Protein AF-A0AAV2YJF0-F1 (afdb_monomer)

Solvent-accessible surface area (backbone atoms only — not comparable to full-atom values): 57915 Å² total; per-residue (Å²): 136,81,87,78,82,76,84,84,72,92,73,75,94,58,68,74,36,47,61,69,58,49,36,50,55,39,50,70,72,32,57,56,41,68,73,41,84,38,50,34,92,73,35,68,75,28,15,25,70,50,60,43,58,25,76,55,30,31,48,80,43,42,20,26,68,42,46,25,32,35,25,41,31,90,65,49,56,47,78,28,40,54,78,46,76,35,47,67,92,45,78,65,90,61,69,32,48,87,72,33,25,26,39,31,28,49,66,10,58,60,36,55,68,36,44,19,40,46,44,46,90,46,44,47,81,37,55,38,94,90,42,83,84,44,68,55,28,35,30,36,73,56,62,57,54,71,51,35,49,47,42,49,62,22,69,80,35,40,61,62,36,75,76,42,58,50,44,37,67,29,46,76,66,51,46,50,51,32,58,75,46,69,43,63,61,43,48,23,18,40,72,51,35,36,29,36,33,30,41,42,74,42,54,43,60,66,88,55,90,65,57,92,87,40,44,58,43,59,55,49,64,50,50,53,50,60,39,50,76,68,74,39,48,72,40,86,65,53,73,41,53,72,39,71,66,64,41,51,56,52,52,54,58,45,57,77,74,26,46,32,40,39,35,31,23,36,37,72,91,54,101,62,34,52,52,56,67,49,42,58,73,66,33,49,63,78,43,51,22,34,52,37,31,56,34,36,38,30,28,40,32,42,31,72,54,95,89,42,81,27,43,36,40,36,26,32,60,40,45,36,12,30,54,50,40,39,62,64,42,52,44,28,26,54,40,21,22,27,33,39,48,76,77,77,24,52,66,58,72,48,70,28,23,26,74,50,66,45,78,36,42,75,86,36,33,30,58,42,42,15,35,65,47,79,37,83,88,77,73,43,35,38,28,39,71,47,66,70,77,56,40,69,42,49,71,23,57,60,79,38,43,26,34,34,54,38,60,58,44,66,66,48,53,54,68,42,73,34,52,25,35,46,72,48,72,63,63,59,55,45,73,72,39,69,77,90,65,79,73,76,77,83,74,78,86,82,77,86,78,90,82,84,88,85,85,92,80,87,83,90,76,83,77,68,46,30,29,26,41,37,34,37,30,56,48,44,53,70,69,76,42,82,79,60,37,54,64,41,54,51,53,59,51,69,68,41,87,91,48,57,54,45,82,70,45,77,50,67,35,43,58,40,47,68,60,51,38,51,53,53,47,50,35,31,74,70,65,64,27,46,31,39,44,34,30,21,33,24,49,82,53,99,53,31,37,43,38,64,30,50,61,76,63,44,79,41,78,36,63,67,60,36,50,43,25,46,56,57,39,45,77,77,33,78,70,46,79,56,54,47,60,46,30,27,32,29,90,58,13,40,38,40,46,32,49,58,46,44,69,52,32,55,57,37,48,60,58,45,53,88,52,45,63,61,51,61,53,47,44,68,52,53,61,68,55,57,58,52,62,58,44,60,53,54,50,50,55,52,50,49,52,50,54,53,48,47,54,54,43,66,68,43,47,30,91,50,58,20,19,34,26,37,34,42,24,44,86,48,59,52,69,62,55,56,49,51,52,52,53,50,47,59,56,44,69,71,46,84,49,67,68,59,25,53,39,34,47,51,21,50,51,51,44,52,58,57,54,67,75,48,92,59,51,43,86,26,6,40,40,39,40,20,22,49,29,62,44,98,86,71,46,84,40,82,46,78,47,73,51,66,51,98,57,70,39,86,60,71,43,80,48,69,30,40,43,53,76,52,66,75,60,51,58,75,64,59,72,83,56,28,30,36,37,40,26,39,36,81,56,27,43,31,35,32,38,38,40,53,78,44,77,45,79,77,49,72,51,77,47,91,61,80,84,72,84,73,94,76,91,74,60,68,67,59,53,51,50,54,36,51,53,52,49,52,53,48,48,47,53,48,29,56,49,47,50,69,73,43,44,52,95,96,36,66,73,41,64,30,30,34,39,21,17,66,57,66,65,44,56,54,41,73,75,32,90,71,35,55,64,78,58,58,78,32,53,73,48,79,41,83,22,97,44,50,50,70,67,17,44,53,50,35,52,63,75,40,39,82,81,46,71,84,34,53,39,55,55,50,51,52,53,51,50,54,53,51,44,36,61,74,68,67,64,43,28,58,41,53,30,71,66,54,35,50,56,37,39,78,71,51,35,33,46,36,40,41,35,32,79,80,54,74,37,31,37,33,37,28,34,34,83,87,78,68,50,77,46,80,46,80,35,44,74,71,52,70,71,41,72,70,78,42,37,40,91,89,75,68,43,68,38,46,79,77,46,80,42,51,39,67,59,51,45,75,75,47,39,70,82,47,70,34,45,78,43,80,42,57,65,80,47,75,66,32,35,44,42,41,72,71,39,69,22,32,29,27,37,33,75,53,69,66,66,71,67,66,56,58,54,72,68,60,75,80,66,87,75,81,90,79,81,94,127

Secondary structure (DSSP, 8-state):
------------SSPPBPHHHHHHHHHHH--PPPEEEEEGGG-TTPEESS-EE-SS-BSSS-EESSSEEEE-GGG-SEEEEEEEEE-TTPPP-SPPPTTEEEEE-TTPBPPTT--EEEEGGGEEEEE-SS-TT-EEEEEE-S---TTTTEEPTTSSB-TT-EEE-TT-B--HHHHHHHHHTT--EEEEEPPPEEEEEEE-TTEE-TTSPPPTT-EE--HHHHHHHHHHTTT-EEEEEEEE-S-HHHHHHHHHHHHHH-SEEEEESS-SSSTT--HHHHHHHHSEEEES-BSSBS-TT-EEEEEEETTEEEEEEEE-SSHHHHHHHIIIIIHHHHHHHTT--TTTTSPPEEEEEESS-EEPPSSS-EEEEEEEEEETTTTEEEEEE-S---TT-GGGGTT--EEEEE-SSSEE-TT-EEEEEES-THHHHTTS------PPPPPP--PPPP-----------PPEEEEEEEEE-HHHHTTSS--SSHHHHHHHHHT-TTSEEEEEEEEEE-S-HHHHHHHHHHHHHTT--SEEEEES--SSSTT--HHHHHHTT-SEE-HHHHHHHHHHHHHH-GGGGG----EEEETTEEEEEE-SSHHHHHHHHHHHTTTHHHHHHHHHHHHHHHHHHHHHHHHHHHHHHHHHHHHHHHH---SSS-EEEEEE-TT--HHHHHHHHHHHHHHHHT-S-HHHHHHHHHHHHHHHHHHTT-SS--TT-EEEEEEEEE-TTS-EEEEEEEE--SS-----EEEEESS---HHHHHHTS-S-EEEEEEEETTEEEEEEEETTEEEEEEEEE-----S--SSSS-HHHHHHHHHHHHHHHHHHHHHHHHHHHEETTEESSSEEEEEESSTHHHHHHT-TTS-HHHHTTEEEEEE-SS-HHHHHHHHHHHHTTT-TT-HHHHHHHHHHHHHHHHHTT-S-EEESHHHHHHHHHTT-EEEEEEETT---EEEEEEETTT--EEEEEE-TTGGG-GGGGB-TTT-PBEEEEEEEEHHHHHHHHGGGGTPEEEEE-TTSHHHHHHHHHSTTEEEEESS---HHHHHHTTSTTS--------

Sequence (1063 aa):
MGAGVSSTRRESTYGMTSMEKATEIVLQEAQPLAVADVPAHAALGLVLAAPVKSQDPLPPFRASIMDGYAVVASDGTGQFSVVERIAAGSVPTQSVTAGHVAYITTGSPVPEGADAVVKIEDTEGVFDAEDSKKETAVKILKAVTAGTNVRAIGSDIGAGEVLIDASEEVTAAEIGLLATSGIERVKAHRKPVVGVLSTGSELVDAFQPAAPGKIRDSNRPMLLALLSSEHVETLDLGICRDSQGALEDTVRNALERCDVLITSGGVSMGDHDFIKPLLERIGNVHFGRLFMKPGKPTTFATVDVGGVKKLVFALPGNPVSTFATFHLVAMPAIKRLRGLPVDKCRHTVVHAFLTHPVRLDPERPEFHRATIAWDSKQLKFLATSTGRQISSRLLSCRNANALLYLPTGTEIREGDGVKTFVLHSSFLNAAHGSPSVSAPLAAPPQSASMTEAKGHSQPSNLKSFRAGILTISDRVSAGQSQDLSGPAMRRVLEELEKVNMHVAAEAVVPDNIEDIQRVVKQWADDDIVDLVLTSGGTGFTPRDVTPEAVKAILDKEIPGFVIAMLENSLKITNKAMLARPVAGIRHRTLIVTLPGKPKAVVENFSAIADVLPHALHLTQHTQAAAMADQSGVDDQVELFKVKKLIKSLQAARGNGTSMISLIIPPKDQISRVSKMLADEMGTASNIKSRVNRLSVLGAITSAQQRLKLYNKCPPNGLIIYCGTIITDEGKEKRVNIDFEPFKPINTSLYMCDNKFHTEALGELLQDNDRFGFIVMDGNGALYGTVAGNTREILHRFSVDLPKKHGRGGQSALRFARLRMEKRHNYVRKVAETATQMFIASDRPSISGLVLAGSADFKNELNGSELFDKRLADIVVKVVDVSYGGENGFNQAIELAAETLANVKFVQEKKLICKYMEEIAQDTGKYCFGVSDTMKALELGAVETLILWEDLPHHRVTLRNETTGAEVHKILSPAEETVASNFVDSDTGAKLETMDRTPLVEWFANHYKDFGTSLEFVTAKSQEGSQFCKGFGGIGGILRWKLDFMEMDYEFDDDDDFDDELFM

Nearest PDB structures (foldseek):
  5erv-assembly1_A  TM=9.259E-01  e=1.186E-53  Rattus norvegicus
  5err-assembly1_A  TM=9.240E-01  e=1.004E-53  Rattus norvegicus
  5erq-assembly1_A  TM=9.281E-01  e=2.070E-53  Rattus norvegicus
  7o80-assembly1_By  TM=5.273E-01  e=1.073E-59  Oryctolagus cuniculus
  6ip8-assembly1_zw  TM=5.190E-01  e=1.373E-52  Homo sapiens

InterPro domains:
  IPR001453 MoaB/Mog domain [PF00994] (195-335)
  IPR001453 MoaB/Mog domain [PF00994] (468-614)
  IPR001453 MoaB/Mog domain [SM00852] (195-336)
  IPR001453 MoaB/Mog domain [SM00852] (468-615)
  IPR001453 MoaB/Mog domain [TIGR00177] (192-330)
  IPR001453 MoaB/Mog domain [TIGR00177] (466-609)
  IPR001453 MoaB/Mog domain [cd00886] (465-618)
  IPR004403 Peptide chain release factor eRF1/aRF1 [PTHR10113] (630-1054)
  IPR004403 Peptide chain release factor eRF1/aRF1 [TIGR03676] (639-1041)
  IPR005110 MoeA, N-terminal and linker domain [PF03453] (18-182)
  IPR005111 MoeA, C-terminal, domain IV [PF03454] (354-419)
  IPR005140 eRF1/Pelota-like, N-terminal domain [PF03463] (643-765)
  IPR005140 eRF1/Pelota-like, N-terminal domain [SM01194] (630-766)
  IPR005141 eRF1 domain 2 [PF03464] (771-901)
  IPR005142 eRF1 domain 3 [PF03465] (905-1042)
  IPR008284 Molybdenum cofactor biosynthesis, conserved site [PS01079] (268-301)
  IPR024049 eRF1, domain 1 [G3DSA:3.30.960.10] (621-761)
  IPR024049 eRF1, domain 1 [SSF55481] (634-767)
  IPR029064 Ribosomal protein eL30-like superfamily [G3DSA:3.30.1330.30] (903-1062)
  IPR029064 Ribosomal protein eL30-like superfamily [SSF55315] (902-1046)

Mean predicted aligned error: 21.68 Å

Structure (mmCIF, N/CA/C/O backbone):
data_AF-A0AAV2YJF0-F1
#
_entry.id   AF-A0AAV2YJF0-F1
#
loop_
_atom_site.group_PDB
_atom_site.id
_atom_site.type_symbol
_atom_site.label_atom_id
_atom_site.label_alt_id
_atom_site.label_comp_id
_atom_site.label_asym_id
_atom_site.label_entity_id
_atom_site.label_seq_id
_atom_site.pdbx_PDB_ins_code
_atom_site.Cartn_x
_atom_site.Cartn_y
_atom_site.Cartn_z
_atom_site.occupancy
_atom_site.B_iso_or_equiv
_atom_site.auth_seq_id
_atom_site.auth_comp_id
_atom_site.auth_asym_id
_atom_site.auth_atom_id
_atom_site.pdbx_PDB_model_num
ATOM 1 N N . MET A 1 1 ? -60.609 -16.004 42.916 1.00 35.56 1 MET A N 1
ATOM 2 C CA . MET A 1 1 ? -59.344 -16.766 42.885 1.00 35.56 1 MET A CA 1
ATOM 3 C C . MET A 1 1 ? -58.723 -16.621 41.503 1.00 35.56 1 MET A C 1
ATOM 5 O O . MET A 1 1 ? -59.402 -16.918 40.534 1.00 35.56 1 MET A O 1
ATOM 9 N N . GLY A 1 2 ? -57.486 -16.114 41.453 1.00 35.12 2 GLY A N 1
ATOM 10 C CA . GLY A 1 2 ? -56.458 -16.368 40.430 1.00 35.12 2 GLY A CA 1
ATOM 11 C C . GLY A 1 2 ? -56.760 -16.079 38.958 1.00 35.12 2 GLY A C 1
ATOM 12 O O . GLY A 1 2 ? -57.041 -17.004 38.207 1.00 35.12 2 GLY A O 1
ATOM 13 N N . ALA A 1 3 ? -56.571 -14.829 38.527 1.00 33.75 3 ALA A N 1
ATOM 14 C CA . ALA A 1 3 ? -56.331 -14.506 37.121 1.00 33.75 3 ALA A CA 1
ATOM 15 C C . ALA A 1 3 ? -54.992 -15.127 36.668 1.00 33.75 3 ALA A C 1
ATOM 17 O O . ALA A 1 3 ? -53.941 -14.809 37.225 1.00 33.75 3 ALA A O 1
ATOM 18 N N . GLY A 1 4 ? -55.039 -16.036 35.691 1.00 34.50 4 GLY A N 1
ATOM 19 C CA . GLY A 1 4 ? -53.861 -16.646 35.075 1.00 34.50 4 GLY A CA 1
ATOM 20 C C . GLY A 1 4 ? -53.227 -15.702 34.053 1.00 34.50 4 GLY A C 1
ATOM 21 O O . GLY A 1 4 ? -53.889 -15.231 33.134 1.00 34.50 4 GLY A O 1
ATOM 22 N N . VAL A 1 5 ? -51.946 -15.410 34.250 1.00 37.31 5 VAL A N 1
ATOM 23 C CA . VAL A 1 5 ? -51.118 -14.477 33.479 1.00 37.31 5 VAL A CA 1
ATOM 24 C C . VAL A 1 5 ? -51.069 -14.866 31.992 1.00 37.31 5 VAL A C 1
ATOM 26 O O . VAL A 1 5 ? -50.459 -15.862 31.618 1.00 37.31 5 VAL A O 1
ATOM 29 N N . SER A 1 6 ? -51.683 -14.044 31.139 1.00 39.62 6 SER A N 1
ATOM 30 C CA . SER A 1 6 ? -51.461 -14.022 29.688 1.00 39.62 6 SER A CA 1
ATOM 31 C C . SER A 1 6 ? -50.006 -13.629 29.414 1.00 39.62 6 SER A C 1
ATOM 33 O O . SER A 1 6 ? -49.611 -12.511 29.748 1.00 39.62 6 SER A O 1
ATOM 35 N N . SER A 1 7 ? -49.192 -14.501 28.812 1.00 42.22 7 SER A N 1
ATOM 36 C CA . SER A 1 7 ? -47.809 -14.153 28.467 1.00 42.22 7 SER A CA 1
ATOM 37 C C . SER A 1 7 ? -47.785 -13.110 27.343 1.00 42.22 7 SER A C 1
ATOM 39 O O . SER A 1 7 ? -47.956 -13.426 26.170 1.00 42.22 7 SER A O 1
ATOM 41 N N . THR A 1 8 ? -47.532 -11.854 27.695 1.00 45.62 8 THR A N 1
ATOM 42 C CA . THR A 1 8 ? -47.400 -10.682 26.808 1.00 45.62 8 THR A CA 1
ATOM 43 C C . THR A 1 8 ? -46.072 -10.638 26.029 1.00 45.62 8 THR A C 1
ATOM 45 O O . THR A 1 8 ? -45.636 -9.575 25.582 1.00 45.62 8 THR A O 1
ATOM 48 N N . ARG A 1 9 ? -45.375 -11.774 25.881 1.00 46.75 9 ARG A N 1
ATOM 49 C CA . ARG A 1 9 ? -44.012 -11.823 25.335 1.00 46.75 9 ARG A CA 1
ATOM 50 C C . ARG A 1 9 ? -44.046 -11.744 23.806 1.00 46.75 9 ARG A C 1
ATOM 52 O O . ARG A 1 9 ? -44.550 -12.639 23.140 1.00 46.75 9 ARG A O 1
ATOM 59 N N . ARG A 1 10 ? -43.503 -10.656 23.250 1.00 60.28 10 ARG A N 1
ATOM 60 C CA . ARG A 1 10 ? -43.368 -10.442 21.799 1.00 60.28 10 ARG A CA 1
ATOM 61 C C . ARG A 1 10 ? -42.210 -11.289 21.255 1.00 60.28 10 ARG A C 1
ATOM 63 O O . ARG A 1 10 ? -41.065 -10.839 21.246 1.00 60.28 10 ARG A O 1
ATOM 70 N N . GLU A 1 11 ? -42.490 -12.523 20.844 1.00 62.59 11 GLU A N 1
ATOM 71 C CA . GLU A 1 11 ? -41.510 -13.429 20.225 1.00 62.59 11 GLU A CA 1
ATOM 72 C C . GLU A 1 11 ? -41.681 -13.479 18.697 1.00 62.59 11 GLU A C 1
ATOM 74 O O . GLU A 1 11 ? -42.781 -13.343 18.171 1.00 62.59 11 GLU A O 1
ATOM 79 N N . SER A 1 12 ? -40.572 -13.619 17.964 1.00 68.19 12 SER A N 1
ATOM 80 C CA . SER A 1 12 ? -40.608 -13.744 16.500 1.00 68.19 12 SER A CA 1
ATOM 81 C C . SER A 1 12 ? -40.913 -15.182 16.106 1.00 68.19 12 SER A C 1
ATOM 83 O O . SER A 1 12 ? -40.305 -16.096 16.657 1.00 68.19 12 SER A O 1
ATOM 85 N N . THR A 1 13 ? -41.771 -15.370 15.106 1.00 72.31 13 THR A N 1
ATOM 86 C CA . THR A 1 13 ? -42.139 -16.678 14.537 1.00 72.31 13 THR A CA 1
ATOM 87 C C . THR A 1 13 ? -40.990 -17.377 13.798 1.00 72.31 13 THR A C 1
ATOM 89 O O . THR A 1 13 ? -41.071 -18.572 13.532 1.00 72.31 13 THR A O 1
ATOM 92 N N . TYR A 1 14 ? -39.898 -16.664 13.501 1.00 78.06 14 TYR A N 1
ATOM 93 C CA . TYR A 1 14 ? -38.731 -17.200 12.799 1.00 78.06 14 TYR A CA 1
ATOM 94 C C . TYR A 1 14 ? -37.637 -17.700 13.754 1.00 78.06 14 TYR A C 1
ATOM 96 O O . TYR A 1 14 ? -37.190 -16.978 14.659 1.00 78.06 14 TYR A O 1
ATOM 104 N N . GLY A 1 15 ? -37.130 -18.907 13.481 1.00 85.06 15 GLY A N 1
ATOM 105 C CA . GLY A 1 15 ? -35.898 -19.434 14.075 1.00 85.06 15 GLY A CA 1
ATOM 106 C C . GLY A 1 15 ? -34.653 -18.652 13.635 1.00 85.06 15 GLY A C 1
ATOM 107 O O . GLY A 1 15 ? -34.670 -17.940 12.630 1.00 85.06 15 GLY A O 1
ATOM 108 N N . MET A 1 16 ? -33.562 -18.752 14.400 1.00 90.62 16 MET A N 1
ATOM 109 C CA . MET A 1 16 ? -32.282 -18.133 14.035 1.00 90.62 16 MET A CA 1
ATOM 110 C C . MET A 1 16 ? -31.478 -19.060 13.119 1.00 90.62 16 MET A C 1
ATOM 112 O O . MET A 1 16 ? -31.164 -20.182 13.502 1.00 90.62 16 MET A O 1
ATOM 116 N N . THR A 1 17 ? -31.111 -18.572 11.934 1.00 94.81 17 THR A N 1
ATOM 117 C CA . THR A 1 17 ? -30.280 -19.308 10.965 1.00 94.81 17 THR A CA 1
ATOM 118 C C . THR A 1 17 ? -28.822 -18.859 11.081 1.00 94.81 17 THR A C 1
ATOM 120 O O . THR A 1 17 ? -28.568 -17.659 11.186 1.00 94.81 17 THR A O 1
ATOM 123 N N . SER A 1 18 ? -27.850 -19.778 11.079 1.00 95.00 18 SER A N 1
ATOM 124 C CA . SER A 1 18 ? -26.426 -19.397 11.060 1.00 95.00 18 SER A CA 1
ATOM 125 C C . SER A 1 18 ? -26.053 -18.694 9.752 1.00 95.00 18 SER A C 1
ATOM 127 O O . SER A 1 18 ? -26.714 -18.878 8.728 1.00 95.00 18 SER A O 1
ATOM 129 N N . MET A 1 19 ? -24.988 -17.889 9.771 1.00 93.81 19 MET A N 1
ATOM 130 C CA . MET A 1 19 ? -24.542 -17.163 8.577 1.00 93.81 19 MET A CA 1
ATOM 131 C C . MET A 1 19 ? -24.146 -18.138 7.459 1.00 93.81 19 MET A C 1
ATOM 133 O O . MET A 1 19 ? -24.620 -18.001 6.335 1.00 93.81 19 MET A O 1
ATOM 137 N N . GLU A 1 20 ? -23.386 -19.188 7.777 1.00 92.12 20 GLU A N 1
ATOM 138 C CA . GLU A 1 20 ? -22.976 -20.211 6.813 1.00 92.12 20 GLU A CA 1
ATOM 139 C C . GLU A 1 20 ? -24.179 -20.881 6.146 1.00 92.12 20 GLU A C 1
ATOM 141 O O . GLU A 1 20 ? -24.197 -21.034 4.921 1.00 92.12 20 GLU A O 1
ATOM 146 N N . LYS A 1 21 ? -25.202 -21.233 6.939 1.00 95.31 21 LYS A N 1
ATOM 147 C CA . LYS A 1 21 ? -26.403 -21.884 6.418 1.00 95.31 21 LYS A CA 1
ATOM 148 C C . LYS A 1 21 ? -27.230 -20.937 5.553 1.00 95.31 21 LYS A C 1
ATOM 150 O O . LYS A 1 21 ? -27.757 -21.352 4.525 1.00 95.31 21 LYS A O 1
ATOM 155 N N . ALA A 1 22 ? -27.314 -19.667 5.940 1.00 95.81 22 ALA A N 1
ATOM 156 C CA . ALA A 1 22 ? -27.978 -18.643 5.146 1.00 95.81 22 ALA A CA 1
ATOM 157 C C . ALA A 1 22 ? -27.298 -18.452 3.782 1.00 95.81 22 ALA A C 1
ATOM 159 O O . ALA A 1 22 ? -27.984 -18.448 2.761 1.00 95.81 22 ALA A O 1
ATOM 160 N N . THR A 1 23 ? -25.963 -18.369 3.738 1.00 94.44 23 THR A N 1
ATOM 161 C CA . THR A 1 23 ? -25.212 -18.270 2.477 1.00 94.44 23 THR A CA 1
ATOM 162 C C . THR A 1 23 ? -25.400 -19.511 1.599 1.00 94.44 23 THR A C 1
ATOM 164 O O . THR A 1 23 ? -25.533 -19.375 0.387 1.00 94.44 23 THR A O 1
ATOM 167 N N . GLU A 1 24 ? -25.451 -20.719 2.175 1.00 95.31 24 GLU A N 1
ATOM 168 C CA . GLU A 1 24 ? -25.764 -21.945 1.421 1.00 95.31 24 GLU A CA 1
ATOM 169 C C . GLU A 1 24 ? -27.141 -21.892 0.762 1.00 95.31 24 GLU A C 1
ATOM 171 O O . GLU A 1 24 ? -27.244 -22.152 -0.433 1.00 95.31 24 GLU A O 1
ATOM 176 N N . ILE A 1 25 ? -28.179 -21.535 1.524 1.00 96.56 25 ILE A N 1
ATOM 177 C CA . ILE A 1 25 ? -29.551 -21.432 1.011 1.00 96.56 25 ILE A CA 1
ATOM 178 C C . ILE A 1 25 ? -29.610 -20.417 -0.136 1.00 96.56 25 ILE A C 1
ATOM 180 O O . ILE A 1 25 ? -30.165 -20.693 -1.196 1.00 96.56 25 ILE A O 1
ATOM 184 N N . VAL A 1 26 ? -28.971 -19.260 0.038 1.00 97.06 26 VAL A N 1
ATOM 185 C CA . VAL A 1 26 ? -28.918 -18.222 -0.996 1.00 97.06 26 VAL A CA 1
ATOM 186 C C . VAL A 1 26 ? -28.227 -18.713 -2.270 1.00 97.06 26 VAL A C 1
ATOM 188 O O . VAL A 1 26 ? -28.729 -18.471 -3.366 1.00 97.06 26 VAL A O 1
ATOM 191 N N . LEU A 1 27 ? -27.101 -19.419 -2.150 1.00 96.25 27 LEU A N 1
ATOM 192 C CA . LEU A 1 27 ? -26.371 -19.961 -3.301 1.00 96.25 27 LEU A CA 1
ATOM 193 C C . LEU A 1 27 ? -27.111 -21.116 -3.993 1.00 96.25 27 LEU A C 1
ATOM 195 O O . LEU A 1 27 ? -26.899 -21.332 -5.183 1.00 96.25 27 LEU A O 1
ATOM 199 N N . GLN A 1 28 ? -27.966 -21.848 -3.274 1.00 95.50 28 GLN A N 1
ATOM 200 C CA . GLN A 1 28 ? -28.841 -22.874 -3.853 1.00 95.50 28 GLN A CA 1
ATOM 201 C C . GLN A 1 28 ? -29.972 -22.250 -4.679 1.00 95.50 28 GLN A C 1
ATOM 203 O O . GLN A 1 28 ? -30.285 -22.729 -5.771 1.00 95.50 28 GLN A O 1
ATOM 208 N N . GLU A 1 29 ? -30.558 -21.159 -4.185 1.00 96.19 29 GLU A N 1
ATOM 209 C CA . GLU A 1 29 ? -31.647 -20.454 -4.867 1.00 96.19 29 GLU A CA 1
ATOM 210 C C . GLU A 1 29 ? -31.165 -19.571 -6.028 1.00 96.19 29 GLU A C 1
ATOM 212 O O . GLU A 1 29 ? -31.897 -19.381 -7.002 1.00 96.19 29 GLU A O 1
ATOM 217 N N . ALA A 1 30 ? -29.935 -19.055 -5.962 1.00 95.69 30 ALA A N 1
ATOM 218 C CA . ALA A 1 30 ? -29.322 -18.282 -7.036 1.00 95.69 30 ALA A CA 1
ATOM 219 C C . ALA A 1 30 ? -28.800 -19.197 -8.158 1.00 95.69 30 ALA A C 1
ATOM 221 O O . ALA A 1 30 ? -27.866 -19.978 -7.968 1.00 95.69 30 ALA A O 1
ATOM 222 N N . GLN A 1 31 ? -29.365 -19.067 -9.359 1.00 92.19 31 GLN A N 1
ATOM 223 C CA . GLN A 1 31 ? -28.924 -19.795 -10.554 1.00 92.19 31 GLN A CA 1
ATOM 224 C C . GLN A 1 31 ? -28.373 -18.831 -11.614 1.00 92.19 31 GLN A C 1
ATOM 226 O O . GLN A 1 31 ? -28.931 -17.745 -11.767 1.00 92.19 31 GLN A O 1
ATOM 231 N N . PRO A 1 32 ? -27.307 -19.195 -12.355 1.00 94.75 32 PRO A N 1
ATOM 232 C CA . PRO A 1 32 ? -26.765 -18.357 -13.419 1.00 94.75 32 PRO A CA 1
ATOM 233 C C . PRO A 1 32 ? -27.852 -17.896 -14.382 1.00 94.75 32 PRO A C 1
ATOM 235 O O . PRO A 1 32 ? -28.696 -18.686 -14.812 1.00 94.75 32 PRO A O 1
ATOM 238 N N . LEU A 1 33 ? -27.827 -16.612 -14.725 1.00 94.56 33 LEU A N 1
ATOM 239 C CA . LEU A 1 33 ? -28.787 -16.045 -15.660 1.00 94.56 33 LEU A CA 1
ATOM 240 C C . LEU A 1 33 ? -28.554 -16.561 -17.082 1.00 94.56 33 LEU A C 1
ATOM 242 O O . LEU A 1 33 ? -27.526 -17.164 -17.397 1.00 94.56 33 LEU A O 1
ATOM 246 N N . ALA A 1 34 ? -29.531 -16.311 -17.952 1.00 93.50 34 ALA A N 1
ATOM 247 C CA . ALA A 1 34 ? -29.478 -16.736 -19.343 1.00 93.50 34 ALA A CA 1
ATOM 248 C C . ALA A 1 34 ? -28.188 -16.272 -20.044 1.00 93.50 34 ALA A C 1
ATOM 250 O O . ALA A 1 34 ? -27.702 -15.154 -19.841 1.00 93.50 34 ALA A O 1
ATOM 251 N N . VAL A 1 35 ? -27.654 -17.156 -20.885 1.00 96.50 35 VAL A N 1
ATOM 252 C CA . VAL A 1 35 ? -26.472 -16.896 -21.708 1.00 96.50 35 VAL A CA 1
ATOM 253 C C . VAL A 1 35 ? -26.876 -16.051 -22.909 1.00 96.50 35 VAL A C 1
ATOM 255 O O . VAL A 1 35 ? -27.869 -16.347 -23.575 1.00 96.50 35 VAL A O 1
ATOM 258 N N . ALA A 1 36 ? -26.086 -15.025 -23.199 1.00 94.06 36 ALA A N 1
ATOM 259 C CA . ALA A 1 36 ? -26.208 -14.194 -24.382 1.00 94.06 36 ALA A CA 1
ATOM 260 C C . ALA A 1 36 ? -24.936 -14.292 -25.230 1.00 94.06 36 ALA A C 1
ATOM 262 O O . ALA A 1 36 ? -23.830 -14.479 -24.720 1.00 94.06 36 ALA A O 1
ATOM 263 N N . ASP A 1 37 ? -25.111 -14.160 -26.540 1.00 95.94 37 ASP A N 1
ATOM 264 C CA . ASP A 1 37 ? -24.011 -13.979 -27.476 1.00 95.94 37 ASP A CA 1
ATOM 265 C C . ASP A 1 37 ? -23.695 -12.479 -27.557 1.00 95.94 37 ASP A C 1
ATOM 267 O O . ASP A 1 37 ? -24.520 -11.688 -28.027 1.00 95.94 37 ASP A O 1
ATOM 271 N N . VAL A 1 38 ? -22.521 -12.078 -27.074 1.00 95.75 38 VAL A N 1
ATOM 272 C CA . VAL A 1 38 ? -22.122 -10.674 -26.923 1.00 95.75 38 VAL A CA 1
ATOM 273 C C . VAL A 1 38 ? -20.879 -10.356 -27.759 1.00 95.75 38 VAL A C 1
ATOM 275 O O . VAL A 1 38 ? -19.996 -11.205 -27.894 1.00 95.75 38 VAL A O 1
ATOM 278 N N . PRO A 1 39 ? -20.761 -9.133 -28.311 1.00 96.94 39 PRO A N 1
ATOM 279 C CA . PRO A 1 39 ? -19.512 -8.681 -28.915 1.00 96.94 39 PRO A CA 1
ATOM 280 C C . PRO A 1 39 ? -18.362 -8.731 -27.900 1.00 96.94 39 PRO A C 1
ATOM 282 O O . PRO A 1 39 ? -18.525 -8.268 -26.771 1.00 96.94 39 PRO A O 1
ATOM 285 N N . ALA A 1 40 ? -17.195 -9.232 -28.306 1.00 94.56 40 ALA A N 1
ATOM 286 C CA . ALA A 1 40 ? -16.045 -9.432 -27.424 1.00 94.56 40 ALA A CA 1
ATOM 287 C C . ALA A 1 40 ? -15.611 -8.136 -26.718 1.00 94.56 40 ALA A C 1
ATOM 289 O O . ALA A 1 40 ? -15.394 -8.138 -25.513 1.00 94.56 40 ALA A O 1
ATOM 290 N N . HIS A 1 41 ? -15.600 -6.998 -27.420 1.00 93.12 41 HIS A N 1
ATOM 291 C CA . HIS A 1 41 ? -15.255 -5.693 -26.833 1.00 93.12 41 HIS A CA 1
ATOM 292 C C . HIS A 1 41 ? -16.230 -5.215 -25.738 1.00 93.12 41 HIS A C 1
ATOM 294 O O . HIS A 1 41 ? -15.874 -4.366 -24.926 1.00 93.12 41 HIS A O 1
ATOM 300 N N . ALA A 1 42 ? -17.460 -5.738 -25.716 1.00 93.94 42 ALA A N 1
ATOM 301 C CA . ALA A 1 42 ? -18.481 -5.426 -24.718 1.00 93.94 42 ALA A CA 1
ATOM 302 C C . ALA A 1 42 ? -18.555 -6.486 -23.603 1.00 93.94 42 ALA A C 1
ATOM 304 O O . ALA A 1 42 ? -19.419 -6.399 -22.730 1.00 93.94 42 ALA A O 1
ATOM 305 N N . ALA A 1 43 ? -17.666 -7.486 -23.623 1.00 94.00 43 ALA A N 1
ATOM 306 C CA . ALA A 1 43 ? -17.690 -8.598 -22.684 1.00 94.00 43 ALA A CA 1
ATOM 307 C C . ALA A 1 43 ? -17.040 -8.289 -21.324 1.00 94.00 43 ALA A C 1
ATOM 309 O O . ALA A 1 43 ? -17.127 -9.116 -20.423 1.00 94.00 43 ALA A O 1
ATOM 310 N N . LEU A 1 44 ? -16.425 -7.112 -21.144 1.00 92.81 44 LEU A N 1
ATOM 311 C CA . LEU A 1 44 ? -15.732 -6.733 -19.908 1.00 92.81 44 LEU A CA 1
ATOM 312 C C . LEU A 1 44 ? -16.636 -6.874 -18.663 1.00 92.81 44 LEU A C 1
ATOM 314 O O . LEU A 1 44 ? -17.720 -6.282 -18.569 1.00 92.81 44 LEU A O 1
ATOM 318 N N . GLY A 1 45 ? -16.168 -7.656 -17.689 1.00 90.19 45 GLY A N 1
ATOM 319 C CA . GLY A 1 45 ? -16.877 -7.966 -16.446 1.00 90.19 45 GLY A CA 1
ATOM 320 C C . GLY A 1 45 ? -18.037 -8.963 -16.596 1.00 90.19 45 GLY A C 1
ATOM 321 O O . GLY A 1 45 ? -18.809 -9.152 -15.649 1.00 90.19 45 GLY A O 1
ATOM 322 N N . LEU A 1 46 ? -18.217 -9.578 -17.770 1.00 94.19 46 LEU A N 1
ATOM 323 C CA . LEU A 1 46 ? -19.112 -10.725 -17.953 1.00 94.19 46 LEU A CA 1
ATOM 324 C C . LEU A 1 46 ? -18.370 -12.031 -17.684 1.00 94.19 46 LEU A C 1
ATOM 326 O O . LEU A 1 46 ? -17.156 -12.110 -17.839 1.00 94.19 46 LEU A O 1
ATOM 330 N N . VAL A 1 47 ? -19.123 -13.064 -17.312 1.00 95.00 47 VAL A N 1
ATOM 331 C CA . VAL A 1 47 ? -18.583 -14.406 -17.084 1.00 95.00 47 VAL A CA 1
ATOM 332 C C . VAL A 1 47 ? -18.906 -15.291 -18.279 1.00 95.00 47 VAL A C 1
ATOM 334 O O . VAL A 1 47 ? -20.069 -15.385 -18.687 1.00 95.00 47 VAL A O 1
ATOM 337 N N . LEU A 1 48 ? -17.892 -15.946 -18.840 1.00 96.44 48 LEU A N 1
ATOM 338 C CA . LEU A 1 48 ? -18.054 -16.828 -19.991 1.00 96.44 48 LEU A CA 1
ATOM 339 C C . LEU A 1 48 ? -18.880 -18.066 -19.635 1.00 96.44 48 LEU A C 1
ATOM 341 O O . LEU A 1 48 ? -18.704 -18.684 -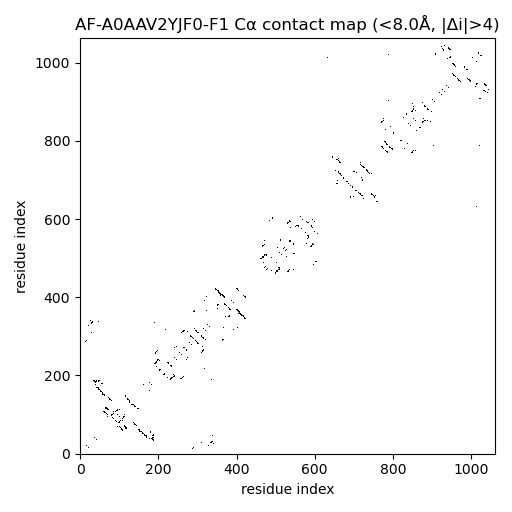18.590 1.00 96.44 48 LEU A O 1
ATOM 345 N N . ALA A 1 49 ? -19.775 -18.458 -20.535 1.00 96.00 49 ALA A N 1
ATOM 346 C CA . ALA A 1 49 ? -20.595 -19.659 -20.386 1.00 96.00 49 ALA A CA 1
ATOM 347 C C . ALA A 1 49 ? -19.946 -20.907 -21.011 1.00 96.00 49 ALA A C 1
ATOM 349 O O . ALA A 1 49 ? -20.378 -22.029 -20.758 1.00 96.00 49 ALA A O 1
ATOM 350 N N . ALA A 1 50 ? -18.935 -20.714 -21.859 1.00 93.94 50 ALA A N 1
ATOM 351 C CA . ALA A 1 50 ? -18.202 -21.760 -22.561 1.00 93.94 50 ALA A CA 1
ATOM 352 C C . ALA A 1 50 ? -16.740 -21.318 -22.749 1.00 93.94 50 ALA A C 1
ATOM 354 O O . ALA A 1 50 ? -16.506 -20.110 -22.843 1.00 93.94 50 ALA A O 1
ATOM 355 N N . PRO A 1 51 ? -15.778 -22.256 -22.829 1.00 95.06 51 PRO A N 1
ATOM 356 C CA . PRO A 1 51 ? -14.383 -21.897 -23.038 1.00 95.06 51 PRO A CA 1
ATOM 357 C C . PRO A 1 51 ? -14.188 -21.307 -24.438 1.00 95.06 51 PRO A C 1
ATOM 359 O O . PRO A 1 51 ? -14.840 -21.734 -25.399 1.00 95.06 51 PRO A O 1
ATOM 362 N N . VAL A 1 52 ? -13.267 -20.355 -24.562 1.00 95.56 52 VAL A N 1
ATOM 363 C CA . VAL A 1 52 ? -12.876 -19.758 -25.844 1.00 95.56 52 VAL A CA 1
ATOM 364 C C . VAL A 1 52 ? -11.526 -20.325 -26.254 1.00 95.56 52 VAL A C 1
ATOM 366 O O . VAL A 1 52 ? -10.602 -20.379 -25.449 1.00 95.56 52 VAL A O 1
ATOM 369 N N . LYS A 1 53 ? -11.417 -20.763 -27.507 1.00 94.50 53 LYS A N 1
ATOM 370 C CA . LYS A 1 53 ? -10.197 -21.356 -28.062 1.00 94.50 53 LYS A CA 1
ATOM 371 C C . LYS A 1 53 ? -9.617 -20.478 -29.159 1.00 94.50 53 LYS A C 1
ATOM 373 O O . LYS A 1 53 ? -10.385 -19.841 -29.883 1.00 94.50 53 LYS A O 1
ATOM 378 N N . SER A 1 54 ? -8.297 -20.495 -29.309 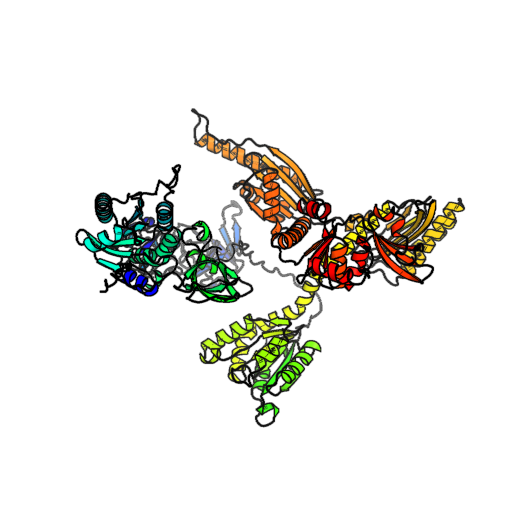1.00 93.31 54 SER A N 1
ATOM 379 C CA . SER A 1 54 ? -7.638 -19.835 -30.431 1.00 93.31 54 SER A CA 1
ATOM 380 C C . SER A 1 54 ? -7.954 -20.551 -31.739 1.00 93.31 54 SER A C 1
ATOM 382 O O . SER A 1 54 ? -7.914 -21.783 -31.800 1.00 93.31 54 SER A O 1
ATOM 384 N N . GLN A 1 55 ? -8.262 -19.786 -32.785 1.00 87.88 55 GLN A N 1
ATOM 385 C CA . GLN A 1 55 ? -8.441 -20.331 -34.134 1.00 87.88 55 GLN A CA 1
ATOM 386 C C . GLN A 1 55 ? -7.094 -20.484 -34.844 1.00 87.88 55 GLN A C 1
ATOM 388 O O . GLN A 1 55 ? -6.839 -21.520 -35.453 1.00 87.88 55 GLN A O 1
ATOM 393 N N . ASP A 1 56 ? -6.214 -19.499 -34.669 1.00 88.12 56 ASP A N 1
ATOM 394 C CA . ASP A 1 56 ? -4.909 -19.420 -35.315 1.00 88.12 56 ASP A CA 1
ATOM 395 C C . ASP A 1 56 ? -3.772 -19.449 -34.276 1.00 88.12 56 ASP A C 1
ATOM 397 O O . ASP A 1 56 ? -3.960 -19.024 -33.131 1.00 88.12 56 ASP A O 1
ATOM 401 N N . PRO A 1 57 ? -2.578 -19.952 -34.629 1.00 93.25 57 PRO A N 1
ATOM 402 C CA . PRO A 1 57 ? -1.416 -19.866 -33.755 1.00 93.25 57 PRO A CA 1
ATOM 403 C C . PRO A 1 57 ? -0.858 -18.433 -33.690 1.00 93.25 57 PRO A C 1
ATOM 405 O O . PRO A 1 57 ? -0.906 -17.691 -34.672 1.00 93.25 57 PRO A O 1
ATOM 408 N N . LEU A 1 58 ? -0.241 -18.068 -32.563 1.00 92.75 58 LEU A N 1
ATOM 409 C CA . LEU A 1 58 ? 0.478 -16.806 -32.379 1.00 92.75 58 LEU A CA 1
ATOM 410 C C . LEU A 1 58 ? 1.948 -17.056 -31.976 1.00 92.75 58 LEU A C 1
ATOM 412 O O . LEU A 1 58 ? 2.189 -17.750 -30.989 1.00 92.75 58 LEU A O 1
ATOM 416 N N . PRO A 1 59 ? 2.939 -16.488 -32.688 1.00 92.62 59 PRO A N 1
ATOM 417 C CA . PRO A 1 59 ? 2.789 -15.836 -33.987 1.00 92.62 59 PRO A CA 1
ATOM 418 C C . PRO A 1 59 ? 2.374 -16.859 -35.071 1.00 92.62 59 PRO A C 1
ATOM 420 O O . PRO A 1 59 ? 2.711 -18.040 -34.954 1.00 92.62 59 PRO A O 1
ATOM 423 N N . PRO A 1 60 ? 1.672 -16.435 -36.141 1.00 91.62 60 PRO A N 1
ATOM 424 C CA . PRO A 1 60 ? 1.207 -17.339 -37.202 1.00 91.62 60 PRO A CA 1
ATOM 425 C C . PRO A 1 60 ? 2.322 -17.778 -38.166 1.00 91.62 60 PRO A C 1
ATOM 427 O O . PRO A 1 60 ? 2.128 -18.645 -39.013 1.00 91.62 60 PRO A O 1
ATOM 430 N N . PHE A 1 61 ? 3.505 -17.185 -38.038 1.00 92.62 61 PHE A N 1
ATOM 431 C CA . PHE A 1 61 ? 4.712 -17.469 -38.807 1.00 92.62 61 PHE A CA 1
ATOM 432 C C . PHE A 1 61 ? 5.927 -17.412 -37.874 1.00 92.62 61 PHE A C 1
ATOM 434 O O . PHE A 1 61 ? 5.841 -16.887 -36.763 1.00 92.62 61 PHE A O 1
ATOM 441 N N . ARG A 1 62 ? 7.079 -17.923 -38.323 1.00 94.81 62 ARG A N 1
ATOM 442 C CA . ARG A 1 62 ? 8.343 -17.756 -37.589 1.00 94.81 62 ARG A CA 1
ATOM 443 C C . ARG A 1 62 ? 8.674 -16.269 -37.524 1.00 94.81 62 ARG A C 1
ATOM 445 O O . ARG A 1 62 ? 8.869 -15.672 -38.575 1.00 94.81 62 ARG A O 1
ATOM 452 N N . ALA A 1 63 ? 8.712 -15.672 -36.339 1.00 94.88 63 ALA A N 1
ATOM 453 C CA . ALA A 1 63 ? 8.857 -14.224 -36.188 1.00 94.88 63 ALA A CA 1
ATOM 454 C C . ALA A 1 63 ? 10.209 -13.855 -35.571 1.00 94.88 63 ALA A C 1
ATOM 456 O O . ALA A 1 63 ? 10.692 -14.548 -34.675 1.00 94.88 63 ALA A O 1
ATOM 457 N N . SER A 1 64 ? 10.807 -12.750 -36.013 1.00 95.44 64 SER A N 1
ATOM 458 C CA . SER A 1 64 ? 12.019 -12.235 -35.372 1.00 95.44 64 SER A CA 1
ATOM 459 C C . SER A 1 64 ? 11.728 -11.701 -33.964 1.00 95.44 64 SER A C 1
ATOM 461 O O . SER A 1 64 ? 10.732 -11.004 -33.758 1.00 95.44 64 SER A O 1
ATOM 463 N N . ILE A 1 65 ? 12.604 -11.993 -33.001 1.00 95.44 65 ILE A N 1
ATOM 464 C CA . ILE A 1 65 ? 12.566 -11.428 -31.638 1.00 95.44 65 ILE A CA 1
ATOM 465 C C . ILE A 1 65 ? 13.285 -10.071 -31.575 1.00 95.44 65 ILE A C 1
ATOM 467 O O . ILE A 1 65 ? 12.999 -9.278 -30.685 1.00 95.44 65 ILE A O 1
ATOM 471 N N . MET A 1 66 ? 14.197 -9.806 -32.513 1.00 94.19 66 MET A N 1
ATOM 472 C CA . MET A 1 66 ? 15.081 -8.637 -32.501 1.00 94.19 66 MET A CA 1
ATOM 473 C C . MET A 1 66 ? 15.098 -7.934 -33.862 1.00 94.19 66 MET A C 1
ATOM 475 O O . MET A 1 66 ? 14.813 -8.544 -34.896 1.00 94.19 66 MET A O 1
ATOM 479 N N . ASP A 1 67 ? 15.504 -6.668 -33.875 1.00 94.94 67 ASP A N 1
ATOM 480 C CA . ASP A 1 67 ? 15.921 -5.997 -35.103 1.00 94.94 67 ASP A CA 1
ATOM 481 C C . ASP A 1 67 ? 17.332 -6.465 -35.470 1.00 94.94 67 ASP A C 1
ATOM 483 O O . ASP A 1 67 ? 18.203 -6.555 -34.604 1.00 94.94 67 ASP A O 1
ATOM 487 N N . GLY A 1 68 ? 17.576 -6.776 -36.742 1.00 95.00 68 GLY A N 1
ATOM 488 C CA . GLY A 1 68 ? 18.872 -7.273 -37.185 1.00 95.00 68 GLY A CA 1
ATOM 489 C C . GLY A 1 68 ? 18.818 -7.977 -38.532 1.00 95.00 68 GLY A C 1
ATOM 490 O O . GLY A 1 68 ? 18.210 -7.471 -39.472 1.00 95.00 68 GLY A O 1
ATOM 491 N N . TYR A 1 69 ? 19.480 -9.130 -38.636 1.00 95.75 69 TYR A N 1
ATOM 492 C CA . TYR A 1 69 ? 19.621 -9.867 -39.891 1.00 95.75 69 TYR A CA 1
ATOM 493 C C . TYR A 1 69 ? 19.258 -11.338 -39.708 1.00 95.75 69 TYR A C 1
ATOM 495 O O . TYR A 1 69 ? 19.800 -12.021 -38.839 1.00 95.75 69 TYR A O 1
ATOM 503 N N . ALA A 1 70 ? 18.339 -11.823 -40.539 1.00 96.50 70 ALA A N 1
ATOM 504 C CA . ALA A 1 70 ? 18.029 -13.235 -40.683 1.00 96.50 70 ALA A CA 1
ATOM 505 C C . ALA A 1 70 ? 19.164 -13.917 -41.455 1.00 96.50 70 ALA A C 1
ATOM 507 O O . ALA A 1 70 ? 19.521 -13.483 -42.555 1.00 96.50 70 ALA A O 1
ATOM 508 N N . VAL A 1 71 ? 19.730 -14.966 -40.861 1.00 96.12 71 VAL A N 1
ATOM 509 C CA . VAL A 1 71 ? 20.939 -15.646 -41.340 1.00 96.12 71 VAL A CA 1
ATOM 510 C C . VAL A 1 71 ? 20.736 -17.158 -41.411 1.00 96.12 71 VAL A C 1
ATOM 512 O O . VAL A 1 71 ? 19.828 -17.709 -40.780 1.00 96.12 71 VAL A O 1
ATOM 515 N N . VAL A 1 72 ? 21.627 -17.829 -42.140 1.00 97.00 72 VAL A N 1
ATOM 516 C CA . VAL A 1 72 ? 21.882 -19.263 -41.975 1.00 97.00 72 VAL A CA 1
ATOM 517 C C . VAL A 1 72 ? 22.974 -19.415 -40.915 1.00 97.00 72 VAL A C 1
ATOM 519 O O . VAL A 1 72 ? 24.121 -19.034 -41.135 1.00 97.00 72 VAL A O 1
ATOM 522 N N . ALA A 1 73 ? 22.638 -19.946 -39.742 1.00 94.31 73 ALA A N 1
ATOM 523 C CA . ALA A 1 73 ? 23.517 -19.995 -38.573 1.00 94.31 73 ALA A CA 1
ATOM 524 C C . ALA A 1 73 ? 24.865 -20.687 -38.847 1.00 94.31 73 ALA A C 1
ATOM 526 O O . ALA A 1 73 ? 25.883 -20.313 -38.264 1.00 94.31 73 ALA A O 1
ATOM 527 N N . SER A 1 74 ? 24.894 -21.668 -39.758 1.00 94.94 74 SER A N 1
ATOM 528 C CA . SER A 1 74 ? 26.119 -22.381 -40.140 1.00 94.94 74 SER A CA 1
ATOM 529 C C . SER A 1 74 ? 27.155 -21.525 -40.875 1.00 94.94 74 SER A C 1
ATOM 531 O O . SER A 1 74 ? 28.312 -21.933 -40.933 1.00 94.94 74 SER A O 1
ATOM 533 N N . ASP A 1 75 ? 26.774 -20.365 -41.420 1.00 93.38 75 ASP A N 1
ATOM 534 C CA . ASP A 1 75 ? 27.698 -19.471 -42.132 1.00 93.38 75 ASP A CA 1
ATOM 535 C C . ASP A 1 75 ? 28.677 -18.755 -41.183 1.00 93.38 75 ASP A C 1
ATOM 537 O O . ASP A 1 75 ? 29.767 -18.357 -41.594 1.00 93.38 75 ASP A O 1
ATOM 541 N N . GLY A 1 76 ? 28.327 -18.625 -39.899 1.00 91.31 76 GLY A N 1
ATOM 542 C CA . GLY A 1 76 ? 29.190 -18.027 -38.881 1.00 91.31 76 GLY A CA 1
ATOM 543 C C . GLY A 1 76 ? 29.368 -16.510 -39.024 1.00 91.31 76 GLY A C 1
ATOM 544 O O . GLY A 1 76 ? 28.434 -15.780 -39.349 1.00 91.31 76 GLY A O 1
ATOM 545 N N . THR A 1 77 ? 30.562 -16.010 -38.696 1.00 94.81 77 THR A N 1
ATOM 546 C CA . THR A 1 77 ? 30.909 -14.583 -38.805 1.00 94.81 77 THR A CA 1
ATOM 547 C C . THR A 1 77 ? 31.533 -14.274 -40.162 1.00 94.81 77 THR A C 1
ATOM 549 O O . THR A 1 77 ? 32.250 -15.093 -40.734 1.00 94.81 77 THR A O 1
ATOM 552 N N . GLY A 1 78 ? 31.299 -13.072 -40.686 1.00 92.25 78 GLY A N 1
ATOM 553 C CA . GLY A 1 78 ? 31.774 -12.705 -42.020 1.00 92.25 78 GLY A CA 1
ATOM 554 C C . GLY A 1 78 ? 30.987 -11.560 -42.639 1.00 92.25 78 GLY A C 1
ATOM 555 O O . GLY A 1 78 ? 30.066 -11.031 -42.025 1.00 92.25 78 GLY A O 1
ATOM 556 N N . GLN A 1 79 ? 31.372 -11.161 -43.850 1.00 94.56 79 GLN A N 1
ATOM 557 C CA . GLN A 1 79 ? 30.637 -10.180 -44.646 1.00 94.56 79 GLN A CA 1
ATOM 558 C C . GLN A 1 79 ? 29.712 -10.908 -45.623 1.00 94.56 79 GLN A C 1
ATOM 560 O O . GLN A 1 79 ? 30.174 -11.732 -46.410 1.00 94.56 79 GLN A O 1
ATOM 565 N N . PHE A 1 80 ? 28.428 -10.569 -45.594 1.00 94.25 80 PHE A N 1
ATOM 566 C CA . PHE A 1 80 ? 27.380 -11.209 -46.383 1.00 94.25 80 PHE A CA 1
ATOM 567 C C . PHE A 1 80 ? 26.559 -10.168 -47.139 1.00 94.25 80 PHE A C 1
ATOM 569 O O . PHE A 1 80 ? 26.368 -9.046 -46.668 1.00 94.25 80 PHE A O 1
ATOM 576 N N . SER A 1 81 ? 26.061 -10.538 -48.318 1.00 92.19 81 SER A N 1
ATOM 577 C CA . SER A 1 81 ? 25.225 -9.640 -49.124 1.00 92.19 81 SER A CA 1
ATOM 578 C C . SER A 1 81 ? 23.802 -9.599 -48.571 1.00 92.19 81 SER A C 1
ATOM 580 O O . SER A 1 81 ? 23.227 -10.647 -48.262 1.00 92.19 81 SER A O 1
ATOM 582 N N . VAL A 1 82 ? 23.227 -8.398 -48.466 1.00 91.88 82 VAL A N 1
ATOM 583 C CA . VAL A 1 82 ? 21.848 -8.218 -47.991 1.00 91.88 82 VAL A CA 1
ATOM 584 C C . VAL A 1 82 ? 20.890 -8.411 -49.170 1.00 91.88 82 VAL A C 1
ATOM 586 O O . VAL A 1 82 ? 20.856 -7.579 -50.074 1.00 91.88 82 VAL A O 1
ATOM 589 N N . VAL A 1 83 ? 20.128 -9.508 -49.179 1.00 91.56 83 VAL A N 1
ATOM 590 C CA . VAL A 1 83 ? 19.236 -9.870 -50.303 1.00 91.56 83 VAL A CA 1
ATOM 591 C C . VAL A 1 83 ? 17.896 -9.145 -50.257 1.00 91.56 83 VAL A C 1
ATOM 593 O O . VAL A 1 83 ? 17.348 -8.762 -51.287 1.00 91.56 83 VAL A O 1
ATOM 596 N N . GLU A 1 84 ? 17.386 -8.899 -49.053 1.00 89.75 84 GLU A N 1
ATOM 597 C CA . GLU A 1 84 ? 16.090 -8.267 -48.839 1.00 89.75 84 GLU A CA 1
ATOM 598 C C . GLU A 1 84 ? 16.082 -7.477 -47.523 1.00 89.75 84 GLU A C 1
ATOM 600 O O . GLU A 1 84 ? 16.844 -7.767 -46.596 1.00 89.75 84 GLU A O 1
ATOM 605 N N . ARG A 1 85 ? 15.210 -6.465 -47.439 1.00 90.19 85 ARG A N 1
ATOM 606 C CA . ARG A 1 85 ? 14.904 -5.740 -46.201 1.00 90.19 85 ARG A CA 1
ATOM 607 C C . ARG A 1 85 ? 13.431 -5.931 -45.850 1.00 90.19 85 ARG A C 1
ATOM 609 O O . ARG A 1 85 ? 12.558 -5.421 -46.545 1.00 90.19 85 ARG A O 1
ATOM 616 N N . ILE A 1 86 ? 13.170 -6.639 -44.759 1.00 89.06 86 ILE A N 1
ATOM 617 C CA . ILE A 1 86 ? 11.847 -7.101 -44.341 1.00 89.06 86 ILE A CA 1
ATOM 618 C C . ILE A 1 86 ? 11.390 -6.271 -43.138 1.00 89.06 86 ILE A C 1
ATOM 620 O O . ILE A 1 86 ? 11.704 -6.563 -41.979 1.00 89.06 86 ILE A O 1
ATOM 624 N N . ALA A 1 87 ? 10.637 -5.212 -43.424 1.00 83.81 87 ALA A N 1
ATOM 625 C CA . ALA A 1 87 ? 9.995 -4.396 -42.400 1.00 83.81 87 ALA A CA 1
ATOM 626 C C . ALA A 1 87 ? 8.718 -5.065 -41.865 1.00 83.81 87 ALA A C 1
ATOM 628 O O . ALA A 1 87 ? 8.069 -5.848 -42.566 1.00 83.81 87 ALA A O 1
ATOM 629 N N . ALA A 1 88 ? 8.328 -4.712 -40.638 1.00 75.75 88 ALA A N 1
ATOM 630 C CA . ALA A 1 88 ? 7.092 -5.186 -40.025 1.00 75.75 88 ALA A CA 1
ATOM 631 C C . ALA A 1 88 ? 5.881 -4.951 -40.950 1.00 75.75 88 ALA A C 1
ATOM 633 O O . ALA A 1 88 ? 5.707 -3.870 -41.514 1.00 75.75 88 ALA A O 1
ATOM 634 N N . GLY A 1 89 ? 5.053 -5.986 -41.120 1.00 76.50 89 GLY A N 1
ATOM 635 C CA . GLY A 1 89 ? 3.898 -5.975 -42.026 1.00 76.50 89 GLY A CA 1
ATOM 636 C C . GLY A 1 89 ? 4.200 -6.341 -43.486 1.00 76.50 89 GLY A C 1
ATOM 637 O O . GLY A 1 89 ? 3.264 -6.445 -44.275 1.00 76.50 89 GLY A O 1
ATOM 638 N N . SER A 1 90 ? 5.466 -6.570 -43.852 1.00 84.25 90 SER A N 1
ATOM 639 C CA . SER A 1 90 ? 5.856 -7.061 -45.182 1.00 84.25 90 SER A CA 1
ATOM 640 C C . SER A 1 90 ? 6.073 -8.575 -45.169 1.00 84.25 90 SER A C 1
ATOM 642 O O . SER A 1 90 ? 6.571 -9.131 -44.190 1.00 84.25 90 SER A O 1
ATOM 644 N N . VAL A 1 91 ? 5.711 -9.243 -46.264 1.00 87.50 91 VAL A N 1
ATOM 645 C CA . VAL A 1 91 ? 6.001 -10.668 -46.470 1.00 87.50 91 VAL A CA 1
ATOM 646 C C . VAL A 1 91 ? 7.333 -10.779 -47.213 1.00 87.50 91 VAL A C 1
ATOM 648 O O . VAL A 1 91 ? 7.485 -10.089 -48.223 1.00 87.50 91 VAL A O 1
ATOM 651 N N . PRO A 1 92 ? 8.280 -11.615 -46.753 1.00 89.75 92 PRO A N 1
ATOM 652 C CA . PRO A 1 92 ? 9.525 -11.835 -47.476 1.00 89.75 92 PRO A CA 1
ATOM 653 C C . PRO A 1 92 ? 9.258 -12.368 -48.886 1.00 89.75 92 PRO A C 1
ATOM 655 O O . PRO A 1 92 ? 8.451 -13.281 -49.069 1.00 89.75 92 PRO A O 1
ATOM 658 N N . THR A 1 93 ? 9.933 -11.801 -49.879 1.00 90.12 93 THR A N 1
ATOM 659 C CA . THR A 1 93 ? 9.827 -12.199 -51.289 1.00 90.12 93 THR A CA 1
ATOM 660 C C . THR A 1 93 ? 11.017 -13.029 -51.757 1.00 90.12 93 THR A C 1
ATOM 662 O O . THR A 1 93 ? 10.928 -13.680 -52.799 1.00 90.12 93 THR A O 1
ATOM 665 N N . GLN A 1 94 ? 12.113 -13.033 -50.994 1.00 89.12 94 GLN A N 1
ATOM 666 C CA . GLN A 1 94 ? 13.323 -13.787 -51.294 1.00 89.12 94 GLN A CA 1
ATOM 667 C C . GLN A 1 94 ? 13.657 -14.781 -50.177 1.00 89.12 94 GLN A C 1
ATOM 669 O O . GLN A 1 94 ? 13.475 -14.512 -48.989 1.00 89.12 94 GLN A O 1
ATOM 674 N N . SER A 1 95 ? 14.177 -15.943 -50.568 1.00 91.56 95 SER A N 1
ATOM 675 C CA . SER A 1 95 ? 14.736 -16.921 -49.633 1.00 91.56 95 SER A CA 1
ATOM 676 C C . SER A 1 95 ? 16.189 -16.567 -49.310 1.00 91.56 95 SER A C 1
ATOM 678 O O . SER A 1 95 ? 16.949 -16.139 -50.180 1.00 91.56 95 SER A O 1
ATOM 680 N N . VAL A 1 96 ? 16.597 -16.790 -48.065 1.00 93.88 96 VAL A N 1
ATOM 681 C CA . VAL A 1 96 ? 17.976 -16.603 -47.609 1.00 93.88 96 VAL A CA 1
ATOM 682 C C . VAL A 1 96 ? 18.749 -17.903 -47.816 1.00 93.88 96 VAL A C 1
ATOM 684 O O . VAL A 1 96 ? 18.440 -18.929 -47.217 1.00 93.88 96 VAL A O 1
ATOM 687 N N . THR A 1 97 ? 19.761 -17.866 -48.679 1.00 93.50 97 THR A N 1
ATOM 688 C 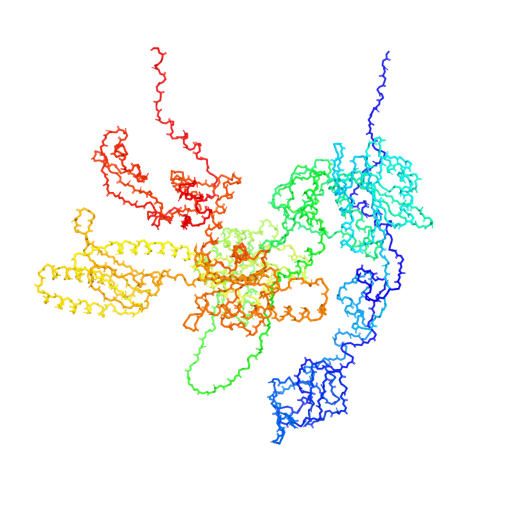CA . THR A 1 97 ? 20.686 -18.984 -48.923 1.00 93.50 97 THR A CA 1
ATOM 689 C C . THR A 1 97 ? 22.022 -18.758 -48.221 1.00 93.50 97 THR A C 1
ATOM 691 O O . THR A 1 97 ? 22.350 -17.621 -47.896 1.00 93.50 97 THR A O 1
ATOM 694 N N . ALA A 1 98 ? 22.837 -19.807 -48.072 1.00 90.56 98 ALA A N 1
ATOM 695 C CA . ALA A 1 98 ? 24.191 -19.683 -47.526 1.00 90.56 98 ALA A CA 1
ATOM 696 C C . ALA A 1 98 ? 24.995 -18.558 -48.219 1.00 90.56 98 ALA A C 1
ATOM 698 O O . ALA A 1 98 ? 24.942 -18.391 -49.445 1.00 90.56 98 ALA A O 1
ATOM 699 N N . GLY A 1 99 ? 25.711 -17.757 -47.433 1.00 89.12 99 GLY A N 1
ATOM 700 C CA . GLY A 1 99 ? 26.462 -16.583 -47.884 1.00 89.12 99 GLY A CA 1
ATOM 701 C C . GLY A 1 99 ? 25.629 -15.302 -48.065 1.00 89.12 99 GLY A C 1
ATOM 702 O O . GLY A 1 99 ? 26.177 -14.270 -48.462 1.00 89.12 99 GLY A O 1
ATOM 703 N N . HIS A 1 100 ? 24.327 -15.347 -47.783 1.00 93.69 100 HIS A N 1
ATOM 704 C CA . HIS A 1 100 ? 23.400 -14.224 -47.922 1.00 93.69 100 HIS A CA 1
ATOM 705 C C . HIS A 1 100 ? 22.602 -14.018 -46.635 1.00 93.69 100 HIS A C 1
ATOM 707 O O . HIS A 1 100 ? 22.421 -14.945 -45.849 1.00 93.69 100 HIS A O 1
ATOM 713 N N . VAL A 1 101 ? 22.109 -12.798 -46.423 1.00 95.19 101 VAL A N 1
ATOM 714 C CA . VAL A 1 101 ? 21.314 -12.441 -45.239 1.00 95.19 101 VAL A CA 1
ATOM 715 C C . VAL A 1 101 ? 20.193 -11.476 -45.608 1.00 95.19 101 VAL A C 1
ATOM 717 O O . VAL A 1 101 ? 20.288 -10.760 -46.602 1.00 95.19 101 VAL A O 1
ATOM 720 N N . ALA A 1 102 ? 19.136 -11.413 -44.804 1.00 94.56 102 ALA A N 1
ATOM 721 C CA . ALA A 1 102 ? 18.062 -10.436 -44.984 1.00 94.56 102 ALA A CA 1
ATOM 722 C C . ALA A 1 102 ? 17.951 -9.541 -43.752 1.00 94.56 102 ALA A C 1
ATOM 724 O O . ALA A 1 102 ? 17.896 -10.044 -42.633 1.00 94.56 102 ALA A O 1
ATOM 725 N N . TYR A 1 103 ? 17.889 -8.224 -43.944 1.00 93.94 103 TYR A N 1
ATOM 726 C CA . TYR A 1 103 ? 17.568 -7.316 -42.845 1.00 93.94 103 TYR A CA 1
ATOM 727 C C . TYR A 1 103 ? 16.131 -7.580 -42.397 1.00 93.94 103 TYR A C 1
ATOM 729 O O . TYR A 1 103 ? 15.230 -7.669 -43.230 1.00 93.94 103 TYR A O 1
ATOM 737 N N . ILE A 1 104 ? 15.910 -7.692 -41.095 1.00 94.56 104 ILE A N 1
ATOM 738 C CA . ILE A 1 104 ? 14.619 -8.038 -40.516 1.00 94.56 104 ILE A CA 1
ATOM 739 C C . ILE A 1 104 ? 14.382 -7.222 -39.248 1.00 94.56 104 ILE A C 1
ATOM 741 O O . ILE A 1 104 ? 15.281 -7.045 -38.429 1.00 94.56 104 ILE A O 1
ATOM 745 N N . THR A 1 105 ? 13.163 -6.719 -39.085 1.00 94.81 105 THR A N 1
ATOM 746 C CA . THR A 1 105 ? 12.737 -6.050 -37.849 1.00 94.81 105 THR A CA 1
ATOM 747 C C . THR A 1 105 ? 11.995 -7.006 -36.917 1.00 94.81 105 THR A C 1
ATOM 749 O O . THR A 1 105 ? 11.465 -8.037 -37.335 1.00 94.81 105 THR A O 1
ATOM 752 N N . THR A 1 106 ? 11.908 -6.643 -35.645 1.00 93.19 106 THR A N 1
ATOM 753 C CA . THR A 1 106 ? 11.181 -7.361 -34.601 1.00 93.19 106 THR A CA 1
ATOM 754 C C . THR A 1 106 ? 9.730 -7.601 -35.019 1.00 93.19 106 THR A C 1
ATOM 756 O O . THR A 1 106 ? 9.039 -6.697 -35.489 1.00 93.19 106 THR A O 1
ATOM 759 N N . GLY A 1 107 ? 9.259 -8.839 -34.866 1.00 91.81 107 GLY A N 1
ATOM 760 C CA . GLY A 1 107 ? 7.912 -9.261 -35.249 1.00 91.81 107 GLY A CA 1
ATOM 761 C C . GLY A 1 107 ? 7.715 -9.561 -36.740 1.00 91.81 107 GLY A C 1
ATOM 762 O O . GLY A 1 107 ? 6.662 -10.088 -37.096 1.00 91.81 107 GLY A O 1
ATOM 763 N N . SER A 1 108 ? 8.694 -9.289 -37.610 1.00 94.38 108 SER A N 1
ATOM 764 C CA . SER A 1 108 ? 8.609 -9.635 -39.035 1.00 94.38 108 SER A CA 1
ATOM 765 C C . SER A 1 108 ? 8.751 -11.146 -39.278 1.00 94.38 108 SER A C 1
ATOM 767 O O . SER A 1 108 ? 9.438 -11.822 -38.501 1.00 94.38 108 SER A O 1
ATOM 769 N N . PRO A 1 109 ? 8.160 -11.687 -40.362 1.00 95.25 109 PRO A N 1
ATOM 770 C CA . PRO A 1 109 ? 8.344 -13.083 -40.745 1.00 95.25 109 PRO A CA 1
ATOM 771 C C . PRO A 1 109 ? 9.795 -13.377 -41.129 1.00 95.25 109 PRO A C 1
ATOM 773 O O . PRO A 1 109 ? 10.377 -12.687 -41.965 1.00 95.25 109 PRO A O 1
ATOM 776 N N . VAL A 1 110 ? 10.369 -14.423 -40.539 1.00 94.94 110 VAL A N 1
ATOM 777 C CA . VAL A 1 110 ? 11.694 -14.934 -40.892 1.00 94.94 110 VAL A CA 1
ATOM 778 C C . VAL A 1 110 ? 11.607 -15.582 -42.281 1.00 94.94 110 VAL A C 1
ATOM 780 O O . VAL A 1 110 ? 10.804 -16.506 -42.451 1.00 94.94 110 VAL A O 1
ATOM 783 N N . PRO A 1 111 ? 12.398 -15.120 -43.268 1.00 94.81 111 PRO A N 1
ATOM 784 C CA . PRO A 1 111 ? 12.370 -15.646 -44.629 1.00 94.81 111 PRO A CA 1
ATOM 785 C C . PRO A 1 111 ? 12.745 -17.127 -44.692 1.00 94.81 111 PRO A C 1
ATOM 787 O O . PRO A 1 111 ? 13.467 -17.659 -43.843 1.00 94.81 111 PRO A O 1
ATOM 790 N N . GLU A 1 112 ? 12.265 -17.797 -45.736 1.00 93.31 112 GLU A N 1
ATOM 791 C CA . GLU A 1 112 ? 12.612 -19.188 -46.009 1.00 93.31 112 GLU A CA 1
ATOM 792 C C . GLU A 1 112 ? 14.131 -19.343 -46.185 1.00 93.31 112 GLU A C 1
ATOM 794 O O . GLU A 1 112 ? 14.783 -18.488 -46.779 1.00 93.31 112 GLU A O 1
ATOM 799 N N . GLY A 1 113 ? 14.704 -20.419 -45.644 1.00 92.94 113 GLY A N 1
ATOM 800 C CA . GLY A 1 113 ? 16.147 -20.682 -45.666 1.00 92.94 113 GLY A CA 1
ATOM 801 C C . GLY A 1 113 ? 16.935 -20.095 -44.487 1.00 92.94 113 GLY A C 1
ATOM 802 O O . GLY A 1 113 ? 17.915 -20.709 -44.073 1.00 92.94 113 GLY A O 1
ATOM 803 N N . ALA A 1 114 ? 16.473 -19.008 -43.854 1.00 95.69 114 ALA A N 1
ATOM 804 C CA . ALA A 1 114 ? 17.076 -18.507 -42.614 1.00 95.69 114 ALA A CA 1
ATOM 805 C C . ALA A 1 114 ? 16.618 -19.322 -41.391 1.00 95.69 114 ALA A C 1
ATOM 807 O O . ALA A 1 114 ? 15.423 -19.594 -41.209 1.00 95.69 114 ALA A O 1
ATOM 808 N N . ASP A 1 115 ? 17.544 -19.674 -40.500 1.00 95.88 115 ASP A N 1
ATOM 809 C CA . ASP A 1 115 ? 17.279 -20.465 -39.290 1.00 95.88 115 ASP A CA 1
ATOM 810 C C . ASP A 1 115 ? 17.523 -19.695 -37.978 1.00 95.88 115 ASP A C 1
ATOM 812 O O . ASP A 1 115 ? 17.037 -20.133 -36.934 1.00 95.88 115 ASP A O 1
ATOM 816 N N . ALA A 1 116 ? 18.165 -18.524 -38.022 1.00 96.62 116 ALA A N 1
ATOM 817 C CA . ALA A 1 116 ? 18.433 -17.670 -36.866 1.00 96.62 116 ALA A CA 1
ATOM 818 C C . ALA A 1 116 ? 18.396 -16.173 -37.224 1.00 96.62 116 ALA A C 1
ATOM 820 O O . ALA A 1 116 ? 18.428 -15.798 -38.397 1.00 96.62 116 ALA A O 1
ATOM 821 N N . VAL A 1 117 ? 18.355 -15.311 -36.204 1.00 97.38 117 VAL A N 1
ATOM 822 C CA . VAL A 1 117 ? 18.498 -13.855 -36.356 1.00 97.38 117 VAL A CA 1
ATOM 823 C C . VAL A 1 117 ? 19.658 -13.346 -35.500 1.00 97.38 117 VAL A C 1
ATOM 825 O O . VAL A 1 117 ? 19.712 -13.576 -34.288 1.00 97.38 117 VAL A O 1
ATOM 828 N N . VAL A 1 118 ? 20.580 -12.614 -36.120 1.00 96.88 118 VAL A N 1
ATOM 829 C CA . VAL A 1 118 ? 21.627 -11.854 -35.427 1.00 96.88 118 VAL A CA 1
ATOM 830 C C . VAL A 1 118 ? 21.089 -10.454 -35.162 1.00 96.88 118 VAL A C 1
ATOM 832 O O . VAL A 1 118 ? 20.632 -9.796 -36.093 1.00 96.88 118 VAL A O 1
ATOM 835 N N . LYS A 1 119 ? 21.124 -10.002 -33.906 1.00 96.50 119 LYS A N 1
ATOM 836 C CA . LYS A 1 119 ? 20.674 -8.656 -33.528 1.00 96.50 119 LYS A CA 1
ATOM 837 C C . LYS A 1 119 ? 21.562 -7.579 -34.161 1.00 96.50 119 LYS A C 1
ATOM 839 O O . LYS A 1 119 ? 22.757 -7.802 -34.353 1.00 96.50 119 LYS A O 1
ATOM 844 N N . ILE A 1 120 ? 20.994 -6.419 -34.469 1.00 94.50 120 ILE A N 1
ATOM 845 C CA . ILE A 1 120 ? 21.668 -5.347 -35.212 1.00 94.50 120 ILE A CA 1
ATOM 846 C C . ILE A 1 120 ? 22.955 -4.863 -34.529 1.00 94.50 120 ILE A C 1
ATOM 848 O O . ILE A 1 120 ? 23.922 -4.536 -35.210 1.00 94.50 120 ILE A O 1
ATOM 852 N N . GLU A 1 121 ? 23.013 -4.890 -33.195 1.00 95.25 121 GLU A N 1
ATOM 853 C CA . GLU A 1 121 ? 24.185 -4.484 -32.410 1.00 95.25 121 GLU A CA 1
ATOM 854 C C . GLU A 1 121 ? 25.391 -5.412 -32.601 1.00 95.25 121 GLU A C 1
ATOM 856 O O . GLU A 1 121 ? 26.521 -5.007 -32.341 1.00 95.25 121 GLU A O 1
ATOM 861 N N . ASP A 1 122 ? 25.163 -6.643 -33.066 1.00 95.94 122 ASP A N 1
ATOM 862 C CA . ASP A 1 122 ? 26.210 -7.620 -33.375 1.00 95.94 122 ASP A CA 1
ATOM 863 C C . ASP A 1 122 ? 26.569 -7.607 -34.880 1.00 95.94 122 ASP A C 1
ATOM 865 O O . ASP A 1 122 ? 27.115 -8.583 -35.411 1.00 95.94 122 ASP A O 1
ATOM 869 N N . THR A 1 123 ? 26.265 -6.509 -35.585 1.00 93.62 123 THR A N 1
ATOM 870 C CA . THR A 1 123 ? 26.512 -6.340 -37.024 1.00 93.62 123 THR A CA 1
ATOM 871 C C . THR A 1 123 ? 27.114 -4.975 -37.370 1.00 93.62 123 THR A C 1
ATOM 873 O O . THR A 1 123 ? 26.959 -4.005 -36.634 1.00 93.62 123 THR A O 1
ATOM 876 N N . GLU A 1 124 ? 27.810 -4.893 -38.503 1.00 93.12 124 GLU A N 1
ATOM 877 C CA . GLU A 1 124 ? 28.395 -3.661 -39.041 1.00 93.12 124 GLU A CA 1
ATOM 878 C C . GLU A 1 124 ? 28.003 -3.513 -40.520 1.00 93.12 124 GLU A C 1
ATOM 880 O O . GLU A 1 124 ? 28.324 -4.371 -41.345 1.00 93.12 124 GLU A O 1
ATOM 885 N N . GLY A 1 125 ? 27.278 -2.446 -40.860 1.00 88.62 125 GLY A N 1
ATOM 886 C CA . GLY A 1 125 ? 26.799 -2.213 -42.224 1.00 88.62 125 GLY A CA 1
ATOM 887 C C . GLY A 1 125 ? 27.920 -1.813 -43.187 1.00 88.62 125 GLY A C 1
ATOM 888 O O . GLY A 1 125 ? 28.789 -1.008 -42.851 1.00 88.62 125 GLY A O 1
ATOM 889 N N . VAL A 1 126 ? 27.881 -2.344 -44.409 1.00 84.50 126 VAL A N 1
ATOM 890 C CA . VAL A 1 126 ? 28.781 -1.984 -45.514 1.00 84.50 126 VAL A CA 1
ATOM 891 C C . VAL A 1 126 ? 27.978 -1.212 -46.556 1.00 84.50 126 VAL A C 1
ATOM 893 O O . VAL A 1 126 ? 27.094 -1.756 -47.222 1.00 84.50 126 VAL A O 1
ATOM 896 N N . PHE A 1 127 ? 28.284 0.075 -46.690 1.00 81.19 127 PHE A N 1
ATOM 897 C CA . PHE A 1 127 ? 27.548 1.004 -47.547 1.00 81.19 127 PHE A CA 1
ATOM 898 C C . PHE A 1 127 ? 28.239 1.205 -48.895 1.00 81.19 127 PHE A C 1
ATOM 900 O O . PHE A 1 127 ? 29.460 1.084 -49.006 1.00 81.19 127 PHE A O 1
ATOM 907 N N . ASP A 1 128 ? 27.443 1.500 -49.919 1.00 75.56 128 ASP A N 1
ATOM 908 C CA . ASP A 1 128 ? 27.939 1.884 -51.238 1.00 75.56 128 ASP A CA 1
ATOM 909 C C . ASP A 1 128 ? 28.795 3.165 -51.143 1.00 75.56 128 ASP A C 1
ATOM 911 O O . ASP A 1 128 ? 28.471 4.096 -50.401 1.00 75.56 128 ASP A O 1
ATOM 915 N N . ALA A 1 129 ? 29.899 3.214 -51.892 1.00 69.69 129 ALA A N 1
ATOM 916 C CA . ALA A 1 129 ? 30.806 4.360 -51.909 1.00 69.69 129 ALA A CA 1
ATOM 917 C C . ALA A 1 129 ? 30.185 5.602 -52.578 1.00 69.69 129 ALA A C 1
ATOM 919 O O . ALA A 1 129 ? 30.602 6.722 -52.276 1.00 69.69 129 ALA A O 1
ATOM 920 N N . GLU A 1 130 ? 29.198 5.420 -53.463 1.00 70.81 130 GLU A N 1
ATOM 921 C CA . GLU A 1 130 ? 28.502 6.510 -54.160 1.00 70.81 130 GLU A CA 1
ATOM 922 C C . GLU A 1 130 ? 27.195 6.933 -53.463 1.00 70.81 130 GLU A C 1
ATOM 924 O O . GLU A 1 130 ? 26.771 8.082 -53.606 1.00 70.81 130 GLU A O 1
ATOM 929 N N . ASP A 1 131 ? 26.582 6.051 -52.662 1.00 70.31 131 ASP A N 1
ATOM 930 C CA . ASP A 1 131 ? 25.366 6.330 -51.886 1.00 70.31 131 ASP A CA 1
ATOM 931 C C . ASP A 1 131 ? 25.471 5.769 -50.460 1.00 70.31 131 ASP A C 1
ATOM 933 O O . ASP A 1 131 ? 25.148 4.613 -50.177 1.00 70.31 131 ASP A O 1
ATOM 937 N N . SER A 1 132 ? 25.855 6.640 -49.527 1.00 63.53 132 SER A N 1
ATOM 938 C CA . SER A 1 132 ? 26.026 6.324 -48.104 1.00 63.53 132 SER A CA 1
ATOM 939 C C . SER A 1 132 ? 24.735 5.925 -47.375 1.00 63.53 132 SER A C 1
ATOM 941 O O . SER A 1 132 ? 24.786 5.588 -46.193 1.00 63.53 132 SER A O 1
ATOM 943 N N . LYS A 1 133 ? 23.575 5.930 -48.047 1.00 61.88 133 LYS A N 1
ATOM 944 C CA . LYS A 1 133 ? 22.311 5.396 -47.514 1.00 61.88 133 LYS A CA 1
ATOM 945 C C . LYS A 1 133 ? 21.997 3.980 -47.994 1.00 61.88 133 LYS A C 1
ATOM 947 O O . LYS A 1 133 ? 21.065 3.368 -47.469 1.00 61.88 133 LYS A O 1
ATOM 952 N N . LYS A 1 134 ? 22.741 3.451 -48.967 1.00 70.19 134 LYS A N 1
ATOM 953 C CA . LYS A 1 134 ? 22.510 2.125 -49.540 1.00 70.19 134 LYS A CA 1
ATOM 954 C C . LYS A 1 134 ? 23.482 1.114 -48.945 1.00 70.19 134 LYS A C 1
ATOM 956 O O . LYS A 1 134 ? 24.630 0.999 -49.360 1.00 70.19 134 LYS A O 1
ATOM 961 N N . GLU A 1 135 ? 23.000 0.365 -47.964 1.00 76.88 135 GLU A N 1
ATOM 962 C CA . GLU A 1 135 ? 23.717 -0.788 -47.423 1.00 76.88 135 GLU A CA 1
ATOM 963 C C . GLU A 1 135 ? 23.724 -1.922 -48.463 1.00 76.88 135 GLU A C 1
ATOM 965 O O . GLU A 1 135 ? 22.665 -2.385 -48.890 1.00 76.88 135 GLU A O 1
ATOM 970 N N . THR A 1 136 ? 24.910 -2.330 -48.911 1.00 76.56 136 THR A N 1
ATOM 971 C CA . THR A 1 136 ? 25.104 -3.352 -49.958 1.00 76.56 136 THR A CA 1
ATOM 972 C C . THR A 1 136 ? 25.465 -4.716 -49.376 1.00 76.56 136 THR A C 1
ATOM 974 O O . THR A 1 136 ? 25.108 -5.752 -49.935 1.00 76.56 136 THR A O 1
ATOM 977 N N . ALA A 1 137 ? 26.131 -4.724 -48.227 1.00 88.12 137 ALA A N 1
ATOM 978 C CA . ALA A 1 137 ? 26.473 -5.916 -47.472 1.00 88.12 137 ALA A CA 1
ATOM 979 C C . ALA A 1 137 ? 26.444 -5.592 -45.977 1.00 88.12 137 ALA A C 1
ATOM 981 O O . ALA A 1 137 ? 26.436 -4.430 -45.578 1.00 88.12 137 ALA A O 1
ATOM 982 N N . VAL A 1 138 ? 26.459 -6.620 -45.145 1.00 93.25 138 VAL A N 1
ATOM 983 C CA . VAL A 1 138 ? 26.589 -6.482 -43.698 1.00 93.25 138 VAL A CA 1
ATOM 984 C C . VAL A 1 138 ? 27.646 -7.449 -43.207 1.00 93.25 138 VAL A C 1
ATOM 986 O O . VAL A 1 138 ? 27.773 -8.574 -43.696 1.00 93.25 138 VAL A O 1
ATOM 989 N N . LYS A 1 139 ? 28.425 -7.011 -42.230 1.00 94.94 139 LYS A N 1
ATOM 990 C CA . LYS A 1 139 ? 29.387 -7.844 -41.535 1.00 94.94 139 LYS A CA 1
ATOM 991 C C . LYS A 1 139 ? 28.790 -8.330 -40.220 1.00 94.94 139 LYS A C 1
ATOM 993 O O . LYS A 1 139 ? 28.495 -7.538 -39.333 1.00 94.94 139 LYS A O 1
ATOM 998 N N . ILE A 1 140 ? 28.636 -9.640 -40.090 1.00 96.12 140 ILE A N 1
ATOM 999 C CA . ILE A 1 140 ? 28.200 -10.312 -38.867 1.00 96.12 140 ILE A CA 1
ATOM 1000 C C . ILE A 1 140 ? 29.408 -10.473 -37.943 1.00 96.12 140 ILE A C 1
ATOM 1002 O O . ILE A 1 140 ? 30.385 -11.141 -38.295 1.00 96.12 140 ILE A O 1
ATOM 1006 N N . LEU A 1 141 ? 29.343 -9.856 -36.762 1.00 94.69 141 LEU A N 1
ATOM 1007 C CA . LEU A 1 141 ? 30.445 -9.812 -35.795 1.00 94.69 141 LEU A CA 1
ATOM 1008 C C . LEU A 1 141 ? 30.422 -11.004 -34.833 1.00 94.69 141 LEU A C 1
ATOM 1010 O O . LEU A 1 141 ? 31.469 -11.403 -34.321 1.00 94.69 141 LEU A O 1
ATOM 1014 N N . LYS A 1 142 ? 29.241 -11.588 -34.602 1.00 93.88 142 LYS A N 1
ATOM 1015 C CA . LYS A 1 142 ? 29.033 -12.698 -33.669 1.00 93.88 142 LYS A CA 1
ATOM 1016 C C . LYS A 1 142 ? 28.185 -13.801 -34.298 1.00 93.88 142 LYS A C 1
ATOM 1018 O O . LYS A 1 142 ? 27.077 -13.550 -34.760 1.00 93.88 142 LYS A O 1
ATOM 1023 N N . ALA A 1 143 ? 28.705 -15.027 -34.286 1.00 91.44 143 ALA A N 1
ATOM 1024 C CA . ALA A 1 143 ? 27.966 -16.198 -34.744 1.00 91.44 143 ALA A CA 1
ATOM 1025 C C . ALA A 1 143 ? 26.833 -16.551 -33.764 1.00 91.44 143 ALA A C 1
ATOM 1027 O O . ALA A 1 143 ? 26.963 -16.372 -32.549 1.00 91.44 143 ALA A O 1
ATOM 1028 N N . VAL A 1 144 ? 25.742 -17.091 -34.300 1.00 94.88 144 VAL A N 1
ATOM 1029 C CA . VAL A 1 144 ? 24.568 -17.559 -33.551 1.00 94.88 144 VAL A CA 1
ATOM 1030 C C . VAL A 1 144 ? 24.267 -19.011 -33.910 1.00 94.88 144 VAL A C 1
ATOM 1032 O O . VAL A 1 144 ? 24.727 -19.505 -34.934 1.00 94.88 144 VAL A O 1
ATOM 1035 N N . THR A 1 145 ? 23.500 -19.708 -33.073 1.00 95.62 145 THR A N 1
ATOM 1036 C CA . THR A 1 145 ? 23.017 -21.067 -33.366 1.00 95.62 145 THR A CA 1
ATOM 1037 C C . THR A 1 145 ? 21.620 -21.033 -33.980 1.00 95.62 145 THR A C 1
ATOM 1039 O O . THR A 1 145 ? 20.865 -20.085 -33.746 1.00 95.62 145 THR A O 1
ATOM 1042 N N . ALA A 1 146 ? 21.240 -22.083 -34.709 1.00 95.38 146 ALA A N 1
ATOM 1043 C CA . ALA A 1 146 ? 19.892 -22.223 -35.260 1.00 95.38 146 ALA A CA 1
ATOM 1044 C C . ALA A 1 146 ? 18.814 -22.035 -34.171 1.00 95.38 146 ALA A C 1
ATOM 1046 O O . ALA A 1 146 ? 18.965 -22.505 -33.042 1.00 95.38 146 ALA A O 1
ATOM 1047 N N . GLY A 1 147 ? 17.745 -21.309 -34.499 1.00 93.12 147 GLY A N 1
ATOM 1048 C CA . GLY A 1 147 ? 16.651 -20.949 -33.592 1.00 93.12 147 GLY A CA 1
ATOM 1049 C C . GLY A 1 147 ? 16.895 -19.703 -32.732 1.00 93.12 147 GLY A C 1
ATOM 1050 O O . GLY A 1 147 ? 15.957 -19.205 -32.111 1.00 93.12 147 GLY A O 1
ATOM 1051 N N . THR A 1 148 ? 18.115 -19.156 -32.701 1.00 96.44 148 THR A N 1
ATOM 1052 C CA . THR A 1 148 ? 18.419 -17.952 -31.909 1.00 96.44 148 THR A CA 1
ATOM 1053 C C . THR A 1 148 ? 17.609 -16.756 -32.403 1.00 96.44 148 THR A C 1
ATOM 1055 O O . THR A 1 148 ? 17.595 -16.467 -33.599 1.00 96.44 148 THR A O 1
ATOM 1058 N N . ASN A 1 149 ? 16.975 -16.038 -31.471 1.00 96.50 149 ASN A N 1
ATOM 1059 C CA . ASN A 1 149 ? 16.160 -14.845 -31.727 1.00 96.50 149 ASN A CA 1
ATOM 1060 C C . ASN A 1 149 ? 14.985 -15.063 -32.703 1.00 96.50 149 ASN A C 1
ATOM 1062 O O . ASN A 1 149 ? 14.525 -14.111 -33.333 1.00 96.50 149 ASN A O 1
ATOM 1066 N N . VAL A 1 150 ? 14.470 -16.293 -32.812 1.00 95.94 150 VAL A N 1
ATOM 1067 C CA . VAL A 1 150 ? 13.298 -16.624 -33.635 1.00 95.94 150 VAL A CA 1
ATOM 1068 C C . VAL A 1 150 ? 12.194 -17.209 -32.757 1.00 95.94 150 VAL A C 1
ATOM 1070 O O . VAL A 1 150 ? 12.387 -18.231 -32.103 1.00 95.94 150 VAL A O 1
ATOM 1073 N N . ARG A 1 151 ? 11.008 -16.596 -32.775 1.00 95.62 151 ARG A N 1
ATOM 1074 C CA . ARG A 1 151 ? 9.782 -17.185 -32.219 1.00 95.62 151 ARG A CA 1
ATOM 1075 C C . ARG A 1 151 ? 9.238 -18.227 -33.186 1.00 95.62 151 ARG A C 1
ATOM 1077 O O . ARG A 1 151 ? 9.049 -17.941 -34.370 1.00 95.62 151 ARG A O 1
ATOM 1084 N N . ALA A 1 152 ? 9.010 -19.438 -32.684 1.00 94.19 152 ALA A N 1
ATOM 1085 C CA . ALA A 1 152 ? 8.372 -20.505 -33.446 1.00 94.19 152 ALA A CA 1
ATOM 1086 C C . ALA A 1 152 ? 6.887 -20.192 -33.691 1.00 94.19 152 ALA A C 1
ATOM 1088 O O . ALA A 1 152 ? 6.283 -19.397 -32.976 1.00 94.19 152 ALA A O 1
ATOM 1089 N N . ILE A 1 153 ? 6.292 -20.837 -34.697 1.00 94.81 153 ILE A N 1
ATOM 1090 C CA . ILE A 1 153 ? 4.852 -20.715 -34.956 1.00 94.81 153 ILE A CA 1
ATOM 1091 C C . ILE A 1 153 ? 4.093 -21.226 -33.732 1.00 94.81 153 ILE A C 1
ATOM 1093 O O . ILE A 1 153 ? 4.340 -22.344 -33.280 1.00 94.81 153 ILE A O 1
ATOM 1097 N N . GLY A 1 154 ? 3.176 -20.412 -33.215 1.00 93.31 154 GLY A N 1
ATOM 1098 C CA . GLY A 1 154 ? 2.365 -20.767 -32.053 1.00 93.31 154 GLY A CA 1
ATOM 1099 C C . GLY A 1 154 ? 3.130 -20.848 -30.732 1.00 93.31 154 GLY A C 1
ATOM 1100 O O . GLY A 1 154 ? 2.655 -21.506 -29.814 1.00 93.31 154 GLY A O 1
ATOM 1101 N N . SER A 1 155 ? 4.313 -20.227 -30.625 1.00 92.94 155 SER A N 1
ATOM 1102 C CA . SER A 1 155 ? 5.086 -20.209 -29.373 1.00 92.94 155 SER A CA 1
ATOM 1103 C C . SER A 1 155 ? 4.388 -19.478 -28.229 1.00 92.94 155 SER A C 1
ATOM 1105 O O . SER A 1 155 ? 4.677 -19.766 -27.072 1.00 92.94 155 SER A O 1
ATOM 1107 N N . ASP A 1 156 ? 3.524 -18.515 -28.553 1.00 90.31 156 ASP A N 1
ATOM 1108 C CA . ASP A 1 156 ? 2.786 -17.729 -27.567 1.00 90.31 156 ASP A CA 1
ATOM 1109 C C . ASP A 1 156 ? 1.389 -18.310 -27.343 1.00 90.31 156 ASP A C 1
ATOM 1111 O O . ASP A 1 156 ? 0.922 -18.359 -26.211 1.00 90.31 156 ASP A O 1
ATOM 1115 N N . ILE A 1 157 ? 0.722 -18.718 -28.429 1.00 94.06 157 ILE A N 1
ATOM 1116 C CA . ILE A 1 157 ? -0.604 -19.340 -28.415 1.00 94.06 157 ILE A CA 1
ATOM 1117 C C . ILE A 1 157 ? -0.631 -20.430 -29.486 1.00 94.06 157 ILE A C 1
ATOM 1119 O O . ILE A 1 157 ? -0.434 -20.153 -30.672 1.00 94.06 157 ILE A O 1
ATOM 1123 N N . GLY A 1 158 ? -0.915 -21.665 -29.094 1.00 92.44 158 GLY A N 1
ATOM 1124 C CA . GLY A 1 158 ? -1.114 -22.781 -30.006 1.00 92.44 158 GLY A CA 1
ATOM 1125 C C . GLY A 1 158 ? -2.465 -22.726 -30.726 1.00 92.44 158 GLY A C 1
ATOM 1126 O O . GLY A 1 158 ? -3.476 -22.264 -30.196 1.00 92.44 158 GLY A O 1
ATOM 1127 N N . ALA A 1 159 ? -2.518 -23.268 -31.944 1.00 89.62 159 ALA A N 1
ATOM 1128 C CA . ALA A 1 159 ? -3.787 -23.448 -32.647 1.00 89.62 159 ALA A CA 1
ATOM 1129 C C . ALA A 1 159 ? -4.714 -24.388 -31.849 1.00 89.62 159 ALA A C 1
ATOM 1131 O O . ALA A 1 159 ? -4.327 -25.503 -31.494 1.00 89.62 159 ALA A O 1
ATOM 1132 N N . GLY A 1 160 ? -5.945 -23.951 -31.570 1.00 90.25 160 GLY A N 1
ATOM 1133 C CA . GLY A 1 160 ? -6.920 -24.707 -30.779 1.00 90.25 160 GLY A CA 1
ATOM 1134 C C . GLY A 1 160 ? -6.702 -24.685 -29.261 1.00 90.25 160 GLY A C 1
ATOM 1135 O O . GLY A 1 160 ? -7.477 -25.327 -28.543 1.00 90.25 160 GLY A O 1
ATOM 1136 N N . GLU A 1 161 ? -5.693 -23.963 -28.765 1.00 93.56 161 GLU A N 1
ATOM 1137 C CA . GLU A 1 161 ? -5.442 -23.777 -27.333 1.00 93.56 161 GLU A CA 1
ATOM 1138 C C . GLU A 1 161 ? -6.597 -23.020 -26.662 1.00 93.56 161 GLU A C 1
ATOM 1140 O O . GLU A 1 161 ? -7.227 -22.157 -27.275 1.00 93.56 161 GLU A O 1
ATOM 1145 N N . VAL A 1 162 ? -6.915 -23.367 -25.412 1.00 95.25 162 VAL A N 1
ATOM 1146 C CA . VAL A 1 162 ? -7.935 -22.658 -24.628 1.00 95.25 162 VAL A CA 1
ATOM 1147 C C . VAL A 1 162 ? -7.342 -21.336 -24.149 1.00 95.25 162 VAL A C 1
ATOM 1149 O O . VAL A 1 162 ? -6.371 -21.332 -23.407 1.00 95.25 162 VAL A O 1
ATOM 1152 N N . LEU A 1 163 ? -7.940 -20.225 -24.578 1.00 93.62 163 LEU A N 1
ATOM 1153 C CA . LEU A 1 163 ? -7.529 -18.872 -24.201 1.00 93.62 163 LEU A CA 1
ATOM 1154 C C . LEU A 1 163 ? -8.118 -18.453 -22.858 1.00 93.62 163 LEU A C 1
ATOM 1156 O O . LEU A 1 163 ? -7.470 -17.762 -22.083 1.00 93.62 163 LEU A O 1
ATOM 1160 N N . ILE A 1 164 ? -9.387 -18.806 -22.642 1.00 95.25 164 ILE A N 1
ATOM 1161 C CA . ILE A 1 164 ? -10.160 -18.444 -21.454 1.00 95.25 164 ILE A CA 1
ATOM 1162 C C . ILE A 1 164 ? -11.106 -19.601 -21.151 1.00 95.25 164 ILE A C 1
ATOM 1164 O O . ILE A 1 164 ? -11.809 -20.082 -22.053 1.00 95.25 164 ILE A O 1
ATOM 1168 N N . ASP A 1 165 ? -11.142 -20.038 -19.897 1.00 94.38 165 ASP A N 1
ATOM 1169 C CA . ASP A 1 165 ? -12.000 -21.134 -19.467 1.00 94.38 165 ASP A CA 1
ATOM 1170 C C . ASP A 1 165 ? -13.474 -20.712 -19.335 1.00 94.38 165 ASP A C 1
ATOM 1172 O O . ASP A 1 165 ? -13.841 -19.536 -19.241 1.00 94.38 165 ASP A O 1
ATOM 1176 N N . ALA A 1 166 ? -14.368 -21.705 -19.325 1.00 93.25 166 ALA A N 1
ATOM 1177 C CA . ALA A 1 166 ? -15.756 -21.458 -18.950 1.00 93.25 166 ALA A CA 1
ATOM 1178 C C . ALA A 1 166 ? -15.851 -21.020 -17.482 1.00 93.25 166 ALA A C 1
ATOM 1180 O O . ALA A 1 166 ? -15.095 -21.473 -16.627 1.00 93.25 166 ALA A O 1
ATOM 1181 N N . SER A 1 167 ? -16.854 -20.198 -17.178 1.00 92.31 167 SER A N 1
ATOM 1182 C CA . SER A 1 167 ? -17.110 -19.655 -15.840 1.00 92.31 167 SER A CA 1
ATOM 1183 C C . SER A 1 167 ? -16.020 -18.709 -15.314 1.00 92.31 167 SER A C 1
ATOM 1185 O O . SER A 1 167 ? -15.972 -18.430 -14.113 1.00 92.31 167 SER A O 1
ATOM 1187 N N . GLU A 1 168 ? -15.192 -18.165 -16.208 1.00 91.62 168 GLU A N 1
ATOM 1188 C CA . GLU A 1 168 ? -14.236 -17.101 -15.903 1.00 91.62 168 GLU A CA 1
ATOM 1189 C C . GLU A 1 168 ? -14.760 -15.720 -16.289 1.00 91.62 168 GLU A C 1
ATOM 1191 O O . GLU A 1 168 ? -15.511 -15.559 -17.254 1.00 91.62 168 GLU A O 1
ATOM 1196 N N . GLU A 1 169 ? -14.389 -14.724 -15.487 1.00 91.81 169 GLU A N 1
ATOM 1197 C CA . GLU A 1 169 ? -14.729 -13.327 -15.729 1.00 91.81 169 GLU A CA 1
ATOM 1198 C C . GLU A 1 169 ? -13.754 -12.715 -16.734 1.00 91.81 169 GLU A C 1
ATOM 1200 O O . GLU A 1 169 ? -12.542 -12.822 -16.582 1.00 91.81 169 GLU A O 1
ATOM 1205 N N . VAL A 1 170 ? -14.290 -12.038 -17.745 1.00 93.12 170 VAL A N 1
ATOM 1206 C CA . VAL A 1 170 ? -13.498 -11.352 -18.766 1.00 93.12 170 VAL A CA 1
ATOM 1207 C C . VAL A 1 170 ? -12.945 -10.046 -18.188 1.00 93.12 170 VAL A C 1
ATOM 1209 O O . VAL A 1 170 ? -13.704 -9.098 -17.957 1.00 93.12 170 VAL A O 1
ATOM 1212 N N . THR A 1 171 ? -11.628 -9.972 -17.988 1.00 93.19 171 THR A N 1
ATOM 1213 C CA . THR A 1 171 ? -10.901 -8.757 -17.591 1.00 93.19 171 THR A CA 1
ATOM 1214 C C . THR A 1 171 ? -10.187 -8.124 -18.794 1.00 93.19 171 THR A C 1
ATOM 1216 O O . THR A 1 171 ? -10.394 -8.512 -19.944 1.00 93.19 171 THR A O 1
ATOM 1219 N N . ALA A 1 172 ? -9.362 -7.099 -18.563 1.00 93.12 172 ALA A N 1
ATOM 1220 C CA . ALA A 1 172 ? -8.639 -6.415 -19.634 1.00 93.12 172 ALA A CA 1
ATOM 1221 C C . ALA A 1 172 ? -7.685 -7.346 -20.409 1.00 93.12 172 ALA A C 1
ATOM 1223 O O . ALA A 1 172 ? -7.561 -7.204 -21.626 1.00 93.12 172 ALA A O 1
ATOM 1224 N N . ALA A 1 173 ? -7.042 -8.300 -19.726 1.00 93.88 173 ALA A N 1
ATOM 1225 C CA . ALA A 1 173 ? -6.141 -9.260 -20.363 1.00 93.88 173 ALA A CA 1
ATOM 1226 C C . ALA A 1 173 ? -6.909 -10.212 -21.289 1.00 93.88 173 ALA A C 1
ATOM 1228 O O . ALA A 1 173 ? -6.522 -10.397 -22.442 1.00 93.88 173 ALA A O 1
ATOM 1229 N N . GLU A 1 174 ? -8.053 -10.727 -20.834 1.00 95.25 174 GLU A N 1
ATOM 1230 C CA . GLU A 1 174 ? -8.929 -11.587 -21.626 1.00 95.25 174 GLU A CA 1
ATOM 1231 C C . GLU A 1 174 ? -9.472 -10.857 -22.858 1.00 95.25 174 GLU A C 1
ATOM 1233 O O . GLU A 1 174 ? -9.492 -11.429 -23.943 1.00 95.25 174 GLU A O 1
ATOM 1238 N N . ILE A 1 175 ? -9.837 -9.573 -22.743 1.00 96.25 175 ILE A N 1
ATOM 1239 C CA . ILE A 1 175 ? -10.191 -8.751 -23.915 1.00 96.25 175 ILE A CA 1
ATOM 1240 C C . ILE A 1 175 ? -9.027 -8.695 -24.917 1.00 96.25 175 ILE A C 1
ATOM 1242 O O . ILE A 1 175 ? -9.250 -8.825 -26.122 1.00 96.25 175 ILE A O 1
ATOM 1246 N N . GLY A 1 176 ? -7.791 -8.537 -24.433 1.00 95.00 176 GLY A N 1
ATOM 1247 C CA . GLY A 1 176 ? -6.583 -8.569 -25.258 1.00 95.00 176 GLY A CA 1
ATOM 1248 C C . GLY A 1 176 ? -6.370 -9.914 -25.957 1.00 95.00 176 GLY A C 1
ATOM 1249 O O . GLY A 1 176 ? -6.079 -9.932 -27.152 1.00 95.00 176 GLY A O 1
ATOM 1250 N N . LEU A 1 177 ? -6.573 -11.034 -25.258 1.00 94.62 177 LEU A N 1
ATOM 1251 C CA . LEU A 1 177 ? -6.477 -12.385 -25.826 1.00 94.62 177 LEU A CA 1
ATOM 1252 C C . LEU A 1 177 ? -7.542 -12.637 -26.899 1.00 94.62 177 LEU A C 1
ATOM 1254 O O . LEU A 1 177 ? -7.222 -13.146 -27.976 1.00 94.62 177 LEU A O 1
ATOM 1258 N N . LEU A 1 178 ? -8.789 -12.231 -26.634 1.00 94.56 178 LEU A N 1
ATOM 1259 C CA . LEU A 1 178 ? -9.887 -12.305 -27.599 1.00 94.56 178 LEU A CA 1
ATOM 1260 C C . LEU A 1 178 ? -9.557 -11.505 -28.864 1.00 94.56 178 LEU A C 1
ATOM 1262 O O . LEU A 1 178 ? -9.694 -12.029 -29.966 1.00 94.56 178 LEU A O 1
ATOM 1266 N N . ALA A 1 179 ? -9.068 -10.270 -28.711 1.00 93.94 179 ALA A N 1
ATOM 1267 C CA . ALA A 1 179 ? -8.680 -9.422 -29.836 1.00 93.94 179 ALA A CA 1
ATOM 1268 C C . ALA A 1 179 ? -7.494 -10.001 -30.624 1.00 93.94 179 ALA A C 1
ATOM 1270 O O . ALA A 1 179 ? -7.529 -10.035 -31.852 1.00 93.94 179 ALA A O 1
ATOM 1271 N N . THR A 1 180 ? -6.472 -10.494 -29.920 1.00 91.00 180 THR A N 1
ATOM 1272 C CA . THR A 1 180 ? -5.266 -11.089 -30.519 1.00 91.00 180 THR A CA 1
ATOM 1273 C C . THR A 1 180 ? -5.597 -12.327 -31.348 1.00 91.00 180 THR A C 1
ATOM 1275 O O . THR A 1 180 ? -4.994 -12.548 -32.393 1.00 91.00 180 THR A O 1
ATOM 1278 N N . SER A 1 181 ? -6.595 -13.096 -30.915 1.00 90.81 181 SER A N 1
ATOM 1279 C CA . SER A 1 181 ? -7.025 -14.334 -31.573 1.00 90.81 181 SER A CA 1
ATOM 1280 C C . SER A 1 181 ? -8.200 -14.133 -32.538 1.00 90.81 181 SER A C 1
ATOM 1282 O O . SER A 1 181 ? -8.832 -15.106 -32.945 1.00 90.81 181 SER A O 1
ATOM 1284 N N . GLY A 1 182 ? -8.547 -12.881 -32.865 1.00 91.31 182 GLY A N 1
ATOM 1285 C CA . GLY A 1 182 ? -9.616 -12.557 -33.816 1.00 91.31 182 GLY A CA 1
ATOM 1286 C C . GLY A 1 182 ? -11.027 -12.953 -33.362 1.00 91.31 182 GLY A C 1
ATOM 1287 O O . GLY A 1 182 ? -11.930 -13.087 -34.187 1.00 91.31 182 GLY A O 1
ATOM 1288 N N . ILE A 1 183 ? -11.251 -13.159 -32.062 1.00 94.56 183 ILE A N 1
ATOM 1289 C CA . ILE A 1 183 ? -12.559 -13.546 -31.531 1.00 94.56 183 ILE A CA 1
ATOM 1290 C C . ILE A 1 183 ? -13.454 -12.311 -31.422 1.00 94.56 183 ILE A C 1
ATOM 1292 O O . ILE A 1 183 ? -13.305 -11.479 -30.529 1.00 94.56 183 ILE A O 1
ATOM 1296 N N . GLU A 1 184 ? -14.434 -12.208 -32.316 1.00 95.06 184 GLU A N 1
ATOM 1297 C CA . GLU A 1 184 ? -15.354 -11.064 -32.358 1.00 95.06 184 GLU A CA 1
ATOM 1298 C C . GLU A 1 184 ? -16.499 -11.156 -31.345 1.00 95.06 184 GLU A C 1
ATOM 1300 O O . GLU A 1 184 ? -17.083 -10.136 -30.963 1.00 95.06 184 GLU A O 1
ATOM 1305 N N . ARG A 1 185 ? -16.864 -12.377 -30.939 1.00 96.12 185 ARG A N 1
ATOM 1306 C CA . ARG A 1 185 ? -18.055 -12.655 -30.131 1.00 96.12 185 ARG A CA 1
ATOM 1307 C C . ARG A 1 185 ? -17.824 -13.792 -29.149 1.00 96.12 185 ARG A C 1
ATOM 1309 O O . ARG A 1 185 ? -17.143 -14.763 -29.468 1.00 96.12 185 ARG A O 1
ATOM 1316 N N . VAL A 1 186 ? -18.434 -13.688 -27.973 1.00 96.56 186 VAL A N 1
ATOM 1317 C CA . VAL A 1 186 ? -18.336 -14.694 -26.911 1.00 96.56 186 VAL A CA 1
ATOM 1318 C C . VAL A 1 186 ? -19.705 -14.993 -26.311 1.00 96.56 186 VAL A C 1
ATOM 1320 O O . VAL A 1 186 ? -20.593 -14.141 -26.271 1.00 96.56 186 VAL A O 1
ATOM 1323 N N . LYS A 1 187 ? -19.881 -16.221 -25.821 1.00 97.12 187 LYS A N 1
ATOM 1324 C CA . LYS A 1 187 ? -21.075 -16.618 -25.068 1.00 97.12 187 LYS A CA 1
ATOM 1325 C C . LYS A 1 187 ? -20.840 -16.348 -23.591 1.00 97.12 187 LYS A C 1
ATOM 1327 O O . LYS A 1 187 ? -19.995 -17.002 -22.983 1.00 97.12 187 LYS A O 1
ATOM 1332 N N . ALA A 1 188 ? -21.598 -15.426 -23.015 1.00 96.44 188 ALA A N 1
ATOM 1333 C CA . ALA A 1 188 ? -21.443 -15.021 -21.624 1.00 96.44 188 ALA A CA 1
ATOM 1334 C C . ALA A 1 188 ? -22.796 -14.900 -20.917 1.00 96.44 188 ALA A C 1
ATOM 1336 O O . ALA A 1 188 ? -23.828 -14.647 -21.542 1.00 96.44 188 ALA A O 1
ATOM 1337 N N . HIS A 1 189 ? -22.806 -15.089 -19.603 1.00 95.44 189 HIS A N 1
ATOM 1338 C CA . HIS A 1 189 ? -23.996 -14.866 -18.788 1.00 95.44 189 HIS A CA 1
ATOM 1339 C C . HIS A 1 189 ? -24.314 -13.369 -18.719 1.00 95.44 189 HIS A C 1
ATOM 1341 O O . HIS A 1 189 ? -23.423 -12.544 -18.502 1.00 95.44 189 HIS A O 1
ATOM 1347 N N . ARG A 1 190 ? -25.592 -13.002 -18.891 1.00 92.50 190 ARG A N 1
ATOM 1348 C CA . ARG A 1 190 ? -26.005 -11.602 -18.721 1.00 92.50 190 ARG A CA 1
ATOM 1349 C C . ARG A 1 190 ? -25.853 -11.156 -17.264 1.00 92.50 190 ARG A C 1
ATOM 1351 O O . ARG A 1 190 ? -25.990 -11.954 -16.337 1.00 92.50 190 ARG A O 1
ATOM 1358 N N . LYS A 1 191 ? -25.646 -9.856 -17.058 1.00 91.69 191 LYS A N 1
ATOM 1359 C CA . LYS A 1 191 ? -25.621 -9.255 -15.718 1.00 91.69 191 LYS A CA 1
ATOM 1360 C C . LYS A 1 191 ? -27.026 -9.275 -15.090 1.00 91.69 191 LYS A C 1
ATOM 1362 O O . LYS A 1 191 ? -28.012 -9.116 -15.819 1.00 91.69 191 LYS A O 1
ATOM 1367 N N . PRO A 1 192 ? -27.136 -9.474 -13.764 1.00 94.38 192 PRO A N 1
ATOM 1368 C CA . PRO A 1 192 ? -28.397 -9.285 -13.062 1.00 94.38 192 PRO A CA 1
ATOM 1369 C C . PRO A 1 192 ? -28.753 -7.800 -13.002 1.00 94.38 192 PRO A C 1
ATOM 1371 O O . PRO A 1 192 ? -27.871 -6.959 -12.827 1.00 94.38 192 PRO A O 1
ATOM 1374 N N . VAL A 1 193 ? -30.046 -7.495 -13.082 1.00 96.56 193 VAL A N 1
ATOM 1375 C CA . VAL A 1 193 ? -30.574 -6.167 -12.746 1.00 96.56 193 VAL A CA 1
ATOM 1376 C C . VAL A 1 193 ? -30.977 -6.169 -11.274 1.00 96.56 193 VAL A C 1
ATOM 1378 O O . VAL A 1 193 ? -31.804 -6.987 -10.860 1.00 96.56 193 VAL A O 1
ATOM 1381 N N . VAL A 1 194 ? -30.404 -5.270 -10.474 1.00 98.31 194 VAL A N 1
ATOM 1382 C CA . VAL A 1 194 ? -30.631 -5.203 -9.022 1.00 98.31 194 VAL A CA 1
ATOM 1383 C C . VAL A 1 194 ? -31.381 -3.927 -8.647 1.00 98.31 194 VAL A C 1
ATOM 1385 O O . VAL A 1 194 ? -30.849 -2.825 -8.751 1.00 98.31 194 VAL A O 1
ATOM 1388 N N . GLY A 1 195 ? -32.621 -4.075 -8.184 1.00 98.06 195 GLY A N 1
ATOM 1389 C CA . GLY A 1 195 ? -33.428 -2.982 -7.646 1.00 98.06 195 GLY A CA 1
ATOM 1390 C C . GLY A 1 195 ? -33.094 -2.701 -6.184 1.00 98.06 195 GLY A C 1
ATOM 1391 O O . GLY A 1 195 ? -33.016 -3.640 -5.393 1.00 98.06 195 GLY A O 1
ATOM 1392 N N . VAL A 1 196 ? -32.925 -1.432 -5.807 1.00 98.31 196 VAL A N 1
ATOM 1393 C CA . VAL A 1 196 ? -32.638 -1.017 -4.423 1.00 98.31 196 VAL A CA 1
ATOM 1394 C C . VAL A 1 196 ? -33.714 -0.061 -3.919 1.00 98.31 196 VAL A C 1
ATOM 1396 O O . VAL A 1 196 ? -33.938 0.990 -4.516 1.00 98.31 196 VAL A O 1
ATOM 1399 N N . LEU A 1 197 ? -34.348 -0.416 -2.799 1.00 96.81 197 LEU A N 1
ATOM 1400 C CA . LEU A 1 197 ? -35.424 0.344 -2.161 1.00 96.81 197 LEU A CA 1
ATOM 1401 C C . LEU A 1 197 ? -35.117 0.587 -0.675 1.00 96.81 197 LEU A C 1
ATOM 1403 O O . LEU A 1 197 ? -34.866 -0.355 0.076 1.00 96.81 197 LEU A O 1
ATOM 1407 N N . SER A 1 198 ? -35.205 1.831 -0.212 1.00 96.25 198 SER A N 1
ATOM 1408 C CA . SER A 1 198 ? -35.207 2.127 1.229 1.00 96.25 198 SER A CA 1
ATOM 1409 C C . SER A 1 198 ? -36.638 2.257 1.743 1.00 96.25 198 SER A C 1
ATOM 1411 O O . SER A 1 198 ? -37.495 2.828 1.071 1.00 96.25 198 SER A O 1
ATOM 1413 N N . THR A 1 199 ? -36.907 1.748 2.943 1.00 92.44 199 THR A N 1
ATOM 1414 C CA . THR A 1 199 ? -38.208 1.879 3.610 1.00 92.44 199 THR A CA 1
ATOM 1415 C C . THR A 1 199 ? -38.040 2.578 4.947 1.00 92.44 199 THR A C 1
ATOM 1417 O O . THR A 1 199 ? -37.172 2.186 5.730 1.00 92.44 199 THR A O 1
ATOM 1420 N N . GLY A 1 200 ? -38.877 3.573 5.209 1.00 90.25 200 GLY A N 1
ATOM 1421 C CA . GLY A 1 200 ? -38.906 4.246 6.500 1.00 90.25 200 GLY A CA 1
ATOM 1422 C C . GLY A 1 200 ? -39.564 5.611 6.411 1.00 90.25 200 GLY A C 1
ATOM 1423 O O . GLY A 1 200 ? -39.199 6.466 5.597 1.00 90.25 200 GLY A O 1
ATOM 1424 N N . SER A 1 201 ? -40.560 5.834 7.259 1.00 89.38 201 SER A N 1
ATOM 1425 C CA . SER A 1 201 ? -41.271 7.107 7.337 1.00 89.38 201 SER A CA 1
ATOM 1426 C C . SER A 1 201 ? -40.398 8.234 7.885 1.00 89.38 201 SER A C 1
ATOM 1428 O O . SER A 1 201 ? -40.724 9.399 7.677 1.00 89.38 201 SER A O 1
ATOM 1430 N N . GLU A 1 202 ? -39.292 7.935 8.559 1.00 89.69 202 GLU A N 1
ATOM 1431 C CA . GLU A 1 202 ? -38.282 8.878 9.041 1.00 89.69 202 GLU A CA 1
ATOM 1432 C C . GLU A 1 202 ? -37.320 9.361 7.943 1.00 89.69 202 GLU A C 1
ATOM 1434 O O . GLU A 1 202 ? -36.616 10.351 8.142 1.00 89.69 202 GLU A O 1
ATOM 1439 N N . LEU A 1 203 ? -37.280 8.693 6.788 1.00 93.44 203 LEU A N 1
ATOM 1440 C CA . LEU A 1 203 ? -36.271 8.948 5.765 1.00 93.44 203 LEU A CA 1
ATOM 1441 C C . LEU A 1 203 ? -36.586 10.185 4.908 1.00 93.44 203 LEU A C 1
ATOM 1443 O O . LEU A 1 203 ? -37.735 10.475 4.559 1.00 93.44 203 LEU A O 1
ATOM 1447 N N . VAL A 1 204 ? -35.525 10.896 4.532 1.00 94.25 204 VAL A N 1
ATOM 1448 C CA . VAL A 1 204 ? -35.471 11.875 3.435 1.00 94.25 204 VAL A CA 1
ATOM 1449 C C . VAL A 1 204 ? -34.317 11.520 2.500 1.00 94.25 204 VAL A C 1
ATOM 1451 O O . VAL A 1 204 ? -33.450 10.726 2.860 1.00 94.25 204 VAL A O 1
ATOM 1454 N N . ASP A 1 205 ? -34.277 12.103 1.306 1.00 93.81 205 ASP A N 1
ATOM 1455 C CA . ASP A 1 205 ? -33.220 11.797 0.340 1.00 93.81 205 ASP A CA 1
ATOM 1456 C C . ASP A 1 205 ? -31.803 12.166 0.848 1.00 93.81 205 ASP A C 1
ATOM 1458 O O . ASP A 1 205 ? -31.619 13.105 1.632 1.00 93.81 205 ASP A O 1
ATOM 1462 N N . ALA A 1 206 ? -30.802 11.399 0.399 1.00 87.94 206 ALA A N 1
ATOM 1463 C CA . ALA A 1 206 ? -29.428 11.343 0.907 1.00 87.94 206 ALA A CA 1
ATOM 1464 C C . ALA A 1 206 ? -28.685 12.688 0.931 1.00 87.94 206 ALA A C 1
ATOM 1466 O O . ALA A 1 206 ? -27.776 12.881 1.742 1.00 87.94 206 ALA A O 1
ATOM 1467 N N . PHE A 1 207 ? -29.078 13.628 0.070 1.00 90.56 207 PHE A N 1
ATOM 1468 C CA . PHE A 1 207 ? -28.389 14.910 -0.113 1.00 90.56 207 PHE A CA 1
ATOM 1469 C C . PHE A 1 207 ? -29.298 16.124 0.095 1.00 90.56 207 PHE A C 1
ATOM 1471 O O . PHE A 1 207 ? -28.948 17.241 -0.285 1.00 90.56 207 PHE A O 1
ATOM 1478 N N . GLN A 1 208 ? -30.454 15.929 0.733 1.00 86.75 208 GLN A N 1
ATOM 1479 C CA . GLN A 1 208 ? -31.379 17.011 1.061 1.00 86.75 208 GLN A CA 1
ATOM 1480 C C . GLN A 1 208 ? -31.289 17.434 2.536 1.00 86.75 208 GLN A C 1
ATOM 1482 O O . GLN A 1 208 ? -30.809 16.674 3.383 1.00 86.75 208 GLN A O 1
ATOM 1487 N N . PRO A 1 209 ? -31.716 18.658 2.897 1.00 86.62 209 PRO A N 1
ATOM 1488 C CA . PRO A 1 209 ? -31.871 19.052 4.295 1.00 86.62 209 PRO A CA 1
ATOM 1489 C C . PRO A 1 209 ? -32.834 18.113 5.038 1.00 86.62 209 PRO A C 1
ATOM 1491 O O . PRO A 1 209 ? -33.905 17.787 4.532 1.00 86.62 209 PRO A O 1
ATOM 1494 N N . ALA A 1 210 ? -32.464 17.694 6.250 1.00 90.25 210 ALA A N 1
ATOM 1495 C CA . ALA A 1 210 ? -33.326 16.876 7.099 1.00 90.25 210 ALA A CA 1
ATOM 1496 C C . ALA A 1 210 ? -34.107 17.769 8.071 1.00 90.25 210 ALA A C 1
ATOM 1498 O O . ALA A 1 210 ? -33.516 18.579 8.785 1.00 90.25 210 ALA A O 1
ATOM 1499 N N . ALA A 1 211 ? -35.432 17.619 8.092 1.00 88.69 211 ALA A N 1
ATOM 1500 C CA . ALA A 1 211 ? -36.289 18.246 9.094 1.00 88.69 211 ALA A CA 1
ATOM 1501 C C . ALA A 1 211 ? -36.154 17.535 10.460 1.00 88.69 211 ALA A C 1
ATOM 1503 O O . ALA A 1 211 ? -35.711 16.385 10.508 1.00 88.69 211 ALA A O 1
ATOM 1504 N N . PRO A 1 212 ? -36.559 18.167 11.578 1.00 91.56 212 PRO A N 1
ATOM 1505 C CA . PRO A 1 212 ? -36.608 17.501 12.880 1.00 91.56 212 PRO A CA 1
ATOM 1506 C C . PRO A 1 212 ? -37.383 16.174 12.829 1.00 91.56 212 PRO A C 1
ATOM 1508 O O . PRO A 1 212 ? -38.454 16.096 12.229 1.00 91.56 212 PRO A O 1
ATOM 1511 N N . GLY A 1 213 ? -36.826 15.121 13.437 1.00 89.50 213 GLY A N 1
ATOM 1512 C CA . GLY A 1 213 ? -37.401 13.768 13.405 1.00 89.50 213 GLY A CA 1
ATOM 1513 C C . GLY A 1 213 ? -37.200 13.010 12.086 1.00 89.50 213 GLY A C 1
ATOM 1514 O O . GLY A 1 213 ? -37.711 11.901 11.948 1.00 89.50 213 GLY A O 1
ATOM 1515 N N . LYS A 1 214 ? -36.460 13.582 11.124 1.00 93.62 214 LYS A N 1
ATOM 1516 C CA . LYS A 1 214 ? -36.055 12.916 9.883 1.00 93.62 214 LYS A CA 1
ATOM 1517 C C . LYS A 1 214 ? -34.557 12.650 9.853 1.00 93.62 214 LYS A C 1
ATOM 1519 O O . LYS A 1 214 ? -33.762 13.431 10.375 1.00 93.62 214 LYS A O 1
ATOM 1524 N N . ILE A 1 215 ? -34.170 11.580 9.172 1.00 94.19 215 ILE A N 1
ATOM 1525 C CA . ILE A 1 215 ? -32.774 11.251 8.872 1.00 94.19 215 ILE A CA 1
ATOM 1526 C C . ILE A 1 215 ? -32.605 11.025 7.370 1.00 94.19 215 ILE A C 1
ATOM 1528 O O . ILE A 1 215 ? -33.555 10.698 6.663 1.00 94.19 215 ILE A O 1
ATOM 1532 N N . ARG A 1 216 ? -31.389 11.231 6.866 1.00 96.25 216 ARG A N 1
ATOM 1533 C CA . ARG A 1 216 ? -31.082 11.026 5.447 1.00 96.25 216 ARG A CA 1
ATOM 1534 C C . ARG A 1 216 ? -30.923 9.541 5.146 1.00 96.25 216 ARG A C 1
ATOM 1536 O O . ARG A 1 216 ? -30.262 8.825 5.899 1.00 96.25 216 ARG A O 1
ATOM 1543 N N . ASP A 1 217 ? -31.478 9.111 4.023 1.00 96.19 217 ASP A N 1
ATOM 1544 C CA . ASP A 1 217 ? -31.293 7.773 3.481 1.00 96.19 217 ASP A CA 1
ATOM 1545 C C . ASP A 1 217 ? -29.833 7.577 3.068 1.00 96.19 217 ASP A C 1
ATOM 1547 O O . ASP A 1 217 ? -29.358 8.138 2.085 1.00 96.19 217 ASP A O 1
ATOM 1551 N N . SER A 1 218 ? -29.107 6.794 3.859 1.00 96.50 218 SER A N 1
ATOM 1552 C CA . SER A 1 218 ? -27.707 6.454 3.597 1.00 96.50 218 SER A CA 1
ATOM 1553 C C . SER A 1 218 ? -27.537 5.044 3.036 1.00 96.50 218 SER A C 1
ATOM 1555 O O . SER A 1 218 ? -26.524 4.765 2.396 1.00 96.50 218 SER A O 1
ATOM 1557 N N . ASN A 1 219 ? -28.522 4.162 3.223 1.00 97.56 219 ASN A N 1
ATOM 1558 C CA . ASN A 1 219 ? -28.412 2.760 2.832 1.00 97.56 219 ASN A CA 1
ATOM 1559 C C . ASN A 1 219 ? -28.527 2.586 1.324 1.00 97.56 219 ASN A C 1
ATOM 1561 O O . ASN A 1 219 ? -27.695 1.908 0.729 1.00 97.56 219 ASN A O 1
ATOM 1565 N N . ARG A 1 220 ? -29.526 3.210 0.695 1.00 97.06 220 ARG A N 1
ATOM 1566 C CA . ARG A 1 220 ? -29.738 3.115 -0.753 1.00 97.06 220 ARG A CA 1
ATOM 1567 C C . ARG A 1 220 ? -28.541 3.611 -1.566 1.00 97.06 220 ARG A C 1
ATOM 1569 O O . ARG A 1 220 ? -28.039 2.816 -2.358 1.00 97.06 220 ARG A O 1
ATOM 1576 N N . PRO A 1 221 ? -28.007 4.835 -1.368 1.00 96.88 221 PRO A N 1
ATOM 1577 C CA . PRO A 1 221 ? -26.820 5.267 -2.107 1.00 96.88 221 PRO A CA 1
ATOM 1578 C C . PRO A 1 221 ? -25.590 4.396 -1.811 1.00 96.88 221 PRO A C 1
ATOM 1580 O O . PRO A 1 221 ? -24.800 4.141 -2.716 1.00 96.88 221 PRO A O 1
ATOM 1583 N N . MET A 1 222 ? -25.438 3.885 -0.581 1.00 96.88 222 MET A N 1
ATOM 1584 C CA . MET A 1 222 ? -24.358 2.952 -0.237 1.00 96.88 222 MET A CA 1
ATOM 1585 C C . MET A 1 222 ? -24.479 1.626 -1.003 1.00 96.88 222 MET A C 1
ATOM 1587 O O . MET A 1 222 ? -23.499 1.162 -1.576 1.00 96.88 222 MET A O 1
ATOM 1591 N N . LEU A 1 223 ? -25.669 1.021 -1.040 1.00 97.31 223 LEU A N 1
ATOM 1592 C CA . LEU A 1 223 ? -25.927 -0.230 -1.759 1.00 97.31 223 LEU A CA 1
ATOM 1593 C C . LEU A 1 223 ? -25.752 -0.061 -3.272 1.00 97.31 223 LEU A C 1
ATOM 1595 O O . LEU A 1 223 ? -25.117 -0.902 -3.903 1.00 97.31 223 LEU A O 1
ATOM 1599 N N . LEU A 1 224 ? -26.257 1.036 -3.845 1.00 96.75 224 LEU A N 1
ATOM 1600 C CA . LEU A 1 224 ? -26.063 1.361 -5.261 1.00 96.75 224 LEU A CA 1
ATOM 1601 C C . LEU A 1 224 ? -24.572 1.505 -5.603 1.00 96.75 224 LEU A C 1
ATOM 1603 O O . LEU A 1 224 ? -24.123 0.962 -6.610 1.00 96.75 224 LEU A O 1
ATOM 1607 N N . ALA A 1 225 ? -23.786 2.163 -4.743 1.00 94.69 225 ALA A N 1
ATOM 1608 C CA . ALA A 1 225 ? -22.341 2.288 -4.930 1.00 94.69 225 ALA A CA 1
ATOM 1609 C C . ALA A 1 225 ? -21.621 0.927 -4.868 1.00 94.69 225 ALA A C 1
ATOM 1611 O O . ALA A 1 225 ? -20.796 0.639 -5.733 1.00 94.69 225 ALA A O 1
ATOM 1612 N N . LEU A 1 226 ? -21.970 0.073 -3.898 1.00 93.56 226 LEU A N 1
ATOM 1613 C CA . LEU A 1 226 ? -21.398 -1.274 -3.753 1.00 93.56 226 LEU A CA 1
ATOM 1614 C C . LEU A 1 226 ? -21.747 -2.206 -4.925 1.00 93.56 226 LEU A C 1
ATOM 1616 O O . LEU A 1 226 ? -20.946 -3.049 -5.318 1.00 93.56 226 LEU A O 1
ATOM 1620 N N . LEU A 1 227 ? -22.945 -2.075 -5.492 1.00 93.81 227 LEU A N 1
ATOM 1621 C CA . LEU A 1 227 ? -23.350 -2.823 -6.683 1.00 93.81 227 LEU A CA 1
ATOM 1622 C C . LEU A 1 227 ? -22.638 -2.309 -7.940 1.00 93.81 227 LEU A C 1
ATOM 1624 O O . LEU A 1 227 ? -22.198 -3.100 -8.776 1.00 93.81 227 LEU A O 1
ATOM 1628 N N . SER A 1 228 ? -22.477 -0.988 -8.057 1.00 89.44 228 SER A N 1
ATOM 1629 C CA . SER A 1 228 ? -21.772 -0.372 -9.180 1.00 89.44 228 SER A CA 1
ATOM 1630 C C . SER A 1 228 ? -20.298 -0.781 -9.234 1.00 89.44 228 SER A C 1
ATOM 1632 O O . SER A 1 228 ? -19.771 -0.941 -10.336 1.00 89.44 228 SER A O 1
ATOM 1634 N N . SER A 1 229 ? -19.632 -0.975 -8.087 1.00 84.88 229 SER A N 1
ATOM 1635 C CA . SER A 1 229 ? -18.243 -1.463 -8.048 1.00 84.88 229 SER A CA 1
ATOM 1636 C C . SER A 1 229 ? -18.082 -2.903 -8.543 1.00 84.88 229 SER A C 1
ATOM 1638 O O . SER A 1 229 ? -16.984 -3.290 -8.914 1.00 84.88 229 SER A O 1
ATOM 1640 N N . GLU A 1 230 ? -19.167 -3.677 -8.600 1.00 83.38 230 GLU A N 1
ATOM 1641 C CA . GLU A 1 230 ? -19.192 -5.048 -9.137 1.00 83.38 230 GLU A CA 1
ATOM 1642 C C . GLU A 1 230 ? -19.668 -5.096 -10.599 1.00 83.38 230 GLU A C 1
ATOM 1644 O O . GLU A 1 230 ? -19.988 -6.162 -11.129 1.00 83.38 230 GLU A O 1
ATOM 1649 N N . HIS A 1 231 ? -19.763 -3.933 -11.255 1.00 82.00 231 HIS A N 1
ATOM 1650 C CA . HIS A 1 231 ? -20.235 -3.778 -12.631 1.00 82.00 231 HIS A CA 1
ATOM 1651 C C . HIS A 1 231 ? -21.643 -4.338 -12.881 1.00 82.00 231 HIS A C 1
ATOM 1653 O O . HIS A 1 231 ? -21.938 -4.764 -14.002 1.00 82.00 231 HIS A O 1
ATOM 1659 N N . VAL A 1 232 ? -22.498 -4.340 -11.856 1.00 88.81 232 VAL A N 1
ATOM 1660 C CA . VAL A 1 232 ? -23.882 -4.828 -11.905 1.00 88.81 232 VAL A CA 1
ATOM 1661 C C . VAL A 1 232 ? -24.828 -3.702 -12.319 1.00 88.81 232 VAL A C 1
ATOM 1663 O O . VAL A 1 232 ? -24.649 -2.550 -11.924 1.00 88.81 232 VAL A O 1
ATOM 1666 N N . GLU A 1 233 ? -25.847 -4.029 -13.112 1.00 92.56 233 GLU A N 1
ATOM 1667 C CA . GLU A 1 233 ? -26.882 -3.066 -13.486 1.00 92.56 233 GLU A CA 1
ATOM 1668 C C . GLU A 1 233 ? -27.811 -2.816 -12.295 1.00 92.56 233 GLU A C 1
ATOM 1670 O O . GLU A 1 233 ? -28.300 -3.756 -11.665 1.00 92.56 233 GLU A O 1
ATOM 1675 N N . THR A 1 234 ? -28.050 -1.547 -11.965 1.00 96.25 234 THR A N 1
ATOM 1676 C CA . THR A 1 234 ? -28.836 -1.170 -10.787 1.00 96.25 234 THR A CA 1
ATOM 1677 C C . THR A 1 234 ? -30.050 -0.332 -11.153 1.00 96.25 234 THR A C 1
ATOM 1679 O O . THR A 1 234 ? -30.015 0.484 -12.072 1.00 96.25 234 THR A O 1
ATOM 1682 N N . LEU A 1 235 ? -31.130 -0.529 -10.400 1.00 96.94 235 LEU A N 1
ATOM 1683 C CA . LEU A 1 235 ? -32.353 0.252 -10.489 1.00 96.94 235 LEU A CA 1
ATOM 1684 C C . LEU A 1 235 ? -32.618 0.929 -9.141 1.00 96.94 235 LEU A C 1
ATOM 1686 O O . LEU A 1 235 ? -32.897 0.267 -8.142 1.00 96.94 235 LEU A O 1
ATOM 1690 N N . ASP A 1 236 ? -32.545 2.257 -9.118 1.00 96.56 236 ASP A N 1
ATOM 1691 C CA . ASP A 1 236 ? -32.901 3.056 -7.946 1.00 96.56 236 ASP A CA 1
ATOM 1692 C C . ASP A 1 236 ? -34.431 3.169 -7.838 1.00 96.56 236 ASP A C 1
ATOM 1694 O O . ASP A 1 236 ? -35.084 3.780 -8.687 1.00 96.56 236 ASP A O 1
ATOM 1698 N N . LEU A 1 237 ? -35.007 2.544 -6.808 1.00 96.25 237 LEU A N 1
ATOM 1699 C CA . LEU A 1 237 ? -36.451 2.539 -6.544 1.00 96.25 237 LEU A CA 1
ATOM 1700 C C . LEU A 1 237 ? -36.863 3.612 -5.520 1.00 96.25 237 LEU A C 1
ATOM 1702 O O . LEU A 1 237 ? -38.042 3.724 -5.186 1.00 96.25 237 LEU A O 1
ATOM 1706 N N . GLY A 1 238 ? -35.912 4.409 -5.027 1.00 95.00 238 GLY A N 1
ATOM 1707 C CA . GLY A 1 238 ? -36.156 5.502 -4.094 1.00 95.00 238 GLY A CA 1
ATOM 1708 C C . GLY A 1 238 ? -36.525 5.056 -2.676 1.00 95.00 238 GLY A C 1
ATOM 1709 O O . GLY A 1 238 ? -36.036 4.051 -2.153 1.00 95.00 238 GLY A O 1
ATOM 1710 N N . ILE A 1 239 ? -37.367 5.866 -2.030 1.00 94.56 239 ILE A N 1
ATOM 1711 C CA . ILE A 1 239 ? -37.822 5.673 -0.649 1.00 94.56 239 ILE A CA 1
ATOM 1712 C C . ILE A 1 239 ? -39.317 5.351 -0.662 1.00 94.56 239 ILE A C 1
ATOM 1714 O O . ILE A 1 239 ? -40.123 6.168 -1.113 1.00 94.56 239 ILE A O 1
ATOM 1718 N N . CYS A 1 240 ? -39.699 4.203 -0.105 1.00 91.88 240 CYS A N 1
ATOM 1719 C CA . CYS A 1 240 ? -41.094 3.878 0.177 1.00 91.88 240 CYS A CA 1
ATOM 1720 C C . CYS A 1 240 ? -41.434 4.218 1.634 1.00 91.88 240 CYS A C 1
ATOM 1722 O O . CYS A 1 240 ? -40.703 3.875 2.562 1.00 91.88 240 CYS A O 1
ATOM 1724 N N . ARG A 1 241 ? -42.569 4.890 1.846 1.00 84.44 241 ARG A N 1
ATOM 1725 C CA . ARG A 1 241 ? -43.103 5.149 3.194 1.00 84.44 241 ARG A CA 1
ATOM 1726 C C . ARG A 1 241 ? -43.745 3.883 3.765 1.00 84.44 241 ARG A C 1
ATOM 1728 O O . ARG A 1 241 ? -44.155 3.014 2.996 1.00 84.44 241 ARG A O 1
ATOM 1735 N N . ASP A 1 242 ? -43.905 3.823 5.087 1.00 76.38 242 ASP A N 1
ATOM 1736 C CA . ASP A 1 242 ? -44.468 2.659 5.791 1.00 76.38 242 ASP A CA 1
ATOM 1737 C C . ASP A 1 242 ? -46.000 2.597 5.655 1.00 76.38 242 ASP A C 1
ATOM 1739 O O . ASP A 1 242 ? -46.758 2.742 6.612 1.00 76.38 242 ASP A O 1
ATOM 1743 N N . SER A 1 243 ? -46.473 2.419 4.423 1.00 81.56 243 SER A N 1
ATOM 1744 C CA . SER A 1 243 ? -47.867 2.150 4.083 1.00 81.56 243 SER A CA 1
ATOM 1745 C C . SER A 1 243 ? -47.939 0.792 3.407 1.00 81.56 243 SER A C 1
ATOM 1747 O O . SER A 1 243 ? -47.284 0.572 2.388 1.00 81.56 243 SER A O 1
ATOM 1749 N N . GLN A 1 244 ? -48.750 -0.112 3.958 1.00 79.44 244 GLN A N 1
ATOM 1750 C CA . GLN A 1 244 ? -48.852 -1.489 3.478 1.00 79.44 244 GLN A CA 1
ATOM 1751 C C . GLN A 1 244 ? -49.202 -1.574 1.981 1.00 79.44 244 GLN A C 1
ATOM 1753 O O . GLN A 1 244 ? -48.571 -2.340 1.259 1.00 79.44 244 GLN A O 1
ATOM 1758 N N . GLY A 1 245 ? -50.162 -0.768 1.509 1.00 83.50 245 GLY A N 1
ATOM 1759 C CA . GLY A 1 245 ? -50.568 -0.759 0.097 1.00 83.50 245 GLY A CA 1
ATOM 1760 C C . GLY A 1 245 ? -49.484 -0.199 -0.826 1.00 83.50 245 GLY A C 1
ATOM 1761 O O . GLY A 1 245 ? -49.107 -0.843 -1.798 1.00 83.50 245 GLY A O 1
ATOM 1762 N N . ALA A 1 246 ? -48.907 0.955 -0.470 1.00 85.88 246 ALA A N 1
ATOM 1763 C CA . ALA A 1 246 ? -47.860 1.582 -1.279 1.00 85.88 246 ALA A CA 1
ATOM 1764 C C . ALA A 1 246 ? -46.603 0.701 -1.388 1.00 85.88 246 ALA A C 1
ATOM 1766 O O . ALA A 1 246 ? -45.969 0.647 -2.443 1.00 85.88 246 ALA A O 1
ATOM 1767 N N . LEU A 1 247 ? -46.257 -0.004 -0.307 1.00 89.81 247 LEU A N 1
ATOM 1768 C CA . LEU A 1 247 ? -45.126 -0.922 -0.282 1.00 89.81 247 LEU A CA 1
ATOM 1769 C C . LEU A 1 247 ? -45.363 -2.146 -1.168 1.00 89.81 247 LEU A C 1
ATOM 1771 O O . LEU A 1 247 ? -44.468 -2.527 -1.917 1.00 89.81 247 LEU A O 1
ATOM 1775 N N . GLU A 1 248 ? -46.558 -2.740 -1.112 1.00 91.62 248 GLU A N 1
ATOM 1776 C CA . GLU A 1 248 ? -46.917 -3.869 -1.973 1.00 91.62 248 GLU A CA 1
ATOM 1777 C C . GLU A 1 248 ? -46.843 -3.497 -3.457 1.00 91.62 248 GLU A C 1
ATOM 1779 O O . GLU A 1 248 ? -46.179 -4.202 -4.220 1.00 91.62 248 GLU A O 1
ATOM 1784 N N . ASP A 1 249 ? -47.448 -2.375 -3.852 1.00 91.19 249 ASP A N 1
ATOM 1785 C CA . ASP A 1 249 ? -47.438 -1.910 -5.242 1.00 91.19 249 ASP A CA 1
ATOM 1786 C C . ASP A 1 249 ? -46.007 -1.639 -5.734 1.00 91.19 249 ASP A C 1
ATOM 1788 O O . ASP A 1 249 ? -45.621 -2.064 -6.826 1.00 91.19 249 ASP A O 1
ATOM 1792 N N . THR A 1 250 ? -45.187 -0.991 -4.897 1.00 93.62 250 THR A N 1
ATOM 1793 C CA . THR A 1 250 ? -43.784 -0.682 -5.216 1.00 93.62 250 THR A CA 1
ATOM 1794 C C . THR A 1 250 ? -42.952 -1.954 -5.379 1.00 93.62 250 THR A C 1
ATOM 1796 O O . THR A 1 250 ? -42.195 -2.073 -6.342 1.00 93.62 250 THR A O 1
ATOM 1799 N N . VAL A 1 251 ? -43.099 -2.926 -4.472 1.00 94.06 251 VAL A N 1
ATOM 1800 C CA . VAL A 1 251 ? -42.371 -4.203 -4.527 1.00 94.06 251 VAL A CA 1
ATOM 1801 C C . VAL A 1 251 ? -42.786 -5.016 -5.753 1.00 94.06 251 VAL A C 1
ATOM 1803 O O . VAL A 1 251 ? -41.917 -5.531 -6.451 1.00 94.06 251 VAL A O 1
ATOM 1806 N N . ARG A 1 252 ? -44.084 -5.106 -6.065 1.00 93.94 252 ARG A N 1
ATOM 1807 C CA . ARG A 1 252 ? -44.563 -5.832 -7.253 1.00 93.94 252 ARG A CA 1
ATOM 1808 C C . ARG A 1 252 ? -44.038 -5.212 -8.546 1.00 93.94 252 ARG A C 1
ATOM 1810 O O . ARG A 1 252 ? -43.470 -5.934 -9.359 1.00 93.94 252 ARG A O 1
ATOM 1817 N N . ASN A 1 253 ? -44.135 -3.888 -8.691 1.00 93.94 253 ASN A N 1
ATOM 1818 C CA . ASN A 1 253 ? -43.593 -3.175 -9.852 1.00 93.94 253 ASN A CA 1
ATOM 1819 C C . ASN A 1 253 ? -42.072 -3.365 -9.984 1.00 93.94 253 ASN A C 1
ATOM 1821 O O . ASN A 1 253 ? -41.553 -3.567 -11.081 1.00 93.94 253 ASN A O 1
ATOM 1825 N N . ALA A 1 254 ? -41.347 -3.340 -8.862 1.00 95.38 254 ALA A N 1
ATOM 1826 C CA . ALA A 1 254 ? -39.909 -3.567 -8.859 1.00 95.38 254 ALA A CA 1
ATOM 1827 C C . ALA A 1 254 ? -39.543 -4.972 -9.361 1.00 95.38 254 ALA A C 1
ATOM 1829 O O . ALA A 1 254 ? -38.661 -5.099 -10.208 1.00 95.38 254 ALA A O 1
ATOM 1830 N N . LEU A 1 255 ? -40.239 -6.014 -8.893 1.00 96.12 255 LEU A N 1
ATOM 1831 C CA . LEU A 1 255 ? -39.958 -7.409 -9.258 1.00 96.12 255 LEU A CA 1
ATOM 1832 C C . LEU A 1 255 ? -40.228 -7.732 -10.736 1.00 96.12 255 LEU A C 1
ATOM 1834 O O . LEU A 1 255 ? -39.636 -8.669 -11.273 1.00 96.12 255 LEU A O 1
ATOM 1838 N N . GLU A 1 256 ? -41.068 -6.949 -11.415 1.00 95.06 256 GLU A N 1
ATOM 1839 C CA . GLU A 1 256 ? -41.240 -7.033 -12.873 1.00 95.06 256 GLU A CA 1
ATOM 1840 C C . GLU A 1 256 ? -40.007 -6.523 -13.638 1.00 95.06 256 GLU A C 1
ATOM 1842 O O . GLU A 1 256 ? -39.758 -6.941 -14.768 1.00 95.06 256 GLU A O 1
ATOM 1847 N N . ARG A 1 257 ? -39.216 -5.635 -13.023 1.00 95.44 257 ARG A N 1
ATOM 1848 C CA . ARG A 1 257 ? -38.130 -4.885 -13.672 1.00 95.44 257 ARG A CA 1
ATOM 1849 C C . ARG A 1 257 ? -36.728 -5.313 -13.243 1.00 95.44 257 ARG A C 1
ATOM 1851 O O . ARG A 1 257 ? -35.769 -4.946 -13.915 1.00 95.44 257 ARG A O 1
ATOM 1858 N N . CYS A 1 258 ? -36.589 -6.053 -12.145 1.00 96.88 258 CYS A N 1
ATOM 1859 C CA . CYS A 1 258 ? -35.302 -6.535 -11.648 1.00 96.88 258 CYS A CA 1
ATOM 1860 C C . CYS A 1 258 ? -35.255 -8.067 -11.521 1.00 96.88 258 CYS A C 1
ATOM 1862 O O . CYS A 1 258 ? -36.276 -8.753 -11.536 1.00 96.88 258 CYS A O 1
ATOM 1864 N N . ASP A 1 259 ? -34.047 -8.623 -11.429 1.00 96.94 259 ASP A N 1
ATOM 1865 C CA . ASP A 1 259 ? -33.807 -10.033 -11.086 1.00 96.94 259 ASP A CA 1
ATOM 1866 C C . ASP A 1 259 ? -33.645 -10.213 -9.570 1.00 96.94 259 ASP A C 1
ATOM 1868 O O . ASP A 1 259 ? -34.041 -11.234 -9.001 1.00 96.94 259 ASP A O 1
ATOM 1872 N N . VAL A 1 260 ? -33.077 -9.193 -8.922 1.00 98.19 260 VAL A N 1
ATOM 1873 C CA . VAL A 1 260 ? -32.872 -9.124 -7.476 1.00 98.19 260 VAL A CA 1
ATOM 1874 C C . VAL A 1 260 ? -33.464 -7.826 -6.946 1.00 98.19 260 VAL A C 1
ATOM 1876 O O . VAL A 1 260 ? -33.189 -6.752 -7.479 1.00 98.19 260 VAL A O 1
ATOM 1879 N N . LEU A 1 261 ? -34.242 -7.906 -5.874 1.00 98.31 261 LEU A N 1
ATOM 1880 C CA . LEU A 1 261 ? -34.713 -6.756 -5.114 1.00 98.31 261 LEU A CA 1
ATOM 1881 C C . LEU A 1 261 ? -34.009 -6.725 -3.755 1.00 98.31 261 LEU A C 1
ATOM 1883 O O . LEU A 1 261 ? -34.073 -7.690 -2.996 1.00 98.31 261 LEU A O 1
ATOM 1887 N N . ILE A 1 262 ? -33.357 -5.613 -3.435 1.00 98.38 262 ILE A N 1
ATOM 1888 C CA . ILE A 1 262 ? -32.762 -5.358 -2.125 1.00 98.38 262 ILE A CA 1
ATOM 1889 C C . ILE A 1 262 ? -33.547 -4.235 -1.457 1.00 98.38 262 ILE A C 1
ATOM 1891 O O . ILE A 1 262 ? -33.583 -3.111 -1.957 1.00 98.38 262 ILE A O 1
ATOM 1895 N N . THR A 1 263 ? -34.156 -4.528 -0.312 1.00 97.00 263 THR A N 1
ATOM 1896 C CA . THR A 1 263 ? -34.803 -3.517 0.528 1.00 97.00 263 THR A CA 1
ATOM 1897 C C . THR A 1 263 ? -33.978 -3.263 1.788 1.00 97.00 263 THR A C 1
ATOM 1899 O O . THR A 1 263 ? -33.290 -4.165 2.266 1.00 97.00 263 THR A O 1
ATOM 1902 N N . SER A 1 264 ? -34.031 -2.053 2.350 1.00 95.06 264 SER A N 1
ATOM 1903 C CA . SER A 1 264 ? -33.431 -1.762 3.660 1.00 95.06 264 SER A CA 1
ATOM 1904 C C . SER A 1 264 ? -34.414 -1.047 4.589 1.00 95.06 264 SER A C 1
ATOM 1906 O O . SER A 1 264 ? -35.044 -0.072 4.183 1.00 95.06 264 SER A O 1
ATOM 1908 N N . GLY A 1 265 ? -34.536 -1.535 5.828 1.00 86.75 265 GLY A N 1
ATOM 1909 C CA . GLY A 1 265 ? -35.572 -1.094 6.776 1.00 86.75 265 GLY A CA 1
ATOM 1910 C C . GLY A 1 265 ? -36.812 -1.998 6.752 1.00 86.75 265 GLY A C 1
ATOM 1911 O O . GLY A 1 265 ? -36.853 -2.969 6.001 1.00 86.75 265 GLY A O 1
ATOM 1912 N N . GLY A 1 266 ? -37.793 -1.740 7.622 1.00 81.00 266 GLY A N 1
ATOM 1913 C CA . GLY A 1 266 ? -39.097 -2.424 7.565 1.00 81.00 266 GLY A CA 1
ATOM 1914 C C . GLY A 1 266 ? -39.101 -3.925 7.911 1.00 81.00 266 GLY A C 1
ATOM 1915 O O . GLY A 1 266 ? -40.041 -4.630 7.543 1.00 81.00 266 GLY A O 1
ATOM 1916 N N . VAL A 1 267 ? -38.039 -4.446 8.548 1.00 79.31 267 VAL A N 1
ATOM 1917 C CA . VAL A 1 267 ? -37.799 -5.895 8.769 1.00 79.31 267 VAL A CA 1
ATOM 1918 C C . VAL A 1 267 ? -37.616 -6.298 10.237 1.00 79.31 267 VAL A C 1
ATOM 1920 O O . VAL A 1 267 ? -37.232 -7.434 10.523 1.00 79.31 267 VAL A O 1
ATOM 1923 N N . SER A 1 268 ? -37.820 -5.391 11.189 1.00 79.75 268 SER A N 1
ATOM 1924 C CA . SER A 1 268 ? -37.620 -5.666 12.616 1.00 79.75 268 SER A CA 1
ATOM 1925 C C . SER A 1 268 ? -38.862 -6.331 13.244 1.00 79.75 268 SER A C 1
ATOM 1927 O O . SER A 1 268 ? -39.360 -7.327 12.719 1.00 79.75 268 SER A O 1
ATOM 1929 N N . MET A 1 269 ? -39.285 -5.861 14.420 1.00 74.38 269 MET A N 1
ATOM 1930 C CA . MET A 1 269 ? -40.452 -6.323 15.184 1.00 74.38 269 MET A CA 1
ATOM 1931 C C . MET A 1 269 ? -41.417 -5.159 15.489 1.00 74.38 269 MET A C 1
ATOM 1933 O O . MET A 1 269 ? -42.149 -5.214 16.476 1.00 74.38 269 MET A O 1
ATOM 1937 N N . GLY A 1 270 ? -41.335 -4.061 14.734 1.00 72.50 270 GLY A N 1
ATOM 1938 C CA . GLY A 1 270 ? -42.194 -2.892 14.893 1.00 72.50 270 GLY A CA 1
ATOM 1939 C C . GLY A 1 270 ? -43.557 -3.090 14.234 1.00 72.50 270 GLY A C 1
ATOM 1940 O O . GLY A 1 270 ? -43.682 -3.812 13.249 1.00 72.50 270 GLY A O 1
ATOM 1941 N N . ASP A 1 271 ? -44.571 -2.387 14.738 1.00 67.56 271 ASP A N 1
ATOM 1942 C CA . ASP A 1 271 ? -45.957 -2.485 14.248 1.00 67.56 271 ASP A CA 1
ATOM 1943 C C . ASP A 1 271 ? -46.129 -1.981 12.793 1.00 67.56 271 ASP A C 1
ATOM 1945 O O . ASP A 1 271 ? -47.165 -2.203 12.169 1.00 67.56 271 ASP A O 1
ATOM 1949 N N . HIS A 1 272 ? -45.096 -1.332 12.243 1.00 70.56 272 HIS A N 1
ATOM 1950 C CA . HIS A 1 272 ? -45.033 -0.800 10.878 1.00 70.56 272 HIS A CA 1
ATOM 1951 C C . HIS A 1 272 ? -44.023 -1.537 9.967 1.00 70.56 272 HIS A C 1
ATOM 1953 O O . HIS A 1 272 ? -43.751 -1.087 8.855 1.00 70.56 272 HIS A O 1
ATOM 1959 N N . ASP A 1 273 ? -43.466 -2.675 10.403 1.00 80.75 273 ASP A N 1
ATOM 1960 C CA . ASP A 1 273 ? -42.536 -3.491 9.607 1.00 80.75 273 ASP A CA 1
ATOM 1961 C C . ASP A 1 273 ? -43.293 -4.413 8.627 1.00 80.75 273 ASP A C 1
ATOM 1963 O O . ASP A 1 273 ? -43.499 -5.604 8.870 1.00 80.75 273 ASP A O 1
ATOM 1967 N N . PHE A 1 274 ? -43.732 -3.859 7.494 1.00 85.56 274 PHE A N 1
ATOM 1968 C CA . PHE A 1 274 ? -44.610 -4.559 6.544 1.00 85.56 274 PHE A CA 1
ATOM 1969 C C . PHE A 1 274 ? -43.895 -5.466 5.526 1.00 85.56 274 PHE A C 1
ATOM 1971 O O . PHE A 1 274 ? -44.569 -6.235 4.837 1.00 85.56 274 PHE A O 1
ATOM 1978 N N . ILE A 1 275 ? -42.559 -5.426 5.415 1.00 89.62 275 ILE A N 1
ATOM 1979 C CA . ILE A 1 275 ? -41.830 -6.202 4.393 1.00 89.62 275 ILE A CA 1
ATOM 1980 C C . ILE A 1 275 ? -41.982 -7.710 4.617 1.00 89.62 275 ILE A C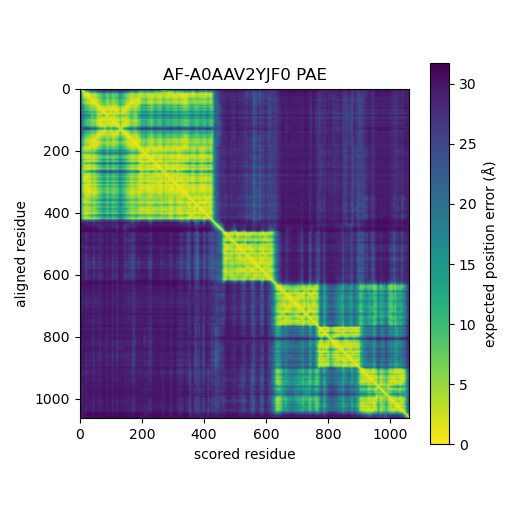 1
ATOM 1982 O O . ILE A 1 275 ? -42.297 -8.439 3.681 1.00 89.62 275 ILE A O 1
ATOM 1986 N N . LYS A 1 276 ? -41.770 -8.199 5.845 1.00 88.12 276 LYS A N 1
ATOM 1987 C CA . LYS A 1 276 ? -41.815 -9.643 6.138 1.00 88.12 276 LYS A CA 1
ATOM 1988 C C . LYS A 1 276 ? -43.192 -10.262 5.848 1.00 88.12 276 LYS A C 1
ATOM 1990 O O . LYS A 1 276 ? -43.232 -11.190 5.040 1.00 88.12 276 LYS A O 1
ATOM 1995 N N . PRO A 1 277 ? -44.310 -9.723 6.383 1.00 88.94 277 PRO A N 1
ATOM 1996 C CA . PRO A 1 277 ? -45.646 -10.227 6.053 1.00 88.94 277 PRO A CA 1
ATOM 1997 C C . PRO A 1 277 ? -45.972 -10.148 4.557 1.00 88.94 277 PRO A C 1
ATOM 1999 O O . PRO A 1 277 ? -46.665 -11.008 4.016 1.00 88.94 277 PRO A O 1
ATOM 2002 N N . LEU A 1 278 ? -45.472 -9.117 3.865 1.00 91.31 278 LEU A N 1
ATOM 2003 C CA . LEU A 1 278 ? -45.640 -9.001 2.421 1.00 91.31 278 LEU A CA 1
ATOM 2004 C C . LEU A 1 278 ? -44.939 -10.154 1.690 1.00 91.31 278 LEU A C 1
ATOM 2006 O O . LEU A 1 278 ? -45.574 -10.801 0.860 1.00 91.31 278 LEU A O 1
ATOM 2010 N N . LEU A 1 279 ? -43.671 -10.433 2.013 1.00 92.69 279 LEU A N 1
ATOM 2011 C CA . LEU A 1 279 ? -42.888 -11.498 1.377 1.00 92.69 279 LEU A CA 1
ATOM 2012 C C . LEU A 1 279 ? -43.454 -12.896 1.646 1.00 92.69 279 LEU A C 1
ATOM 2014 O O . LEU A 1 279 ? -43.459 -13.712 0.730 1.00 92.69 279 LEU A O 1
ATOM 2018 N N . GLU A 1 280 ? -43.983 -13.153 2.844 1.00 91.31 280 GLU A N 1
ATOM 2019 C CA . GLU A 1 280 ? -44.684 -14.406 3.182 1.00 91.31 280 GLU A CA 1
ATOM 2020 C C . GLU A 1 280 ? -45.915 -14.650 2.304 1.00 91.31 280 GLU A C 1
ATOM 2022 O O . GLU A 1 280 ? -46.236 -15.786 1.969 1.00 91.31 280 GLU A O 1
ATOM 2027 N N . ARG A 1 281 ? -46.622 -13.578 1.935 1.00 92.62 281 ARG A N 1
ATOM 2028 C CA . ARG A 1 281 ? -47.847 -13.664 1.137 1.00 92.62 281 ARG A CA 1
ATOM 2029 C C . ARG A 1 281 ? -47.570 -13.798 -0.357 1.00 92.62 281 ARG A C 1
ATOM 2031 O O . ARG A 1 281 ? -48.353 -14.434 -1.056 1.00 92.62 281 ARG A O 1
ATOM 2038 N N . ILE A 1 282 ? -46.523 -13.142 -0.862 1.00 93.56 282 ILE A N 1
ATOM 2039 C CA . ILE A 1 282 ? -46.248 -13.080 -2.308 1.00 93.56 282 ILE A CA 1
ATOM 2040 C C . ILE A 1 282 ? -45.184 -14.077 -2.770 1.00 93.56 282 ILE A C 1
ATOM 2042 O O . ILE A 1 282 ? -45.036 -14.269 -3.972 1.00 93.56 282 ILE A O 1
ATOM 2046 N N . GLY A 1 283 ? -44.442 -14.702 -1.856 1.00 94.25 283 GLY A N 1
ATOM 2047 C CA . GLY A 1 283 ? -43.369 -15.629 -2.194 1.00 94.25 283 GLY A CA 1
ATOM 2048 C C . GLY A 1 283 ? -43.043 -16.607 -1.073 1.00 94.25 283 GLY A C 1
ATOM 2049 O O . GLY A 1 283 ? -43.831 -16.835 -0.161 1.00 94.25 283 GLY A O 1
ATOM 2050 N N . ASN A 1 284 ? -41.860 -17.206 -1.165 1.00 95.69 284 ASN A N 1
ATOM 2051 C CA . ASN A 1 284 ? -41.345 -18.152 -0.185 1.00 95.69 284 ASN A CA 1
ATOM 2052 C C . ASN A 1 284 ? -40.217 -17.505 0.624 1.00 95.69 284 ASN A C 1
ATOM 2054 O O . ASN A 1 284 ? -39.170 -17.175 0.063 1.00 95.69 284 ASN A O 1
ATOM 2058 N N . VAL A 1 285 ? -40.424 -17.334 1.930 1.00 95.81 285 VAL A N 1
ATOM 2059 C CA . VAL A 1 285 ? -39.402 -16.825 2.853 1.00 95.81 285 VAL A CA 1
ATOM 2060 C C . VAL A 1 285 ? -38.548 -17.987 3.343 1.00 95.81 285 VAL A C 1
ATOM 2062 O O . VAL A 1 285 ? -39.023 -18.872 4.048 1.00 95.81 285 VAL A O 1
ATOM 2065 N N . HIS A 1 286 ? -37.263 -17.959 3.006 1.00 96.12 286 HIS A N 1
ATOM 2066 C CA . HIS A 1 286 ? -36.318 -19.017 3.361 1.00 96.12 286 HIS A CA 1
ATOM 2067 C C . HIS A 1 286 ? -35.778 -18.864 4.784 1.00 96.12 286 HIS A C 1
ATOM 2069 O O . HIS A 1 286 ? -35.610 -19.840 5.509 1.00 96.12 286 HIS A O 1
ATOM 2075 N N . PHE A 1 287 ? -35.515 -17.624 5.199 1.00 95.75 287 PHE A N 1
ATOM 2076 C CA . PHE A 1 287 ? -35.210 -17.272 6.583 1.00 95.75 287 PHE A CA 1
ATOM 2077 C C . PHE A 1 287 ? -35.569 -15.809 6.849 1.00 95.75 287 PHE A C 1
ATOM 2079 O O . PHE A 1 287 ? -35.437 -14.965 5.965 1.00 95.75 287 PHE A O 1
ATOM 2086 N N . GLY A 1 288 ? -35.976 -15.502 8.085 1.00 91.81 288 GLY A N 1
ATOM 2087 C CA . GLY A 1 288 ? -36.303 -14.138 8.533 1.00 91.81 288 GLY A CA 1
ATOM 2088 C C . GLY A 1 288 ? -35.397 -13.586 9.637 1.00 91.81 288 GLY A C 1
ATOM 2089 O O . GLY A 1 288 ? -35.601 -12.454 10.101 1.00 91.81 288 GLY A O 1
ATOM 2090 N N . ARG A 1 289 ? -34.443 -14.399 10.125 1.00 93.06 289 ARG A N 1
ATOM 2091 C CA . ARG A 1 289 ? -33.489 -14.029 11.180 1.00 93.06 289 ARG A CA 1
ATOM 2092 C C . ARG A 1 289 ? -32.154 -14.754 11.041 1.00 93.06 289 ARG A C 1
ATOM 2094 O O . ARG A 1 289 ? -32.116 -15.969 10.847 1.00 93.06 289 ARG A O 1
ATOM 2101 N N . LEU A 1 290 ? -31.073 -14.015 11.281 1.00 95.19 290 LEU A N 1
ATOM 2102 C CA . LEU A 1 290 ? -29.704 -14.524 11.298 1.00 95.19 290 LEU A CA 1
ATOM 2103 C C . LEU A 1 290 ? -29.104 -14.532 12.709 1.00 95.19 290 LEU A C 1
ATOM 2105 O O . LEU A 1 290 ? -29.277 -13.590 13.492 1.00 95.19 290 LEU A O 1
ATOM 2109 N N . PHE A 1 291 ? -28.351 -15.585 13.017 1.00 95.25 291 PHE A N 1
ATOM 2110 C CA . PHE A 1 291 ? -27.551 -15.728 14.229 1.00 95.25 291 PHE A CA 1
ATOM 2111 C C . PHE A 1 291 ? -26.214 -14.992 14.073 1.00 95.25 291 PHE A C 1
ATOM 2113 O O . PHE A 1 291 ? -25.156 -15.596 13.930 1.00 95.25 291 PHE A O 1
ATOM 2120 N N . MET A 1 292 ? -26.286 -13.660 14.025 1.00 94.88 292 MET A N 1
ATOM 2121 C CA . MET A 1 292 ? -25.119 -12.798 13.842 1.00 94.88 292 MET A CA 1
ATOM 2122 C C . MET A 1 292 ? -25.313 -11.406 14.456 1.00 94.88 292 MET A C 1
ATOM 2124 O O . MET A 1 292 ? -26.441 -10.948 14.712 1.00 94.88 292 MET A O 1
ATOM 2128 N N . LYS A 1 293 ? -24.198 -10.698 14.625 1.00 94.88 293 LYS A N 1
ATOM 2129 C CA . LYS A 1 293 ? -24.120 -9.274 14.945 1.00 94.88 293 LYS A CA 1
ATOM 2130 C C . LYS A 1 293 ? -23.114 -8.582 14.013 1.00 94.88 293 LYS A C 1
ATOM 2132 O O . LYS A 1 293 ? -22.015 -9.088 13.858 1.00 94.88 293 LYS A O 1
ATOM 2137 N N . PRO A 1 294 ? -23.427 -7.410 13.445 1.00 94.81 294 PRO A N 1
ATOM 2138 C CA . PRO A 1 294 ? -24.771 -6.875 13.221 1.00 94.81 294 PRO A CA 1
ATOM 2139 C C . PRO A 1 294 ? -25.511 -7.695 12.141 1.00 94.81 294 PRO A C 1
ATOM 2141 O O . PRO A 1 294 ? -24.870 -8.411 11.388 1.00 94.81 294 PRO A O 1
ATOM 2144 N N . GLY A 1 295 ? -26.848 -7.608 12.042 1.00 93.88 295 GLY A N 1
ATOM 2145 C CA . GLY A 1 295 ? -27.580 -8.270 10.938 1.00 93.88 295 GLY A CA 1
ATOM 2146 C C . GLY A 1 295 ? -28.769 -9.169 11.298 1.00 93.88 295 GLY A C 1
ATOM 2147 O O . GLY A 1 295 ? -29.398 -9.730 10.406 1.00 93.88 295 GLY A O 1
ATOM 2148 N N . LYS A 1 296 ? -29.119 -9.304 12.582 1.00 93.50 296 LYS A N 1
ATOM 2149 C CA . LYS A 1 296 ? -30.156 -10.241 13.064 1.00 93.50 296 LYS A CA 1
ATOM 2150 C C . LYS A 1 296 ? -31.478 -10.278 12.276 1.00 93.50 296 LYS A C 1
ATOM 2152 O O . LYS A 1 296 ? -31.942 -11.388 12.053 1.00 93.50 296 LYS A O 1
ATOM 2157 N N . PRO A 1 297 ? -32.126 -9.163 11.885 1.00 93.81 297 PRO A N 1
ATOM 2158 C CA . PRO A 1 297 ? -33.451 -9.227 11.257 1.00 93.81 297 PRO A CA 1
ATOM 2159 C C . PRO A 1 297 ? -33.430 -9.450 9.732 1.00 93.81 297 PRO A C 1
ATOM 2161 O O . PRO A 1 297 ? -34.478 -9.339 9.099 1.00 93.81 297 PRO A O 1
ATOM 2164 N N . THR A 1 298 ? -32.267 -9.751 9.145 1.00 95.81 298 THR A N 1
ATOM 2165 C CA . THR A 1 298 ? -32.131 -9.996 7.700 1.00 95.81 298 THR A CA 1
ATOM 2166 C C . THR A 1 298 ? -33.051 -11.118 7.242 1.00 95.81 298 THR A C 1
ATOM 2168 O O . THR A 1 298 ? -33.095 -12.183 7.861 1.00 95.81 298 THR A O 1
ATOM 2171 N N . THR A 1 299 ? -33.760 -10.871 6.145 1.00 95.94 299 THR A N 1
ATOM 2172 C CA . THR A 1 299 ? -34.707 -11.812 5.544 1.00 95.94 299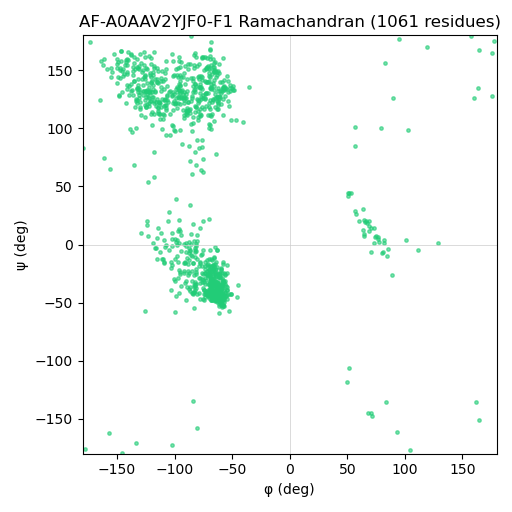 THR A CA 1
ATOM 2173 C C . THR A 1 299 ? -34.336 -12.074 4.094 1.00 95.94 299 THR A C 1
ATOM 2175 O O . THR A 1 299 ? -33.977 -11.147 3.368 1.00 95.94 299 THR A O 1
ATOM 2178 N N . PHE A 1 300 ? -34.446 -13.328 3.673 1.00 97.88 300 PHE A N 1
ATOM 2179 C CA . PHE A 1 300 ? -34.277 -13.737 2.284 1.00 97.88 300 PHE A CA 1
ATOM 2180 C C . PHE A 1 300 ? -35.511 -14.500 1.817 1.00 97.88 300 PHE A C 1
ATOM 2182 O O . PHE A 1 300 ? -35.987 -15.411 2.501 1.00 97.88 300 PHE A O 1
ATOM 2189 N N . ALA A 1 301 ? -36.014 -14.127 0.646 1.00 97.56 301 ALA A N 1
ATOM 2190 C CA . ALA A 1 301 ? -37.170 -14.745 0.027 1.00 97.56 301 ALA A CA 1
ATOM 2191 C C . ALA A 1 301 ? -36.980 -14.895 -1.484 1.00 97.56 301 ALA A C 1
ATOM 2193 O O . ALA A 1 301 ? -36.195 -14.184 -2.112 1.00 97.56 301 ALA A O 1
ATOM 2194 N N . THR A 1 302 ? -37.748 -15.804 -2.069 1.00 97.81 302 THR A N 1
ATOM 2195 C CA . THR A 1 302 ? -37.876 -15.958 -3.520 1.00 97.81 302 THR A CA 1
ATOM 2196 C C . THR A 1 302 ? -39.318 -15.716 -3.931 1.00 97.81 302 THR A C 1
ATOM 2198 O O . THR A 1 302 ? -40.227 -16.267 -3.311 1.00 97.81 302 THR A O 1
ATOM 2201 N N . VAL A 1 303 ? -39.529 -14.931 -4.983 1.00 97.25 303 VAL A N 1
ATOM 2202 C CA . VAL A 1 303 ? -40.858 -14.610 -5.522 1.00 97.25 303 VAL A CA 1
ATOM 2203 C C . VAL A 1 303 ? -40.911 -15.047 -6.979 1.00 97.25 303 VAL A C 1
ATOM 2205 O O . VAL A 1 303 ? -39.988 -14.756 -7.732 1.00 97.25 303 VAL A O 1
ATOM 2208 N N . ASP A 1 304 ? -41.965 -15.750 -7.383 1.00 94.75 304 ASP A N 1
ATOM 2209 C CA . ASP A 1 304 ? -42.185 -16.085 -8.792 1.00 94.75 304 ASP A CA 1
ATOM 2210 C C . ASP A 1 304 ? -42.969 -14.955 -9.471 1.00 94.75 304 ASP A C 1
ATOM 2212 O O . ASP A 1 304 ? -44.055 -14.586 -9.019 1.00 94.75 304 ASP A O 1
ATOM 2216 N N . VAL A 1 305 ? -42.404 -14.384 -10.536 1.00 94.25 305 VAL A N 1
ATOM 2217 C CA . VAL A 1 305 ? -43.069 -13.381 -11.372 1.00 94.25 305 VAL A CA 1
ATOM 2218 C C . VAL A 1 305 ? -43.032 -13.853 -12.818 1.00 94.25 305 VAL A C 1
ATOM 2220 O O . VAL A 1 305 ? -41.974 -13.883 -13.447 1.00 94.25 305 VAL A O 1
ATOM 2223 N N . GLY A 1 306 ? -44.196 -14.232 -13.350 1.00 88.44 306 GLY A N 1
ATOM 2224 C CA . GLY A 1 306 ? -44.328 -14.681 -14.738 1.00 88.44 306 GLY A CA 1
ATOM 2225 C C . GLY A 1 306 ? -43.556 -15.967 -15.058 1.00 88.44 306 GLY A C 1
ATOM 2226 O O . GLY A 1 306 ? -43.079 -16.114 -16.180 1.00 88.44 306 GLY A O 1
ATOM 2227 N N . GLY A 1 307 ? -43.388 -16.875 -14.088 1.00 88.44 307 GLY A N 1
ATOM 2228 C CA . GLY A 1 307 ? -42.601 -18.105 -14.227 1.00 88.44 307 GLY A CA 1
ATOM 2229 C C . GLY A 1 307 ? -41.095 -17.901 -14.039 1.00 88.44 307 GLY A C 1
ATOM 2230 O O . GLY A 1 307 ? -40.318 -18.838 -14.227 1.00 88.44 307 GLY A O 1
ATOM 2231 N N . VAL A 1 308 ? -40.659 -16.683 -13.696 1.00 90.88 308 VAL A N 1
ATOM 2232 C CA . VAL A 1 308 ? -39.257 -16.353 -13.428 1.00 90.88 308 VAL A CA 1
ATOM 2233 C C . VAL A 1 308 ? -39.079 -16.112 -11.936 1.00 90.88 308 VAL A C 1
ATOM 2235 O O . VAL A 1 308 ? -39.655 -15.189 -11.361 1.00 90.88 308 VAL A O 1
ATOM 2238 N N . LYS A 1 309 ? -38.222 -16.921 -11.312 1.00 94.62 309 LYS A N 1
ATOM 2239 C CA . LYS A 1 309 ? -37.848 -16.764 -9.905 1.00 94.62 309 LYS A CA 1
ATOM 2240 C C . LYS A 1 309 ? -37.005 -15.498 -9.712 1.00 94.62 309 LYS A C 1
ATOM 2242 O O . LYS A 1 309 ? -35.954 -15.346 -10.331 1.00 94.62 309 LYS A O 1
ATOM 2247 N N . LYS A 1 310 ? -37.454 -14.618 -8.820 1.00 96.88 310 LYS A N 1
ATOM 2248 C CA . LYS A 1 310 ? -36.795 -13.379 -8.392 1.00 96.88 310 LYS A CA 1
ATOM 2249 C C . LYS A 1 310 ? -36.273 -13.527 -6.969 1.00 96.88 310 LYS A C 1
ATOM 2251 O O . LYS A 1 310 ? -36.930 -14.149 -6.131 1.00 96.88 310 LYS A O 1
ATOM 2256 N N . LEU A 1 311 ? -35.106 -12.952 -6.686 1.00 98.38 311 LEU A N 1
ATOM 2257 C CA . LEU A 1 311 ? -34.507 -12.984 -5.349 1.00 98.38 311 LEU A CA 1
ATOM 2258 C C . LEU A 1 311 ? -34.833 -11.697 -4.593 1.00 98.38 311 LEU A C 1
ATOM 2260 O O . LEU A 1 311 ? -34.674 -10.609 -5.141 1.00 98.38 311 LEU A O 1
ATOM 2264 N N . VAL A 1 312 ? -35.240 -11.804 -3.329 1.00 98.25 312 VAL A N 1
ATOM 2265 C CA . VAL A 1 312 ? -35.529 -10.640 -2.485 1.00 98.25 312 VAL A CA 1
ATOM 2266 C C . VAL A 1 312 ? -34.728 -10.701 -1.193 1.00 98.25 312 VAL A C 1
ATOM 2268 O O . VAL A 1 312 ? -34.879 -11.628 -0.397 1.00 98.25 312 VAL A O 1
ATOM 2271 N N . PHE A 1 313 ? -33.893 -9.688 -0.974 1.00 98.25 313 PHE A N 1
ATOM 2272 C CA . PHE A 1 313 ? -33.117 -9.500 0.246 1.00 98.25 313 PHE A CA 1
ATOM 2273 C C . PHE A 1 313 ? -33.666 -8.307 1.012 1.00 98.25 313 PHE A C 1
ATOM 2275 O O . PHE A 1 313 ? -33.517 -7.167 0.580 1.00 98.25 313 PHE A O 1
ATOM 2282 N N . ALA A 1 314 ? -34.262 -8.560 2.171 1.00 96.69 314 ALA A N 1
ATOM 2283 C CA . ALA A 1 314 ? -34.720 -7.500 3.048 1.00 96.69 314 ALA A CA 1
ATOM 2284 C C . ALA A 1 314 ? -33.717 -7.306 4.191 1.00 96.69 314 ALA A C 1
ATOM 2286 O O . ALA A 1 314 ? -33.636 -8.101 5.137 1.00 96.69 314 ALA A O 1
ATOM 2287 N N . LEU A 1 315 ? -32.900 -6.265 4.049 1.00 97.25 315 LEU A N 1
ATOM 2288 C CA . LEU A 1 315 ? -31.767 -5.961 4.909 1.00 97.25 315 LEU A CA 1
ATOM 2289 C C . LEU A 1 315 ? -32.174 -5.042 6.078 1.00 97.25 315 LEU A C 1
ATOM 2291 O O . LEU A 1 315 ? -33.130 -4.266 5.982 1.00 97.25 315 LEU A O 1
ATOM 2295 N N . PRO A 1 316 ? -31.457 -5.085 7.214 1.00 95.19 316 PRO A N 1
ATOM 2296 C CA . PRO A 1 316 ? -31.814 -4.284 8.384 1.00 95.19 316 PRO A CA 1
ATOM 2297 C C . PRO A 1 316 ? -31.571 -2.785 8.172 1.00 95.19 316 PRO A C 1
ATOM 2299 O O . PRO A 1 316 ? -30.514 -2.408 7.682 1.00 95.19 316 PRO A O 1
ATOM 2302 N N . GLY A 1 317 ? -32.465 -1.920 8.666 1.00 93.44 317 GLY A N 1
ATOM 2303 C CA . GLY A 1 317 ? -32.365 -0.461 8.464 1.00 93.44 317 GLY A CA 1
ATOM 2304 C C . GLY A 1 317 ? -31.101 0.206 9.029 1.00 93.44 317 GLY A C 1
ATOM 2305 O O . GLY A 1 317 ? -30.662 1.231 8.517 1.00 93.44 317 GLY A O 1
ATOM 2306 N N . ASN A 1 318 ? -30.457 -0.388 10.038 1.00 96.00 318 ASN A N 1
ATOM 2307 C CA . ASN A 1 318 ? -29.197 0.128 10.576 1.00 96.00 318 ASN A CA 1
ATOM 2308 C C . ASN A 1 318 ? -28.054 0.003 9.540 1.00 96.00 318 ASN A C 1
ATOM 2310 O O . ASN A 1 318 ? -27.758 -1.127 9.133 1.00 96.00 318 ASN A O 1
ATOM 2314 N N . PRO A 1 319 ? -27.343 1.094 9.180 1.00 96.25 319 PRO A N 1
ATOM 2315 C CA . PRO A 1 319 ? -26.438 1.100 8.025 1.00 96.25 319 PRO A CA 1
ATOM 2316 C C . PRO A 1 319 ? -25.339 0.042 8.035 1.00 96.25 319 PRO A C 1
ATOM 2318 O O . PRO A 1 319 ? -25.105 -0.631 7.036 1.00 96.25 319 PRO A O 1
ATOM 2321 N N . VAL A 1 320 ? -24.703 -0.191 9.184 1.00 97.50 320 VAL A N 1
ATOM 2322 C CA . VAL A 1 320 ? -23.654 -1.215 9.298 1.00 97.50 320 VAL A CA 1
ATOM 2323 C C . VAL A 1 320 ? -24.232 -2.619 9.116 1.00 97.50 320 VAL A C 1
ATOM 2325 O O . VAL A 1 320 ? -23.589 -3.495 8.546 1.00 97.50 320 VAL A O 1
ATOM 2328 N N . SER A 1 321 ? -25.456 -2.844 9.601 1.00 96.81 321 SER A N 1
ATOM 2329 C CA . SER A 1 321 ? -26.132 -4.131 9.428 1.00 96.81 321 SER A CA 1
ATOM 2330 C C . SER A 1 321 ? -26.432 -4.380 7.954 1.00 96.81 321 SER A C 1
ATOM 2332 O O . SER A 1 321 ? -26.162 -5.477 7.475 1.00 96.81 321 SER A O 1
ATOM 2334 N N . THR A 1 322 ? -26.937 -3.368 7.237 1.00 97.38 322 THR A N 1
ATOM 2335 C CA . THR A 1 322 ? -27.120 -3.420 5.777 1.00 97.38 322 THR A CA 1
ATOM 2336 C C . THR A 1 322 ? -25.794 -3.717 5.077 1.00 97.38 322 THR A C 1
ATOM 2338 O O . THR A 1 322 ? -25.729 -4.661 4.300 1.00 97.38 322 THR A O 1
ATOM 2341 N N . PHE A 1 323 ? -24.719 -2.995 5.406 1.00 97.19 323 PHE A N 1
ATOM 2342 C CA . PHE A 1 323 ? -23.391 -3.206 4.821 1.00 97.19 323 PHE A CA 1
ATOM 2343 C C . PHE A 1 323 ? -22.878 -4.644 5.015 1.00 97.19 323 PHE A C 1
ATOM 2345 O O . PHE A 1 323 ? -22.525 -5.323 4.051 1.00 97.19 323 PHE A O 1
ATOM 2352 N N . ALA A 1 324 ? -22.879 -5.144 6.254 1.00 96.69 324 ALA A N 1
ATOM 2353 C CA . ALA A 1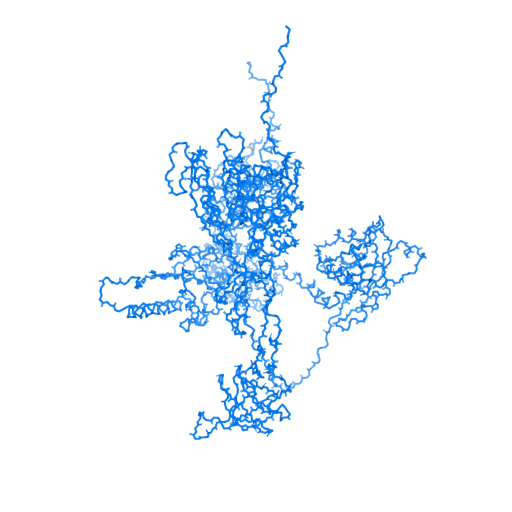 324 ? -22.373 -6.482 6.562 1.00 96.69 324 ALA A CA 1
ATOM 2354 C C . ALA A 1 324 ? -23.213 -7.585 5.896 1.00 96.69 324 ALA A C 1
ATOM 2356 O O . ALA A 1 324 ? -22.670 -8.531 5.330 1.00 96.69 324 ALA A O 1
ATOM 2357 N N . THR A 1 325 ? -24.542 -7.461 5.931 1.00 96.62 325 THR A N 1
ATOM 2358 C CA . THR A 1 325 ? -25.458 -8.477 5.381 1.00 96.62 325 THR A CA 1
ATOM 2359 C C . THR A 1 325 ? -25.509 -8.448 3.857 1.00 96.62 325 THR A C 1
ATOM 2361 O O . THR A 1 325 ? -25.621 -9.504 3.238 1.00 96.62 325 THR A O 1
ATOM 2364 N N . PHE A 1 326 ? -25.312 -7.283 3.236 1.00 96.81 326 PHE A N 1
ATOM 2365 C CA . PHE A 1 326 ? -25.082 -7.186 1.800 1.00 96.81 326 PHE A CA 1
ATOM 2366 C C . PHE A 1 326 ? -23.862 -8.016 1.388 1.00 96.81 326 PHE A C 1
ATOM 2368 O O . PHE A 1 326 ? -23.984 -8.889 0.532 1.00 96.81 326 PHE A O 1
ATOM 2375 N N . HIS A 1 327 ? -22.712 -7.820 2.042 1.00 95.62 327 HIS A N 1
ATOM 2376 C CA . HIS A 1 327 ? -21.503 -8.575 1.717 1.00 95.62 327 HIS A CA 1
ATOM 2377 C C . HIS A 1 327 ? -21.637 -10.074 2.010 1.00 95.62 327 HIS A C 1
ATOM 2379 O O . HIS A 1 327 ? -21.200 -10.879 1.195 1.00 95.62 327 HIS A O 1
ATOM 2385 N N . LEU A 1 328 ? -22.218 -10.467 3.143 1.00 95.00 328 LEU A N 1
ATOM 2386 C CA . LEU A 1 328 ? -22.246 -11.874 3.570 1.00 95.00 328 LEU A CA 1
ATOM 2387 C C . LEU A 1 328 ? -23.352 -12.705 2.900 1.00 95.00 328 LEU A C 1
ATOM 2389 O O . LEU A 1 328 ? -23.231 -13.928 2.821 1.00 95.00 328 LEU A O 1
ATOM 2393 N N . VAL A 1 329 ? -24.425 -12.061 2.429 1.00 94.88 329 VAL A N 1
ATOM 2394 C CA . VAL A 1 329 ? -25.646 -12.749 1.977 1.00 94.88 329 VAL A CA 1
ATOM 2395 C C . VAL A 1 329 ? -26.034 -12.350 0.553 1.00 94.88 329 VAL A C 1
ATOM 2397 O O . VAL A 1 329 ? -26.106 -13.218 -0.311 1.00 94.88 329 VAL A O 1
ATOM 2400 N N . ALA A 1 330 ? -26.239 -11.060 0.268 1.00 96.31 330 ALA A N 1
ATOM 2401 C CA . ALA A 1 330 ? -26.706 -10.626 -1.055 1.00 96.31 330 ALA A CA 1
ATOM 2402 C C . ALA A 1 330 ? -25.623 -10.764 -2.144 1.00 96.31 330 ALA A C 1
ATOM 2404 O O . ALA A 1 330 ? -25.895 -11.255 -3.240 1.00 96.31 330 ALA A O 1
ATOM 2405 N N . MET A 1 331 ? -24.382 -10.376 -1.837 1.00 95.25 331 MET A N 1
ATOM 2406 C CA . MET A 1 331 ? -23.261 -10.396 -2.779 1.00 95.25 331 MET A CA 1
ATOM 2407 C C . MET A 1 331 ? -22.947 -11.802 -3.327 1.00 95.25 331 MET A C 1
ATOM 2409 O O . MET A 1 331 ? -22.816 -11.931 -4.546 1.00 95.25 331 MET A O 1
ATOM 2413 N N . PRO A 1 332 ? -22.889 -12.875 -2.507 1.00 95.38 332 PRO A N 1
ATOM 2414 C CA . PRO A 1 332 ? -22.737 -14.236 -3.023 1.00 95.38 332 PRO A CA 1
ATOM 2415 C C . PRO A 1 332 ? -23.802 -14.626 -4.055 1.00 95.38 332 PRO A C 1
ATOM 2417 O O . PRO A 1 332 ? -23.478 -15.256 -5.061 1.00 95.38 332 PRO A O 1
ATOM 2420 N N . ALA A 1 333 ? -25.056 -14.211 -3.851 1.00 96.38 333 ALA A N 1
ATOM 2421 C CA . ALA A 1 333 ? -26.145 -14.464 -4.794 1.00 96.38 333 ALA A CA 1
ATOM 2422 C C . ALA A 1 333 ? -25.916 -13.745 -6.126 1.00 96.38 333 ALA A C 1
ATOM 2424 O O . ALA A 1 333 ? -26.062 -14.337 -7.191 1.00 96.38 333 ALA A O 1
ATOM 2425 N N . ILE A 1 334 ? -25.527 -12.470 -6.062 1.00 95.56 334 ILE A N 1
ATOM 2426 C CA . ILE A 1 334 ? -25.266 -11.633 -7.237 1.00 95.56 334 ILE A CA 1
ATOM 2427 C C . ILE A 1 334 ? -24.111 -12.215 -8.059 1.00 95.56 334 ILE A C 1
ATOM 2429 O O . ILE A 1 334 ? -24.241 -12.366 -9.273 1.00 95.56 334 ILE A O 1
ATOM 2433 N N . LYS A 1 335 ? -23.017 -12.622 -7.402 1.00 93.94 335 LYS A N 1
ATOM 2434 C CA . LYS A 1 335 ? -21.894 -13.326 -8.041 1.00 93.94 335 LYS A CA 1
ATOM 2435 C C . LYS A 1 335 ? -22.350 -14.613 -8.728 1.00 93.94 335 LYS A C 1
ATOM 2437 O O . LYS A 1 335 ? -21.986 -14.864 -9.875 1.00 93.94 335 LYS A O 1
ATOM 2442 N N . ARG A 1 336 ? -23.211 -15.390 -8.067 1.00 95.12 336 ARG A N 1
ATOM 2443 C CA . ARG A 1 336 ? -23.746 -16.637 -8.620 1.00 95.12 336 ARG A CA 1
ATOM 2444 C C . ARG A 1 336 ? -24.650 -16.408 -9.835 1.00 95.12 336 ARG A C 1
ATOM 2446 O O . ARG A 1 336 ? -24.504 -17.108 -10.834 1.00 95.12 336 ARG A O 1
ATOM 2453 N N . LEU A 1 337 ? -25.534 -15.410 -9.781 1.00 95.25 337 LEU A N 1
ATOM 2454 C CA . LEU A 1 337 ? -26.398 -15.006 -10.899 1.00 95.25 337 LEU A CA 1
ATOM 2455 C C . LEU A 1 337 ? -25.587 -14.540 -12.119 1.00 95.25 337 LEU A C 1
ATOM 2457 O O . LEU A 1 337 ? -25.984 -14.820 -13.249 1.00 95.25 337 LEU A O 1
ATOM 2461 N N . ARG A 1 338 ? -24.437 -13.882 -11.900 1.00 93.19 338 ARG A N 1
ATOM 2462 C CA . ARG A 1 338 ? -23.487 -13.489 -12.959 1.00 93.19 338 ARG A CA 1
ATOM 2463 C C . ARG A 1 338 ? -22.819 -14.678 -13.657 1.00 93.19 338 ARG A C 1
ATOM 2465 O O . ARG A 1 338 ? -22.187 -14.459 -14.678 1.00 93.19 338 ARG A O 1
ATOM 2472 N N . GLY A 1 339 ? -22.943 -15.900 -13.136 1.00 93.81 339 GLY A N 1
ATOM 2473 C CA . GLY A 1 339 ? -22.357 -17.108 -13.724 1.00 93.81 339 GLY A CA 1
ATOM 2474 C C . GLY A 1 339 ? -21.069 -17.592 -13.060 1.00 93.81 339 GLY A C 1
ATOM 2475 O O . GLY A 1 339 ? -20.503 -18.580 -13.521 1.00 93.81 339 GLY A O 1
ATOM 2476 N N . LEU A 1 340 ? -20.617 -16.957 -11.970 1.00 92.88 340 LEU A N 1
ATOM 2477 C CA . LEU A 1 340 ? -19.447 -17.439 -11.233 1.00 92.88 340 LEU A CA 1
ATOM 2478 C C . LEU A 1 340 ? -19.723 -18.810 -10.584 1.00 92.88 340 LEU A C 1
ATOM 2480 O O . LEU A 1 340 ? -20.863 -19.111 -10.184 1.00 92.88 340 LEU A O 1
ATOM 2484 N N . PRO A 1 341 ? -18.686 -19.654 -10.453 1.00 91.88 341 PRO A N 1
ATOM 2485 C CA . PRO A 1 341 ? -18.806 -20.922 -9.757 1.00 91.88 341 PRO A CA 1
ATOM 2486 C C . PRO A 1 341 ? -18.957 -20.687 -8.243 1.00 91.88 341 PRO A C 1
ATOM 2488 O O . PRO A 1 341 ? -18.588 -19.641 -7.702 1.00 91.88 341 PRO A O 1
ATOM 2491 N N . VAL A 1 342 ? -19.593 -21.640 -7.557 1.00 91.56 342 VAL A N 1
ATOM 2492 C CA . VAL A 1 342 ? -20.069 -21.485 -6.166 1.00 91.56 342 VAL A CA 1
ATOM 2493 C C . VAL A 1 342 ? -18.932 -21.176 -5.183 1.00 91.56 342 VAL A C 1
ATOM 2495 O O . VAL A 1 342 ? -19.119 -20.407 -4.240 1.00 91.56 342 VAL A O 1
ATOM 2498 N N . ASP A 1 343 ? -17.754 -21.745 -5.412 1.00 88.62 343 ASP A N 1
ATOM 2499 C CA . ASP A 1 343 ? -16.519 -21.510 -4.663 1.00 88.62 343 ASP A CA 1
ATOM 2500 C C . ASP A 1 343 ? -16.029 -20.058 -4.787 1.00 88.62 343 ASP A C 1
ATOM 2502 O O . ASP A 1 343 ? -15.705 -19.442 -3.772 1.00 88.62 343 ASP A O 1
ATOM 2506 N N . LYS A 1 344 ? -16.093 -19.465 -5.988 1.00 89.62 344 LYS A N 1
ATOM 2507 C CA . LYS A 1 344 ? -15.738 -18.053 -6.240 1.00 89.62 344 LYS A CA 1
ATOM 2508 C C . LYS A 1 344 ? -16.817 -17.053 -5.785 1.00 89.62 344 LYS A C 1
ATOM 2510 O O . LYS A 1 344 ? -16.581 -15.845 -5.773 1.00 89.62 344 LYS A O 1
ATOM 2515 N N . CYS A 1 345 ? -18.006 -17.522 -5.397 1.00 91.88 345 CYS A N 1
ATOM 2516 C CA . CYS A 1 345 ? -19.087 -16.655 -4.908 1.00 91.88 345 CYS A CA 1
ATOM 2517 C C . CYS A 1 345 ? -18.936 -16.269 -3.429 1.00 91.88 345 CYS A C 1
ATOM 2519 O O . CYS A 1 345 ? -19.522 -15.279 -2.986 1.00 91.88 345 CYS A O 1
ATOM 2521 N N . ARG A 1 346 ? -18.172 -17.040 -2.648 1.00 90.50 346 ARG A N 1
ATOM 2522 C CA . ARG A 1 346 ? -17.911 -16.747 -1.232 1.00 90.50 346 ARG A CA 1
ATOM 2523 C C . ARG A 1 346 ? -16.766 -15.740 -1.102 1.00 90.50 346 ARG A C 1
ATOM 2525 O O . ARG A 1 346 ? -15.912 -15.639 -1.975 1.00 90.50 346 ARG A O 1
ATOM 2532 N N . HIS A 1 347 ? -16.748 -14.984 -0.004 1.00 89.25 347 HIS A N 1
ATOM 2533 C CA . HIS A 1 347 ? -15.595 -14.135 0.311 1.00 89.25 347 HIS A CA 1
ATOM 2534 C C . HIS A 1 347 ? -14.375 -14.989 0.612 1.00 89.25 347 HIS A C 1
ATOM 2536 O O . HIS A 1 347 ? -14.486 -16.007 1.301 1.00 89.25 347 HIS A O 1
ATOM 2542 N N . THR A 1 348 ? -13.212 -14.535 0.154 1.00 90.31 348 THR A N 1
ATOM 2543 C CA . THR A 1 348 ? -11.940 -15.133 0.546 1.00 90.31 348 THR A CA 1
ATOM 2544 C C . THR A 1 348 ? -11.772 -15.012 2.051 1.00 90.31 348 THR A C 1
ATOM 2546 O O . THR A 1 348 ? -11.982 -13.945 2.636 1.00 90.31 348 THR A O 1
ATOM 2549 N N . VAL A 1 349 ? -11.394 -16.122 2.675 1.00 91.81 349 VAL A N 1
ATOM 2550 C CA . VAL A 1 349 ? -11.170 -16.199 4.112 1.00 91.81 349 VAL A CA 1
ATOM 2551 C C . VAL A 1 349 ? -9.678 -16.315 4.372 1.00 91.81 349 VAL A C 1
ATOM 2553 O O . VAL A 1 349 ? -9.033 -17.233 3.874 1.00 91.81 349 VAL A O 1
ATOM 2556 N N . VAL A 1 350 ? -9.149 -15.408 5.185 1.00 93.75 350 VAL A N 1
ATOM 2557 C CA . VAL A 1 350 ? -7.770 -15.441 5.679 1.00 93.75 350 VAL A CA 1
ATOM 2558 C C . VAL A 1 350 ? -7.759 -15.569 7.198 1.00 93.75 350 VAL A C 1
ATOM 2560 O O . VAL A 1 350 ? -8.779 -15.376 7.866 1.00 93.75 350 VAL A O 1
ATOM 2563 N N . HIS A 1 351 ? -6.598 -15.902 7.750 1.00 94.19 351 HIS A N 1
ATOM 2564 C CA . HIS A 1 351 ? -6.355 -15.833 9.184 1.00 94.19 351 HIS A CA 1
ATOM 2565 C C . HIS A 1 351 ? -5.584 -14.545 9.480 1.00 94.19 351 HIS A C 1
ATOM 2567 O O . HIS A 1 351 ? -4.515 -14.334 8.906 1.00 94.19 351 HIS A O 1
ATOM 2573 N N . ALA A 1 352 ? -6.141 -13.672 10.320 1.00 95.44 352 ALA A N 1
ATOM 2574 C CA . ALA A 1 352 ? -5.533 -12.389 10.664 1.00 95.44 352 ALA A CA 1
ATOM 2575 C C . ALA A 1 352 ? -5.411 -12.244 12.181 1.00 95.44 352 ALA A C 1
ATOM 2577 O O . ALA A 1 352 ? -6.283 -12.690 12.920 1.00 95.44 352 ALA A O 1
ATOM 2578 N N . PHE A 1 353 ? -4.321 -11.637 12.631 1.00 96.44 353 PHE A N 1
ATOM 2579 C CA . PHE A 1 353 ? -3.931 -11.544 14.029 1.00 96.44 353 PHE A CA 1
ATOM 2580 C C . PHE A 1 353 ? -4.250 -10.158 14.569 1.00 96.44 353 PHE A C 1
ATOM 2582 O O . PHE A 1 353 ? -3.876 -9.155 13.961 1.00 96.44 353 PHE A O 1
ATOM 2589 N N . LEU A 1 354 ? -4.955 -10.095 15.694 1.00 95.94 354 LEU A N 1
ATOM 2590 C CA . LEU A 1 354 ? -5.387 -8.827 16.271 1.00 95.94 354 LEU A CA 1
ATOM 2591 C C . LEU A 1 354 ? -4.195 -7.987 16.745 1.00 95.94 354 LEU A C 1
ATOM 2593 O O . LEU A 1 354 ? -3.295 -8.499 17.403 1.00 95.94 354 LEU A O 1
ATOM 2597 N N . THR A 1 355 ? -4.223 -6.687 16.454 1.00 95.38 355 THR A N 1
ATOM 2598 C CA . THR A 1 355 ? -3.231 -5.706 16.939 1.00 95.38 355 THR A CA 1
ATOM 2599 C C . THR A 1 355 ? -3.578 -5.111 18.302 1.00 95.38 355 THR A C 1
ATOM 2601 O O . THR A 1 355 ? -2.840 -4.283 18.814 1.00 95.38 355 THR A O 1
ATOM 2604 N N . HIS A 1 356 ? -4.730 -5.476 18.860 1.00 93.94 356 HIS A N 1
ATOM 2605 C CA . HIS A 1 356 ? -5.216 -5.044 20.168 1.00 93.94 356 HIS A CA 1
ATOM 2606 C C . HIS A 1 356 ? -6.352 -5.972 20.620 1.00 93.94 356 HIS A C 1
ATOM 2608 O O . HIS A 1 356 ? -6.995 -6.601 19.771 1.00 93.94 356 HIS A O 1
ATOM 2614 N N . PRO A 1 357 ? -6.645 -6.058 21.928 1.00 94.12 357 PRO A N 1
ATOM 2615 C CA . PRO A 1 357 ? -7.739 -6.884 22.423 1.00 94.12 357 PRO A CA 1
ATOM 2616 C C . PRO A 1 357 ? -9.105 -6.405 21.913 1.00 94.12 357 PRO A C 1
ATOM 2618 O O . PRO A 1 357 ? -9.362 -5.205 21.768 1.00 94.12 357 PRO A O 1
ATOM 2621 N N . VAL A 1 358 ? -10.011 -7.355 21.674 1.00 94.12 358 VAL A N 1
ATOM 2622 C CA . VAL A 1 358 ? -11.382 -7.085 21.225 1.00 94.12 358 VAL A CA 1
ATOM 2623 C C . VAL A 1 358 ? -12.382 -7.830 22.101 1.00 94.12 358 VAL A C 1
ATOM 2625 O O . VAL A 1 358 ? -12.369 -9.058 22.198 1.00 94.12 358 VAL A O 1
ATOM 2628 N N . ARG A 1 359 ? -13.306 -7.075 22.704 1.00 92.06 359 ARG A N 1
ATOM 2629 C CA . ARG A 1 359 ? -14.408 -7.635 23.495 1.00 92.06 359 ARG A CA 1
ATOM 2630 C C . ARG A 1 359 ? -15.394 -8.381 22.606 1.00 92.06 359 ARG A C 1
ATOM 2632 O O . ARG A 1 359 ? -15.835 -7.857 21.583 1.00 92.06 359 ARG A O 1
ATOM 2639 N N . LEU A 1 360 ? -15.774 -9.570 23.048 1.00 92.50 360 LEU A N 1
ATOM 2640 C CA . LEU A 1 360 ? -16.732 -10.424 22.367 1.00 92.50 360 LEU A CA 1
ATOM 2641 C C . LEU A 1 360 ? -18.166 -10.086 22.781 1.00 92.50 360 LEU A C 1
ATOM 2643 O O . LEU A 1 360 ? -18.432 -9.546 23.856 1.00 92.50 360 LEU A O 1
ATOM 2647 N N . ASP A 1 361 ? -19.109 -10.408 21.902 1.00 91.00 361 ASP A N 1
ATOM 2648 C CA . ASP A 1 361 ? -20.528 -10.347 22.230 1.00 91.00 361 ASP A CA 1
ATOM 2649 C C . ASP A 1 361 ? -20.946 -11.643 22.950 1.00 91.00 361 ASP A C 1
ATOM 2651 O O . ASP A 1 361 ? -20.608 -12.734 22.484 1.00 91.00 361 ASP A O 1
ATOM 2655 N N . PRO A 1 362 ? -21.678 -11.567 24.072 1.00 89.50 362 PRO A N 1
ATOM 2656 C CA . PRO A 1 362 ? -22.035 -12.757 24.841 1.00 89.50 362 PRO A CA 1
ATOM 2657 C C . PRO A 1 362 ? -23.171 -13.570 24.203 1.00 89.50 362 PRO A C 1
ATOM 2659 O O . PRO A 1 362 ? -23.353 -14.733 24.554 1.00 89.50 362 PRO A O 1
ATOM 2662 N N . GLU A 1 363 ? -23.954 -12.987 23.290 1.00 89.75 363 GLU A N 1
ATOM 2663 C CA . GLU A 1 363 ? -25.165 -13.621 22.761 1.00 89.75 363 GLU A CA 1
ATOM 2664 C C . GLU A 1 363 ? -24.978 -14.203 21.359 1.00 89.75 363 GLU A C 1
ATOM 2666 O O . GLU A 1 363 ? -25.579 -15.230 21.036 1.00 89.75 363 GLU A O 1
ATOM 2671 N N . ARG A 1 364 ? -24.235 -13.516 20.481 1.00 91.94 364 ARG A N 1
ATOM 2672 C CA . ARG A 1 364 ? -24.145 -13.859 19.052 1.00 91.94 364 ARG A CA 1
ATOM 2673 C C . ARG A 1 364 ? -22.750 -13.613 18.473 1.00 91.94 364 ARG A C 1
ATOM 2675 O O . ARG A 1 364 ? -22.143 -12.605 18.814 1.00 91.94 364 ARG A O 1
ATOM 2682 N N . PRO A 1 365 ? -22.297 -14.432 17.507 1.00 94.94 365 PRO A N 1
ATOM 2683 C CA . PRO A 1 365 ? -21.067 -14.163 16.772 1.00 94.94 365 PRO A CA 1
ATOM 2684 C C . PRO A 1 365 ? -21.087 -12.779 16.113 1.00 94.94 365 PRO A C 1
ATOM 2686 O O . PRO A 1 365 ? -22.089 -12.386 15.496 1.00 94.94 365 PRO A O 1
ATOM 2689 N N . GLU A 1 366 ? -19.985 -12.044 16.235 1.00 96.31 366 GLU A N 1
ATOM 2690 C CA . GLU A 1 366 ? -19.823 -10.709 15.669 1.00 96.31 366 GLU A CA 1
ATOM 2691 C C . GLU A 1 366 ? -18.992 -10.744 14.381 1.00 96.31 366 GLU A C 1
ATOM 2693 O O . GLU A 1 366 ? -17.905 -11.307 14.329 1.00 96.31 366 GLU A O 1
ATOM 2698 N N . PHE A 1 367 ? -19.505 -10.094 13.339 1.00 96.81 367 PHE A N 1
ATOM 2699 C CA . PHE A 1 367 ? -18.797 -9.759 12.111 1.00 96.81 367 PHE A CA 1
ATOM 2700 C C . PHE A 1 367 ? -18.235 -8.345 12.270 1.00 96.81 367 PHE A C 1
ATOM 2702 O O . PHE A 1 367 ? -18.877 -7.328 11.965 1.00 96.81 367 PHE A O 1
ATOM 2709 N N . HIS A 1 368 ? -17.049 -8.301 12.862 1.00 97.06 368 HIS A N 1
ATOM 2710 C CA . HIS A 1 368 ? -16.402 -7.094 13.348 1.00 97.06 368 HIS A CA 1
ATOM 2711 C C . HIS A 1 368 ? -15.647 -6.411 12.209 1.00 97.06 368 HIS A C 1
ATOM 2713 O O . HIS A 1 368 ? -14.838 -7.040 11.532 1.00 97.06 368 HIS A O 1
ATOM 2719 N N . ARG A 1 369 ? -15.907 -5.124 11.967 1.00 97.12 369 ARG A N 1
ATOM 2720 C CA . ARG A 1 369 ? -15.239 -4.396 10.883 1.00 97.12 369 ARG A CA 1
ATOM 2721 C C . ARG A 1 369 ? -13.810 -4.082 11.292 1.00 97.12 369 ARG A C 1
ATOM 2723 O O . ARG A 1 369 ? -13.578 -3.517 12.365 1.00 97.12 369 ARG A O 1
ATOM 2730 N N . ALA A 1 370 ? -12.881 -4.430 10.415 1.00 96.25 370 ALA A N 1
ATOM 2731 C CA . ALA A 1 370 ? -11.463 -4.216 10.621 1.00 96.25 370 ALA A CA 1
ATOM 2732 C C . ALA A 1 370 ? -10.772 -3.802 9.324 1.00 96.25 370 ALA A C 1
ATOM 2734 O O . ALA A 1 370 ? -11.252 -4.053 8.213 1.00 96.25 370 ALA A O 1
ATOM 2735 N N . THR A 1 371 ? -9.616 -3.184 9.503 1.00 94.94 371 THR A N 1
ATOM 2736 C CA . THR A 1 371 ? -8.613 -3.033 8.464 1.00 94.94 371 THR A CA 1
ATOM 2737 C C . THR A 1 371 ? -7.563 -4.112 8.686 1.00 94.94 371 THR A C 1
ATOM 2739 O O . THR A 1 371 ? -6.963 -4.182 9.758 1.00 94.94 371 THR A O 1
ATOM 2742 N N . ILE A 1 372 ? -7.358 -4.960 7.686 1.00 94.50 372 ILE A N 1
ATOM 2743 C CA . ILE A 1 372 ? -6.251 -5.907 7.643 1.00 94.50 372 ILE A CA 1
ATOM 2744 C C . ILE A 1 372 ? -5.127 -5.387 6.753 1.00 94.50 372 ILE A C 1
ATOM 2746 O O . ILE A 1 372 ? -5.383 -4.728 5.744 1.00 94.50 372 ILE A O 1
ATOM 2750 N N . ALA A 1 373 ? -3.889 -5.698 7.120 1.00 91.94 373 ALA A N 1
ATOM 2751 C CA . ALA A 1 373 ? -2.688 -5.408 6.345 1.00 91.94 373 ALA A CA 1
ATOM 2752 C C . ALA A 1 373 ? -1.706 -6.581 6.450 1.00 91.94 373 ALA A C 1
ATOM 2754 O O . ALA A 1 373 ? -1.676 -7.276 7.465 1.00 91.94 373 ALA A O 1
ATOM 2755 N N . TRP A 1 374 ? -0.924 -6.818 5.399 1.00 90.06 374 TRP A N 1
ATOM 2756 C CA . TRP A 1 374 ? 0.162 -7.794 5.446 1.00 90.06 374 TRP A CA 1
ATOM 2757 C C . TRP A 1 374 ? 1.380 -7.179 6.140 1.00 90.06 374 TRP A C 1
ATOM 2759 O O . TRP A 1 374 ? 1.888 -6.153 5.690 1.00 90.06 374 TRP A O 1
ATOM 2769 N N . ASP A 1 375 ? 1.851 -7.801 7.220 1.00 86.56 375 ASP A N 1
ATOM 2770 C CA . ASP A 1 375 ? 3.121 -7.445 7.851 1.00 86.56 375 ASP A CA 1
ATOM 2771 C C . ASP A 1 375 ? 4.236 -8.309 7.254 1.00 86.56 375 ASP A C 1
ATOM 2773 O O . ASP A 1 375 ? 4.315 -9.511 7.513 1.00 86.56 375 ASP A O 1
ATOM 2777 N N . SER A 1 376 ? 5.113 -7.694 6.457 1.00 78.56 376 SER A N 1
ATOM 2778 C CA . SER A 1 376 ? 6.243 -8.378 5.819 1.00 78.56 376 SER A CA 1
ATOM 2779 C C . SER A 1 376 ? 7.335 -8.806 6.800 1.00 78.56 376 SER A C 1
ATOM 2781 O O . SER A 1 376 ? 8.088 -9.726 6.488 1.00 78.56 376 SER A O 1
ATOM 2783 N N . LYS A 1 377 ? 7.422 -8.189 7.986 1.00 76.75 377 LYS A N 1
ATOM 2784 C CA . LYS A 1 377 ? 8.379 -8.576 9.033 1.00 76.75 377 LYS A CA 1
ATOM 2785 C C . LYS A 1 377 ? 7.889 -9.805 9.791 1.00 76.75 377 LYS A C 1
ATOM 2787 O O . LYS A 1 377 ? 8.685 -10.688 10.091 1.00 76.75 377 LYS A O 1
ATOM 2792 N N . GLN A 1 378 ? 6.591 -9.856 10.095 1.00 80.81 378 GLN A N 1
ATOM 2793 C CA . GLN A 1 378 ? 5.979 -10.954 10.858 1.00 80.81 378 GLN A CA 1
ATOM 2794 C C . GLN A 1 378 ? 5.362 -12.054 9.979 1.00 80.81 378 GLN A C 1
ATOM 2796 O O . GLN A 1 378 ? 4.916 -13.066 10.514 1.00 80.81 378 GLN A O 1
ATOM 2801 N N . LEU A 1 379 ? 5.332 -11.864 8.654 1.00 86.75 379 LEU A N 1
ATOM 2802 C CA . LEU A 1 379 ? 4.763 -12.782 7.657 1.00 86.75 379 LEU A CA 1
ATOM 2803 C C . LEU A 1 379 ? 3.329 -13.225 7.985 1.00 86.75 379 LEU A C 1
ATOM 2805 O O . LEU A 1 379 ? 2.969 -14.395 7.848 1.00 86.75 379 LEU A O 1
ATOM 2809 N N . LYS A 1 380 ? 2.500 -12.285 8.446 1.00 89.81 380 LYS A N 1
ATOM 2810 C CA . LYS A 1 380 ? 1.105 -12.549 8.811 1.00 89.81 380 LYS A CA 1
ATOM 2811 C C . LYS A 1 380 ? 0.215 -11.348 8.520 1.00 89.81 380 LYS A C 1
ATOM 2813 O O . LYS A 1 380 ? 0.680 -10.211 8.463 1.00 89.81 380 LYS A O 1
ATOM 2818 N N . PHE A 1 381 ? -1.086 -11.592 8.378 1.00 94.12 381 PHE A N 1
ATOM 2819 C CA . PHE A 1 381 ? -2.061 -10.506 8.336 1.00 94.12 381 PHE A CA 1
ATOM 2820 C C . PHE A 1 381 ? -2.274 -9.952 9.740 1.00 94.12 381 PHE A C 1
ATOM 2822 O O . PHE A 1 381 ? -2.617 -10.703 10.650 1.00 94.12 381 PHE A O 1
ATOM 2829 N N . LEU A 1 382 ? -2.106 -8.647 9.909 1.00 95.44 382 LEU A N 1
ATOM 2830 C CA . LEU A 1 382 ? -2.485 -7.924 11.116 1.00 95.44 382 LEU A CA 1
ATOM 2831 C C . LEU A 1 382 ? -3.875 -7.329 10.929 1.00 95.44 382 LEU A C 1
ATOM 2833 O O . LEU A 1 382 ? -4.168 -6.780 9.870 1.00 95.44 382 LEU A O 1
ATOM 2837 N N . ALA A 1 383 ? -4.722 -7.442 11.946 1.00 95.81 383 ALA A N 1
ATOM 2838 C CA . ALA A 1 383 ? -6.090 -6.952 11.964 1.00 95.81 383 ALA A CA 1
ATOM 2839 C C . ALA A 1 383 ? -6.262 -5.862 13.022 1.00 95.81 383 ALA A C 1
ATOM 2841 O O . ALA A 1 383 ? -6.062 -6.097 14.212 1.00 95.81 383 ALA A O 1
ATOM 2842 N N . THR A 1 384 ? -6.713 -4.690 12.584 1.00 95.94 384 THR A N 1
ATOM 2843 C CA . THR A 1 384 ? -6.994 -3.541 13.446 1.00 95.94 384 THR A CA 1
ATOM 2844 C C . THR A 1 384 ? -8.481 -3.201 13.358 1.00 95.94 384 THR A C 1
ATOM 2846 O O . THR A 1 384 ? -8.994 -2.918 12.274 1.00 95.94 384 THR A O 1
ATOM 2849 N N . SER A 1 385 ? -9.195 -3.222 14.488 1.00 95.50 385 SER A N 1
ATOM 2850 C CA . SER A 1 385 ? -10.584 -2.759 14.574 1.00 95.50 385 SER A CA 1
ATOM 2851 C C . SER A 1 385 ? -10.749 -1.332 14.053 1.00 95.50 385 SER A C 1
ATOM 2853 O O . SER A 1 385 ? -9.936 -0.448 14.312 1.00 95.50 385 SER A O 1
ATOM 2855 N N . THR A 1 386 ? -11.889 -1.057 13.423 1.00 95.31 386 THR A N 1
ATOM 2856 C CA . THR A 1 386 ? -12.323 0.310 13.087 1.00 95.31 386 THR A CA 1
ATOM 2857 C C . THR A 1 386 ? -12.912 1.079 14.290 1.00 95.31 386 THR A C 1
ATOM 2859 O O . THR A 1 386 ? -13.638 2.069 14.124 1.00 95.31 386 THR A O 1
ATOM 2862 N N . GLY A 1 387 ? -12.704 0.588 15.515 1.00 93.50 387 GLY A N 1
ATOM 2863 C CA . GLY A 1 387 ? -13.199 1.172 16.760 1.00 93.50 387 GLY A CA 1
ATOM 2864 C C . GLY A 1 387 ? -14.639 0.765 17.088 1.00 93.50 387 GLY A C 1
ATOM 2865 O O . GLY A 1 387 ? -15.016 -0.398 16.979 1.00 93.50 387 GLY A O 1
ATOM 2866 N N . ARG A 1 388 ? -15.479 1.723 17.514 1.00 93.06 388 ARG A N 1
ATOM 2867 C CA . ARG A 1 388 ? -16.846 1.446 18.012 1.00 93.06 388 ARG A CA 1
ATOM 2868 C C . ARG A 1 388 ? -17.729 0.753 16.963 1.00 93.06 388 ARG A C 1
ATOM 2870 O O . ARG A 1 388 ? -18.033 1.348 15.926 1.00 93.06 388 ARG A O 1
ATOM 2877 N N . GLN A 1 389 ? -18.229 -0.440 17.300 1.00 94.38 389 GLN A N 1
ATOM 2878 C CA . GLN A 1 389 ? -18.938 -1.342 16.379 1.00 94.38 389 GLN A CA 1
ATOM 2879 C C . GLN A 1 389 ? -20.476 -1.256 16.399 1.00 94.38 389 GLN A C 1
ATOM 2881 O O . GLN A 1 389 ? -21.152 -2.126 15.843 1.00 94.38 389 GLN A O 1
ATOM 2886 N N . ILE A 1 390 ? -21.059 -0.222 17.008 1.00 93.81 390 ILE A N 1
ATOM 2887 C CA . ILE A 1 390 ? -22.521 -0.061 17.084 1.00 93.81 390 ILE A CA 1
ATOM 2888 C C . ILE A 1 390 ? -23.135 -0.083 15.674 1.00 93.81 390 ILE A C 1
ATOM 2890 O O . ILE A 1 390 ? -22.655 0.592 14.767 1.00 93.81 390 ILE A O 1
ATOM 2894 N N . SER A 1 391 ? -24.222 -0.842 15.496 1.00 93.44 391 SER A N 1
ATOM 2895 C CA . SER A 1 391 ? -24.802 -1.117 14.170 1.00 93.44 391 SER A CA 1
ATOM 2896 C C . SER A 1 391 ? -25.342 0.109 13.411 1.00 93.44 391 SER A C 1
ATOM 2898 O O . SER A 1 391 ? -25.480 0.063 12.191 1.00 93.44 391 SER A O 1
ATOM 2900 N N . SER A 1 392 ? -25.626 1.215 14.099 1.00 94.50 392 SER A N 1
ATOM 2901 C CA . SER A 1 392 ? -26.029 2.486 13.482 1.00 94.50 392 SER A CA 1
ATOM 2902 C C . SER A 1 392 ? -24.843 3.344 13.019 1.00 94.50 392 SER A C 1
ATOM 2904 O O . SER A 1 392 ? -25.015 4.272 12.232 1.00 94.50 392 SER A O 1
ATOM 2906 N N . ARG A 1 393 ? -23.619 3.053 13.484 1.00 96.06 393 ARG A N 1
ATOM 2907 C CA . ARG A 1 393 ? -22.428 3.878 13.243 1.00 96.06 393 ARG A CA 1
ATOM 2908 C C . ARG A 1 393 ? -21.743 3.488 11.934 1.00 96.06 393 ARG A C 1
ATOM 2910 O O . ARG A 1 393 ? -20.756 2.747 11.938 1.00 96.06 393 ARG A O 1
ATOM 2917 N N . LEU A 1 394 ? -22.212 4.056 10.823 1.00 95.12 394 LEU A N 1
ATOM 2918 C CA . LEU A 1 394 ? -21.636 3.828 9.489 1.00 95.12 394 LEU A CA 1
ATOM 2919 C C . LEU A 1 394 ? -20.131 4.153 9.405 1.00 95.12 394 LEU A C 1
ATOM 2921 O O . LEU A 1 394 ? -19.412 3.524 8.640 1.00 95.12 394 LEU A O 1
ATOM 2925 N N . LEU A 1 395 ? -19.615 5.050 10.258 1.00 94.06 395 LEU A N 1
ATOM 2926 C CA . LEU A 1 395 ? -18.172 5.314 10.380 1.00 94.06 395 LEU A CA 1
ATOM 2927 C C . LEU A 1 395 ? -17.330 4.059 10.667 1.00 94.06 395 LEU A C 1
ATOM 2929 O O . LEU A 1 395 ? -16.152 4.056 10.341 1.00 94.06 395 LEU A O 1
ATOM 2933 N N . SER A 1 396 ? -17.904 3.004 11.255 1.00 93.75 396 SER A N 1
ATOM 2934 C CA . SER A 1 396 ? -17.200 1.723 11.443 1.00 93.75 396 SER A CA 1
ATOM 2935 C C . SER A 1 396 ? -16.988 0.936 10.145 1.00 93.75 396 SER A C 1
ATOM 2937 O O . SER A 1 396 ? -16.224 -0.013 10.131 1.00 93.75 396 SER A O 1
ATOM 2939 N N . CYS A 1 397 ? -17.648 1.302 9.048 1.00 93.62 397 CYS A N 1
ATOM 2940 C CA . CYS A 1 397 ? -17.408 0.707 7.733 1.00 93.62 397 CYS A CA 1
ATOM 2941 C C . CYS A 1 397 ? -16.339 1.477 6.941 1.00 93.62 397 CYS A C 1
ATOM 2943 O O . CYS A 1 397 ? -15.817 0.966 5.954 1.00 93.62 397 CYS A O 1
ATOM 2945 N N . ARG A 1 398 ? -15.990 2.704 7.357 1.00 90.62 398 ARG A N 1
ATOM 2946 C CA . ARG A 1 398 ? -14.963 3.508 6.686 1.00 90.62 398 ARG A CA 1
ATOM 2947 C C . ARG A 1 398 ? -13.603 2.829 6.858 1.00 90.62 398 ARG A C 1
ATOM 2949 O O . ARG A 1 398 ? -13.191 2.579 7.985 1.00 90.62 398 ARG A O 1
ATOM 2956 N N . ASN A 1 399 ? -12.918 2.575 5.744 1.00 87.25 399 ASN A N 1
ATOM 2957 C CA . ASN A 1 399 ? -11.631 1.868 5.664 1.00 87.25 399 ASN A CA 1
ATOM 2958 C C . ASN A 1 399 ? -11.671 0.389 6.099 1.00 87.25 399 ASN A C 1
ATOM 2960 O O . ASN A 1 399 ? -10.622 -0.253 6.166 1.00 87.25 399 ASN A O 1
ATOM 2964 N N . ALA A 1 400 ? -12.855 -0.169 6.369 1.00 93.62 400 ALA A N 1
ATOM 2965 C CA . ALA A 1 400 ? -12.988 -1.595 6.621 1.00 93.62 400 ALA A CA 1
ATOM 2966 C C . ALA A 1 400 ? -12.775 -2.352 5.303 1.00 93.62 400 ALA A C 1
ATOM 2968 O O . ALA A 1 400 ? -13.596 -2.262 4.392 1.00 93.62 400 ALA A O 1
ATOM 2969 N N . ASN A 1 401 ? -11.676 -3.095 5.201 1.00 93.94 401 ASN A N 1
ATOM 2970 C CA . ASN A 1 401 ? -11.403 -3.989 4.073 1.00 93.94 401 ASN A CA 1
ATOM 2971 C C . ASN A 1 401 ? -11.683 -5.460 4.431 1.00 93.94 401 ASN A C 1
ATOM 2973 O O . ASN A 1 401 ? -11.562 -6.332 3.569 1.00 93.94 401 ASN A O 1
ATOM 2977 N N . ALA A 1 402 ? -12.090 -5.735 5.676 1.00 95.75 402 ALA A N 1
ATOM 2978 C CA . ALA A 1 402 ? -12.424 -7.066 6.148 1.00 95.75 402 ALA A CA 1
ATOM 2979 C C . ALA A 1 402 ? -13.500 -7.084 7.251 1.00 95.75 402 ALA A C 1
ATOM 2981 O O . ALA A 1 402 ? -13.731 -6.100 7.962 1.00 95.75 402 ALA A O 1
ATOM 2982 N N . LEU A 1 403 ? -14.136 -8.249 7.404 1.00 97.06 403 LEU A N 1
ATOM 2983 C CA . LEU A 1 403 ? -14.990 -8.610 8.536 1.00 97.06 403 LEU A CA 1
ATOM 2984 C C . LEU A 1 403 ? -14.336 -9.757 9.314 1.00 97.06 403 LEU A C 1
ATOM 2986 O O . LEU A 1 403 ? -14.217 -10.868 8.797 1.00 97.06 403 LEU A O 1
ATOM 2990 N N . LEU A 1 404 ? -13.933 -9.507 10.556 1.00 97.00 404 LEU A N 1
ATOM 2991 C CA . LEU A 1 404 ? -13.439 -10.542 11.463 1.00 97.00 404 LEU A CA 1
ATOM 2992 C C . LEU A 1 404 ? -14.627 -11.345 11.994 1.00 97.00 404 LEU A C 1
ATOM 2994 O O . LEU A 1 404 ? -15.623 -10.761 12.420 1.00 97.00 404 LEU A O 1
ATOM 2998 N N . TYR A 1 405 ? -14.521 -12.668 11.984 1.00 96.56 405 TYR A N 1
ATOM 2999 C CA . TYR A 1 405 ? -15.464 -13.559 12.646 1.00 96.56 405 TYR A CA 1
ATOM 3000 C C . TYR A 1 405 ? -15.054 -13.731 14.102 1.00 96.56 405 TYR A C 1
ATOM 3002 O O . TYR A 1 405 ? -14.115 -14.468 14.414 1.00 96.56 405 TYR A O 1
ATOM 3010 N N . LEU A 1 406 ? -15.770 -13.053 14.989 1.00 95.81 406 LEU A N 1
ATOM 3011 C CA . LEU A 1 406 ? -15.566 -13.141 16.422 1.00 95.81 406 LEU A CA 1
ATOM 3012 C C . LEU A 1 406 ? -16.643 -14.059 17.028 1.00 95.81 406 LEU A C 1
ATOM 3014 O O . LEU A 1 406 ? -17.836 -13.796 16.847 1.00 95.81 406 LEU A O 1
ATOM 3018 N N . PRO A 1 407 ? -16.265 -15.149 17.717 1.00 93.75 407 PRO A N 1
ATOM 3019 C CA . PRO A 1 407 ? -17.213 -16.040 18.378 1.00 93.75 407 PRO A CA 1
ATOM 3020 C C . PRO A 1 407 ? -17.893 -15.355 19.573 1.00 93.75 407 PRO A C 1
ATOM 3022 O O . PRO A 1 407 ? -17.549 -14.242 19.962 1.00 93.75 407 PRO A O 1
ATOM 3025 N N . THR A 1 408 ? -18.861 -16.034 20.187 1.00 91.56 408 THR A N 1
ATOM 3026 C CA . THR A 1 408 ? -19.433 -15.585 21.462 1.00 91.56 408 THR A CA 1
ATOM 3027 C C . THR A 1 408 ? -18.463 -15.826 22.611 1.00 91.56 408 THR A C 1
ATOM 3029 O O . THR A 1 408 ? -17.841 -16.887 22.671 1.00 91.56 408 THR A O 1
ATOM 3032 N N . GLY A 1 409 ? -18.371 -14.893 23.553 1.00 88.50 409 GLY A N 1
ATOM 3033 C CA . GLY A 1 409 ? -17.498 -15.038 24.717 1.00 88.50 409 GLY A CA 1
ATOM 3034 C C . GLY A 1 409 ? -17.281 -13.718 25.444 1.00 88.50 409 GLY A C 1
ATOM 3035 O O . GLY A 1 409 ? -18.140 -12.840 25.407 1.00 88.50 409 GLY A O 1
ATOM 3036 N N . THR A 1 410 ? -16.124 -13.579 26.090 1.00 85.56 410 THR A N 1
ATOM 3037 C CA . THR A 1 410 ? -15.735 -12.365 26.823 1.00 85.56 410 THR A CA 1
ATOM 3038 C C . THR A 1 410 ? -14.795 -11.470 26.016 1.00 85.56 410 THR A C 1
ATOM 3040 O O . THR A 1 410 ? -15.125 -10.315 25.753 1.00 85.56 410 THR A O 1
ATOM 3043 N N . GLU A 1 411 ? -13.642 -11.981 25.588 1.00 90.62 411 GLU A N 1
ATOM 3044 C CA . GLU A 1 411 ? -12.603 -11.204 24.901 1.00 90.62 411 GLU A CA 1
ATOM 3045 C C . GLU A 1 411 ? -11.670 -12.117 24.091 1.00 90.62 411 GLU A C 1
ATOM 3047 O O . GLU A 1 411 ? -11.462 -13.273 24.461 1.00 90.62 411 GLU A O 1
ATOM 3052 N N . ILE A 1 412 ? -11.109 -11.586 23.002 1.00 89.88 412 ILE A N 1
ATOM 3053 C CA . ILE A 1 412 ? -9.949 -12.147 22.296 1.00 89.88 412 ILE A CA 1
ATOM 3054 C C . ILE A 1 412 ? -8.773 -11.194 22.495 1.00 89.88 412 ILE A C 1
ATOM 3056 O O . ILE A 1 412 ? -8.942 -9.974 22.396 1.00 89.88 412 ILE A O 1
ATOM 3060 N N . ARG A 1 413 ? -7.597 -11.745 22.803 1.00 92.06 413 ARG A N 1
ATOM 3061 C CA . ARG A 1 413 ? -6.415 -10.965 23.167 1.00 92.06 413 ARG A CA 1
ATOM 3062 C C . ARG A 1 413 ? -5.682 -10.466 21.926 1.00 92.06 413 ARG A C 1
ATOM 3064 O O . ARG A 1 413 ? -5.872 -10.949 20.811 1.00 92.06 413 ARG A O 1
ATOM 3071 N N . GLU A 1 414 ? -4.825 -9.478 22.137 1.00 92.12 414 GLU A N 1
ATOM 3072 C CA . GLU A 1 414 ? -3.847 -9.082 21.128 1.00 92.12 414 GLU A CA 1
ATOM 3073 C C . GLU A 1 414 ? -2.958 -10.271 20.740 1.00 92.12 414 GLU A C 1
ATOM 3075 O O . GLU A 1 414 ? -2.581 -11.085 21.583 1.00 92.12 414 GLU A O 1
ATOM 3080 N N . GLY A 1 415 ? -2.634 -10.374 19.452 1.00 89.81 415 GLY A N 1
ATOM 3081 C CA . GLY A 1 415 ? -1.815 -11.452 18.911 1.00 89.81 415 GLY A CA 1
ATOM 3082 C C . GLY A 1 415 ? -2.568 -12.756 18.652 1.00 89.81 415 GLY A C 1
ATOM 3083 O O . GLY A 1 415 ? -1.986 -13.642 18.030 1.00 89.81 415 GLY A O 1
ATOM 3084 N N . ASP A 1 416 ? -3.840 -12.876 19.042 1.00 91.56 416 ASP A N 1
ATOM 3085 C CA . ASP A 1 416 ? -4.673 -14.028 18.694 1.00 91.56 416 ASP A CA 1
ATOM 3086 C C . ASP A 1 416 ? -5.132 -13.949 17.231 1.00 91.56 416 ASP A C 1
ATOM 3088 O O . ASP A 1 416 ? -5.472 -12.884 16.702 1.00 91.56 416 ASP A O 1
ATOM 3092 N N . GLY A 1 417 ? -5.153 -15.105 16.570 1.00 93.00 417 GLY A N 1
ATOM 3093 C CA . GLY A 1 417 ? -5.577 -15.240 15.183 1.00 93.00 417 GLY A CA 1
ATOM 3094 C C . GLY A 1 417 ? -7.080 -15.496 15.047 1.00 93.00 417 GLY A C 1
ATOM 3095 O O . GLY A 1 417 ? -7.651 -16.364 15.710 1.00 93.00 417 GLY A O 1
ATOM 3096 N N . VAL A 1 418 ? -7.735 -14.754 14.154 1.00 95.44 418 VAL A N 1
ATOM 3097 C CA . VAL A 1 418 ? -9.175 -14.848 13.894 1.00 95.44 418 VAL A CA 1
ATOM 3098 C C . VAL A 1 418 ? -9.477 -15.073 12.415 1.00 95.44 418 VAL A C 1
ATOM 3100 O O . VAL A 1 418 ? -8.818 -14.550 11.507 1.00 95.44 418 VAL A O 1
ATOM 3103 N N . LYS A 1 419 ? -10.523 -15.866 12.160 1.00 96.06 419 LYS A N 1
ATOM 3104 C CA . LYS A 1 419 ? -11.056 -16.092 10.812 1.00 96.06 419 LYS A CA 1
ATOM 3105 C C . LYS A 1 419 ? -11.581 -14.767 10.261 1.00 96.06 419 LYS A C 1
ATOM 3107 O O . LYS A 1 419 ? -12.402 -14.119 10.900 1.00 96.06 419 LYS A O 1
ATOM 3112 N N . THR A 1 420 ? -11.134 -14.381 9.074 1.00 95.88 420 THR A N 1
ATOM 3113 C CA . THR A 1 420 ? -11.367 -13.040 8.534 1.00 95.88 420 THR A CA 1
ATOM 3114 C C . THR A 1 420 ? -11.855 -13.100 7.094 1.00 95.88 420 THR A C 1
ATOM 3116 O O . THR A 1 420 ? -11.191 -13.678 6.239 1.00 95.88 420 THR A O 1
ATOM 3119 N N . PHE A 1 421 ? -13.009 -12.494 6.819 1.00 95.00 421 PHE A N 1
ATOM 3120 C CA . PHE A 1 421 ? -13.586 -12.381 5.481 1.00 95.00 421 PHE A CA 1
ATOM 3121 C C . PHE A 1 421 ? -13.083 -11.104 4.805 1.00 95.00 421 PHE A C 1
ATOM 3123 O O . PHE A 1 421 ? -13.361 -10.003 5.281 1.00 95.00 421 PHE A O 1
ATOM 3130 N N . VAL A 1 422 ? -12.359 -11.243 3.698 1.00 93.94 422 VAL A N 1
ATOM 3131 C CA . VAL A 1 422 ? -11.817 -10.114 2.928 1.00 93.94 422 VAL A CA 1
ATOM 3132 C C . VAL A 1 422 ? -12.916 -9.529 2.042 1.00 93.94 422 VAL A C 1
ATOM 3134 O O . VAL A 1 422 ? -13.527 -10.258 1.267 1.00 93.94 422 VAL A O 1
ATOM 3137 N N . LEU A 1 423 ? -13.170 -8.222 2.148 1.00 89.44 423 LEU A N 1
ATOM 3138 C CA . LEU A 1 423 ? -14.264 -7.550 1.435 1.00 89.44 423 LEU A CA 1
ATOM 3139 C C . LEU A 1 423 ? -13.884 -7.058 0.036 1.00 89.44 423 LEU A C 1
ATOM 3141 O O . LEU A 1 423 ? -14.768 -6.887 -0.798 1.00 89.44 423 LEU A O 1
ATOM 3145 N N . HIS A 1 424 ? -12.595 -6.817 -0.218 1.00 70.06 424 HIS A N 1
ATOM 3146 C CA . HIS A 1 424 ? -12.113 -6.260 -1.481 1.00 70.06 424 HIS A CA 1
ATOM 3147 C C . HIS A 1 424 ? -11.097 -7.204 -2.133 1.00 70.06 424 HIS A C 1
ATOM 3149 O O . HIS A 1 424 ? -10.044 -7.482 -1.560 1.00 70.06 424 HIS A O 1
ATOM 3155 N N . SER A 1 425 ? -11.387 -7.690 -3.342 1.00 51.81 425 SER A N 1
ATOM 3156 C CA . SER A 1 425 ? -10.521 -8.628 -4.079 1.00 51.81 425 SER A CA 1
ATOM 3157 C C . SER A 1 425 ? -9.161 -8.026 -4.443 1.00 51.81 425 SER A C 1
ATOM 3159 O O . SER A 1 425 ? -8.168 -8.751 -4.496 1.00 51.81 425 SER A O 1
ATOM 3161 N N . SER A 1 426 ? -9.064 -6.697 -4.592 1.00 50.84 426 SER A N 1
ATOM 3162 C CA . SER A 1 426 ? -7.774 -6.036 -4.839 1.00 50.84 426 SER A CA 1
ATOM 3163 C C . SER A 1 426 ? -6.797 -6.165 -3.667 1.00 50.84 426 SER A C 1
ATOM 3165 O O . SER A 1 426 ? -5.611 -5.948 -3.864 1.00 50.84 426 SER A O 1
ATOM 3167 N N . PHE A 1 427 ? -7.261 -6.529 -2.466 1.00 49.19 427 PHE A N 1
ATOM 3168 C CA . PHE A 1 427 ? -6.385 -6.824 -1.332 1.00 49.19 427 PHE A CA 1
ATOM 3169 C C . PHE A 1 427 ? -5.568 -8.110 -1.560 1.00 49.19 427 PHE A C 1
ATOM 3171 O O . PHE A 1 427 ? -4.436 -8.208 -1.102 1.00 49.19 427 PHE A O 1
ATOM 3178 N N . LEU A 1 428 ? -6.107 -9.069 -2.322 1.00 43.81 428 LEU A N 1
ATOM 3179 C CA . LEU A 1 428 ? -5.411 -10.306 -2.700 1.00 43.81 428 LEU A CA 1
ATOM 3180 C C . LEU A 1 428 ? -4.509 -10.088 -3.919 1.00 43.81 428 LEU A C 1
ATOM 3182 O O . LEU A 1 428 ? -3.386 -10.580 -3.941 1.00 43.81 428 LEU A O 1
ATOM 3186 N N . ASN A 1 429 ? -4.940 -9.264 -4.879 1.00 34.16 429 ASN A N 1
ATOM 3187 C CA . ASN A 1 429 ? -4.069 -8.852 -5.986 1.00 34.16 429 ASN A CA 1
ATOM 3188 C C . ASN A 1 429 ? -2.954 -7.898 -5.531 1.00 34.16 429 ASN A C 1
ATOM 3190 O O . ASN A 1 429 ? -1.918 -7.845 -6.176 1.00 34.16 429 ASN A O 1
ATOM 3194 N N . ALA A 1 430 ? -3.123 -7.199 -4.405 1.00 31.80 430 ALA A N 1
ATOM 3195 C CA . ALA A 1 430 ? -2.061 -6.443 -3.742 1.00 31.80 430 ALA A CA 1
ATOM 3196 C C . ALA A 1 430 ? -1.107 -7.336 -2.928 1.00 31.80 430 ALA A C 1
ATOM 3198 O O . ALA A 1 430 ? -0.002 -6.905 -2.633 1.00 31.80 430 ALA A O 1
ATOM 3199 N N . ALA A 1 431 ? -1.475 -8.587 -2.620 1.00 30.38 431 ALA A N 1
ATOM 3200 C CA . ALA A 1 431 ? -0.546 -9.567 -2.045 1.00 30.38 431 ALA A CA 1
ATOM 3201 C C . ALA A 1 431 ? 0.385 -10.193 -3.108 1.00 30.38 431 ALA A C 1
ATOM 3203 O O . ALA A 1 431 ? 1.457 -10.683 -2.766 1.00 30.38 431 ALA A O 1
ATOM 3204 N N . HIS A 1 432 ? 0.017 -10.100 -4.394 1.00 30.44 432 HIS A N 1
ATOM 3205 C CA . HIS A 1 432 ? 0.924 -10.253 -5.546 1.00 30.44 432 HIS A CA 1
ATOM 3206 C C . HIS A 1 432 ? 1.320 -8.913 -6.186 1.00 30.44 432 HIS A C 1
ATOM 3208 O O . HIS A 1 432 ? 2.035 -8.874 -7.186 1.00 30.44 432 HIS A O 1
ATOM 3214 N N . GLY A 1 433 ? 0.889 -7.810 -5.581 1.00 23.81 433 GLY A N 1
ATOM 3215 C CA . GLY A 1 433 ? 1.341 -6.477 -5.901 1.00 23.81 433 GLY A CA 1
ATOM 3216 C C . GLY A 1 433 ? 2.612 -6.228 -5.122 1.00 23.81 433 GLY A C 1
ATOM 3217 O O . GLY A 1 433 ? 2.577 -5.833 -3.958 1.00 23.81 433 GLY A O 1
ATOM 3218 N N . SER A 1 434 ? 3.744 -6.411 -5.788 1.00 24.50 434 SER A N 1
ATOM 3219 C CA . SER A 1 434 ? 4.913 -5.584 -5.523 1.00 24.50 434 SER A CA 1
ATOM 3220 C C . SER A 1 434 ? 4.427 -4.159 -5.205 1.00 24.50 434 SER A C 1
ATOM 3222 O O . SER A 1 434 ? 3.568 -3.651 -5.942 1.00 24.50 434 SER A O 1
ATOM 3224 N N . PRO A 1 435 ? 4.948 -3.463 -4.176 1.00 26.55 435 PRO A N 1
ATOM 3225 C CA . PRO A 1 435 ? 4.892 -2.009 -4.224 1.00 26.55 435 PRO A CA 1
ATOM 3226 C C . PRO A 1 435 ? 5.422 -1.626 -5.605 1.00 26.55 435 PRO A C 1
ATOM 3228 O O . PRO A 1 435 ? 6.408 -2.214 -6.056 1.00 26.55 435 PRO A O 1
ATOM 3231 N N . SER A 1 436 ? 4.727 -0.740 -6.316 1.00 25.97 436 SER A N 1
ATOM 3232 C CA . SER A 1 436 ? 5.166 -0.232 -7.612 1.00 25.97 436 SER A CA 1
ATOM 3233 C C . SER A 1 436 ? 6.465 0.552 -7.422 1.00 25.97 436 SER A C 1
ATOM 3235 O O . SER A 1 436 ? 6.482 1.778 -7.365 1.00 25.97 436 SER A O 1
ATOM 3237 N N . VAL A 1 437 ? 7.552 -0.192 -7.275 1.00 26.77 437 VAL A N 1
ATOM 3238 C CA . VAL A 1 437 ? 8.905 0.178 -7.612 1.00 26.77 437 VAL A CA 1
ATOM 3239 C C . VAL A 1 437 ? 8.945 -0.035 -9.112 1.00 26.77 437 VAL A C 1
ATOM 3241 O O . VAL A 1 437 ? 8.842 -1.160 -9.600 1.00 26.77 437 VAL A O 1
ATOM 3244 N N . SER A 1 438 ? 9.017 1.064 -9.850 1.00 24.56 438 SER A N 1
ATOM 3245 C CA . SER A 1 438 ? 9.518 1.054 -11.214 1.00 24.56 438 SER A CA 1
ATOM 3246 C C . SER A 1 438 ? 10.811 0.242 -11.228 1.00 24.56 438 SER A C 1
ATOM 3248 O O . SER A 1 438 ? 11.827 0.687 -10.692 1.00 24.56 438 SER A O 1
ATOM 3250 N N . ALA A 1 439 ? 10.760 -0.966 -11.787 1.00 23.97 439 ALA A N 1
ATOM 3251 C CA . ALA A 1 439 ? 11.966 -1.699 -12.112 1.00 23.97 439 ALA A CA 1
ATOM 3252 C C . ALA A 1 439 ? 12.813 -0.795 -13.027 1.00 23.97 439 ALA A C 1
ATOM 3254 O O . ALA A 1 439 ? 12.281 -0.285 -14.020 1.00 23.97 439 ALA A O 1
ATOM 3255 N N . PRO A 1 440 ? 14.096 -0.555 -12.715 1.00 26.61 440 PRO A N 1
ATOM 3256 C CA . PRO A 1 440 ? 15.007 0.010 -13.691 1.00 26.61 440 PRO A CA 1
ATOM 3257 C C . PRO A 1 440 ? 15.021 -0.921 -14.902 1.00 26.61 440 PRO A C 1
ATOM 3259 O O . PRO A 1 440 ? 15.074 -2.145 -14.749 1.00 26.61 440 PRO A O 1
ATOM 3262 N N . LEU A 1 441 ? 14.966 -0.340 -16.101 1.00 26.88 441 LEU A N 1
ATOM 3263 C CA . LEU A 1 441 ? 15.256 -1.066 -17.328 1.00 26.88 441 LEU A CA 1
ATOM 3264 C C . LEU A 1 441 ? 16.571 -1.836 -17.160 1.00 26.88 441 LEU A C 1
ATOM 3266 O O . LEU A 1 441 ? 17.573 -1.286 -16.700 1.00 26.88 441 LEU A O 1
ATOM 3270 N N . ALA A 1 442 ? 16.555 -3.106 -17.558 1.00 25.53 442 ALA A N 1
ATOM 3271 C CA . ALA A 1 442 ? 17.757 -3.899 -17.725 1.00 25.53 442 ALA A CA 1
ATOM 3272 C C . ALA A 1 442 ? 18.739 -3.141 -18.633 1.00 25.53 442 ALA A C 1
ATOM 3274 O O . ALA A 1 442 ? 18.424 -2.822 -19.781 1.00 25.53 442 ALA A O 1
ATOM 3275 N N . ALA A 1 443 ? 19.920 -2.832 -18.100 1.00 27.62 443 ALA A N 1
ATOM 3276 C CA . ALA A 1 443 ? 21.025 -2.305 -18.884 1.00 27.62 443 ALA A CA 1
ATOM 3277 C C . ALA A 1 443 ? 21.520 -3.374 -19.886 1.00 27.62 443 ALA A C 1
ATOM 3279 O O . ALA A 1 443 ? 21.439 -4.571 -19.590 1.00 27.62 443 ALA A O 1
ATOM 3280 N N . PRO A 1 444 ? 22.048 -2.977 -21.059 1.00 25.56 444 PRO A N 1
ATOM 3281 C CA . PRO A 1 444 ? 22.546 -3.915 -22.062 1.00 25.56 444 PRO A CA 1
ATOM 3282 C C . PRO A 1 444 ? 23.771 -4.689 -21.545 1.00 25.56 444 PRO A C 1
ATOM 3284 O O . PRO A 1 444 ? 24.502 -4.183 -20.688 1.00 25.56 444 PRO A O 1
ATOM 3287 N N . PRO A 1 445 ? 24.068 -5.881 -22.094 1.00 24.22 445 PRO A N 1
ATOM 3288 C CA . PRO A 1 445 ? 25.278 -6.611 -21.748 1.00 24.22 445 PRO A CA 1
ATOM 3289 C C . PRO A 1 445 ? 26.496 -5.842 -22.272 1.00 24.22 445 PRO A C 1
ATOM 3291 O O . PRO A 1 445 ? 26.698 -5.737 -23.482 1.00 24.22 445 PRO A O 1
ATOM 3294 N N . GLN A 1 446 ? 27.319 -5.303 -21.370 1.00 25.55 446 GLN A N 1
ATOM 3295 C CA . GLN A 1 446 ? 28.628 -4.770 -21.734 1.00 25.55 446 GLN A CA 1
ATOM 3296 C C . GLN A 1 446 ? 29.537 -5.928 -22.158 1.00 25.55 446 GLN A C 1
ATOM 3298 O O . GLN A 1 446 ? 29.929 -6.779 -21.360 1.00 25.55 446 GLN A O 1
ATOM 3303 N N . SER A 1 447 ? 29.845 -5.957 -23.451 1.00 25.00 447 SER A N 1
ATOM 3304 C CA . SER A 1 447 ? 30.873 -6.786 -24.061 1.00 25.00 447 SER A CA 1
ATOM 3305 C C . SER A 1 447 ? 32.249 -6.414 -23.511 1.00 25.00 447 SER A C 1
ATOM 3307 O O . SER A 1 447 ? 32.688 -5.270 -23.629 1.00 25.00 447 SER A O 1
ATOM 3309 N N . ALA A 1 448 ? 32.947 -7.400 -22.956 1.00 22.73 448 ALA A N 1
ATOM 3310 C CA . ALA A 1 448 ? 34.366 -7.320 -22.660 1.00 22.73 448 ALA A CA 1
ATOM 3311 C C . ALA A 1 448 ? 35.171 -7.123 -23.960 1.00 22.73 448 ALA A C 1
ATOM 3313 O O . ALA A 1 448 ? 35.115 -7.964 -24.857 1.00 22.73 448 ALA A O 1
ATOM 3314 N N . SER A 1 449 ? 35.941 -6.035 -24.051 1.00 23.25 449 SER A N 1
ATOM 3315 C CA . SER A 1 449 ? 37.015 -5.883 -25.036 1.00 23.25 449 SER A CA 1
ATOM 3316 C C . SER A 1 449 ? 38.355 -6.237 -24.396 1.00 23.25 449 SER A C 1
ATOM 3318 O O . SER A 1 449 ? 38.719 -5.689 -23.355 1.00 23.25 449 SER A O 1
ATOM 3320 N N . MET A 1 450 ? 39.081 -7.143 -25.045 1.00 25.00 450 MET A N 1
ATOM 3321 C CA . MET A 1 450 ? 40.424 -7.587 -24.691 1.00 25.00 450 MET A CA 1
ATOM 3322 C C . MET A 1 450 ? 41.459 -6.455 -24.756 1.00 25.00 450 MET A C 1
ATOM 3324 O O . MET A 1 450 ? 41.573 -5.768 -25.769 1.00 25.00 450 MET A O 1
ATOM 3328 N N . THR A 1 451 ? 42.309 -6.373 -23.735 1.00 23.30 451 THR A N 1
ATOM 3329 C CA . THR A 1 451 ? 43.709 -5.955 -23.879 1.00 23.30 451 THR A CA 1
ATOM 3330 C C . THR A 1 451 ? 44.592 -6.989 -23.187 1.00 23.30 451 THR A C 1
ATOM 3332 O O . THR A 1 451 ? 44.555 -7.167 -21.972 1.00 23.30 451 THR A O 1
ATOM 3335 N N . GLU A 1 452 ? 45.359 -7.723 -23.993 1.00 23.73 452 GLU A N 1
ATOM 3336 C CA . GLU A 1 452 ? 46.379 -8.658 -23.530 1.00 23.73 452 GLU A CA 1
ATOM 3337 C C . GLU A 1 452 ? 47.707 -7.958 -23.203 1.00 23.73 452 GLU A C 1
ATOM 3339 O O . GLU A 1 452 ? 48.115 -6.991 -23.845 1.00 23.73 452 GLU A O 1
ATOM 3344 N N . ALA A 1 453 ? 48.403 -8.607 -22.264 1.00 24.38 453 ALA A N 1
ATOM 3345 C CA . ALA A 1 453 ? 49.841 -8.624 -22.000 1.00 24.38 453 ALA A CA 1
ATOM 3346 C C . ALA A 1 453 ? 50.477 -7.441 -21.234 1.00 24.38 453 ALA A C 1
ATOM 3348 O O . ALA A 1 453 ? 50.968 -6.479 -21.821 1.00 24.38 453 ALA A O 1
ATOM 3349 N N . LYS A 1 454 ? 50.716 -7.645 -19.923 1.00 24.97 454 LYS A N 1
ATOM 3350 C CA . LYS A 1 454 ? 52.010 -8.161 -19.400 1.00 24.97 454 LYS A CA 1
ATOM 3351 C C . LYS A 1 454 ? 52.062 -8.214 -17.856 1.00 24.97 454 LYS A C 1
ATOM 3353 O O . LYS A 1 454 ? 51.949 -7.188 -17.204 1.00 24.97 454 LYS A O 1
ATOM 3358 N N . GLY A 1 455 ? 52.417 -9.387 -17.312 1.00 23.98 455 GLY A N 1
ATOM 3359 C CA . GLY A 1 455 ? 53.354 -9.501 -16.179 1.00 23.98 455 GLY A CA 1
ATOM 3360 C C . GLY A 1 455 ? 52.815 -9.772 -14.761 1.00 23.98 455 GLY A C 1
ATOM 3361 O O . GLY A 1 455 ? 52.535 -8.842 -14.026 1.00 23.98 455 GLY A O 1
ATOM 3362 N N . HIS A 1 456 ? 52.861 -11.051 -14.355 1.00 30.12 456 HIS A N 1
ATOM 3363 C CA . HIS A 1 456 ? 53.143 -11.573 -12.998 1.00 30.12 456 HIS A CA 1
ATOM 3364 C C . HIS A 1 456 ? 52.286 -11.123 -11.791 1.00 30.12 456 HIS A C 1
ATOM 3366 O O . HIS A 1 456 ? 52.588 -10.138 -11.128 1.00 30.12 456 HIS A O 1
ATOM 3372 N N . SER A 1 457 ? 51.338 -11.975 -11.376 1.00 25.67 457 SER A N 1
ATOM 3373 C CA . SER A 1 457 ? 51.351 -12.753 -10.108 1.00 25.67 457 SER A CA 1
ATOM 3374 C C . SER A 1 457 ? 49.941 -13.288 -9.798 1.00 25.67 457 SER A C 1
ATOM 3376 O O . SER A 1 457 ? 48.949 -12.588 -9.970 1.00 25.67 457 SER A O 1
ATOM 3378 N N . GLN A 1 458 ? 49.832 -14.561 -9.403 1.00 36.19 458 GLN A N 1
ATOM 3379 C CA . GLN A 1 458 ? 48.566 -15.163 -8.959 1.00 36.19 458 GLN A CA 1
ATOM 3380 C C . GLN A 1 458 ? 48.010 -14.442 -7.716 1.00 36.19 458 GLN A C 1
ATOM 3382 O O . GLN A 1 458 ? 48.801 -14.119 -6.829 1.00 36.19 458 GLN A O 1
ATOM 3387 N N . PRO A 1 459 ? 46.678 -14.353 -7.545 1.00 32.47 459 PRO A N 1
ATOM 3388 C CA . PRO A 1 459 ? 46.079 -14.306 -6.224 1.00 32.47 459 PRO A CA 1
ATOM 3389 C C . PRO A 1 459 ? 45.313 -15.607 -5.959 1.00 32.47 459 PRO A C 1
ATOM 3391 O O . PRO A 1 459 ? 44.178 -15.804 -6.386 1.00 32.47 459 PRO A O 1
ATOM 3394 N N . SER A 1 460 ? 45.948 -16.506 -5.217 1.00 38.22 460 SER A N 1
ATOM 3395 C CA . SER A 1 460 ? 45.262 -17.481 -4.376 1.00 38.22 460 SER A CA 1
ATOM 3396 C C . SER A 1 460 ? 44.563 -16.746 -3.225 1.00 38.22 460 SER A C 1
ATOM 3398 O O . SER A 1 460 ? 45.251 -16.053 -2.478 1.00 38.22 460 SER A O 1
ATOM 3400 N N . ASN A 1 461 ? 43.240 -16.888 -3.075 1.00 36.22 461 ASN A N 1
ATOM 3401 C CA . ASN A 1 461 ? 42.547 -16.944 -1.773 1.00 36.22 461 ASN A CA 1
ATOM 3402 C C . ASN A 1 461 ? 41.026 -17.116 -1.955 1.00 36.22 461 ASN A C 1
ATOM 3404 O O . ASN A 1 461 ? 40.255 -16.162 -1.867 1.00 36.22 461 ASN A O 1
ATOM 3408 N N . LEU A 1 462 ? 40.574 -18.357 -2.156 1.00 46.38 462 LEU A N 1
ATOM 3409 C CA . LEU A 1 462 ? 39.223 -18.750 -1.744 1.00 46.38 462 LEU A CA 1
ATOM 3410 C C . LEU A 1 462 ? 39.209 -18.757 -0.205 1.00 46.38 462 LEU A C 1
ATOM 3412 O O . LEU A 1 462 ? 39.963 -19.519 0.402 1.00 46.38 462 LEU A O 1
ATOM 3416 N N . LYS A 1 463 ? 38.406 -17.893 0.435 1.00 59.28 463 LYS A N 1
ATOM 3417 C CA . LYS A 1 463 ? 38.229 -17.907 1.900 1.00 59.28 463 LYS A CA 1
ATOM 3418 C C . LYS A 1 463 ? 37.669 -19.270 2.335 1.00 59.28 463 LYS A C 1
ATOM 3420 O O . LYS A 1 463 ? 36.699 -19.744 1.750 1.00 59.28 463 LYS A O 1
ATOM 3425 N N . SER A 1 464 ? 38.290 -19.889 3.340 1.00 75.19 464 SER A N 1
ATOM 3426 C CA . SER A 1 464 ? 37.824 -21.143 3.947 1.00 75.19 464 SER A CA 1
ATOM 3427 C C . SER A 1 464 ? 36.956 -20.864 5.178 1.00 75.19 464 SER A C 1
ATOM 3429 O O . SER A 1 464 ? 37.240 -19.916 5.908 1.00 75.19 464 SER A O 1
ATOM 3431 N N . PHE A 1 465 ? 35.918 -21.677 5.401 1.00 85.75 465 PHE A N 1
ATOM 3432 C CA . PHE A 1 465 ? 34.993 -21.583 6.541 1.00 85.75 465 PHE A CA 1
ATOM 3433 C C . PHE A 1 465 ? 35.093 -22.821 7.446 1.00 85.75 465 PHE A C 1
ATOM 3435 O O . PHE A 1 465 ? 35.409 -23.918 6.981 1.00 85.75 465 PHE A O 1
ATOM 3442 N N . ARG A 1 466 ? 34.796 -22.650 8.737 1.00 90.38 466 ARG A N 1
ATOM 3443 C CA . ARG A 1 466 ? 34.878 -23.677 9.786 1.00 90.38 466 ARG A CA 1
ATOM 3444 C C . ARG A 1 466 ? 33.485 -24.145 10.196 1.00 90.38 466 ARG A C 1
ATOM 3446 O O . ARG A 1 466 ? 32.644 -23.324 10.551 1.00 90.38 466 ARG A O 1
ATOM 3453 N N . ALA A 1 467 ? 33.247 -25.452 10.207 1.00 90.19 467 ALA A N 1
ATOM 3454 C CA . ALA A 1 467 ? 31.990 -26.041 10.666 1.00 90.19 467 ALA A CA 1
ATOM 3455 C C . ALA A 1 467 ? 32.164 -26.835 11.971 1.00 90.19 467 ALA A C 1
ATOM 3457 O O . ALA A 1 467 ? 33.145 -27.559 12.139 1.00 90.19 467 ALA A O 1
ATOM 3458 N N . GLY A 1 468 ? 31.192 -26.725 12.873 1.00 92.00 468 GLY A N 1
ATOM 3459 C CA . GLY A 1 468 ? 31.038 -27.538 14.075 1.00 92.00 468 GLY A CA 1
ATOM 3460 C C . GLY A 1 468 ? 29.848 -28.484 13.940 1.00 92.00 468 GLY A C 1
ATOM 3461 O O . GLY A 1 468 ? 28.769 -28.059 13.524 1.00 92.00 468 GLY A O 1
ATOM 3462 N N . ILE A 1 469 ? 30.030 -29.757 14.293 1.00 92.88 469 ILE A N 1
ATOM 3463 C CA . ILE A 1 469 ? 28.983 -30.786 14.222 1.00 92.88 469 ILE A CA 1
ATOM 3464 C C . ILE A 1 469 ? 28.627 -31.257 15.634 1.00 92.88 469 ILE A C 1
ATOM 3466 O O . ILE A 1 469 ? 29.458 -31.833 16.333 1.00 92.88 469 ILE A O 1
ATOM 3470 N N . LEU A 1 470 ? 27.379 -31.040 16.046 1.00 93.38 470 LEU A N 1
ATOM 3471 C CA . LEU A 1 470 ? 26.869 -31.428 17.360 1.00 93.38 470 LEU A CA 1
ATOM 3472 C C . LEU A 1 470 ? 25.785 -32.504 17.234 1.00 93.38 470 LEU A C 1
ATOM 3474 O O . LEU A 1 470 ? 24.676 -32.238 16.764 1.00 93.38 470 LEU A O 1
ATOM 3478 N N . THR A 1 471 ? 26.068 -33.710 17.713 1.00 91.69 471 THR A N 1
ATOM 3479 C CA . THR A 1 471 ? 25.062 -34.774 17.808 1.00 91.69 471 THR A CA 1
ATOM 3480 C C . THR A 1 471 ? 24.397 -34.742 19.181 1.00 91.69 471 THR A C 1
ATOM 3482 O O . THR A 1 471 ? 25.063 -34.834 20.210 1.00 91.69 471 THR A O 1
ATOM 3485 N N . ILE A 1 472 ? 23.070 -34.643 19.200 1.00 92.44 472 ILE A N 1
ATOM 3486 C CA . ILE A 1 472 ? 22.255 -34.558 20.414 1.00 92.44 472 ILE A CA 1
ATOM 3487 C C . ILE A 1 472 ? 21.484 -35.871 20.551 1.00 92.44 472 ILE A C 1
ATOM 3489 O O . ILE A 1 472 ? 20.600 -36.176 19.745 1.00 92.44 472 ILE A O 1
ATOM 3493 N N . SER A 1 473 ? 21.882 -36.701 21.517 1.00 88.56 473 SER A N 1
ATOM 3494 C CA . SER A 1 473 ? 21.191 -37.954 21.819 1.00 88.56 473 SER A CA 1
ATOM 3495 C C . SER A 1 473 ? 21.597 -38.539 23.171 1.00 88.56 473 SER A C 1
ATOM 3497 O O . SER A 1 473 ? 22.754 -38.917 23.369 1.00 88.56 473 SER A O 1
ATOM 3499 N N . ASP A 1 474 ? 20.610 -38.784 24.035 1.00 85.88 474 ASP A N 1
ATOM 3500 C CA . ASP A 1 474 ? 20.771 -39.529 25.295 1.00 85.88 474 ASP A CA 1
ATOM 3501 C C . ASP A 1 474 ? 21.485 -40.884 25.099 1.00 85.88 474 ASP A C 1
ATOM 3503 O O . ASP A 1 474 ? 22.370 -41.256 25.870 1.00 85.88 474 ASP A O 1
ATOM 3507 N N . ARG A 1 475 ? 21.129 -41.639 24.048 1.00 84.88 475 ARG A N 1
ATOM 3508 C CA . ARG A 1 475 ? 21.677 -42.990 23.806 1.00 84.88 475 ARG A CA 1
ATOM 3509 C C . ARG A 1 475 ? 23.111 -42.960 23.294 1.00 84.88 475 ARG A C 1
ATOM 3511 O O . ARG A 1 475 ? 23.903 -43.817 23.676 1.00 84.88 475 ARG A O 1
ATOM 3518 N N . VAL A 1 476 ? 23.432 -42.011 22.416 1.00 86.06 476 VAL A N 1
ATOM 3519 C CA . VAL A 1 476 ? 24.786 -41.882 21.856 1.00 86.06 476 VAL A CA 1
ATOM 3520 C C . VAL A 1 476 ? 25.727 -41.316 22.916 1.00 86.06 476 VAL A C 1
ATOM 3522 O O . VAL A 1 476 ? 26.806 -41.866 23.122 1.00 86.06 476 VAL A O 1
ATOM 3525 N N . SER A 1 477 ? 25.284 -40.306 23.673 1.00 85.88 477 SER A N 1
ATOM 3526 C CA . SER A 1 477 ? 26.061 -39.737 24.778 1.00 85.88 477 SER A CA 1
ATOM 3527 C C . SER A 1 477 ? 26.341 -40.752 25.891 1.00 85.88 477 SER A C 1
ATOM 3529 O O . SER A 1 477 ? 27.398 -40.689 26.512 1.00 85.88 477 SER A O 1
ATOM 3531 N N . ALA A 1 478 ? 25.430 -41.700 26.141 1.00 80.81 478 ALA A N 1
ATOM 3532 C CA . ALA A 1 478 ? 25.619 -42.775 27.117 1.00 80.81 478 ALA A CA 1
ATOM 3533 C C . ALA A 1 478 ? 26.412 -43.987 26.576 1.00 80.81 478 ALA A C 1
ATOM 3535 O O . ALA A 1 478 ? 26.539 -44.992 27.275 1.00 80.81 478 ALA A O 1
ATOM 3536 N N . GLY A 1 479 ? 26.897 -43.943 25.327 1.00 81.19 479 GLY A N 1
ATOM 3537 C CA . GLY A 1 479 ? 27.620 -45.050 24.686 1.00 81.19 479 GLY A CA 1
ATOM 3538 C C . GLY A 1 479 ? 26.753 -46.270 24.340 1.00 81.19 479 GLY A C 1
ATOM 3539 O O . GLY A 1 479 ? 27.281 -47.341 24.053 1.00 81.19 479 GLY A O 1
ATOM 3540 N N . GLN A 1 480 ? 25.424 -46.133 24.365 1.00 74.94 480 GLN A N 1
ATOM 3541 C CA . GLN A 1 480 ? 24.461 -47.213 24.106 1.00 74.94 480 GLN A CA 1
ATOM 3542 C C . GLN A 1 480 ? 24.121 -47.378 22.616 1.00 74.94 480 GLN A C 1
ATOM 3544 O O . GLN A 1 480 ? 23.491 -48.361 22.229 1.00 74.94 480 GLN A O 1
ATOM 3549 N N . SER A 1 481 ? 24.492 -46.410 21.776 1.00 80.50 481 SER A N 1
ATOM 3550 C CA . SER A 1 481 ? 24.275 -46.423 20.327 1.00 80.50 481 SER A CA 1
ATOM 3551 C C . SER A 1 481 ? 25.412 -45.695 19.618 1.00 80.50 481 SER A C 1
ATOM 3553 O O . SER A 1 481 ? 25.975 -44.748 20.158 1.00 80.50 481 SER A O 1
ATOM 3555 N N . GLN A 1 482 ? 25.722 -46.107 18.390 1.00 82.38 482 GLN A N 1
ATOM 3556 C CA . GLN A 1 482 ? 26.698 -45.418 17.548 1.00 82.38 482 GLN A CA 1
ATOM 3557 C C . GLN A 1 482 ? 26.079 -44.167 16.907 1.00 82.38 482 GLN A C 1
ATOM 3559 O O . GLN A 1 482 ? 24.910 -44.194 16.510 1.00 82.38 482 GLN A O 1
ATOM 3564 N N . ASP A 1 483 ? 26.861 -43.090 16.790 1.00 83.81 483 ASP A N 1
ATOM 3565 C CA . ASP A 1 483 ? 26.469 -41.902 16.030 1.00 83.81 483 ASP A CA 1
ATOM 3566 C C . ASP A 1 483 ? 26.513 -42.191 14.525 1.00 83.81 483 ASP A C 1
ATOM 3568 O O . ASP A 1 483 ? 27.558 -42.525 13.967 1.00 83.81 483 ASP A O 1
ATOM 3572 N N . LEU A 1 484 ? 25.364 -42.062 13.867 1.00 82.62 484 LEU A N 1
ATOM 3573 C CA . LEU A 1 484 ? 25.229 -42.203 12.417 1.00 82.62 484 LEU A CA 1
ATOM 3574 C C . LEU A 1 484 ? 24.947 -40.865 11.723 1.00 82.62 484 LEU A C 1
ATOM 3576 O O . LEU A 1 484 ? 25.071 -40.779 10.501 1.00 82.62 484 LEU A O 1
ATOM 3580 N N . SER A 1 485 ? 24.554 -39.836 12.476 1.00 80.31 485 SER A N 1
ATOM 3581 C CA . SER A 1 485 ? 24.112 -38.548 11.937 1.00 80.31 485 SER A CA 1
ATOM 3582 C C . SER A 1 485 ? 25.257 -37.540 11.877 1.00 80.31 485 SER A C 1
ATOM 3584 O O . SER A 1 485 ? 25.354 -36.817 10.888 1.00 80.31 485 SER A O 1
ATOM 3586 N N . GLY A 1 486 ? 26.180 -37.566 12.846 1.00 82.25 486 GLY A N 1
ATOM 3587 C CA . GLY A 1 486 ? 27.454 -36.837 12.798 1.00 82.25 486 GLY A CA 1
ATOM 3588 C C . GLY A 1 486 ? 28.253 -37.125 11.519 1.00 82.25 486 GLY A C 1
ATOM 3589 O O . GLY A 1 486 ? 28.486 -36.212 10.722 1.00 82.25 486 GLY A O 1
ATOM 3590 N N . PRO A 1 487 ? 28.575 -38.404 11.228 1.00 83.38 487 PRO A N 1
ATOM 3591 C CA . PRO A 1 487 ? 29.272 -38.783 9.997 1.00 83.38 487 PRO A CA 1
ATOM 3592 C C . PRO A 1 487 ? 28.516 -38.426 8.709 1.00 83.38 487 PRO A C 1
ATOM 3594 O O . PRO A 1 487 ? 29.144 -38.190 7.678 1.00 83.38 487 PRO A O 1
ATOM 3597 N N . ALA A 1 488 ? 27.179 -38.387 8.742 1.00 81.81 488 ALA A N 1
ATOM 3598 C CA . ALA A 1 488 ? 26.374 -37.974 7.594 1.00 81.81 488 ALA A CA 1
ATOM 3599 C C . ALA A 1 488 ? 26.492 -36.464 7.331 1.00 81.81 488 ALA A C 1
ATOM 3601 O O . ALA A 1 488 ? 26.706 -36.078 6.187 1.00 81.81 488 ALA A O 1
ATOM 3602 N N . MET A 1 489 ? 26.433 -35.621 8.371 1.00 82.69 489 MET A N 1
ATOM 3603 C CA . MET A 1 489 ? 26.655 -34.171 8.240 1.00 82.69 489 MET A CA 1
ATOM 3604 C C . MET A 1 489 ? 28.050 -33.856 7.695 1.00 82.69 489 MET A C 1
ATOM 3606 O O . MET A 1 489 ? 28.184 -33.007 6.819 1.00 82.69 489 MET A O 1
ATOM 3610 N N . ARG A 1 490 ? 29.077 -34.581 8.157 1.00 84.06 490 ARG A N 1
ATOM 3611 C CA . ARG A 1 490 ? 30.453 -34.432 7.666 1.00 84.06 490 ARG A CA 1
ATOM 3612 C C . ARG A 1 490 ? 30.564 -34.701 6.164 1.00 84.06 490 ARG A C 1
ATOM 3614 O O . ARG A 1 490 ? 31.109 -33.869 5.451 1.00 84.06 490 ARG A O 1
ATOM 3621 N N . ARG A 1 491 ? 30.005 -35.815 5.675 1.00 81.81 491 ARG A N 1
ATOM 3622 C CA . ARG A 1 491 ? 30.037 -36.152 4.237 1.00 81.81 491 ARG A CA 1
ATOM 3623 C C . ARG A 1 491 ? 29.375 -35.081 3.377 1.00 81.81 491 ARG A C 1
ATOM 3625 O O . ARG A 1 491 ? 29.926 -34.690 2.361 1.00 81.81 491 ARG A O 1
ATOM 3632 N N . VAL A 1 492 ? 28.223 -34.573 3.813 1.00 79.56 492 VAL A N 1
ATOM 3633 C CA . VAL A 1 492 ? 27.489 -33.549 3.057 1.00 79.56 492 VAL A CA 1
ATOM 3634 C C . VAL A 1 492 ? 28.239 -32.211 3.040 1.00 79.56 492 VAL A C 1
ATOM 3636 O O . VAL A 1 492 ? 28.198 -31.502 2.040 1.00 79.56 492 VAL A O 1
ATOM 3639 N N . LEU A 1 493 ? 28.961 -31.871 4.114 1.00 78.00 493 LEU A N 1
ATOM 3640 C CA . LEU A 1 493 ? 29.842 -30.699 4.138 1.00 78.00 493 LEU A CA 1
ATOM 3641 C C . LEU A 1 493 ? 31.060 -30.862 3.213 1.00 78.00 493 LEU A C 1
ATOM 3643 O O . LEU A 1 493 ? 31.470 -29.888 2.590 1.00 78.00 493 LEU A O 1
ATOM 3647 N N . GLU A 1 494 ? 31.614 -32.072 3.104 1.00 75.81 494 GLU A N 1
ATOM 3648 C CA . GLU A 1 494 ? 32.749 -32.390 2.222 1.00 75.81 494 GLU A CA 1
ATOM 3649 C C . GLU A 1 494 ? 32.361 -32.407 0.725 1.00 75.81 494 GLU A C 1
ATOM 3651 O O . GLU A 1 494 ? 33.207 -32.146 -0.126 1.00 75.81 494 GLU A O 1
ATOM 3656 N N . GLU A 1 495 ? 31.090 -32.657 0.392 1.00 70.94 495 GLU A N 1
ATOM 3657 C CA . GLU A 1 495 ? 30.562 -32.680 -0.986 1.00 70.94 495 GLU A CA 1
ATOM 3658 C C . GLU A 1 495 ? 30.222 -31.280 -1.559 1.00 70.94 495 GLU A C 1
ATOM 3660 O O . GLU A 1 495 ? 29.912 -31.147 -2.745 1.00 70.94 495 GLU A O 1
ATOM 3665 N N . LEU A 1 496 ? 30.296 -30.208 -0.758 1.00 68.81 496 LEU A N 1
ATOM 3666 C CA . LEU A 1 496 ? 30.027 -28.832 -1.201 1.00 68.81 496 LEU A CA 1
ATOM 3667 C C . LEU A 1 496 ? 31.217 -28.218 -1.967 1.00 68.81 496 LEU A C 1
ATOM 3669 O O . LEU A 1 496 ? 31.972 -27.413 -1.428 1.00 68.81 496 LEU A O 1
ATOM 3673 N N . GLU A 1 497 ? 31.342 -28.495 -3.268 1.00 58.03 497 GLU A N 1
ATOM 3674 C CA . GLU A 1 497 ? 32.431 -27.953 -4.114 1.00 58.03 497 GLU A CA 1
ATOM 3675 C C . GLU A 1 497 ? 32.478 -26.408 -4.190 1.00 58.03 497 GLU A C 1
ATOM 3677 O O . GLU A 1 497 ? 33.517 -25.824 -4.503 1.00 58.03 497 GLU A O 1
ATOM 3682 N N . LYS A 1 498 ? 31.362 -25.720 -3.897 1.00 58.28 498 LYS A N 1
ATOM 3683 C CA . LYS A 1 498 ? 31.237 -24.252 -4.005 1.00 58.28 498 LYS A CA 1
ATOM 3684 C C . LYS A 1 498 ? 31.832 -23.478 -2.814 1.00 58.28 498 LYS A C 1
ATOM 3686 O O . LYS A 1 498 ? 31.977 -22.260 -2.921 1.00 58.28 498 LYS A O 1
ATOM 3691 N N . VAL A 1 499 ? 32.167 -24.131 -1.693 1.00 60.34 499 VAL A N 1
ATOM 3692 C CA . VAL A 1 499 ? 32.701 -23.477 -0.479 1.00 60.34 499 VAL A CA 1
ATOM 3693 C C . VAL A 1 499 ? 33.812 -24.321 0.129 1.00 60.34 499 VAL A C 1
ATOM 3695 O O . VAL A 1 499 ? 33.614 -25.491 0.422 1.00 60.34 499 VAL A O 1
ATOM 3698 N N . ASN A 1 500 ? 34.971 -23.717 0.394 1.00 69.06 500 ASN A N 1
ATOM 3699 C CA . ASN A 1 500 ? 36.083 -24.400 1.056 1.00 69.06 500 ASN A CA 1
ATOM 3700 C C . ASN A 1 500 ? 35.802 -24.567 2.570 1.00 69.06 500 ASN A C 1
ATOM 3702 O O . ASN A 1 500 ? 36.334 -23.814 3.389 1.00 69.06 500 ASN A O 1
ATOM 3706 N N . MET A 1 501 ? 34.907 -25.486 2.948 1.00 78.94 501 MET A N 1
ATOM 3707 C CA . MET A 1 501 ? 34.506 -25.746 4.338 1.00 78.94 501 MET A CA 1
ATOM 3708 C C . MET A 1 501 ? 35.305 -26.894 4.962 1.00 78.94 501 MET A C 1
ATOM 3710 O O . MET A 1 501 ? 35.476 -27.938 4.342 1.00 78.94 501 MET A O 1
ATOM 3714 N N . HIS A 1 502 ? 35.742 -26.738 6.214 1.00 83.12 502 HIS A N 1
ATOM 3715 C CA . HIS A 1 502 ? 36.355 -27.822 6.986 1.00 83.12 502 HIS A CA 1
ATOM 3716 C C . HIS A 1 502 ? 35.689 -27.988 8.355 1.00 83.12 502 HIS A C 1
ATOM 3718 O O . HIS A 1 502 ? 35.305 -27.013 9.001 1.00 83.12 502 HIS A O 1
ATOM 3724 N N . VAL A 1 503 ? 35.551 -29.236 8.806 1.00 86.06 503 VAL A N 1
ATOM 3725 C CA . VAL A 1 503 ? 34.991 -29.547 10.128 1.00 86.06 503 VAL A CA 1
ATOM 3726 C C . VAL A 1 503 ? 36.060 -29.294 11.192 1.00 86.06 503 VAL A C 1
ATOM 3728 O O . VAL A 1 503 ? 37.056 -30.013 11.256 1.00 86.06 503 VAL A O 1
ATOM 3731 N N . ALA A 1 504 ? 35.860 -28.258 12.004 1.00 85.56 504 ALA A N 1
ATOM 3732 C CA . ALA A 1 504 ? 36.804 -27.804 13.023 1.00 85.56 504 ALA A CA 1
ATOM 3733 C C . ALA A 1 504 ? 36.509 -28.382 14.418 1.00 85.56 504 ALA A C 1
ATOM 3735 O O . ALA A 1 504 ? 37.424 -28.505 15.230 1.00 85.56 504 ALA A O 1
ATOM 3736 N N . ALA A 1 505 ? 35.257 -28.756 14.700 1.00 86.56 505 ALA A N 1
ATOM 3737 C CA . ALA A 1 505 ? 34.858 -29.314 15.990 1.00 86.56 505 ALA A CA 1
ATOM 3738 C C . ALA A 1 505 ? 33.726 -30.341 15.845 1.00 86.56 505 ALA A C 1
ATOM 3740 O O . ALA A 1 505 ? 32.813 -30.163 15.039 1.00 86.56 505 ALA A O 1
ATOM 3741 N N . GLU A 1 506 ? 33.768 -31.396 16.659 1.00 90.94 506 GLU A N 1
ATOM 3742 C CA . GLU A 1 506 ? 32.679 -32.364 16.798 1.00 90.94 506 GLU A CA 1
ATOM 3743 C C . GLU A 1 506 ? 32.436 -32.672 18.274 1.00 90.94 506 GLU A C 1
ATOM 3745 O O . GLU A 1 506 ? 33.385 -32.795 19.053 1.00 90.94 506 GLU A O 1
ATOM 3750 N N . ALA A 1 507 ? 31.172 -32.810 18.663 1.00 90.62 507 ALA A N 1
ATOM 3751 C CA . ALA A 1 507 ? 30.797 -33.217 20.011 1.00 90.62 507 ALA A CA 1
ATOM 3752 C C . ALA A 1 507 ? 29.481 -33.997 20.016 1.00 90.62 507 ALA A C 1
ATOM 3754 O O . ALA A 1 507 ? 28.640 -33.861 19.125 1.00 90.62 507 ALA A O 1
ATOM 3755 N N . VAL A 1 508 ? 29.303 -34.793 21.070 1.00 90.88 508 VAL A N 1
ATOM 3756 C CA . VAL A 1 508 ? 28.059 -35.503 21.368 1.00 90.88 508 VAL A CA 1
ATOM 3757 C C . VAL A 1 508 ? 27.590 -35.083 22.756 1.00 90.88 508 VAL A C 1
ATOM 3759 O O . VAL A 1 508 ? 28.381 -35.111 23.699 1.00 90.88 508 VAL A O 1
ATOM 3762 N N . VAL A 1 509 ? 26.318 -34.709 22.884 1.00 91.56 509 VAL A N 1
ATOM 3763 C CA . VAL A 1 509 ? 25.697 -34.297 24.153 1.00 91.56 509 VAL A CA 1
ATOM 3764 C C . VAL A 1 509 ? 24.366 -35.025 24.382 1.00 91.56 509 VAL A C 1
ATOM 3766 O O . VAL A 1 509 ? 23.732 -35.452 23.408 1.00 91.56 509 VAL A O 1
ATOM 3769 N N . PRO A 1 510 ? 23.929 -35.201 25.644 1.00 89.56 510 PRO A N 1
ATOM 3770 C CA . PRO A 1 510 ? 22.590 -35.704 25.938 1.00 89.56 510 PRO A CA 1
ATOM 3771 C C . PRO A 1 510 ? 21.517 -34.672 25.556 1.00 89.56 510 PRO A C 1
ATOM 3773 O O . PRO A 1 510 ? 21.821 -33.505 25.303 1.00 89.56 510 PRO A O 1
ATOM 3776 N N . ASP A 1 511 ? 20.249 -35.089 25.543 1.00 89.06 511 ASP A N 1
ATOM 3777 C CA . ASP A 1 511 ? 19.100 -34.221 25.259 1.00 89.06 511 ASP A CA 1
ATOM 3778 C C . ASP A 1 511 ? 18.785 -33.313 26.475 1.00 89.06 511 ASP A C 1
ATOM 3780 O O . ASP A 1 511 ? 17.737 -33.411 27.121 1.00 89.06 511 ASP A O 1
ATOM 3784 N N . ASN A 1 512 ? 19.738 -32.445 26.832 1.00 90.94 512 ASN A N 1
ATOM 3785 C CA . ASN A 1 512 ? 19.693 -31.517 27.962 1.00 90.94 512 ASN A CA 1
ATOM 3786 C C . ASN A 1 512 ? 19.987 -30.079 27.495 1.00 90.94 512 ASN A C 1
ATOM 3788 O O . ASN A 1 512 ? 20.964 -29.828 26.792 1.00 90.94 512 ASN A O 1
ATOM 3792 N N . ILE A 1 513 ? 19.149 -29.127 27.921 1.00 90.12 513 ILE A N 1
ATOM 3793 C CA . ILE A 1 513 ? 19.237 -27.715 27.521 1.00 90.12 513 ILE A CA 1
ATOM 3794 C C . ILE A 1 513 ? 20.596 -27.096 27.875 1.00 90.12 513 ILE A C 1
ATOM 3796 O O . ILE A 1 513 ? 21.197 -26.439 27.027 1.00 90.12 513 ILE A O 1
ATOM 3800 N N . GLU A 1 514 ? 21.091 -27.304 29.095 1.00 91.25 514 GLU A N 1
ATOM 3801 C CA . GLU A 1 514 ? 22.329 -26.684 29.580 1.00 91.25 514 GLU A CA 1
ATOM 3802 C C . GLU A 1 514 ? 23.549 -27.194 28.808 1.00 91.25 514 GLU A C 1
ATOM 3804 O O . GLU A 1 514 ? 24.404 -26.402 28.414 1.00 91.25 514 GLU A O 1
ATOM 3809 N N . ASP A 1 515 ? 23.605 -28.498 28.519 1.00 90.31 515 ASP A N 1
ATOM 3810 C CA . ASP A 1 515 ? 24.702 -29.101 27.757 1.00 90.31 515 ASP A CA 1
ATOM 3811 C C . ASP A 1 515 ? 24.725 -28.642 26.298 1.00 90.31 515 ASP A C 1
ATOM 3813 O O . ASP A 1 515 ? 25.789 -28.285 25.781 1.00 90.31 515 ASP A O 1
ATOM 3817 N N . ILE A 1 516 ? 23.558 -28.595 25.645 1.00 92.06 516 ILE A N 1
ATOM 3818 C CA . ILE A 1 516 ? 23.426 -28.091 24.272 1.00 92.06 516 ILE A CA 1
ATOM 3819 C C . ILE A 1 516 ? 23.859 -26.622 24.222 1.00 92.06 516 ILE A C 1
ATOM 3821 O O . ILE A 1 516 ? 24.687 -26.243 23.393 1.00 92.06 516 ILE A O 1
ATOM 3825 N N . GLN A 1 517 ? 23.351 -25.791 25.137 1.00 93.94 517 GLN A N 1
ATOM 3826 C CA . GLN A 1 517 ? 23.698 -24.373 25.184 1.00 93.94 517 GLN A CA 1
ATOM 3827 C C . GLN A 1 517 ? 25.176 -24.146 25.476 1.00 93.94 517 GLN A C 1
ATOM 3829 O O . GLN A 1 517 ? 25.778 -23.279 24.850 1.00 93.94 517 GLN A O 1
ATOM 3834 N N . ARG A 1 518 ? 25.771 -24.911 26.396 1.00 93.31 518 ARG A N 1
ATOM 3835 C CA . ARG A 1 518 ? 27.189 -24.793 26.749 1.00 93.31 518 ARG A CA 1
ATOM 3836 C C . ARG A 1 518 ? 28.082 -25.017 25.534 1.00 93.31 518 ARG A C 1
ATOM 3838 O O . ARG A 1 518 ? 28.957 -24.196 25.286 1.00 93.31 518 ARG A O 1
ATOM 3845 N N . VAL A 1 519 ? 27.847 -26.082 24.765 1.00 91.94 519 VAL A N 1
ATOM 3846 C CA . VAL A 1 519 ? 28.674 -26.403 23.590 1.00 91.94 519 VAL A CA 1
ATOM 3847 C C . VAL A 1 519 ? 28.456 -25.401 22.457 1.00 91.94 519 VAL A C 1
ATOM 3849 O O . VAL A 1 519 ? 29.426 -24.914 21.882 1.00 91.94 519 VAL A O 1
ATOM 3852 N N . VAL A 1 520 ? 27.204 -25.032 22.164 1.00 91.19 520 VAL A N 1
ATOM 3853 C CA . VAL A 1 520 ? 26.914 -24.069 21.089 1.00 91.19 520 VAL A CA 1
ATOM 3854 C C . VAL A 1 520 ? 27.443 -22.672 21.430 1.00 91.19 520 VAL A C 1
ATOM 3856 O O . VAL A 1 520 ? 28.022 -22.026 20.560 1.00 91.19 520 VAL A O 1
ATOM 3859 N N . LYS A 1 521 ? 27.314 -22.218 22.687 1.00 89.44 521 LYS A N 1
ATOM 3860 C CA . LYS A 1 521 ? 27.909 -20.954 23.154 1.00 89.44 521 LYS A CA 1
ATOM 3861 C C . LYS A 1 521 ? 29.425 -20.991 23.070 1.00 89.44 521 LYS A C 1
ATOM 3863 O O . LYS A 1 521 ? 29.999 -20.072 22.514 1.00 89.44 521 LYS A O 1
ATOM 3868 N N . GLN A 1 522 ? 30.059 -22.060 23.549 1.00 90.69 522 GLN A N 1
ATOM 3869 C CA . GLN A 1 522 ? 31.512 -22.198 23.474 1.00 90.69 522 GLN A CA 1
ATOM 3870 C C . GLN A 1 522 ? 32.006 -22.104 22.023 1.00 90.69 522 GLN A C 1
ATOM 3872 O O . GLN A 1 522 ? 32.936 -21.368 21.731 1.00 90.69 522 GLN A O 1
ATOM 3877 N N . TRP A 1 523 ? 31.364 -22.804 21.086 1.00 91.62 523 TRP A N 1
ATOM 3878 C CA . TRP A 1 523 ? 31.790 -22.778 19.686 1.00 91.62 523 TRP A CA 1
ATOM 3879 C C . TRP A 1 523 ? 31.521 -21.448 18.975 1.00 91.62 523 TRP A C 1
ATOM 3881 O O . TRP A 1 523 ? 32.307 -21.066 18.107 1.00 91.62 523 TRP A O 1
ATOM 3891 N N . ALA A 1 524 ? 30.429 -20.762 19.322 1.00 87.75 524 ALA A N 1
ATOM 3892 C CA . ALA A 1 524 ? 30.042 -19.499 18.701 1.00 87.75 524 ALA A CA 1
ATOM 3893 C C . ALA A 1 524 ? 30.747 -18.275 19.312 1.00 87.75 524 ALA A C 1
ATOM 3895 O O . ALA A 1 524 ? 31.165 -17.385 18.577 1.00 87.75 524 ALA A O 1
ATOM 3896 N N . ASP A 1 525 ? 30.887 -18.223 20.638 1.00 87.38 525 ASP A N 1
ATOM 3897 C CA . ASP A 1 525 ? 31.402 -17.054 21.364 1.00 87.38 525 ASP A CA 1
ATOM 3898 C C . ASP A 1 525 ? 32.937 -17.021 21.376 1.00 87.38 525 ASP A C 1
ATOM 3900 O O . ASP A 1 525 ? 33.521 -15.948 21.237 1.00 87.38 525 ASP A O 1
ATOM 3904 N N . ASP A 1 526 ? 33.596 -18.186 21.441 1.00 84.12 526 ASP A N 1
ATOM 3905 C CA . ASP A 1 526 ? 35.060 -18.291 21.328 1.00 84.12 526 ASP A CA 1
ATOM 3906 C C . ASP A 1 526 ? 35.538 -18.243 19.858 1.00 84.12 526 ASP A C 1
ATOM 3908 O O . ASP A 1 526 ? 36.709 -18.500 19.574 1.00 84.12 526 ASP A O 1
ATOM 3912 N N . ASP A 1 527 ? 34.631 -17.944 18.916 1.00 78.50 527 ASP A N 1
ATOM 3913 C CA . ASP A 1 527 ? 34.883 -17.851 17.472 1.00 78.50 527 ASP A CA 1
ATOM 3914 C C . ASP A 1 527 ? 35.616 -19.093 16.930 1.00 78.50 527 ASP A C 1
ATOM 3916 O O . ASP A 1 527 ? 36.587 -18.990 16.180 1.00 78.50 527 ASP A O 1
ATOM 3920 N N . ILE A 1 528 ? 35.191 -20.295 17.346 1.00 81.38 528 ILE A N 1
ATOM 3921 C CA . ILE A 1 528 ? 35.809 -21.573 16.945 1.00 81.38 528 ILE A CA 1
ATOM 3922 C C . ILE A 1 528 ? 35.293 -22.007 15.569 1.00 81.38 528 ILE A C 1
ATOM 3924 O O . ILE A 1 528 ? 36.057 -22.551 14.766 1.00 81.38 528 ILE A O 1
ATOM 3928 N N . VAL A 1 529 ? 34.010 -21.763 15.287 1.00 89.00 529 VAL A N 1
ATOM 3929 C CA . VAL A 1 529 ? 33.334 -22.189 14.053 1.00 89.00 529 VAL A CA 1
ATOM 3930 C C . VAL A 1 529 ? 32.464 -21.074 13.475 1.00 89.00 529 VAL A C 1
ATOM 3932 O O . VAL A 1 529 ? 31.879 -20.287 14.212 1.00 89.00 529 VAL A O 1
ATOM 3935 N N . ASP A 1 530 ? 32.332 -21.057 12.149 1.00 88.25 530 ASP A N 1
ATOM 3936 C CA . ASP A 1 530 ? 31.482 -20.126 11.396 1.00 88.25 530 ASP A CA 1
ATOM 3937 C C . ASP A 1 530 ? 30.064 -20.698 11.164 1.00 88.25 530 ASP A C 1
ATOM 3939 O O . ASP A 1 530 ? 29.100 -19.953 10.974 1.00 88.25 530 ASP A O 1
ATOM 3943 N N . LEU A 1 531 ? 29.923 -22.030 11.214 1.00 92.38 531 LEU A N 1
ATOM 3944 C CA . LEU A 1 531 ? 28.659 -22.768 11.118 1.00 92.38 531 LEU A CA 1
ATOM 3945 C C . LEU A 1 531 ? 28.571 -23.830 12.220 1.00 92.38 531 LEU A C 1
ATOM 3947 O O . LEU A 1 531 ? 29.497 -24.618 12.378 1.00 92.38 531 LEU A O 1
ATOM 3951 N N . VAL A 1 532 ? 27.436 -23.932 12.906 1.00 93.69 532 VAL A N 1
ATOM 3952 C CA . VAL A 1 532 ? 27.088 -25.049 13.795 1.00 93.69 532 VAL A CA 1
ATOM 3953 C C . VAL A 1 532 ? 25.912 -25.815 13.200 1.00 93.69 532 VAL A C 1
ATOM 3955 O O . VAL A 1 532 ? 24.832 -25.254 13.001 1.00 93.69 532 VAL A O 1
ATOM 3958 N N . LEU A 1 533 ? 26.105 -27.112 12.965 1.00 92.81 533 LEU A N 1
ATOM 3959 C CA . LEU A 1 533 ? 25.041 -28.044 12.605 1.00 92.81 533 LEU A CA 1
ATOM 3960 C C . LEU A 1 533 ? 24.740 -28.950 13.789 1.00 92.81 533 LEU A C 1
ATOM 3962 O O . LEU A 1 533 ? 25.630 -29.634 14.295 1.00 92.81 533 LEU A O 1
ATOM 3966 N N . THR A 1 534 ? 23.481 -28.971 14.214 1.00 93.00 534 THR A N 1
ATOM 3967 C CA . THR A 1 534 ? 23.027 -29.898 15.257 1.00 93.00 534 THR A CA 1
ATOM 3968 C C . THR A 1 534 ? 22.148 -30.992 14.661 1.00 93.00 534 THR A C 1
ATOM 3970 O O . THR A 1 534 ? 21.420 -30.746 13.700 1.00 93.00 534 THR A O 1
ATOM 3973 N N . SER A 1 535 ? 22.187 -32.195 15.230 1.00 90.50 535 SER A N 1
ATOM 3974 C CA . SER A 1 535 ? 21.314 -33.306 14.840 1.00 90.50 535 SER A CA 1
ATOM 3975 C C . SER A 1 535 ? 20.706 -33.976 16.063 1.00 90.50 535 SER A C 1
ATOM 3977 O O . SER A 1 535 ? 21.441 -34.520 16.883 1.00 90.50 535 SER A O 1
ATOM 3979 N N . GLY A 1 536 ? 19.375 -34.045 16.115 1.00 85.56 536 GLY A N 1
ATOM 3980 C CA . GLY A 1 536 ? 18.635 -34.714 17.193 1.00 85.56 536 GLY A CA 1
ATOM 3981 C C . GLY A 1 536 ? 17.712 -33.768 17.959 1.00 85.56 536 GLY A C 1
ATOM 3982 O O . GLY A 1 536 ? 17.720 -32.568 17.717 1.00 85.56 536 GLY A O 1
ATOM 3983 N N . GLY A 1 537 ? 16.849 -34.325 18.810 1.00 83.50 537 GLY A N 1
ATOM 3984 C CA . GLY A 1 537 ? 16.042 -33.567 19.771 1.00 83.50 537 GLY A CA 1
ATOM 3985 C C . GLY A 1 537 ? 15.060 -32.521 19.213 1.00 83.50 537 GLY A C 1
ATOM 3986 O O . GLY A 1 537 ? 14.694 -31.610 19.951 1.00 83.50 537 GLY A O 1
ATOM 3987 N N . THR A 1 538 ? 14.653 -32.594 17.936 1.00 86.19 538 THR A N 1
ATOM 3988 C CA . THR A 1 538 ? 13.751 -31.626 17.259 1.00 86.19 538 THR A CA 1
ATOM 3989 C C . THR A 1 538 ? 12.285 -32.082 17.150 1.00 86.19 538 THR A C 1
ATOM 3991 O O . THR A 1 538 ? 11.480 -31.405 16.509 1.00 86.19 538 THR A O 1
ATOM 3994 N N . GLY A 1 539 ? 11.919 -33.229 17.735 1.00 84.19 539 GLY A N 1
ATOM 3995 C CA . GLY A 1 539 ? 10.546 -33.757 17.752 1.00 84.19 539 GLY A CA 1
ATOM 3996 C C . GLY A 1 539 ? 9.634 -33.128 18.819 1.00 84.19 539 GLY A C 1
ATOM 3997 O O . GLY A 1 539 ? 9.873 -32.015 19.283 1.00 84.19 539 GLY A O 1
ATOM 3998 N N . PHE A 1 540 ? 8.564 -33.836 19.206 1.00 81.19 540 PHE A N 1
ATOM 3999 C CA . PHE A 1 540 ? 7.588 -33.402 20.229 1.00 81.19 540 PHE A CA 1
ATOM 4000 C C . PHE A 1 540 ? 7.681 -34.161 21.553 1.00 81.19 540 PHE A C 1
ATOM 4002 O O . PHE A 1 540 ? 6.852 -33.955 22.442 1.00 81.19 540 PHE A O 1
ATOM 4009 N N . THR A 1 541 ? 8.596 -35.120 21.678 1.00 83.62 541 THR A N 1
ATOM 4010 C CA . THR A 1 541 ? 8.702 -35.866 22.929 1.00 83.62 541 THR A CA 1
ATOM 4011 C C . THR A 1 541 ? 9.225 -34.940 24.032 1.00 83.62 541 THR A C 1
ATOM 4013 O O . THR A 1 541 ? 9.941 -33.991 23.729 1.00 83.62 541 THR A O 1
ATOM 4016 N N . PRO A 1 542 ? 8.938 -35.203 25.320 1.00 81.31 542 PRO A N 1
ATOM 4017 C CA . PRO A 1 542 ? 9.457 -34.378 26.418 1.00 81.31 542 PRO A CA 1
ATOM 4018 C C . PRO A 1 542 ? 10.989 -34.285 26.481 1.00 81.31 542 PRO A C 1
ATOM 4020 O O . PRO A 1 542 ? 11.520 -33.451 27.207 1.00 81.31 542 PRO A O 1
ATOM 4023 N N . ARG A 1 543 ? 11.697 -35.168 25.765 1.00 86.06 543 ARG A N 1
ATOM 4024 C CA . ARG A 1 543 ? 13.156 -35.149 25.635 1.00 86.06 543 ARG A CA 1
ATOM 4025 C C . ARG A 1 543 ? 13.632 -34.350 24.422 1.00 86.06 543 ARG A C 1
ATOM 4027 O O . ARG A 1 543 ? 14.782 -33.959 24.395 1.00 86.06 543 ARG A O 1
ATOM 4034 N N . ASP A 1 544 ? 12.773 -34.043 23.454 1.00 87.94 544 ASP A N 1
ATOM 4035 C CA . ASP A 1 544 ? 13.130 -33.218 22.298 1.00 87.94 544 ASP A CA 1
ATOM 4036 C C . ASP A 1 544 ? 13.209 -31.729 22.690 1.00 87.94 544 ASP A C 1
ATOM 4038 O O . ASP A 1 544 ? 12.243 -30.985 22.524 1.00 87.94 544 ASP A O 1
ATOM 4042 N N . VAL A 1 545 ? 14.356 -31.305 23.231 1.00 91.75 545 VAL A N 1
ATOM 4043 C CA . VAL A 1 545 ? 14.576 -29.950 23.787 1.00 91.75 545 VAL A CA 1
ATOM 4044 C C . VAL A 1 545 ? 15.514 -29.066 22.955 1.00 91.75 545 VAL A C 1
ATOM 4046 O O . VAL A 1 545 ? 15.854 -27.952 23.356 1.00 91.75 545 VAL A O 1
ATOM 4049 N N . THR A 1 546 ? 15.976 -29.550 21.798 1.00 91.56 546 THR A N 1
ATOM 4050 C CA . THR A 1 546 ? 16.949 -28.826 20.956 1.00 91.56 546 THR A CA 1
ATOM 4051 C C . THR A 1 546 ? 16.422 -27.471 20.454 1.00 91.56 546 THR A C 1
ATOM 4053 O O . THR A 1 546 ? 17.179 -26.497 20.505 1.00 91.56 546 THR A O 1
ATOM 4056 N N . PRO A 1 547 ? 15.153 -27.342 20.010 1.00 91.62 547 PRO A N 1
ATOM 4057 C CA . PRO A 1 547 ? 14.589 -26.060 19.588 1.00 91.62 547 PRO A CA 1
ATOM 4058 C C . PRO A 1 547 ? 14.583 -25.023 20.713 1.00 91.62 547 PRO A C 1
ATOM 4060 O O . PRO A 1 547 ? 14.992 -23.886 20.497 1.00 91.62 547 PRO A O 1
ATOM 4063 N N . GLU A 1 548 ? 14.167 -25.414 21.919 1.00 92.75 548 GLU A N 1
ATOM 4064 C CA . GLU A 1 548 ? 14.140 -24.562 23.109 1.00 92.75 548 GLU A CA 1
ATOM 4065 C C . GLU A 1 548 ? 15.550 -24.121 23.510 1.00 92.75 548 GLU A C 1
ATOM 4067 O O . GLU A 1 548 ? 15.782 -22.940 23.772 1.00 92.75 548 GLU A O 1
ATOM 4072 N N . ALA A 1 549 ? 16.501 -25.061 23.509 1.00 91.81 549 ALA A N 1
ATOM 4073 C CA . ALA A 1 549 ? 17.883 -24.801 23.884 1.00 91.81 549 ALA A CA 1
ATOM 4074 C C . ALA A 1 549 ? 18.557 -23.802 22.938 1.00 91.81 549 ALA A C 1
ATOM 4076 O O . ALA A 1 549 ? 19.182 -22.850 23.408 1.00 91.81 549 ALA A O 1
ATOM 4077 N N . VAL A 1 550 ? 18.401 -23.995 21.623 1.00 92.94 550 VAL A N 1
ATOM 4078 C CA . VAL A 1 550 ? 19.012 -23.140 20.597 1.00 92.94 550 VAL A CA 1
ATOM 4079 C C . VAL A 1 550 ? 18.304 -21.790 20.515 1.00 92.94 550 VAL A C 1
ATOM 4081 O O . VAL A 1 550 ? 18.974 -20.764 20.514 1.00 92.94 550 VAL A O 1
ATOM 4084 N N . LYS A 1 551 ? 16.966 -21.745 20.519 1.00 92.00 551 LYS A N 1
ATOM 4085 C CA . LYS A 1 551 ? 16.213 -20.486 20.394 1.00 92.00 551 LYS A CA 1
ATOM 4086 C C . LYS A 1 551 ? 16.545 -19.482 21.501 1.00 92.00 551 LYS A C 1
ATOM 4088 O O . LYS A 1 551 ? 16.628 -18.291 21.232 1.00 92.00 551 LYS A O 1
ATOM 4093 N N . ALA A 1 552 ? 16.799 -19.962 22.717 1.00 90.06 552 ALA A N 1
ATOM 4094 C CA . ALA A 1 552 ? 17.156 -19.118 23.856 1.00 90.06 552 ALA A CA 1
ATOM 4095 C C . ALA A 1 552 ? 18.542 -18.446 23.748 1.00 90.06 552 ALA A C 1
ATOM 4097 O O . ALA A 1 552 ? 18.846 -17.566 24.550 1.00 90.06 552 ALA A O 1
ATOM 4098 N N . ILE A 1 553 ? 19.395 -18.866 22.806 1.00 92.62 553 ILE A N 1
ATOM 4099 C CA . ILE A 1 553 ? 20.775 -18.370 22.667 1.00 92.62 553 ILE A CA 1
ATOM 4100 C C . ILE A 1 553 ? 21.046 -17.677 21.326 1.00 92.62 553 ILE A C 1
ATOM 4102 O O . ILE A 1 553 ? 22.180 -17.265 21.084 1.00 92.62 553 ILE A O 1
ATOM 4106 N N . LEU A 1 554 ? 20.046 -17.571 20.451 1.00 90.81 554 LEU A N 1
ATOM 4107 C CA . LEU A 1 554 ? 20.166 -16.865 19.177 1.00 90.81 554 LEU A CA 1
ATOM 4108 C C . LEU A 1 554 ? 20.000 -15.358 19.382 1.00 90.81 554 LEU A C 1
ATOM 4110 O O . LEU A 1 554 ? 19.058 -14.926 20.040 1.00 90.81 554 LEU A O 1
ATOM 4114 N N . ASP A 1 555 ? 20.854 -14.566 18.737 1.00 89.00 555 ASP A N 1
ATOM 4115 C CA . ASP A 1 555 ? 20.689 -13.108 18.683 1.00 89.00 555 ASP A CA 1
ATOM 4116 C C . ASP A 1 555 ? 19.622 -12.728 17.650 1.00 89.00 555 ASP A C 1
ATOM 4118 O O . ASP A 1 555 ? 18.897 -11.743 17.794 1.00 89.00 555 ASP A O 1
ATOM 4122 N N . LYS A 1 556 ? 19.526 -13.523 16.575 1.00 86.12 556 LYS A N 1
ATOM 4123 C CA . LYS A 1 556 ? 18.556 -13.327 15.499 1.00 86.12 556 LYS A CA 1
ATOM 4124 C C . LYS A 1 556 ? 18.139 -14.650 14.874 1.00 86.12 556 LYS A C 1
ATOM 4126 O O . LYS A 1 556 ? 18.978 -15.432 14.431 1.00 86.12 556 LYS A O 1
ATOM 4131 N N . GLU A 1 557 ? 16.835 -14.872 14.768 1.00 89.56 557 GLU A N 1
ATOM 4132 C CA . GLU A 1 557 ? 16.278 -16.034 14.070 1.00 89.56 557 GLU A CA 1
ATOM 4133 C C . GLU A 1 557 ? 16.297 -15.846 12.543 1.00 89.56 557 GLU A C 1
ATOM 4135 O O . GLU A 1 557 ? 16.075 -14.749 12.023 1.00 89.56 557 GLU A O 1
ATOM 4140 N N . ILE A 1 558 ? 16.530 -16.941 11.814 1.00 90.62 558 ILE A N 1
ATOM 4141 C CA . ILE A 1 558 ? 16.460 -17.023 10.349 1.00 90.62 558 ILE A CA 1
ATOM 4142 C C . ILE A 1 558 ? 15.355 -18.026 9.973 1.00 90.62 558 ILE A C 1
ATOM 4144 O O . ILE A 1 558 ? 15.636 -19.175 9.617 1.00 90.62 558 ILE A O 1
ATOM 4148 N N . PRO A 1 559 ? 14.074 -17.613 10.014 1.00 85.12 559 PRO A N 1
ATOM 4149 C CA . PRO A 1 559 ? 12.960 -18.510 9.709 1.00 85.12 559 PRO A CA 1
ATOM 4150 C C . PRO A 1 559 ? 12.959 -18.985 8.248 1.00 85.12 559 PRO A C 1
ATOM 4152 O O . PRO A 1 559 ? 12.439 -20.056 7.958 1.00 85.12 559 PRO A O 1
ATOM 4155 N N . GLY A 1 560 ? 13.582 -18.244 7.322 1.00 84.81 560 GLY A N 1
ATOM 4156 C CA . GLY A 1 560 ? 13.656 -18.629 5.907 1.00 84.81 560 GLY A CA 1
ATOM 4157 C C . GLY A 1 560 ? 14.350 -19.976 5.668 1.00 84.81 560 GLY A C 1
ATOM 4158 O O . GLY A 1 560 ? 13.878 -20.765 4.853 1.00 84.81 560 GLY A O 1
ATOM 4159 N N . PHE A 1 561 ? 15.411 -20.283 6.425 1.00 88.62 561 PHE A N 1
ATOM 4160 C CA . PHE A 1 561 ? 16.094 -21.583 6.349 1.00 88.62 561 PHE A CA 1
ATOM 4161 C C . PHE A 1 561 ? 15.173 -22.707 6.832 1.00 88.62 561 PHE A C 1
ATOM 4163 O O . PHE A 1 561 ? 15.068 -23.746 6.189 1.00 88.62 561 PHE A O 1
ATOM 4170 N N . VAL A 1 562 ? 14.451 -22.471 7.930 1.00 89.62 562 VAL A N 1
ATOM 4171 C CA . VAL A 1 562 ? 13.470 -23.413 8.484 1.00 89.62 562 VAL A CA 1
ATOM 4172 C C . VAL A 1 562 ? 12.339 -23.691 7.492 1.00 89.62 562 VAL A C 1
ATOM 4174 O O . VAL A 1 562 ? 11.997 -24.851 7.271 1.00 89.62 562 VAL A O 1
ATOM 4177 N N . ILE A 1 563 ? 11.796 -22.653 6.851 1.00 86.38 563 ILE A N 1
ATOM 4178 C CA . ILE A 1 563 ? 10.728 -22.792 5.852 1.00 86.38 563 ILE A CA 1
ATOM 4179 C C . ILE A 1 563 ? 11.219 -23.599 4.648 1.00 86.38 563 ILE A C 1
ATOM 4181 O O . ILE A 1 563 ? 10.548 -24.552 4.265 1.00 86.38 563 ILE A O 1
ATOM 4185 N N . ALA A 1 564 ? 12.394 -23.283 4.094 1.00 87.19 564 ALA A N 1
ATOM 4186 C CA . ALA A 1 564 ? 12.951 -24.005 2.947 1.00 87.19 564 ALA A CA 1
ATOM 4187 C C . ALA A 1 564 ? 13.193 -25.494 3.257 1.00 87.19 564 ALA A C 1
ATOM 4189 O O . ALA A 1 564 ? 12.839 -26.372 2.466 1.00 87.19 564 ALA A O 1
ATOM 4190 N N . MET A 1 565 ? 13.737 -25.788 4.443 1.00 89.00 565 MET A N 1
ATOM 4191 C CA . MET A 1 565 ? 13.948 -27.153 4.932 1.00 89.00 565 MET A CA 1
ATOM 4192 C C . MET A 1 565 ? 12.631 -27.929 5.090 1.00 89.00 565 MET A C 1
ATOM 4194 O O . MET A 1 565 ? 12.523 -29.076 4.638 1.00 89.00 565 MET A O 1
ATOM 4198 N N . LEU A 1 566 ? 11.609 -27.305 5.688 1.00 86.69 566 LEU A N 1
ATOM 4199 C CA . LEU A 1 566 ? 10.292 -27.916 5.878 1.00 86.69 566 LEU A CA 1
ATOM 4200 C C . LEU A 1 566 ? 9.548 -28.100 4.552 1.00 86.69 566 LEU A C 1
ATOM 4202 O O . LEU A 1 566 ? 9.007 -29.176 4.319 1.00 86.69 566 LEU A O 1
ATOM 4206 N N . GLU A 1 567 ? 9.551 -27.107 3.661 1.00 85.62 567 GLU A N 1
ATOM 4207 C CA . GLU A 1 567 ? 8.898 -27.193 2.350 1.00 85.62 567 GLU A CA 1
ATOM 4208 C C . GLU A 1 567 ? 9.484 -28.338 1.516 1.00 85.62 567 GLU A C 1
ATOM 4210 O O . GLU A 1 567 ? 8.739 -2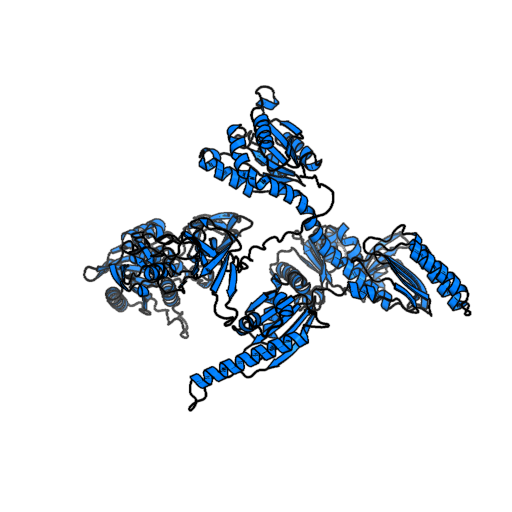9.130 0.935 1.00 85.62 567 GLU A O 1
ATOM 4215 N N . ASN A 1 568 ? 10.815 -28.473 1.496 1.00 84.38 568 ASN A N 1
ATOM 4216 C CA . ASN A 1 568 ? 11.470 -29.553 0.766 1.00 84.38 568 ASN A CA 1
ATOM 4217 C C . ASN A 1 568 ? 11.176 -30.925 1.400 1.00 84.38 568 ASN A C 1
ATOM 4219 O O . ASN A 1 568 ? 10.836 -31.880 0.703 1.00 84.38 568 ASN A O 1
ATOM 4223 N N . SER A 1 569 ? 11.198 -31.013 2.733 1.00 84.19 569 SER A N 1
ATOM 4224 C CA . SER A 1 569 ? 10.882 -32.255 3.452 1.00 84.19 569 SER A CA 1
ATOM 4225 C C . SER A 1 569 ? 9.416 -32.691 3.284 1.00 84.19 569 SER A C 1
ATOM 4227 O O . SER A 1 569 ? 9.131 -33.889 3.192 1.00 84.19 569 SER A O 1
ATOM 4229 N N . LEU A 1 570 ? 8.471 -31.744 3.199 1.00 83.00 570 LEU A N 1
ATOM 4230 C CA . LEU A 1 570 ? 7.038 -32.018 3.020 1.00 83.00 570 LEU A CA 1
ATOM 4231 C C . LEU A 1 570 ? 6.696 -32.587 1.640 1.00 83.00 570 LEU A C 1
ATOM 4233 O O . LEU A 1 570 ? 5.734 -33.344 1.529 1.00 83.00 570 LEU A O 1
ATOM 4237 N N . LYS A 1 571 ? 7.503 -32.298 0.610 1.00 83.06 571 LYS A N 1
ATOM 4238 C CA . LYS A 1 571 ? 7.365 -32.913 -0.725 1.00 83.06 571 LYS A CA 1
ATOM 4239 C C . LYS A 1 571 ? 7.630 -34.423 -0.697 1.00 83.06 571 LYS A C 1
ATOM 4241 O O . LYS A 1 571 ? 7.122 -35.149 -1.545 1.00 83.06 571 LYS A O 1
ATOM 4246 N N . ILE A 1 572 ? 8.407 -34.894 0.280 1.00 79.62 572 ILE A N 1
ATOM 4247 C CA . ILE A 1 572 ? 8.822 -36.296 0.413 1.00 79.62 572 ILE A CA 1
ATOM 4248 C C . ILE A 1 572 ? 7.945 -37.032 1.431 1.00 79.62 572 ILE A C 1
ATOM 4250 O O . ILE A 1 572 ? 7.529 -38.169 1.198 1.00 79.62 572 ILE A O 1
ATOM 4254 N N . THR A 1 573 ? 7.665 -36.415 2.584 1.00 78.38 573 THR A N 1
ATOM 4255 C CA . THR A 1 573 ? 6.895 -37.054 3.656 1.00 78.38 573 THR A CA 1
ATOM 4256 C C . THR A 1 573 ? 6.054 -36.070 4.460 1.00 78.38 573 THR A C 1
ATOM 4258 O O . THR A 1 573 ? 6.559 -35.139 5.083 1.00 78.38 573 THR A O 1
ATOM 4261 N N . ASN A 1 574 ? 4.760 -36.370 4.589 1.00 79.12 574 ASN A N 1
ATOM 4262 C CA . ASN A 1 574 ? 3.841 -35.609 5.447 1.00 79.12 574 ASN A CA 1
ATOM 4263 C C . ASN A 1 574 ? 4.267 -35.613 6.929 1.00 79.12 574 ASN A C 1
ATOM 4265 O O . ASN A 1 574 ? 3.867 -34.742 7.696 1.00 79.12 574 ASN A O 1
ATOM 4269 N N . LYS A 1 575 ? 5.103 -36.574 7.354 1.00 78.56 575 LYS A N 1
ATOM 4270 C CA . LYS A 1 575 ? 5.627 -36.636 8.730 1.00 78.56 575 LYS A CA 1
ATOM 4271 C C . LYS A 1 575 ? 6.639 -35.527 9.038 1.00 78.56 575 LYS A C 1
ATOM 4273 O O . LYS A 1 575 ? 6.941 -35.327 10.210 1.00 78.56 575 LYS A O 1
ATOM 4278 N N . ALA A 1 576 ? 7.137 -34.804 8.031 1.00 79.56 576 ALA A N 1
ATOM 4279 C CA . ALA A 1 576 ? 8.028 -33.661 8.225 1.00 79.56 576 ALA A CA 1
ATOM 4280 C C . ALA A 1 576 ? 7.366 -32.522 9.021 1.00 79.56 576 ALA A C 1
ATOM 4282 O O . ALA A 1 576 ? 8.064 -31.809 9.733 1.00 79.56 576 ALA A O 1
ATOM 4283 N N . MET A 1 577 ? 6.025 -32.425 9.007 1.00 80.75 577 MET A N 1
ATOM 4284 C CA . MET A 1 577 ? 5.262 -31.488 9.852 1.00 80.75 577 MET A CA 1
ATOM 4285 C C . MET A 1 577 ? 5.524 -31.673 11.352 1.00 80.75 577 MET A C 1
ATOM 4287 O O . MET A 1 577 ? 5.170 -30.807 12.146 1.00 80.75 577 MET A O 1
ATOM 4291 N N . LEU A 1 578 ? 6.091 -32.819 11.750 1.00 80.69 578 LEU A N 1
ATOM 4292 C CA . LEU A 1 578 ? 6.351 -33.141 13.144 1.00 80.69 578 LEU A CA 1
ATOM 4293 C C . LEU A 1 578 ? 7.734 -32.696 13.647 1.00 80.69 578 LEU A C 1
ATOM 4295 O O . LEU A 1 578 ? 8.059 -32.930 14.810 1.00 80.69 578 LEU A O 1
ATOM 4299 N N . ALA A 1 579 ? 8.558 -32.101 12.784 1.00 82.81 579 ALA A N 1
ATOM 4300 C CA . ALA A 1 579 ? 9.857 -31.559 13.153 1.00 82.81 579 ALA A CA 1
ATOM 4301 C C . ALA A 1 579 ? 9.740 -30.071 13.508 1.00 82.81 579 ALA A C 1
ATOM 4303 O O . ALA A 1 579 ? 8.995 -29.326 12.872 1.00 82.81 579 ALA A O 1
ATOM 4304 N N . ARG A 1 580 ? 10.521 -29.628 14.496 1.00 90.19 580 ARG A N 1
ATOM 4305 C CA . ARG A 1 580 ? 10.582 -28.234 14.957 1.00 90.19 580 ARG A CA 1
ATOM 4306 C C . ARG A 1 580 ? 11.982 -27.634 14.750 1.00 90.19 580 ARG A C 1
ATOM 4308 O O . ARG A 1 580 ? 12.616 -27.256 15.732 1.00 90.19 580 ARG A O 1
ATOM 4315 N N . PRO A 1 581 ? 12.525 -27.595 13.517 1.00 90.56 581 PRO A N 1
ATOM 4316 C CA . PRO A 1 581 ? 13.861 -27.057 13.294 1.00 90.56 581 PRO A CA 1
ATOM 4317 C C . PRO A 1 581 ? 13.907 -25.549 13.582 1.00 90.56 581 PRO A C 1
ATOM 4319 O O . PRO A 1 581 ? 12.921 -24.831 13.419 1.00 90.56 581 PRO A O 1
ATOM 4322 N N . VAL A 1 582 ? 15.074 -25.078 14.004 1.00 92.56 582 VAL A N 1
ATOM 4323 C CA . VAL A 1 582 ? 15.385 -23.689 14.345 1.00 92.56 582 VAL A CA 1
ATOM 4324 C C . VAL A 1 582 ? 16.686 -23.337 13.634 1.00 92.56 582 VAL A C 1
ATOM 4326 O O . VAL A 1 582 ? 17.625 -24.131 13.602 1.00 92.56 582 VAL A O 1
ATOM 4329 N N . ALA A 1 583 ? 16.744 -22.148 13.048 1.00 93.88 583 ALA A N 1
ATOM 4330 C CA . ALA A 1 583 ? 17.960 -21.613 12.459 1.00 93.88 583 ALA A CA 1
ATOM 4331 C C . ALA A 1 583 ? 18.110 -20.148 12.861 1.00 93.88 583 ALA A C 1
ATOM 4333 O O . ALA A 1 583 ? 17.117 -19.428 12.986 1.00 93.88 583 ALA A O 1
ATOM 4334 N N . GLY A 1 584 ? 19.341 -19.696 13.055 1.00 92.62 584 GLY A N 1
ATOM 4335 C CA . GLY A 1 584 ? 19.618 -18.320 13.438 1.00 92.62 584 GLY A CA 1
ATOM 4336 C C . GLY A 1 584 ? 21.100 -18.029 13.556 1.00 92.62 584 GLY A C 1
ATOM 4337 O O . GLY A 1 584 ? 21.938 -18.876 13.264 1.00 92.62 584 GLY A O 1
ATOM 4338 N N . ILE A 1 585 ? 21.414 -16.814 13.981 1.00 91.94 585 ILE A N 1
ATOM 4339 C CA . ILE A 1 585 ? 22.782 -16.339 14.165 1.00 91.94 585 ILE A CA 1
ATOM 4340 C C . ILE A 1 585 ? 23.014 -16.091 15.650 1.00 91.94 585 ILE A C 1
ATOM 4342 O O . ILE A 1 585 ? 22.155 -15.527 16.334 1.00 91.94 585 ILE A O 1
ATOM 4346 N N . ARG A 1 586 ? 24.197 -16.489 16.114 1.00 89.81 586 ARG A N 1
ATOM 4347 C CA . ARG A 1 586 ? 24.788 -16.040 17.371 1.00 89.81 586 ARG A CA 1
ATOM 4348 C C . ARG A 1 586 ? 26.157 -15.440 17.060 1.00 89.81 586 ARG A C 1
ATOM 4350 O O . ARG A 1 586 ? 27.004 -16.123 16.488 1.00 89.81 586 ARG A O 1
ATOM 4357 N N . HIS A 1 587 ? 26.364 -14.172 17.389 1.00 85.31 587 HIS A N 1
ATOM 4358 C CA . HIS A 1 587 ? 27.530 -13.379 17.008 1.00 85.31 587 HIS A CA 1
ATOM 4359 C C . HIS A 1 587 ? 27.810 -13.438 15.494 1.00 85.31 587 HIS A C 1
ATOM 4361 O O . HIS A 1 587 ? 27.098 -12.821 14.701 1.00 85.31 587 HIS A O 1
ATOM 4367 N N . ARG A 1 588 ? 28.851 -14.172 15.080 1.00 84.50 588 ARG A N 1
ATOM 4368 C CA . ARG A 1 588 ? 29.248 -14.369 13.672 1.00 84.50 588 ARG A CA 1
ATOM 4369 C C . ARG A 1 588 ? 28.886 -15.758 13.137 1.00 84.50 588 ARG A C 1
ATOM 4371 O O . ARG A 1 588 ? 29.053 -16.012 11.944 1.00 84.50 588 ARG A O 1
ATOM 4378 N N . THR A 1 589 ? 28.363 -16.623 14.000 1.00 90.00 589 THR A N 1
ATOM 4379 C CA . THR A 1 589 ? 28.200 -18.054 13.762 1.00 90.00 589 THR A CA 1
ATOM 4380 C C . THR A 1 589 ? 26.763 -18.371 13.374 1.00 90.00 589 THR A C 1
ATOM 4382 O O . THR A 1 589 ? 25.814 -18.067 14.105 1.00 90.00 589 THR A O 1
ATOM 4385 N N . LEU A 1 590 ? 26.589 -18.998 12.211 1.00 93.25 590 LEU A N 1
ATOM 4386 C CA . LEU A 1 590 ? 25.298 -19.509 11.760 1.00 93.25 590 LEU A CA 1
ATOM 4387 C C . LEU A 1 590 ? 24.998 -20.824 12.486 1.00 93.25 590 LEU A C 1
ATOM 4389 O O . LEU A 1 590 ? 25.832 -21.721 12.502 1.00 93.25 590 LEU A O 1
ATOM 4393 N N . ILE A 1 591 ? 23.813 -20.966 13.071 1.00 94.56 591 ILE A N 1
ATOM 4394 C CA . ILE A 1 591 ? 23.387 -22.177 13.779 1.00 94.56 591 ILE A CA 1
ATOM 4395 C C . ILE A 1 591 ? 22.154 -22.738 13.073 1.00 94.56 591 ILE A C 1
ATOM 4397 O O . ILE A 1 591 ? 21.171 -22.022 12.873 1.00 94.56 591 ILE A O 1
ATOM 4401 N N . VAL A 1 592 ? 22.191 -24.022 12.707 1.00 93.88 592 VAL A N 1
ATOM 4402 C CA . VAL A 1 592 ? 21.084 -24.725 12.041 1.00 93.88 592 VAL A CA 1
ATOM 4403 C C . VAL A 1 592 ? 20.814 -26.052 12.748 1.00 93.88 592 VAL A C 1
ATOM 4405 O O . VAL A 1 592 ? 21.727 -26.856 12.955 1.00 93.88 592 VAL A O 1
ATOM 4408 N N . THR A 1 593 ? 19.555 -26.301 13.116 1.00 93.94 593 THR A N 1
ATOM 4409 C CA . THR A 1 593 ? 19.142 -27.580 13.706 1.00 93.94 593 THR A CA 1
ATOM 4410 C C . THR A 1 593 ? 18.523 -28.513 12.670 1.00 93.94 593 THR A C 1
ATOM 4412 O O . THR A 1 593 ? 17.656 -28.123 11.887 1.00 93.94 593 THR A O 1
ATOM 4415 N N . LEU A 1 594 ? 18.992 -29.762 12.660 1.00 90.88 594 LEU A N 1
ATOM 4416 C CA . LEU A 1 594 ? 18.583 -30.804 11.725 1.00 90.88 594 LEU A CA 1
ATOM 4417 C C . LEU A 1 594 ? 17.930 -31.986 12.470 1.00 90.88 594 LEU A C 1
ATOM 4419 O O . LEU A 1 594 ? 18.211 -32.242 13.647 1.00 90.88 594 LEU A O 1
ATOM 4423 N N . PRO A 1 595 ? 17.040 -32.747 11.809 1.00 85.88 595 PRO A N 1
ATOM 4424 C CA . PRO A 1 595 ? 16.429 -33.929 12.413 1.00 85.88 595 PRO A CA 1
ATOM 4425 C C . PRO A 1 595 ? 17.450 -35.035 12.709 1.00 85.88 595 PRO A C 1
ATOM 4427 O O . PRO A 1 595 ? 18.394 -35.237 11.959 1.00 85.88 595 PRO A O 1
ATOM 4430 N N . GLY A 1 596 ? 17.207 -35.845 13.743 1.00 79.50 596 GLY A N 1
ATOM 4431 C CA . GLY A 1 596 ? 18.169 -36.859 14.208 1.00 79.50 596 GLY A CA 1
ATOM 4432 C C . GLY A 1 596 ? 18.413 -38.069 13.292 1.00 79.50 596 GLY A C 1
ATOM 4433 O O . GLY A 1 596 ? 19.238 -38.916 13.625 1.00 79.50 596 GLY A O 1
ATOM 4434 N N . LYS A 1 597 ? 17.697 -38.212 12.166 1.00 82.88 597 LYS A N 1
ATOM 4435 C CA . LYS A 1 597 ? 17.861 -39.353 11.243 1.00 82.88 597 LYS A CA 1
ATOM 4436 C C . LYS A 1 597 ? 18.817 -38.999 10.097 1.00 82.88 597 LYS A C 1
ATOM 4438 O O . LYS A 1 597 ? 18.529 -38.028 9.403 1.00 82.88 597 LYS A O 1
ATOM 4443 N N . PRO A 1 598 ? 19.820 -39.841 9.768 1.00 79.75 598 PRO A N 1
ATOM 4444 C CA . PRO A 1 598 ? 20.820 -39.529 8.739 1.00 79.75 598 PRO A CA 1
ATOM 4445 C C . PRO A 1 598 ? 20.240 -39.149 7.369 1.00 79.75 598 PRO A C 1
ATOM 4447 O O . PRO A 1 598 ? 20.720 -38.219 6.739 1.00 79.75 598 PRO A O 1
ATOM 4450 N N . LYS A 1 599 ? 19.166 -39.813 6.914 1.00 79.12 599 LYS A N 1
ATOM 4451 C CA . LYS A 1 599 ? 18.499 -39.450 5.647 1.00 79.12 599 LYS A CA 1
ATOM 4452 C C . LYS A 1 599 ? 17.872 -38.053 5.694 1.00 79.12 599 LYS A C 1
ATOM 4454 O O . LYS A 1 599 ? 18.048 -37.275 4.768 1.00 79.12 599 LYS A O 1
ATOM 4459 N N . ALA A 1 600 ? 17.210 -37.726 6.803 1.00 80.06 600 ALA A N 1
ATOM 4460 C CA . ALA A 1 600 ? 16.562 -36.432 6.987 1.00 80.06 600 ALA A CA 1
ATOM 4461 C C . ALA A 1 600 ? 17.583 -35.288 7.107 1.00 80.06 600 ALA A C 1
ATOM 4463 O O . ALA A 1 600 ? 17.315 -34.190 6.631 1.00 80.06 600 ALA A O 1
ATOM 4464 N N . VAL A 1 601 ? 18.758 -35.549 7.691 1.00 81.69 601 VAL A N 1
ATOM 4465 C CA . VAL A 1 601 ? 19.889 -34.607 7.720 1.00 81.69 601 VAL A CA 1
ATOM 4466 C C . VAL A 1 601 ? 20.310 -34.220 6.302 1.00 81.69 601 VAL A C 1
ATOM 4468 O O . VAL A 1 601 ? 20.354 -33.033 5.992 1.00 81.69 601 VAL A O 1
ATOM 4471 N N . VAL A 1 602 ? 20.575 -35.206 5.436 1.00 81.75 602 VAL A N 1
ATOM 4472 C CA . VAL A 1 602 ? 21.005 -34.971 4.044 1.00 81.75 602 VAL A CA 1
ATOM 4473 C C . VAL A 1 602 ? 19.935 -34.193 3.273 1.00 81.75 602 VAL A C 1
ATOM 4475 O O . VAL A 1 602 ? 20.238 -33.200 2.617 1.00 81.75 602 VAL A O 1
ATOM 4478 N N . GLU A 1 603 ? 18.671 -34.601 3.408 1.00 81.12 603 GLU A N 1
ATOM 4479 C CA . GLU A 1 603 ? 17.526 -33.949 2.763 1.00 81.12 603 GLU A CA 1
ATOM 4480 C C . GLU A 1 603 ? 17.392 -32.476 3.180 1.00 81.12 603 GLU A C 1
ATOM 4482 O O . GLU A 1 603 ? 17.346 -31.589 2.327 1.00 81.12 603 GLU A O 1
ATOM 4487 N N . ASN A 1 604 ? 17.383 -32.197 4.487 1.00 82.38 604 ASN A N 1
ATOM 4488 C CA . ASN A 1 604 ? 17.198 -30.839 5.004 1.00 82.38 604 ASN A CA 1
ATOM 4489 C C . ASN A 1 604 ? 18.399 -29.949 4.672 1.00 82.38 604 ASN A C 1
ATOM 4491 O O . ASN A 1 604 ? 18.221 -28.807 4.259 1.00 82.38 604 ASN A O 1
ATOM 4495 N N . PHE A 1 605 ? 19.618 -30.476 4.768 1.00 83.06 605 PHE A N 1
ATOM 4496 C CA . PHE A 1 605 ? 20.810 -29.707 4.436 1.00 83.06 605 PHE A CA 1
ATOM 4497 C C . PHE A 1 605 ? 20.898 -29.382 2.936 1.00 83.06 605 PHE A C 1
ATOM 4499 O O . PHE A 1 605 ? 21.219 -28.252 2.570 1.00 83.06 605 PHE A O 1
ATOM 4506 N N . SER A 1 606 ? 20.533 -30.321 2.053 1.00 80.50 606 SER A N 1
ATOM 4507 C CA . SER A 1 606 ? 20.511 -30.077 0.601 1.00 80.50 606 SER A CA 1
ATOM 4508 C C . SER A 1 606 ? 19.581 -28.924 0.198 1.00 80.50 606 SER A C 1
ATOM 4510 O O . SER A 1 606 ? 19.865 -28.216 -0.762 1.00 80.50 606 SER A O 1
ATOM 4512 N N . ALA A 1 607 ? 18.515 -28.675 0.972 1.00 82.44 607 ALA A N 1
ATOM 4513 C CA . ALA A 1 607 ? 17.567 -27.589 0.721 1.00 82.44 607 ALA A CA 1
ATOM 4514 C C . ALA A 1 607 ? 18.177 -26.187 0.902 1.00 82.44 607 ALA A C 1
ATOM 4516 O O . ALA A 1 607 ? 17.685 -25.223 0.320 1.00 82.44 607 ALA A O 1
ATOM 4517 N N . ILE A 1 608 ? 19.225 -26.066 1.722 1.00 85.56 608 ILE A N 1
ATOM 4518 C CA . ILE A 1 608 ? 19.863 -24.786 2.076 1.00 85.56 608 ILE A CA 1
ATOM 4519 C C . ILE A 1 608 ? 21.289 -24.652 1.520 1.00 85.56 608 ILE A C 1
ATOM 4521 O O . ILE A 1 608 ? 21.880 -23.574 1.601 1.00 85.56 608 ILE A O 1
ATOM 4525 N N . ALA A 1 609 ? 21.823 -25.719 0.920 1.00 81.00 609 ALA A N 1
ATOM 4526 C CA . ALA A 1 609 ? 23.190 -25.825 0.415 1.00 81.00 609 ALA A CA 1
ATOM 4527 C C . ALA A 1 609 ? 23.589 -24.707 -0.566 1.00 81.00 609 ALA A C 1
ATOM 4529 O O . ALA A 1 609 ? 24.672 -24.143 -0.436 1.00 81.00 609 ALA A O 1
ATOM 4530 N N . ASP A 1 610 ? 22.718 -24.339 -1.512 1.00 78.06 610 ASP A N 1
ATOM 4531 C CA . ASP A 1 610 ? 23.035 -23.320 -2.527 1.00 78.06 610 ASP A CA 1
ATOM 4532 C C . ASP A 1 610 ? 23.108 -21.889 -1.965 1.00 78.06 610 ASP A C 1
ATOM 4534 O O . ASP A 1 610 ? 23.812 -21.041 -2.514 1.00 78.06 610 ASP A O 1
ATOM 4538 N N . VAL A 1 611 ? 22.403 -21.611 -0.862 1.00 82.75 611 VAL A N 1
ATOM 4539 C CA . VAL A 1 611 ? 22.328 -20.274 -0.240 1.00 82.75 611 VAL A CA 1
ATOM 4540 C C . VAL A 1 611 ? 23.328 -20.121 0.911 1.00 82.75 611 VAL A C 1
ATOM 4542 O O . VAL A 1 611 ? 23.738 -19.004 1.242 1.00 82.75 611 VAL A O 1
ATOM 4545 N N . LEU A 1 612 ? 23.780 -21.238 1.485 1.00 83.06 612 LEU A N 1
ATOM 4546 C CA . LEU A 1 612 ? 24.743 -21.286 2.583 1.00 83.06 612 LEU A CA 1
ATOM 4547 C C . LEU A 1 612 ? 26.033 -20.460 2.351 1.00 83.06 612 LEU A C 1
ATOM 4549 O O . LEU A 1 612 ? 26.405 -19.730 3.272 1.00 83.06 612 LEU A O 1
ATOM 4553 N N . PRO A 1 613 ? 26.683 -20.460 1.160 1.00 80.12 613 PRO A N 1
ATOM 4554 C CA . PRO A 1 613 ? 27.872 -19.637 0.910 1.00 80.12 613 PRO A CA 1
ATOM 4555 C C . PRO A 1 613 ? 27.606 -18.142 1.114 1.00 80.12 613 PRO A C 1
ATOM 4557 O O . PRO A 1 613 ? 28.367 -17.433 1.773 1.00 80.12 613 PRO A O 1
ATOM 4560 N N . HIS A 1 614 ? 26.492 -17.659 0.563 1.00 78.69 614 HIS A N 1
ATOM 4561 C CA . HIS A 1 614 ? 26.113 -16.255 0.645 1.00 78.69 614 HIS A CA 1
ATOM 4562 C C . HIS A 1 614 ? 25.725 -15.877 2.079 1.00 78.69 614 HIS A C 1
ATOM 4564 O O . HIS A 1 614 ? 26.068 -14.794 2.551 1.00 78.69 614 HIS A O 1
ATOM 4570 N N . ALA A 1 615 ? 25.043 -16.775 2.795 1.00 82.06 615 ALA A N 1
ATOM 4571 C CA . ALA A 1 615 ? 24.682 -16.565 4.193 1.00 82.06 615 ALA A CA 1
ATOM 4572 C C . ALA A 1 615 ? 25.924 -16.401 5.087 1.00 82.06 615 ALA A C 1
ATOM 4574 O O . ALA A 1 615 ? 25.991 -15.436 5.844 1.00 82.06 615 ALA A O 1
ATOM 4575 N N . LEU A 1 616 ? 26.931 -17.270 4.940 1.00 82.56 616 LEU A N 1
ATOM 4576 C CA . LEU A 1 616 ? 28.187 -17.198 5.701 1.00 82.56 616 LEU A CA 1
ATOM 4577 C C . LEU A 1 616 ? 29.013 -15.940 5.379 1.00 82.56 616 LEU A C 1
ATOM 4579 O O . LEU A 1 616 ? 29.674 -15.384 6.252 1.00 82.56 616 LEU A O 1
ATOM 4583 N N . HIS A 1 617 ? 28.953 -15.435 4.145 1.00 78.94 617 HIS A N 1
ATOM 4584 C CA . HIS A 1 617 ? 29.559 -14.143 3.807 1.00 78.94 617 HIS A CA 1
ATOM 4585 C C . HIS A 1 617 ? 28.824 -12.966 4.475 1.00 78.94 617 HIS A C 1
ATOM 4587 O O . HIS A 1 617 ? 29.463 -12.038 4.973 1.00 78.94 617 HIS A O 1
ATOM 4593 N N . LEU A 1 618 ? 27.488 -12.991 4.518 1.00 74.31 618 LEU A N 1
ATOM 4594 C CA . LEU A 1 618 ? 26.685 -11.927 5.129 1.00 74.31 618 LEU A CA 1
ATOM 4595 C C . LEU A 1 618 ? 26.883 -11.829 6.646 1.00 74.31 618 LEU A C 1
ATOM 4597 O O . LEU A 1 618 ? 26.968 -10.714 7.171 1.00 74.31 618 LEU A O 1
ATOM 4601 N N . THR A 1 619 ? 27.002 -12.958 7.353 1.00 73.25 619 THR A N 1
ATOM 4602 C CA . THR A 1 619 ? 27.248 -12.943 8.806 1.00 73.25 619 THR A CA 1
ATOM 4603 C C . THR A 1 619 ? 28.576 -12.265 9.156 1.00 73.25 619 THR A C 1
ATOM 4605 O O . THR A 1 619 ? 28.667 -11.611 10.192 1.00 73.25 619 THR A O 1
ATOM 4608 N N . GLN A 1 620 ? 29.566 -12.290 8.254 1.00 63.41 620 GLN A N 1
ATOM 4609 C CA . GLN A 1 620 ? 30.828 -11.557 8.418 1.00 63.41 620 GLN A CA 1
ATOM 4610 C C . GLN A 1 620 ? 30.711 -10.043 8.144 1.00 63.41 620 GLN A C 1
ATOM 4612 O O . GLN A 1 620 ? 31.445 -9.259 8.743 1.00 63.41 620 GLN A O 1
ATOM 4617 N N . HIS A 1 621 ? 29.799 -9.604 7.266 1.00 52.09 621 HIS A N 1
ATOM 4618 C CA . HIS A 1 621 ? 29.659 -8.191 6.867 1.00 52.09 621 HIS A CA 1
ATOM 4619 C C . HIS A 1 621 ? 28.721 -7.358 7.761 1.00 52.09 621 HIS A C 1
ATOM 4621 O O . HIS A 1 621 ? 28.784 -6.128 7.741 1.00 52.09 621 HIS A O 1
ATOM 4627 N N . THR A 1 622 ? 27.879 -8.000 8.574 1.00 44.66 622 THR A N 1
ATOM 4628 C CA . THR A 1 622 ? 26.797 -7.336 9.331 1.00 44.66 622 THR A CA 1
ATOM 4629 C C . THR A 1 622 ? 27.306 -6.368 10.422 1.00 44.66 622 THR A C 1
ATOM 4631 O O . THR A 1 622 ? 26.611 -5.416 10.772 1.00 44.66 622 THR A O 1
ATOM 4634 N N . GLN A 1 623 ? 28.552 -6.505 10.895 1.00 37.09 623 GLN A N 1
ATOM 4635 C CA . GLN A 1 623 ? 29.147 -5.550 11.847 1.00 37.09 623 GLN A CA 1
ATOM 4636 C C . GLN A 1 623 ? 29.598 -4.219 11.219 1.00 37.09 623 GLN A C 1
ATOM 4638 O O . GLN A 1 623 ? 29.605 -3.210 11.917 1.00 37.09 623 GLN A O 1
ATOM 4643 N N . ALA A 1 624 ? 29.909 -4.164 9.918 1.00 33.03 624 ALA A N 1
ATOM 4644 C CA . ALA A 1 624 ? 30.302 -2.900 9.282 1.00 33.03 624 ALA A CA 1
ATOM 4645 C C . ALA A 1 624 ? 29.127 -1.906 9.179 1.00 33.03 624 ALA A C 1
ATOM 4647 O O . ALA A 1 624 ? 29.338 -0.699 9.222 1.00 33.03 624 ALA A O 1
ATOM 4648 N N . ALA A 1 625 ? 27.893 -2.415 9.079 1.00 31.64 625 ALA A N 1
ATOM 4649 C CA . ALA A 1 625 ? 26.679 -1.604 8.996 1.00 31.64 625 ALA A CA 1
ATOM 4650 C C . ALA A 1 625 ? 26.123 -1.214 10.379 1.00 31.64 625 ALA A C 1
ATOM 4652 O O . ALA A 1 625 ? 25.679 -0.086 10.556 1.00 31.64 625 ALA A O 1
ATOM 4653 N N . ALA A 1 626 ? 26.201 -2.097 11.384 1.00 32.72 626 ALA A N 1
ATOM 4654 C CA . ALA A 1 626 ? 25.761 -1.775 12.748 1.00 32.72 626 ALA A CA 1
ATOM 4655 C C . ALA A 1 626 ? 26.676 -0.747 13.445 1.00 32.72 626 ALA A C 1
ATOM 4657 O O . ALA A 1 626 ? 26.195 0.082 14.213 1.00 32.72 626 ALA A O 1
ATOM 4658 N N . MET A 1 627 ? 27.978 -0.742 13.128 1.00 31.38 627 MET A N 1
ATOM 4659 C CA . MET A 1 627 ? 28.891 0.323 13.568 1.00 31.38 627 MET A CA 1
ATOM 4660 C C . MET A 1 627 ? 28.626 1.669 12.868 1.00 31.38 627 MET A C 1
ATOM 4662 O O . MET A 1 627 ? 29.008 2.698 13.412 1.00 31.38 627 MET A O 1
ATOM 4666 N N . ALA A 1 628 ? 27.961 1.676 11.704 1.00 32.56 628 ALA A N 1
ATOM 4667 C CA . ALA A 1 628 ? 27.631 2.895 10.958 1.00 32.56 628 ALA A CA 1
ATOM 4668 C C . ALA A 1 628 ? 26.345 3.594 11.454 1.00 32.56 628 ALA A C 1
ATOM 4670 O O . ALA A 1 628 ? 26.212 4.807 11.311 1.00 32.56 628 ALA A O 1
ATOM 4671 N N . ASP A 1 629 ? 25.410 2.855 12.062 1.00 34.31 629 ASP A N 1
ATOM 4672 C CA . ASP A 1 629 ? 24.163 3.423 12.609 1.00 34.31 629 ASP A CA 1
ATOM 4673 C C . ASP A 1 629 ? 24.372 4.026 14.015 1.00 34.31 629 ASP A C 1
ATOM 4675 O O . ASP A 1 629 ? 23.782 5.049 14.353 1.00 34.31 629 ASP A O 1
ATOM 4679 N N . GLN A 1 630 ? 25.282 3.457 14.822 1.00 34.50 630 GLN A N 1
ATOM 4680 C CA . GLN A 1 630 ? 25.714 4.066 16.092 1.00 34.50 630 GLN A CA 1
ATOM 4681 C C . GLN A 1 630 ? 26.637 5.278 15.892 1.00 34.50 630 GLN A C 1
ATOM 4683 O O . GLN A 1 630 ? 26.607 6.196 16.712 1.00 34.50 630 GLN A O 1
ATOM 4688 N N . SER A 1 631 ? 27.419 5.330 14.804 1.00 42.03 631 SER A N 1
ATOM 4689 C CA . SER A 1 631 ? 28.279 6.486 14.520 1.00 42.03 631 SER A CA 1
ATOM 4690 C C . SER A 1 631 ? 27.481 7.738 14.154 1.00 42.03 631 SER A C 1
ATOM 4692 O O . SER A 1 631 ? 27.888 8.832 14.515 1.00 42.03 631 SER A O 1
ATOM 4694 N N . GLY A 1 632 ? 26.315 7.603 13.509 1.00 49.25 632 GLY A N 1
ATOM 4695 C CA . GLY A 1 632 ? 25.526 8.750 13.047 1.00 49.25 632 GLY A CA 1
ATOM 4696 C C . GLY A 1 632 ? 24.938 9.634 14.157 1.00 49.25 632 GLY A C 1
ATOM 4697 O O . GLY A 1 632 ? 24.760 10.829 13.930 1.00 49.25 632 GLY A O 1
ATOM 4698 N N . VAL A 1 633 ? 24.651 9.080 15.342 1.00 50.06 633 VAL A N 1
ATOM 4699 C CA . VAL A 1 633 ? 24.146 9.833 16.514 1.00 50.06 633 VAL A CA 1
ATOM 4700 C C . VAL A 1 633 ? 25.306 10.455 17.301 1.00 50.06 633 VAL A C 1
ATOM 4702 O O . VAL A 1 633 ? 25.257 11.630 17.661 1.00 50.06 633 VAL A O 1
ATOM 4705 N N . ASP A 1 634 ? 26.399 9.710 17.495 1.00 58.31 634 ASP A N 1
ATOM 4706 C CA . ASP A 1 634 ? 27.613 10.213 18.159 1.00 58.31 634 ASP A CA 1
ATOM 4707 C C . ASP A 1 634 ? 28.279 11.341 17.339 1.00 58.31 634 ASP A C 1
ATOM 4709 O O . ASP A 1 634 ? 28.726 12.345 17.899 1.00 58.31 634 ASP A O 1
ATOM 4713 N N . ASP A 1 635 ? 28.238 11.248 16.003 1.00 63.66 635 ASP A N 1
ATOM 4714 C CA . ASP A 1 635 ? 28.692 12.296 15.082 1.00 63.66 635 ASP A CA 1
ATOM 4715 C C . ASP A 1 635 ? 27.957 13.627 15.311 1.00 63.66 635 ASP A C 1
ATOM 4717 O O . ASP A 1 635 ? 28.536 14.696 15.108 1.00 63.66 635 ASP A O 1
ATOM 4721 N N . GLN A 1 636 ? 26.693 13.607 15.752 1.00 63.22 636 GLN A N 1
ATOM 4722 C CA . GLN A 1 636 ? 25.926 14.828 16.029 1.00 63.22 636 GLN A CA 1
ATOM 4723 C C . GLN A 1 636 ? 26.367 15.504 17.323 1.00 63.22 636 GLN A C 1
ATOM 4725 O O . GLN A 1 636 ? 26.471 16.735 17.368 1.00 63.22 636 GLN A O 1
ATOM 4730 N N . VAL A 1 637 ? 26.663 14.713 18.356 1.00 69.75 637 VAL A N 1
ATOM 4731 C CA . VAL A 1 637 ? 27.211 15.215 19.620 1.00 69.75 637 VAL A CA 1
ATOM 4732 C C . VAL A 1 637 ? 28.584 15.842 19.373 1.00 69.75 637 VAL A C 1
ATOM 4734 O O . VAL A 1 637 ? 28.854 16.951 19.843 1.00 69.75 637 VAL A O 1
ATOM 4737 N N . GLU A 1 638 ? 29.423 15.203 18.557 1.00 72.19 638 GLU A N 1
ATOM 4738 C CA . GLU A 1 638 ? 30.719 15.753 18.151 1.00 72.19 638 GLU A CA 1
ATOM 4739 C C . GLU A 1 638 ? 30.573 17.009 17.273 1.00 72.19 638 GLU A C 1
ATOM 4741 O O . GLU A 1 638 ? 31.259 18.012 17.493 1.00 72.19 638 GLU A O 1
ATOM 4746 N N . LEU A 1 639 ? 29.605 17.042 16.350 1.00 72.12 639 LEU A N 1
ATOM 4747 C CA . LEU A 1 639 ? 29.297 18.228 15.542 1.00 72.12 639 LEU A CA 1
ATOM 4748 C C . LEU A 1 639 ? 28.826 19.413 16.406 1.00 72.12 639 LEU A C 1
ATOM 4750 O O . LEU A 1 639 ? 29.192 20.563 16.137 1.00 72.12 639 LEU A O 1
ATOM 4754 N N . PHE A 1 640 ? 28.045 19.156 17.459 1.00 73.25 640 PHE A N 1
ATOM 4755 C CA . PHE A 1 640 ? 27.646 20.165 18.442 1.00 73.25 640 PHE A CA 1
ATOM 4756 C C . PHE A 1 640 ? 28.853 20.700 19.228 1.00 73.25 640 PHE A C 1
ATOM 4758 O O . PHE A 1 640 ? 29.039 21.921 19.307 1.00 73.25 640 PHE A O 1
ATOM 4765 N N . LYS A 1 641 ? 29.719 19.813 19.743 1.00 75.12 641 LYS A N 1
ATOM 4766 C CA . LYS A 1 641 ? 30.957 20.199 20.446 1.00 75.12 641 LYS A CA 1
ATOM 4767 C C . LYS A 1 641 ? 31.835 21.094 19.569 1.00 75.12 641 LYS A C 1
ATOM 4769 O O . LYS A 1 641 ? 32.280 22.150 20.024 1.00 75.12 641 LYS A O 1
ATOM 4774 N N . VAL A 1 642 ? 32.007 20.742 18.292 1.00 78.31 642 VAL A N 1
ATOM 4775 C CA . VAL A 1 642 ? 32.781 21.539 17.328 1.00 78.31 642 VAL A CA 1
ATOM 4776 C C . VAL A 1 642 ? 32.125 22.897 17.054 1.00 78.31 642 VAL A C 1
ATOM 4778 O O . VAL A 1 642 ? 32.820 23.912 17.083 1.00 78.31 642 VAL A O 1
ATOM 4781 N N . LYS A 1 643 ? 30.800 22.978 16.857 1.00 76.75 643 LYS A N 1
ATOM 4782 C CA . LYS A 1 643 ? 30.093 24.268 16.691 1.00 76.75 643 LYS A CA 1
ATOM 4783 C C . LYS A 1 643 ? 30.287 25.193 17.895 1.00 76.75 643 LYS A C 1
ATOM 4785 O O . LYS A 1 643 ? 30.573 26.382 17.719 1.00 76.75 643 LYS A O 1
ATOM 4790 N N . LYS A 1 644 ? 30.164 24.659 19.113 1.00 76.69 644 LYS A N 1
ATOM 4791 C CA . LYS A 1 644 ? 30.362 25.419 20.356 1.00 76.69 644 LYS A CA 1
ATOM 4792 C C . LYS A 1 644 ? 31.814 25.877 20.504 1.00 76.69 644 LYS A C 1
ATOM 4794 O O . LYS A 1 644 ? 32.055 27.030 20.864 1.00 76.69 644 LYS A O 1
ATOM 4799 N N . LEU A 1 645 ? 32.766 25.013 20.154 1.00 82.12 645 LEU A N 1
ATOM 4800 C CA . LEU A 1 645 ? 34.189 25.337 20.129 1.00 82.12 645 LEU A CA 1
ATOM 4801 C C . LEU A 1 645 ? 34.504 26.449 19.118 1.00 82.12 645 LEU A C 1
ATOM 4803 O O . LEU A 1 645 ? 35.225 27.382 19.446 1.00 82.12 645 LEU A O 1
ATOM 4807 N N . ILE A 1 646 ? 33.925 26.423 17.915 1.00 84.25 646 ILE A N 1
ATOM 4808 C CA . ILE A 1 646 ? 34.099 27.514 16.943 1.00 84.25 646 ILE A CA 1
ATOM 4809 C C . ILE A 1 646 ? 33.572 28.833 17.513 1.00 84.25 646 ILE A C 1
ATOM 4811 O O . ILE A 1 646 ? 34.259 29.850 17.423 1.00 84.25 646 ILE A O 1
ATOM 4815 N N . LYS A 1 647 ? 32.392 28.825 18.147 1.00 81.12 647 LYS A N 1
ATOM 4816 C CA . LYS A 1 647 ? 31.810 30.025 18.767 1.00 81.12 647 LYS A CA 1
ATOM 4817 C C . LYS A 1 647 ? 32.714 30.587 19.872 1.00 81.12 647 LYS A C 1
ATOM 4819 O O . LYS A 1 647 ? 32.909 31.800 19.929 1.00 81.12 647 LYS A O 1
ATOM 4824 N N . SER A 1 648 ? 33.307 29.729 20.709 1.00 82.44 648 SER A N 1
ATOM 4825 C CA . SER A 1 648 ? 34.230 30.162 21.769 1.00 82.44 648 SER A CA 1
ATOM 4826 C C . SER A 1 648 ? 35.566 30.673 21.214 1.00 82.44 648 SER A C 1
ATOM 4828 O O . SER A 1 648 ? 36.050 31.718 21.649 1.00 82.44 648 SER A O 1
ATOM 4830 N N . LEU A 1 649 ? 36.129 30.008 20.200 1.00 85.69 649 LEU A N 1
ATOM 4831 C CA . LEU A 1 649 ? 37.367 30.416 19.529 1.00 85.69 649 LEU A CA 1
ATOM 4832 C C . LEU A 1 649 ? 37.212 31.728 18.742 1.00 85.69 649 LEU A C 1
ATOM 4834 O O . LEU A 1 649 ? 38.154 32.514 18.691 1.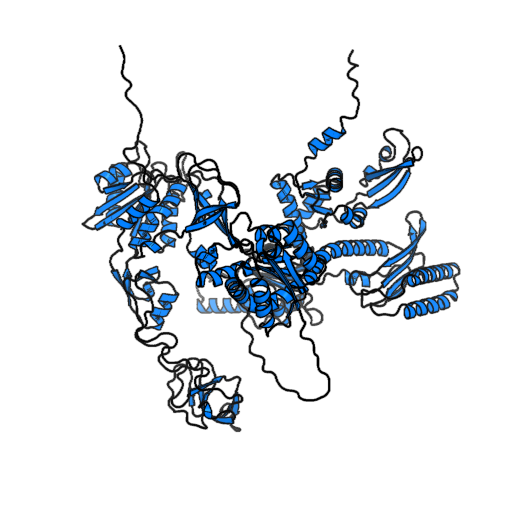00 85.69 649 LEU A O 1
ATOM 4838 N N . GLN A 1 650 ? 36.043 31.988 18.148 1.00 83.56 650 GLN A N 1
ATOM 4839 C CA . GLN A 1 650 ? 35.747 33.242 17.439 1.00 83.56 650 GLN A CA 1
ATOM 4840 C C . GLN A 1 650 ? 35.510 34.425 18.388 1.00 83.56 650 GLN A C 1
ATOM 4842 O O . GLN A 1 650 ? 35.840 35.563 18.039 1.00 83.56 650 GLN A O 1
ATOM 4847 N N . ALA A 1 651 ? 34.944 34.170 19.573 1.00 81.19 651 ALA A N 1
ATOM 4848 C CA . ALA A 1 651 ? 34.761 35.180 20.615 1.00 81.19 651 ALA A CA 1
ATOM 4849 C C . ALA A 1 651 ? 36.089 35.560 21.294 1.00 81.19 651 ALA A C 1
ATOM 4851 O O . ALA A 1 651 ? 36.269 36.704 21.712 1.00 81.19 651 ALA A O 1
ATOM 4852 N N . ALA A 1 652 ? 37.038 34.623 21.365 1.00 83.38 652 ALA A N 1
ATOM 4853 C CA . ALA A 1 652 ? 38.364 34.851 21.916 1.00 83.38 652 ALA A CA 1
ATOM 4854 C C . ALA A 1 652 ? 39.164 35.899 21.118 1.00 83.38 652 ALA A C 1
ATOM 4856 O O . ALA A 1 652 ? 39.385 35.773 19.910 1.00 83.38 652 ALA A O 1
ATOM 4857 N N . ARG A 1 653 ? 39.670 36.920 21.818 1.00 80.25 653 ARG A N 1
ATOM 4858 C CA . ARG A 1 653 ? 40.575 37.941 21.270 1.00 80.25 653 ARG A CA 1
ATOM 4859 C C . ARG A 1 653 ? 41.854 38.017 22.096 1.00 80.25 653 ARG A C 1
ATOM 4861 O O . ARG A 1 653 ? 41.805 38.073 23.325 1.00 80.25 653 ARG A O 1
ATOM 4868 N N . GLY A 1 654 ? 42.993 38.010 21.407 1.00 78.50 654 GLY A N 1
ATOM 4869 C CA . GLY A 1 654 ? 44.312 38.177 22.011 1.00 78.50 654 GLY A CA 1
ATOM 4870 C C . GLY A 1 654 ? 44.811 39.621 21.922 1.00 78.50 654 GLY A C 1
ATOM 4871 O O . GLY A 1 654 ? 44.490 40.354 20.983 1.00 78.50 654 GLY A O 1
ATOM 4872 N N . ASN A 1 655 ? 45.652 40.021 22.878 1.00 73.12 655 ASN A N 1
ATOM 4873 C CA . ASN A 1 655 ? 46.418 41.265 22.799 1.00 73.12 655 ASN A CA 1
ATOM 4874 C C . ASN A 1 655 ? 47.657 41.062 21.911 1.00 73.12 655 ASN A C 1
ATOM 4876 O O . ASN A 1 655 ? 48.728 40.695 22.393 1.00 73.12 655 ASN A O 1
ATOM 4880 N N . GLY A 1 656 ? 47.517 41.316 20.608 1.00 74.81 656 GLY A N 1
ATOM 4881 C CA . GLY A 1 656 ? 48.615 41.218 19.637 1.00 74.81 656 GLY A CA 1
ATOM 4882 C C . GLY A 1 656 ? 48.711 39.856 18.944 1.00 74.81 656 GLY A C 1
ATOM 4883 O O . GLY A 1 656 ? 47.742 39.112 18.898 1.00 74.81 656 GLY A O 1
ATOM 4884 N N . THR A 1 657 ? 49.873 39.546 18.361 1.00 80.81 657 THR A N 1
ATOM 4885 C CA . THR A 1 657 ? 50.101 38.331 17.547 1.00 80.81 657 THR A CA 1
ATOM 4886 C C . THR A 1 657 ? 50.495 37.158 18.439 1.00 80.81 657 THR A C 1
ATOM 4888 O O . THR A 1 657 ? 51.656 36.782 18.521 1.00 80.81 657 THR A O 1
ATOM 4891 N N . SER A 1 658 ? 49.545 36.630 19.204 1.00 81.88 658 SER A N 1
ATOM 4892 C CA . SER A 1 658 ? 49.807 35.607 20.228 1.00 81.88 658 SER A CA 1
ATOM 4893 C C . SER A 1 658 ? 48.891 34.388 20.133 1.00 81.88 658 SER A C 1
ATOM 4895 O O . SER A 1 658 ? 48.907 33.546 21.031 1.00 81.88 658 SER A O 1
ATOM 4897 N N . MET A 1 659 ? 48.116 34.277 19.051 1.00 88.31 659 MET A N 1
ATOM 4898 C CA . MET A 1 659 ? 47.133 33.218 18.832 1.00 88.31 659 MET A CA 1
ATOM 4899 C C . MET A 1 659 ? 47.587 32.327 17.679 1.00 88.31 659 MET A C 1
ATOM 4901 O O . MET A 1 659 ? 47.553 32.732 16.519 1.00 88.31 659 MET A O 1
ATOM 4905 N N . ILE A 1 660 ? 48.010 31.108 17.999 1.00 92.31 660 ILE A N 1
ATOM 4906 C CA . ILE A 1 660 ? 48.440 30.106 17.026 1.00 92.31 660 ILE A CA 1
ATOM 4907 C C . ILE A 1 660 ? 47.268 29.196 16.682 1.00 92.31 660 ILE A C 1
ATOM 4909 O O . ILE A 1 660 ? 46.668 28.582 17.565 1.00 92.31 660 ILE A O 1
ATOM 4913 N N . SER A 1 661 ? 46.985 29.090 15.385 1.00 93.56 661 SER A N 1
ATOM 4914 C CA . SER A 1 661 ? 46.073 28.105 14.798 1.00 93.56 661 SER A CA 1
ATOM 4915 C C . SER A 1 661 ? 46.890 27.158 13.925 1.00 93.56 661 SER A C 1
ATOM 4917 O O . SER A 1 661 ? 47.452 27.585 12.915 1.00 93.56 661 SER A O 1
ATOM 4919 N N . LEU A 1 662 ? 46.995 25.895 14.333 1.00 93.25 662 LEU A N 1
ATOM 4920 C CA . LEU A 1 662 ? 47.785 24.870 13.659 1.00 93.25 662 LEU A CA 1
ATOM 4921 C C . LEU A 1 662 ? 46.890 23.685 13.277 1.00 93.25 662 LEU A C 1
ATOM 4923 O O . LEU A 1 662 ? 46.272 23.072 14.141 1.00 93.25 662 LEU A O 1
ATOM 4927 N N . ILE A 1 663 ? 46.841 23.356 11.988 1.00 93.19 663 ILE A N 1
ATOM 4928 C CA . ILE A 1 663 ? 46.057 22.253 11.423 1.00 93.19 663 ILE A CA 1
ATOM 4929 C C . ILE A 1 663 ? 46.986 21.360 10.607 1.00 93.19 663 ILE A C 1
ATOM 4931 O O . ILE A 1 663 ? 47.674 21.818 9.687 1.00 93.19 663 ILE A O 1
ATOM 4935 N N . ILE A 1 664 ? 46.998 20.078 10.953 1.00 92.69 664 ILE A N 1
ATOM 4936 C CA . ILE A 1 664 ? 47.845 19.051 10.357 1.00 92.69 664 ILE A CA 1
ATOM 4937 C C . ILE A 1 664 ? 46.935 18.024 9.665 1.00 92.69 664 ILE A C 1
ATOM 4939 O O . ILE A 1 664 ? 46.117 17.399 10.343 1.00 92.69 664 ILE A O 1
ATOM 4943 N N . PRO A 1 665 ? 47.057 17.829 8.340 1.00 91.00 665 PRO A N 1
ATOM 4944 C CA . PRO A 1 665 ? 46.233 16.872 7.613 1.00 91.00 665 PRO A CA 1
ATOM 4945 C C . PRO A 1 665 ? 46.623 15.421 7.943 1.00 91.00 665 PRO A C 1
ATOM 4947 O O . PRO A 1 665 ? 47.741 15.154 8.414 1.00 91.00 665 PRO A O 1
ATOM 4950 N N . PRO A 1 666 ? 45.736 14.446 7.681 1.00 88.75 666 PRO A N 1
ATOM 4951 C CA . PRO A 1 666 ? 46.033 13.048 7.934 1.00 88.75 666 PRO A CA 1
ATOM 4952 C C . PRO A 1 666 ? 47.200 12.582 7.057 1.00 88.75 666 PRO A C 1
ATOM 4954 O O . PRO A 1 666 ? 47.386 13.045 5.931 1.00 88.75 666 PRO A O 1
ATOM 4957 N N . LYS A 1 667 ? 47.987 11.632 7.573 1.00 85.88 667 LYS A N 1
ATOM 4958 C CA . LYS A 1 667 ? 49.221 11.094 6.955 1.00 85.88 667 LYS A CA 1
ATOM 4959 C C . LYS A 1 667 ? 50.426 12.048 6.915 1.00 85.88 667 LYS A C 1
ATOM 4961 O O . LYS A 1 667 ? 51.513 11.588 6.563 1.00 85.88 667 LYS A O 1
ATOM 4966 N N . ASP A 1 668 ? 50.287 13.317 7.301 1.00 89.12 668 ASP A N 1
ATOM 4967 C CA . ASP A 1 668 ? 51.435 14.218 7.454 1.00 89.12 668 ASP A CA 1
ATOM 4968 C C . ASP A 1 668 ? 52.279 13.847 8.689 1.00 89.12 668 ASP A C 1
ATOM 4970 O O . ASP A 1 668 ? 51.801 13.239 9.654 1.00 89.12 668 ASP A O 1
ATOM 4974 N N . GLN A 1 669 ? 53.571 14.169 8.652 1.00 88.94 669 GLN A N 1
ATOM 4975 C CA . GLN A 1 669 ? 54.518 13.794 9.699 1.00 88.94 669 GLN A CA 1
ATOM 4976 C C . GLN A 1 669 ? 54.642 14.894 10.756 1.00 88.94 669 GLN A C 1
ATOM 4978 O O . GLN A 1 669 ? 55.019 16.026 10.455 1.00 88.94 669 GLN A O 1
ATOM 4983 N N . ILE A 1 670 ? 54.442 14.535 12.028 1.00 91.31 670 ILE A N 1
ATOM 4984 C CA . ILE A 1 670 ? 54.590 15.458 13.169 1.00 91.31 670 ILE A CA 1
ATOM 4985 C C . ILE A 1 670 ? 55.998 16.066 13.240 1.00 91.31 670 ILE A C 1
ATOM 4987 O O . ILE A 1 670 ? 56.154 17.238 13.580 1.00 91.31 670 ILE A O 1
ATOM 4991 N N . SER A 1 671 ? 57.028 15.309 12.853 1.00 89.50 671 SER A N 1
ATOM 4992 C CA . SER A 1 671 ? 58.419 15.777 12.802 1.00 89.50 671 SER A CA 1
ATOM 4993 C C . SER A 1 671 ? 58.608 17.000 11.894 1.00 89.50 671 SER A C 1
ATOM 4995 O O . SER A 1 671 ? 59.354 17.916 12.248 1.00 89.50 671 SER A O 1
ATOM 4997 N N . ARG A 1 672 ? 57.896 17.060 10.758 1.00 91.81 672 ARG A N 1
ATOM 4998 C CA . ARG A 1 672 ? 57.912 18.192 9.818 1.00 91.81 672 ARG A CA 1
ATOM 4999 C C . ARG A 1 672 ? 57.392 19.462 10.485 1.00 91.81 672 ARG A C 1
ATOM 5001 O O . ARG A 1 672 ? 58.037 20.506 10.420 1.00 91.81 672 ARG A O 1
ATOM 5008 N N . VAL A 1 673 ? 56.254 19.351 11.166 1.00 91.38 673 VAL A N 1
ATOM 5009 C CA . VAL A 1 673 ? 55.590 20.468 11.852 1.00 91.38 673 VAL A CA 1
ATOM 5010 C C . VAL A 1 673 ? 56.377 20.906 13.088 1.00 91.38 673 VAL A C 1
ATOM 5012 O O . VAL A 1 673 ? 56.549 22.099 13.321 1.00 91.38 673 VAL A O 1
ATOM 5015 N N . SER A 1 674 ? 56.945 19.960 13.840 1.00 91.19 674 SER A N 1
ATOM 5016 C CA . SER A 1 674 ? 57.817 20.272 14.976 1.00 91.19 674 SER A CA 1
ATOM 5017 C C . SER A 1 674 ? 59.060 21.052 14.546 1.00 91.19 674 SER A C 1
ATOM 5019 O O . SER A 1 674 ? 59.485 21.949 15.274 1.00 91.19 674 SER A O 1
ATOM 5021 N N . LYS A 1 675 ? 59.639 20.731 13.380 1.00 92.25 675 LYS A N 1
ATOM 5022 C CA . LYS A 1 675 ? 60.760 21.487 12.810 1.00 92.25 675 LYS A CA 1
ATOM 5023 C C . LYS A 1 675 ? 60.330 22.900 12.410 1.00 92.25 675 LYS A C 1
ATOM 5025 O O . LYS A 1 675 ? 60.978 23.854 12.819 1.00 92.25 675 LYS A O 1
ATOM 5030 N N . MET A 1 676 ? 59.203 23.032 11.709 1.00 93.50 676 MET A N 1
ATOM 5031 C CA . MET A 1 676 ? 58.635 24.334 11.340 1.00 93.50 676 MET A CA 1
ATOM 5032 C C . MET A 1 676 ? 58.426 25.233 12.570 1.00 93.50 676 MET A C 1
ATOM 5034 O O . MET A 1 676 ? 58.868 26.375 12.569 1.00 93.50 676 MET A O 1
ATOM 5038 N N . LEU A 1 677 ? 57.834 24.720 13.656 1.00 92.44 677 LEU A N 1
ATOM 5039 C CA . LEU A 1 677 ? 57.656 25.497 14.891 1.00 92.44 677 LEU A CA 1
ATOM 5040 C C . LEU A 1 677 ? 58.991 25.909 15.536 1.00 92.44 677 LEU A C 1
ATOM 5042 O O . LEU A 1 677 ? 59.056 26.952 16.182 1.00 92.44 677 LEU A O 1
ATOM 5046 N N . ALA A 1 678 ? 60.047 25.100 15.410 1.00 91.12 678 ALA A N 1
ATOM 5047 C CA . ALA A 1 678 ? 61.376 25.451 15.916 1.00 91.12 678 ALA A CA 1
ATOM 5048 C C . ALA A 1 678 ? 62.025 26.577 15.091 1.00 91.12 678 ALA A C 1
ATOM 5050 O O . ALA A 1 678 ? 62.605 27.500 15.668 1.00 91.12 678 ALA A O 1
ATOM 5051 N N . ASP A 1 679 ? 61.861 26.545 13.768 1.00 91.19 679 ASP A N 1
ATOM 5052 C CA . ASP A 1 679 ? 62.332 27.596 12.859 1.00 91.19 679 ASP A CA 1
ATOM 5053 C C . ASP A 1 679 ? 61.576 28.924 13.104 1.00 91.19 679 ASP A C 1
ATOM 5055 O O . ASP A 1 679 ? 62.179 30.000 13.195 1.00 91.19 679 ASP A O 1
ATOM 5059 N N . GLU A 1 680 ? 60.259 28.848 13.324 1.00 90.56 680 GLU A N 1
ATOM 5060 C CA . GLU A 1 680 ? 59.408 29.984 13.705 1.00 90.56 680 GLU A CA 1
ATOM 5061 C C . GLU A 1 680 ? 59.793 30.566 15.072 1.00 90.56 680 GLU A C 1
ATOM 5063 O O . GLU A 1 680 ? 59.850 31.785 15.239 1.00 90.56 680 GLU A O 1
ATOM 5068 N N . MET A 1 681 ? 60.149 29.720 16.046 1.00 90.19 681 MET A N 1
ATOM 5069 C CA . MET A 1 681 ? 60.656 30.167 17.348 1.00 90.19 681 MET A CA 1
ATOM 5070 C C . MET A 1 681 ? 61.968 30.956 17.208 1.00 90.19 681 MET A C 1
ATOM 5072 O O . MET A 1 681 ? 62.145 31.991 17.858 1.00 90.19 681 MET A O 1
ATOM 5076 N N . GLY A 1 682 ? 62.873 30.502 16.334 1.00 87.81 682 GLY A N 1
ATOM 5077 C CA . GLY A 1 682 ? 64.112 31.212 16.009 1.00 87.81 682 GLY A CA 1
ATOM 5078 C C . GLY A 1 682 ? 63.846 32.584 15.383 1.00 87.81 682 GLY A C 1
ATOM 5079 O O . GLY A 1 682 ? 64.443 33.583 15.791 1.00 87.81 682 GLY A O 1
ATOM 5080 N N . THR A 1 683 ? 62.888 32.654 14.457 1.00 87.81 683 THR A N 1
ATOM 5081 C CA . THR A 1 683 ? 62.472 33.901 13.797 1.00 87.81 683 THR A CA 1
ATOM 5082 C C . THR A 1 683 ? 61.807 34.870 14.779 1.00 87.81 683 THR A C 1
ATOM 5084 O O . THR A 1 683 ? 62.158 36.052 14.823 1.00 87.81 683 THR A O 1
ATOM 5087 N N . ALA A 1 684 ? 60.917 34.373 15.641 1.00 87.56 684 ALA A N 1
ATOM 5088 C CA . ALA A 1 684 ? 60.227 35.157 16.662 1.00 87.56 684 ALA A CA 1
ATOM 5089 C C . ALA A 1 684 ? 61.180 35.775 17.702 1.00 87.56 684 ALA A C 1
ATOM 5091 O O . ALA A 1 684 ? 60.903 36.850 18.237 1.00 87.56 684 ALA A O 1
ATOM 5092 N N . SER A 1 685 ? 62.339 35.159 17.959 1.00 88.12 685 SER A N 1
ATOM 5093 C CA . SER A 1 685 ? 63.361 35.715 18.860 1.00 88.12 685 SER A CA 1
ATOM 5094 C C . SER A 1 685 ? 63.902 37.080 18.387 1.00 88.12 685 SER A C 1
ATOM 5096 O O . SER A 1 685 ? 64.278 37.931 19.202 1.00 88.12 685 SER A O 1
ATOM 5098 N N . ASN A 1 686 ? 63.843 37.349 17.077 1.00 88.69 686 ASN A N 1
ATOM 5099 C CA . ASN A 1 686 ? 64.291 38.606 16.468 1.00 88.69 686 ASN A CA 1
ATOM 5100 C C . ASN A 1 686 ? 63.265 39.755 16.573 1.00 88.69 686 ASN A C 1
ATOM 5102 O O . ASN A 1 686 ? 63.543 40.877 16.140 1.00 88.69 686 ASN A O 1
ATOM 5106 N N . ILE A 1 687 ? 62.085 39.522 17.163 1.00 86.88 687 ILE A N 1
ATOM 5107 C CA . ILE A 1 687 ? 61.069 40.563 17.373 1.00 86.88 687 ILE A CA 1
ATOM 5108 C C . ILE A 1 687 ? 61.600 41.632 18.345 1.00 86.88 687 ILE A C 1
ATOM 5110 O O . ILE A 1 687 ? 62.001 41.339 19.472 1.00 86.88 687 ILE A O 1
ATOM 5114 N N . LYS A 1 688 ? 61.565 42.904 17.921 1.00 87.00 688 LYS A N 1
ATOM 5115 C CA . LYS A 1 688 ? 62.100 44.045 18.695 1.00 87.00 688 LYS A CA 1
ATOM 5116 C C . LYS A 1 688 ? 61.271 44.387 19.938 1.00 87.00 688 LYS A C 1
ATOM 5118 O O . LYS A 1 688 ? 61.822 44.816 20.948 1.00 87.00 688 LYS A O 1
ATOM 5123 N N . SER A 1 689 ? 59.950 44.212 19.874 1.00 85.31 689 SER A N 1
ATOM 5124 C CA . SER A 1 689 ? 59.057 44.477 21.008 1.00 85.31 689 SER A CA 1
ATOM 5125 C C . SER A 1 689 ? 59.184 43.374 22.058 1.00 85.31 689 SER A C 1
ATOM 5127 O O . SER A 1 689 ? 58.835 42.227 21.789 1.00 85.31 689 SER A O 1
ATOM 5129 N N . ARG A 1 690 ? 59.648 43.716 23.270 1.00 83.25 690 ARG A N 1
ATOM 5130 C CA . ARG A 1 690 ? 59.827 42.756 24.377 1.00 83.25 690 ARG A CA 1
ATOM 5131 C C . ARG A 1 690 ? 58.523 42.033 24.734 1.00 83.25 690 ARG A C 1
ATOM 5133 O O . ARG A 1 690 ? 58.553 40.824 24.930 1.00 83.25 690 ARG A O 1
ATOM 5140 N N . VAL A 1 691 ? 57.407 42.761 24.795 1.00 82.50 691 VAL A N 1
ATOM 5141 C CA . VAL A 1 691 ? 56.087 42.216 25.163 1.00 82.50 691 VAL A CA 1
ATOM 5142 C C . VAL A 1 691 ? 55.547 41.299 24.063 1.00 82.50 691 VAL A C 1
ATOM 5144 O O . VAL A 1 691 ? 55.150 40.170 24.347 1.00 82.50 691 VAL A O 1
ATOM 5147 N N . ASN A 1 692 ? 55.620 41.726 22.794 1.00 82.69 692 ASN A N 1
ATOM 5148 C CA . ASN A 1 692 ? 55.150 40.906 21.671 1.00 82.69 692 ASN A CA 1
ATOM 5149 C C . ASN A 1 692 ? 56.025 39.658 21.483 1.00 82.69 692 ASN A C 1
ATOM 5151 O O . ASN A 1 692 ? 55.512 38.564 21.291 1.00 82.69 692 ASN A O 1
ATOM 5155 N N . ARG A 1 693 ? 57.350 39.797 21.627 1.00 86.94 693 ARG A N 1
ATOM 5156 C CA . ARG A 1 693 ? 58.292 38.675 21.548 1.00 86.94 693 ARG A CA 1
ATOM 5157 C C . ARG A 1 693 ? 58.005 37.609 22.602 1.00 86.94 693 ARG A C 1
ATOM 5159 O O . ARG A 1 693 ? 57.953 36.433 22.268 1.00 86.94 693 ARG A O 1
ATOM 5166 N N . LEU A 1 694 ? 57.819 38.006 23.864 1.00 85.38 694 LEU A N 1
ATOM 5167 C CA . LEU A 1 694 ? 57.500 37.064 24.943 1.00 85.38 694 LEU A CA 1
ATOM 5168 C C . LEU A 1 694 ? 56.160 36.357 24.704 1.00 85.38 694 LEU A C 1
ATOM 5170 O O . LEU A 1 694 ? 56.048 35.165 24.977 1.00 85.38 694 LEU A O 1
ATOM 5174 N N . SER A 1 695 ? 55.184 37.069 24.142 1.00 84.56 695 SER A N 1
ATOM 5175 C CA . SER A 1 695 ? 53.863 36.519 23.827 1.00 84.56 695 SER A CA 1
ATOM 5176 C C . SER A 1 695 ? 53.925 35.483 22.698 1.00 84.56 695 SER A C 1
ATOM 5178 O O . SER A 1 695 ? 53.428 34.372 22.867 1.00 84.56 695 SER A O 1
ATOM 5180 N N . VAL A 1 696 ? 54.615 35.796 21.591 1.00 86.94 696 VAL A N 1
ATOM 5181 C CA . VAL A 1 696 ? 54.808 34.875 20.453 1.00 86.94 696 VAL A CA 1
ATOM 5182 C C . VAL A 1 696 ? 55.614 33.644 20.876 1.00 86.94 696 VAL A C 1
ATOM 5184 O O . VAL A 1 696 ? 55.200 32.515 20.623 1.00 86.94 696 VAL A O 1
ATOM 5187 N N . LEU A 1 697 ? 56.741 33.835 21.574 1.00 88.44 697 LEU A N 1
ATOM 5188 C CA . LEU A 1 697 ? 57.565 32.720 22.059 1.00 88.44 697 LEU A CA 1
ATOM 5189 C C . LEU A 1 697 ? 56.791 31.832 23.039 1.00 88.44 697 LEU A C 1
ATOM 5191 O O . LEU A 1 697 ? 56.909 30.608 22.984 1.00 88.44 697 LEU A O 1
ATOM 5195 N N . GLY A 1 698 ? 55.976 32.435 23.909 1.00 86.62 698 GLY A N 1
ATOM 5196 C CA . GLY A 1 698 ? 55.093 31.715 24.818 1.00 86.62 698 GLY A CA 1
ATOM 5197 C C . GLY A 1 698 ? 54.064 30.860 24.079 1.00 86.62 698 GLY A C 1
ATOM 5198 O O . GLY A 1 698 ? 53.892 29.697 24.434 1.00 86.62 698 GLY A O 1
ATOM 5199 N N . ALA A 1 699 ? 53.428 31.399 23.035 1.00 88.31 699 ALA A N 1
ATOM 5200 C CA . ALA A 1 699 ? 52.448 30.672 22.229 1.00 88.31 699 ALA A CA 1
ATOM 5201 C C . ALA A 1 699 ? 53.086 29.508 21.449 1.00 88.31 699 ALA A C 1
ATOM 5203 O O . ALA A 1 699 ? 52.573 28.388 21.502 1.00 88.31 699 ALA A O 1
ATOM 5204 N N . ILE A 1 700 ? 54.239 29.733 20.798 1.00 90.75 700 ILE A N 1
ATOM 5205 C CA . ILE A 1 700 ? 54.962 28.688 20.046 1.00 90.75 700 ILE A CA 1
ATOM 5206 C C . ILE A 1 700 ? 55.420 27.570 20.988 1.00 90.75 700 ILE A C 1
ATOM 5208 O O . ILE A 1 700 ? 55.257 26.391 20.674 1.00 90.75 700 ILE A O 1
ATOM 5212 N N . THR A 1 701 ? 55.932 27.926 22.170 1.00 90.44 701 THR A N 1
ATOM 5213 C CA . THR A 1 701 ? 56.348 26.943 23.182 1.00 90.44 701 THR A CA 1
ATOM 5214 C C . THR A 1 701 ? 55.164 26.085 23.633 1.00 90.44 701 THR A C 1
ATOM 5216 O O . THR A 1 701 ? 55.293 24.864 23.702 1.00 90.44 701 THR A O 1
ATOM 5219 N N . SER A 1 702 ? 53.998 26.691 23.881 1.00 90.31 702 SER A N 1
ATOM 5220 C CA . SER A 1 702 ? 52.775 25.954 24.226 1.00 90.31 702 SER A CA 1
ATOM 5221 C C . SER A 1 702 ? 52.339 25.007 23.102 1.00 90.31 702 SER A C 1
ATOM 5223 O O . SER A 1 702 ? 52.038 23.845 23.367 1.00 90.31 702 SER A O 1
ATOM 5225 N N . ALA A 1 703 ? 52.356 25.458 21.841 1.00 90.25 703 ALA A N 1
ATOM 5226 C CA . ALA A 1 703 ? 52.028 24.613 20.689 1.00 90.25 703 ALA A CA 1
ATOM 5227 C C . ALA A 1 703 ? 52.998 23.428 20.541 1.00 90.25 703 ALA A C 1
ATOM 5229 O O . ALA A 1 703 ? 52.559 22.296 20.348 1.00 90.25 703 ALA A O 1
ATOM 5230 N N . GLN A 1 704 ? 54.306 23.650 20.716 1.00 90.31 704 GLN A N 1
ATOM 5231 C CA . GLN A 1 704 ? 55.305 22.576 20.706 1.00 90.31 704 GLN A CA 1
ATOM 5232 C C . GLN A 1 704 ? 55.109 21.575 21.849 1.00 90.31 704 GLN A C 1
ATOM 5234 O O . GLN A 1 704 ? 55.279 20.375 21.642 1.00 90.31 704 GLN A O 1
ATOM 5239 N N . GLN A 1 705 ? 54.772 22.044 23.054 1.00 90.38 705 GLN A N 1
ATOM 5240 C CA . GLN A 1 705 ? 54.513 21.168 24.199 1.00 90.38 705 GLN A CA 1
ATOM 5241 C C . GLN A 1 705 ? 53.316 20.249 23.949 1.00 90.38 705 GLN A C 1
ATOM 5243 O O . GLN A 1 705 ? 53.412 19.064 24.255 1.00 90.38 705 GLN A O 1
ATOM 5248 N N . ARG A 1 706 ? 52.235 20.756 23.341 1.00 90.06 706 ARG A N 1
ATOM 5249 C CA . ARG A 1 706 ? 51.082 19.918 22.970 1.00 90.06 706 ARG A CA 1
ATOM 5250 C C . ARG A 1 706 ? 51.406 18.964 21.830 1.00 90.06 706 ARG A C 1
ATOM 5252 O O . ARG A 1 706 ? 51.086 17.787 21.918 1.00 90.06 706 ARG A O 1
ATOM 5259 N N . LEU A 1 707 ? 52.114 19.433 20.802 1.00 91.88 707 LEU A N 1
ATOM 5260 C CA . LEU A 1 707 ? 52.492 18.596 19.663 1.00 91.88 707 LEU A CA 1
ATOM 5261 C C . LEU A 1 707 ? 53.341 17.381 20.087 1.00 91.88 707 LEU A C 1
ATOM 5263 O O . LEU A 1 707 ? 53.205 16.312 19.503 1.00 91.88 707 LEU A O 1
ATOM 5267 N N . LYS A 1 708 ? 54.163 17.515 21.140 1.00 90.31 708 LYS A N 1
ATOM 5268 C CA . LYS A 1 708 ? 54.958 16.413 21.718 1.00 90.31 708 LYS A CA 1
ATOM 5269 C C . LYS A 1 708 ? 54.129 15.296 22.358 1.00 90.31 708 LYS A C 1
ATOM 5271 O O . LYS A 1 708 ? 54.674 14.216 22.558 1.00 90.31 708 LYS A O 1
ATOM 5276 N N . LEU A 1 709 ? 52.859 15.537 22.689 1.00 90.31 709 LEU A N 1
ATOM 5277 C CA . LEU A 1 709 ? 51.967 14.498 23.216 1.00 90.31 709 LEU A CA 1
ATOM 5278 C C . LEU A 1 709 ? 51.592 13.467 22.138 1.00 90.31 709 LEU A C 1
ATOM 5280 O O . LEU A 1 709 ? 51.188 12.355 22.468 1.00 90.31 709 LEU A O 1
ATOM 5284 N N . TYR A 1 710 ? 51.771 13.808 20.858 1.00 89.94 710 TYR A N 1
ATOM 5285 C CA . TYR A 1 710 ? 51.411 12.964 19.726 1.00 89.94 710 TYR A CA 1
ATOM 5286 C C . TYR A 1 710 ? 52.657 12.388 19.050 1.00 89.94 710 TYR A C 1
ATOM 5288 O O . TYR A 1 710 ? 53.495 13.110 18.512 1.00 89.94 710 TYR A O 1
ATOM 5296 N N . ASN A 1 711 ? 52.750 11.058 19.010 1.00 87.19 711 ASN A N 1
ATOM 5297 C CA . ASN A 1 711 ? 53.832 10.359 18.306 1.00 87.19 711 ASN A CA 1
ATOM 5298 C C . ASN A 1 711 ? 53.606 10.301 16.782 1.00 87.19 711 ASN A C 1
ATOM 5300 O O . ASN A 1 711 ? 54.562 10.255 16.007 1.00 87.19 711 ASN A O 1
ATOM 5304 N N . LYS A 1 712 ? 52.342 10.294 16.339 1.00 88.19 712 LYS A N 1
ATOM 5305 C CA . LYS A 1 712 ? 51.932 10.259 14.927 1.00 88.19 712 LYS A CA 1
ATOM 5306 C C . LYS A 1 712 ? 50.650 11.073 14.736 1.00 88.19 712 LYS A C 1
ATOM 5308 O O . LYS A 1 712 ? 49.847 11.151 15.659 1.00 88.19 712 LYS A O 1
ATOM 5313 N N . CYS A 1 713 ? 50.476 11.667 13.550 1.00 87.88 713 CYS A N 1
ATOM 5314 C CA . CYS A 1 713 ? 49.233 12.352 13.194 1.00 87.88 713 CYS A CA 1
ATOM 5315 C C . CYS A 1 713 ? 48.059 11.346 13.242 1.00 87.88 713 CYS A C 1
ATOM 5317 O O . CYS A 1 713 ? 48.184 10.283 12.614 1.00 87.88 713 CYS A O 1
ATOM 5319 N N . PRO A 1 714 ? 46.970 11.641 13.978 1.00 89.75 714 PRO A N 1
ATOM 5320 C CA . PRO A 1 714 ? 45.768 10.810 14.016 1.00 89.75 714 PRO A CA 1
ATOM 5321 C C . PRO A 1 714 ? 45.130 10.604 12.625 1.00 89.75 714 PRO A C 1
ATOM 5323 O O . PRO A 1 714 ? 45.435 11.356 11.688 1.00 89.75 714 PRO A O 1
ATOM 5326 N N . PRO A 1 715 ? 44.285 9.571 12.439 1.00 83.75 715 PRO A N 1
ATOM 5327 C CA . PRO A 1 715 ? 43.742 9.200 11.130 1.00 83.75 715 PRO A CA 1
ATOM 5328 C C . PRO A 1 715 ? 42.911 10.293 10.445 1.00 83.75 715 PRO A C 1
ATOM 5330 O O . PRO A 1 715 ? 42.926 10.335 9.214 1.00 83.75 715 PRO A O 1
ATOM 5333 N N . ASN A 1 716 ? 42.266 11.195 11.193 1.00 84.75 716 ASN A N 1
ATOM 5334 C CA . ASN A 1 716 ? 41.498 12.319 10.642 1.00 84.75 716 ASN A CA 1
ATOM 5335 C C . ASN A 1 716 ? 42.269 13.657 10.621 1.00 84.75 716 ASN A C 1
ATOM 5337 O O . ASN A 1 716 ? 41.766 14.663 10.119 1.00 84.75 716 ASN A O 1
ATOM 5341 N N . GLY A 1 717 ? 43.514 13.677 11.099 1.00 90.31 717 GLY A N 1
ATOM 5342 C CA . GLY A 1 717 ? 44.329 14.887 11.237 1.00 90.31 717 GLY A CA 1
ATOM 5343 C C . GLY A 1 717 ? 44.433 15.373 12.686 1.00 90.31 717 GLY A C 1
ATOM 5344 O O . GLY A 1 717 ? 43.944 14.729 13.610 1.00 90.31 717 GLY A O 1
ATOM 5345 N N . LEU A 1 718 ? 45.102 16.508 12.897 1.00 91.81 718 LEU A N 1
ATOM 5346 C CA . LEU A 1 718 ? 45.300 17.107 14.222 1.00 91.81 718 LEU A CA 1
ATOM 5347 C C . LEU A 1 718 ? 45.100 18.621 14.169 1.00 91.81 718 LEU A C 1
ATOM 5349 O O . LEU A 1 718 ? 45.688 19.295 13.321 1.00 91.81 718 LEU A O 1
ATOM 5353 N N . ILE A 1 719 ? 44.316 19.157 15.103 1.00 91.88 719 ILE A N 1
ATOM 5354 C CA . ILE A 1 719 ? 44.080 20.597 15.248 1.00 91.88 719 ILE A CA 1
ATOM 5355 C C . ILE A 1 719 ? 44.615 21.045 16.604 1.00 91.88 719 ILE A C 1
ATOM 5357 O O . ILE A 1 719 ? 44.344 20.407 17.616 1.00 91.88 719 ILE A O 1
ATOM 5361 N N . ILE A 1 720 ? 45.377 22.140 16.624 1.00 92.50 720 ILE A N 1
ATOM 5362 C CA . ILE A 1 720 ? 45.957 22.739 17.827 1.00 92.50 720 ILE A CA 1
ATOM 5363 C C . ILE A 1 720 ? 45.693 24.252 17.817 1.00 92.50 720 ILE A C 1
ATOM 5365 O O . ILE A 1 720 ? 46.142 24.969 16.920 1.00 92.50 720 ILE A O 1
ATOM 5369 N N . TYR A 1 721 ? 45.020 24.740 18.858 1.00 93.06 721 TYR A N 1
ATOM 5370 C CA . TYR A 1 721 ? 44.826 26.157 19.155 1.00 93.06 721 TYR A CA 1
ATOM 5371 C C . TYR A 1 721 ? 45.547 26.523 20.452 1.00 93.06 721 TYR A C 1
ATOM 5373 O O . TYR A 1 721 ? 45.216 26.014 21.524 1.00 93.06 721 TYR A O 1
ATOM 5381 N N . CYS A 1 722 ? 46.521 27.428 20.363 1.00 90.94 722 CYS A N 1
ATOM 5382 C CA . CYS A 1 722 ? 47.309 27.878 21.510 1.00 90.94 722 CYS A CA 1
ATOM 5383 C C . CYS A 1 722 ? 47.396 29.403 21.538 1.00 90.94 722 CYS A C 1
ATOM 5385 O O . CYS A 1 722 ? 47.763 30.016 20.540 1.00 90.94 722 CYS A O 1
ATOM 5387 N N . GLY A 1 723 ? 47.125 30.028 22.680 1.00 88.69 723 GLY A N 1
ATOM 5388 C CA . GLY A 1 723 ? 47.290 31.474 22.827 1.00 88.69 723 GLY A CA 1
ATOM 5389 C C . GLY A 1 723 ? 46.872 32.009 24.190 1.00 88.69 723 GLY A C 1
ATOM 5390 O O . GLY A 1 723 ? 46.364 31.273 25.035 1.00 88.69 723 GLY A O 1
ATOM 5391 N N . THR A 1 724 ? 47.098 33.301 24.414 1.00 85.25 724 THR A N 1
ATOM 5392 C CA . THR A 1 724 ? 46.663 33.994 25.635 1.00 85.25 724 THR A CA 1
ATOM 5393 C C . THR A 1 724 ? 45.519 34.944 25.293 1.00 85.25 724 THR A C 1
ATOM 5395 O O . THR A 1 724 ? 45.697 35.866 24.498 1.00 85.25 724 THR A O 1
ATOM 5398 N N . ILE A 1 725 ? 44.357 34.726 25.909 1.00 86.75 725 ILE A N 1
ATOM 5399 C CA . ILE A 1 725 ? 43.153 35.550 25.747 1.00 86.75 725 ILE A CA 1
ATOM 5400 C C . ILE A 1 725 ? 42.912 36.384 27.003 1.00 86.75 725 ILE A C 1
ATOM 5402 O O . ILE A 1 725 ? 43.364 36.024 28.091 1.00 86.75 725 ILE A O 1
ATOM 5406 N N . ILE A 1 726 ? 42.168 37.475 26.865 1.00 81.12 726 ILE A N 1
ATOM 5407 C CA . ILE A 1 726 ? 41.699 38.268 28.005 1.00 81.12 726 ILE A CA 1
ATOM 5408 C C . ILE A 1 726 ? 40.284 37.805 28.351 1.00 81.12 726 ILE A C 1
ATOM 5410 O O . ILE A 1 726 ? 39.442 37.676 27.466 1.00 81.12 726 ILE A O 1
ATOM 5414 N N . THR A 1 727 ? 40.042 37.523 29.627 1.00 76.19 727 THR A N 1
ATOM 5415 C CA . THR A 1 727 ? 38.706 37.200 30.157 1.00 76.19 727 THR A CA 1
ATOM 5416 C C . THR A 1 727 ? 37.906 38.470 30.448 1.00 76.19 727 THR A C 1
ATOM 5418 O O . THR A 1 727 ? 38.489 39.547 30.557 1.00 76.19 727 THR A O 1
ATOM 5421 N N . ASP A 1 728 ? 36.589 38.359 30.632 1.00 69.75 728 ASP A N 1
ATOM 5422 C CA . ASP A 1 728 ? 35.715 39.508 30.936 1.00 69.75 728 ASP A CA 1
ATOM 5423 C C . ASP A 1 728 ? 36.104 40.238 32.242 1.00 69.75 728 ASP A C 1
ATOM 5425 O O . ASP A 1 728 ? 35.844 41.429 32.398 1.00 69.75 728 ASP A O 1
ATOM 5429 N N . GLU A 1 729 ? 36.819 39.560 33.149 1.00 72.56 729 GLU A N 1
ATOM 5430 C CA . GLU A 1 729 ? 37.407 40.136 34.370 1.00 72.56 729 GLU A CA 1
ATOM 5431 C C . GLU A 1 729 ? 38.743 40.875 34.133 1.00 72.56 729 GLU A C 1
ATOM 5433 O O . GLU A 1 729 ? 39.408 41.293 35.082 1.00 72.56 729 GLU A O 1
ATOM 5438 N N . GLY A 1 730 ? 39.201 40.984 32.883 1.00 69.81 730 GLY A N 1
ATOM 5439 C CA . GLY A 1 730 ? 40.479 41.601 32.519 1.00 69.81 730 GLY A CA 1
ATOM 5440 C C . GLY A 1 730 ? 41.719 40.759 32.849 1.00 69.81 730 GLY A C 1
ATOM 5441 O O . GLY A 1 730 ? 42.841 41.238 32.681 1.00 69.81 730 GLY A O 1
ATOM 5442 N N . LYS A 1 731 ? 41.555 39.508 33.303 1.00 79.88 731 LYS A N 1
ATOM 5443 C CA . LYS A 1 731 ? 42.664 38.579 33.589 1.00 79.88 731 LYS A CA 1
ATOM 5444 C C . LYS A 1 731 ? 43.099 37.832 32.329 1.00 79.88 731 LYS A C 1
ATOM 5446 O O . LYS A 1 731 ? 42.260 37.421 31.523 1.00 79.88 731 LYS A O 1
ATOM 5451 N N . GLU A 1 732 ? 44.403 37.596 32.195 1.00 79.75 732 GLU A N 1
ATOM 5452 C CA . GLU A 1 732 ? 44.969 36.766 31.128 1.00 79.75 732 GLU A CA 1
ATOM 5453 C C . GLU A 1 732 ? 44.694 35.275 31.384 1.00 79.75 732 GLU A C 1
ATOM 5455 O O . GLU A 1 732 ? 45.048 34.734 32.432 1.00 79.75 732 GLU A O 1
ATOM 5460 N N . LYS A 1 733 ? 44.100 34.590 30.402 1.00 82.62 733 LYS A N 1
ATOM 5461 C CA . LYS A 1 733 ? 43.855 33.144 30.414 1.00 82.62 733 LYS A CA 1
ATOM 5462 C C . LYS A 1 733 ? 44.580 32.492 29.244 1.00 82.62 733 LYS A C 1
ATOM 5464 O O . LYS A 1 733 ? 44.409 32.877 28.090 1.00 82.62 733 LYS A O 1
ATOM 5469 N N . ARG A 1 734 ? 45.380 31.468 29.535 1.00 83.50 734 ARG A N 1
ATOM 5470 C CA . ARG A 1 734 ? 46.012 30.636 28.504 1.00 83.50 734 ARG A CA 1
ATOM 5471 C C . ARG A 1 734 ? 45.010 29.613 27.977 1.00 83.50 734 ARG A C 1
ATOM 5473 O O . ARG A 1 734 ? 44.460 28.837 28.752 1.00 83.50 734 ARG A O 1
ATOM 5480 N N . VAL A 1 735 ? 44.800 29.611 26.667 1.00 85.12 735 VAL A N 1
ATOM 5481 C CA . VAL A 1 735 ? 43.965 28.650 25.942 1.00 85.12 735 VAL A CA 1
ATOM 5482 C C . VAL A 1 735 ? 44.885 27.700 25.206 1.00 85.12 735 VAL A C 1
ATOM 5484 O O . VAL A 1 735 ? 45.716 28.135 24.414 1.00 85.12 735 VAL A O 1
ATOM 5487 N N . ASN A 1 736 ? 44.733 26.412 25.484 1.00 88.31 736 ASN A N 1
ATOM 5488 C CA . ASN A 1 736 ? 45.523 25.349 24.892 1.00 88.31 736 ASN A CA 1
ATOM 5489 C C . ASN A 1 736 ? 44.576 24.186 24.583 1.00 88.31 736 ASN A C 1
ATOM 5491 O O . ASN A 1 736 ? 44.208 23.441 25.490 1.00 88.31 736 ASN A O 1
ATOM 5495 N N . ILE A 1 737 ? 44.160 24.070 23.326 1.00 88.88 737 ILE A N 1
ATOM 5496 C CA . ILE A 1 737 ? 43.172 23.094 22.865 1.00 88.88 737 ILE A CA 1
ATOM 5497 C C . ILE A 1 737 ? 43.805 22.275 21.747 1.00 88.88 737 ILE A C 1
ATOM 5499 O O . ILE A 1 737 ? 44.358 22.836 20.805 1.00 88.88 737 ILE A O 1
ATOM 5503 N N . ASP A 1 738 ? 43.721 20.959 21.853 1.00 89.31 738 ASP A N 1
ATOM 5504 C CA . ASP A 1 738 ? 44.150 20.004 20.840 1.00 89.31 738 ASP A CA 1
ATOM 5505 C C . ASP A 1 738 ? 43.139 18.865 20.758 1.00 89.31 738 ASP A C 1
ATOM 5507 O O . ASP A 1 738 ? 42.655 18.391 21.783 1.00 89.31 738 ASP A O 1
ATOM 5511 N N . PHE A 1 739 ? 42.795 18.459 19.540 1.00 88.38 739 PHE A N 1
ATOM 5512 C CA . PHE A 1 739 ? 41.886 17.343 19.302 1.00 88.38 739 PHE A CA 1
ATOM 5513 C C . PHE A 1 739 ? 42.024 16.818 17.868 1.00 88.38 739 PHE A C 1
ATOM 5515 O O . PHE A 1 739 ? 42.512 17.510 16.965 1.00 88.38 739 PHE A O 1
ATOM 5522 N N . GLU A 1 740 ? 41.578 15.583 17.668 1.00 87.38 740 GLU A N 1
ATOM 5523 C CA . GLU A 1 740 ? 41.369 14.988 16.351 1.00 87.38 740 GLU A CA 1
ATOM 5524 C C . GLU A 1 740 ? 39.971 15.377 15.828 1.00 87.38 740 GLU A C 1
ATOM 5526 O O . GLU A 1 740 ? 38.990 15.193 16.549 1.00 87.38 740 GLU A O 1
ATOM 5531 N N . PRO A 1 741 ? 39.833 15.923 14.604 1.00 84.12 741 PRO A N 1
ATOM 5532 C CA . PRO A 1 741 ? 38.522 16.243 14.046 1.00 84.12 741 PRO A CA 1
ATOM 5533 C C . PRO A 1 741 ? 37.728 14.974 13.689 1.00 84.12 741 PRO A C 1
ATOM 5535 O O . PRO A 1 741 ? 38.288 13.953 13.297 1.00 84.12 741 PRO A O 1
ATOM 5538 N N . PHE A 1 742 ? 36.396 15.061 13.741 1.00 78.31 742 PHE A N 1
ATOM 5539 C CA . PHE A 1 742 ? 35.490 13.948 13.410 1.00 78.31 742 PHE A CA 1
ATOM 5540 C C . PHE A 1 742 ? 35.492 13.566 11.915 1.00 78.31 742 PHE A C 1
ATOM 5542 O O . PHE A 1 742 ? 35.101 12.463 11.547 1.00 78.31 742 PHE A O 1
ATOM 5549 N N . LYS A 1 743 ? 35.962 14.465 11.040 1.00 77.25 743 LYS A N 1
ATOM 5550 C CA . LYS A 1 743 ? 36.134 14.234 9.598 1.00 77.25 743 LYS A CA 1
ATOM 5551 C C . LYS A 1 743 ? 37.569 14.560 9.172 1.00 77.25 743 LYS A C 1
ATOM 5553 O O . LYS A 1 743 ? 38.143 15.518 9.694 1.00 77.25 743 LYS A O 1
ATOM 5558 N N . PRO A 1 744 ? 38.137 13.820 8.201 1.00 80.75 744 PRO A N 1
ATOM 5559 C CA . PRO A 1 744 ? 39.495 14.052 7.731 1.00 80.75 744 PRO A CA 1
ATOM 5560 C C . PRO A 1 744 ? 39.635 15.432 7.084 1.00 80.75 744 PRO A C 1
ATOM 5562 O O . PRO A 1 744 ? 38.941 15.756 6.119 1.00 80.75 744 PRO A O 1
ATOM 5565 N N . ILE A 1 745 ? 40.563 16.236 7.602 1.00 81.94 745 ILE A N 1
ATOM 5566 C CA . ILE A 1 745 ? 40.846 17.584 7.099 1.00 81.94 745 ILE A CA 1
ATOM 5567 C C . ILE A 1 745 ? 42.011 17.560 6.105 1.00 81.94 745 ILE A C 1
ATOM 5569 O O . ILE A 1 745 ? 43.121 17.163 6.439 1.00 81.94 745 ILE A O 1
ATOM 5573 N N . ASN A 1 746 ? 41.790 18.004 4.867 1.00 79.56 746 ASN A N 1
ATOM 5574 C CA . ASN A 1 746 ? 42.842 18.004 3.836 1.00 79.56 746 ASN A CA 1
ATOM 5575 C C . ASN A 1 746 ? 43.706 19.279 3.839 1.00 79.56 746 ASN A C 1
ATOM 5577 O O . ASN A 1 746 ? 44.707 19.356 3.125 1.00 79.56 746 ASN A O 1
ATOM 5581 N N . THR A 1 747 ? 43.332 20.276 4.637 1.00 81.06 747 THR A N 1
ATOM 5582 C CA . THR A 1 747 ? 43.975 21.592 4.672 1.00 81.06 747 THR A CA 1
ATOM 5583 C C . THR A 1 747 ? 45.083 21.611 5.723 1.00 81.06 747 THR A C 1
ATOM 5585 O O . THR A 1 747 ? 44.843 21.300 6.885 1.00 81.06 747 THR A O 1
ATOM 5588 N N . SER A 1 748 ? 46.300 22.007 5.338 1.00 87.75 748 SER A N 1
ATOM 5589 C CA . SER A 1 748 ? 47.378 22.318 6.287 1.00 87.75 748 SER A CA 1
ATOM 5590 C C . SER A 1 748 ? 47.406 23.823 6.543 1.00 87.75 748 SER A C 1
ATOM 5592 O O . SER A 1 748 ? 47.438 24.605 5.593 1.00 87.75 748 SER A O 1
ATOM 5594 N N . LEU A 1 749 ? 47.386 24.230 7.813 1.00 90.19 749 LEU A N 1
ATOM 5595 C CA . LEU A 1 749 ? 47.361 25.638 8.215 1.00 90.19 749 LEU A CA 1
ATOM 5596 C C . LEU A 1 749 ? 48.314 25.869 9.386 1.00 90.19 749 LEU A C 1
ATOM 5598 O O . LEU A 1 749 ? 48.267 25.145 10.373 1.00 90.19 749 LEU A O 1
ATOM 5602 N N . TYR A 1 750 ? 49.131 26.913 9.303 1.00 92.19 750 TYR A N 1
ATOM 5603 C CA . TYR A 1 750 ? 49.819 27.503 10.447 1.00 92.19 750 TYR A CA 1
ATOM 5604 C C . TYR A 1 750 ? 49.673 29.017 10.344 1.00 92.19 750 TYR A C 1
ATOM 5606 O O . TYR A 1 750 ? 50.113 29.610 9.361 1.00 92.19 750 TYR A O 1
ATOM 5614 N N . MET A 1 751 ? 49.026 29.627 11.335 1.00 89.69 751 MET A N 1
ATOM 5615 C CA . MET A 1 751 ? 48.841 31.076 11.423 1.00 89.69 751 MET A CA 1
ATOM 5616 C C . MET A 1 751 ? 49.058 31.546 12.858 1.00 89.69 751 MET A C 1
ATOM 5618 O O . MET A 1 751 ? 48.579 30.903 13.792 1.00 89.69 751 MET A O 1
ATOM 5622 N N . CYS A 1 752 ? 49.754 32.674 13.017 1.00 89.00 752 CYS A N 1
ATOM 5623 C CA . CYS A 1 752 ? 49.927 33.383 14.283 1.00 89.00 752 CYS A CA 1
ATOM 5624 C C . CYS A 1 752 ? 49.341 34.797 14.139 1.00 89.00 752 CYS A C 1
ATOM 5626 O O . CYS A 1 752 ? 49.950 35.652 13.497 1.00 89.00 752 CYS A O 1
ATOM 5628 N N . ASP A 1 753 ? 48.152 35.030 14.695 1.00 87.94 753 ASP A N 1
ATOM 5629 C CA . ASP A 1 753 ? 47.408 36.294 14.569 1.00 87.94 753 ASP A CA 1
ATOM 5630 C C . ASP A 1 753 ? 46.866 36.750 15.943 1.00 87.94 753 ASP A C 1
ATOM 5632 O O . ASP A 1 753 ? 47.229 36.206 16.989 1.00 87.94 753 ASP A O 1
ATOM 5636 N N . ASN A 1 754 ? 46.018 37.779 15.969 1.00 85.94 754 ASN A N 1
ATOM 5637 C CA . ASN A 1 754 ? 45.285 38.251 17.149 1.00 85.94 754 ASN A CA 1
ATOM 5638 C C . ASN A 1 754 ? 43.958 37.513 17.408 1.00 85.94 754 ASN A C 1
ATOM 5640 O O . ASN A 1 754 ? 43.241 37.821 18.367 1.00 85.94 754 ASN A O 1
ATOM 5644 N N . LYS A 1 755 ? 43.626 36.542 16.554 1.00 87.88 755 LYS A N 1
ATOM 5645 C CA . LYS A 1 755 ? 42.411 35.724 16.590 1.00 87.88 755 LYS A CA 1
ATOM 5646 C C . LYS A 1 755 ? 42.727 34.286 16.191 1.00 87.88 755 LYS A C 1
ATOM 5648 O O . LYS A 1 755 ? 43.716 34.035 15.506 1.00 87.88 755 LYS A O 1
ATOM 5653 N N . PHE A 1 756 ? 41.865 33.351 16.575 1.00 91.31 756 PHE A N 1
ATOM 5654 C CA . PHE A 1 756 ? 41.940 31.985 16.065 1.00 91.31 756 PHE A CA 1
ATOM 5655 C C . PHE A 1 756 ? 41.269 31.864 14.691 1.00 91.31 756 PHE A C 1
ATOM 5657 O O . PHE A 1 756 ? 40.186 32.403 14.458 1.00 91.31 756 PHE A O 1
ATOM 5664 N N . HIS A 1 757 ? 41.915 31.126 13.793 1.00 88.75 757 HIS A N 1
ATOM 5665 C CA . HIS A 1 757 ? 41.412 30.806 12.461 1.00 88.75 757 HIS A CA 1
ATOM 5666 C C . HIS A 1 757 ? 40.594 29.517 12.515 1.00 88.75 757 HIS A C 1
ATOM 5668 O O . HIS A 1 757 ? 41.114 28.445 12.826 1.00 88.75 757 HIS A O 1
ATOM 5674 N N . THR A 1 758 ? 39.292 29.635 12.264 1.00 87.88 758 THR A N 1
ATOM 5675 C CA . THR A 1 758 ? 38.301 28.548 12.380 1.00 87.88 758 THR A CA 1
ATOM 5676 C C . THR A 1 758 ? 37.674 28.180 11.036 1.00 87.88 758 THR A C 1
ATOM 5678 O O . THR A 1 758 ? 36.777 27.345 10.986 1.00 87.88 758 THR A O 1
ATOM 5681 N N . GLU A 1 759 ? 38.149 28.766 9.936 1.00 83.62 759 GLU A N 1
ATOM 5682 C CA . GLU A 1 759 ? 37.584 28.605 8.593 1.00 83.62 759 GLU A CA 1
ATOM 5683 C C . GLU A 1 759 ? 37.574 27.131 8.168 1.00 83.62 759 GLU A C 1
ATOM 5685 O O . GLU A 1 759 ? 36.553 26.623 7.715 1.00 83.62 759 GLU A O 1
ATOM 5690 N N . ALA A 1 760 ? 38.668 26.414 8.432 1.00 79.25 760 ALA A N 1
ATOM 5691 C CA . ALA A 1 760 ? 38.791 25.004 8.078 1.00 79.25 760 ALA A CA 1
ATOM 5692 C C . ALA A 1 760 ? 37.918 24.075 8.950 1.00 79.25 760 ALA A C 1
ATOM 5694 O O . ALA A 1 760 ? 37.499 23.019 8.490 1.00 79.25 760 ALA A O 1
ATOM 5695 N N . LEU A 1 761 ? 37.582 24.475 10.187 1.00 80.12 761 LEU A N 1
ATOM 5696 C CA . LEU A 1 761 ? 36.559 23.790 10.991 1.00 80.12 761 LEU A CA 1
ATOM 5697 C C . LEU A 1 761 ? 35.146 24.089 10.470 1.00 80.12 761 LEU A C 1
ATOM 5699 O O . LEU A 1 761 ? 34.278 23.222 10.512 1.00 80.12 761 LEU A O 1
ATOM 5703 N N . GLY A 1 762 ? 34.920 25.300 9.954 1.00 73.81 762 GLY A N 1
ATOM 5704 C CA . GLY A 1 762 ? 33.667 25.689 9.310 1.00 73.81 762 GLY A CA 1
ATOM 5705 C C . GLY A 1 762 ? 33.363 24.871 8.052 1.00 73.81 762 GLY A C 1
ATOM 5706 O O . GLY A 1 762 ? 32.208 24.518 7.830 1.00 73.81 762 GLY A O 1
ATOM 5707 N N . GLU A 1 763 ? 34.383 24.509 7.271 1.00 71.12 763 GLU A N 1
ATOM 5708 C CA . GLU A 1 763 ? 34.241 23.612 6.113 1.00 71.12 763 GLU A CA 1
ATOM 5709 C C . GLU A 1 763 ? 33.778 22.205 6.519 1.00 71.12 763 GLU A C 1
ATOM 5711 O O . GLU A 1 763 ? 32.926 21.627 5.851 1.00 71.12 763 GLU A O 1
ATOM 5716 N N . LEU A 1 764 ? 34.256 21.676 7.653 1.00 69.25 764 LEU A N 1
ATOM 5717 C CA . LEU A 1 764 ? 33.820 20.367 8.168 1.00 69.25 764 LEU A CA 1
ATOM 5718 C C . LEU A 1 764 ? 32.350 20.364 8.626 1.00 69.25 764 LEU A C 1
ATOM 5720 O O . LEU A 1 764 ? 31.726 19.300 8.682 1.00 69.25 764 LEU A O 1
ATOM 5724 N N . LEU A 1 765 ? 31.805 21.544 8.947 1.00 65.44 765 LEU A N 1
ATOM 5725 C CA . LEU A 1 765 ? 30.415 21.754 9.358 1.00 65.44 765 LEU A CA 1
ATOM 5726 C C . LEU A 1 765 ? 29.448 22.011 8.196 1.00 65.44 765 LEU A C 1
ATOM 5728 O O . LEU A 1 765 ? 28.238 22.026 8.431 1.00 65.44 765 LEU A O 1
ATOM 5732 N N . GLN A 1 766 ? 29.936 22.250 6.974 1.00 60.75 766 GLN A N 1
ATOM 5733 C CA . GLN A 1 766 ? 29.054 22.350 5.813 1.00 60.75 766 GLN A CA 1
ATOM 5734 C C . GLN A 1 766 ? 28.497 20.956 5.511 1.00 60.75 766 GLN A C 1
ATOM 5736 O O . GLN A 1 766 ? 29.191 20.075 5.007 1.00 60.75 766 GLN A O 1
ATOM 5741 N N . ASP A 1 767 ? 27.235 20.744 5.888 1.00 54.84 767 ASP A N 1
ATOM 5742 C CA . ASP A 1 767 ? 26.504 19.525 5.562 1.00 54.84 767 ASP A CA 1
ATOM 5743 C C . ASP A 1 767 ? 26.388 19.420 4.033 1.00 54.84 767 ASP A C 1
ATOM 5745 O O . ASP A 1 767 ? 25.791 20.278 3.379 1.00 54.84 767 ASP A O 1
ATOM 5749 N N . ASN A 1 768 ? 26.935 18.342 3.467 1.00 53.28 768 ASN A N 1
ATOM 5750 C CA . ASN A 1 768 ? 26.862 18.007 2.042 1.00 53.28 768 ASN A CA 1
ATOM 5751 C C . ASN A 1 768 ? 25.449 17.575 1.600 1.00 53.28 768 ASN A C 1
ATOM 5753 O O . ASN A 1 768 ? 25.328 16.900 0.586 1.00 53.28 768 ASN A O 1
ATOM 5757 N N . ASP A 1 769 ? 24.387 17.949 2.319 1.00 64.31 769 ASP A N 1
ATOM 5758 C CA . ASP A 1 769 ? 23.012 17.464 2.126 1.00 64.31 769 ASP A CA 1
ATOM 5759 C C . ASP A 1 769 ? 22.047 18.633 1.863 1.00 64.31 769 ASP A C 1
ATOM 5761 O O . ASP A 1 769 ? 21.043 18.828 2.557 1.00 64.31 769 ASP A O 1
ATOM 5765 N N . ARG A 1 770 ? 22.368 19.472 0.869 1.00 76.88 770 ARG A N 1
ATOM 5766 C CA . ARG A 1 770 ? 21.454 20.517 0.383 1.00 76.88 770 ARG A CA 1
ATOM 5767 C C . ARG A 1 770 ? 20.591 19.937 -0.728 1.00 76.88 770 ARG A C 1
ATOM 5769 O O . ARG A 1 770 ? 21.098 19.633 -1.802 1.00 76.88 770 ARG A O 1
ATOM 5776 N N . PHE A 1 771 ? 19.288 19.834 -0.504 1.00 87.00 771 PHE A N 1
ATOM 5777 C CA . PHE A 1 771 ? 18.335 19.353 -1.501 1.00 87.00 771 PHE A CA 1
ATOM 5778 C C . PHE A 1 771 ? 17.635 20.515 -2.197 1.00 87.00 771 PHE A C 1
ATOM 5780 O O . PHE A 1 771 ? 17.179 21.454 -1.546 1.00 87.00 771 PHE A O 1
ATOM 5787 N N . GLY A 1 772 ? 17.545 20.461 -3.521 1.00 90.69 772 GLY A N 1
ATOM 5788 C CA . GLY A 1 772 ? 16.776 21.401 -4.327 1.00 90.69 772 GLY A CA 1
ATOM 5789 C C . GLY A 1 772 ? 15.331 20.947 -4.499 1.00 90.69 772 GLY A C 1
ATOM 5790 O O . GLY A 1 772 ? 15.035 19.755 -4.531 1.00 90.69 772 GLY A O 1
ATOM 5791 N N . PHE A 1 773 ? 14.428 21.903 -4.668 1.00 93.38 773 PHE A N 1
ATOM 5792 C CA . PHE A 1 773 ? 13.021 21.669 -4.961 1.00 93.38 773 PHE A CA 1
ATOM 5793 C C . PHE A 1 773 ? 12.570 22.562 -6.109 1.00 93.38 773 PHE A C 1
ATOM 5795 O O . PHE A 1 773 ? 12.828 23.768 -6.101 1.00 93.38 773 PHE A O 1
ATOM 5802 N N . ILE A 1 774 ? 11.843 21.976 -7.058 1.00 94.75 774 ILE A N 1
ATOM 5803 C CA . ILE A 1 774 ? 11.151 22.694 -8.130 1.00 94.75 774 ILE A CA 1
ATOM 5804 C C . ILE A 1 774 ? 9.669 22.374 -8.012 1.00 94.75 774 ILE A C 1
ATOM 5806 O O . ILE A 1 774 ? 9.256 21.242 -8.244 1.00 94.75 774 ILE A O 1
ATOM 5810 N N . VAL A 1 775 ? 8.861 23.372 -7.666 1.00 94.19 775 VAL A N 1
ATOM 5811 C CA . VAL A 1 775 ? 7.404 23.241 -7.564 1.00 94.19 775 VAL A CA 1
ATOM 5812 C C . VAL A 1 775 ? 6.766 23.904 -8.778 1.00 94.19 775 VAL A C 1
ATOM 5814 O O . VAL A 1 775 ? 6.827 25.126 -8.918 1.00 94.19 775 VAL A O 1
ATOM 5817 N N . MET A 1 776 ? 6.149 23.112 -9.652 1.00 92.19 776 MET A N 1
ATOM 5818 C CA . MET A 1 776 ? 5.471 23.560 -10.868 1.00 92.19 776 MET A CA 1
ATOM 5819 C C . MET A 1 776 ? 3.950 23.519 -10.702 1.00 92.19 776 MET A C 1
ATOM 5821 O O . MET A 1 776 ? 3.376 22.501 -10.316 1.00 92.19 776 MET A O 1
ATOM 5825 N N . ASP A 1 777 ? 3.280 24.608 -11.066 1.00 88.62 777 ASP A N 1
ATOM 5826 C CA . ASP A 1 777 ? 1.821 24.702 -11.128 1.00 88.62 777 ASP A CA 1
ATOM 5827 C C . ASP A 1 777 ? 1.388 25.456 -12.396 1.00 88.62 777 ASP A C 1
ATOM 5829 O O . ASP A 1 777 ? 2.154 26.198 -13.009 1.00 88.62 777 ASP A O 1
ATOM 5833 N N . GLY A 1 778 ? 0.117 25.330 -12.781 1.00 84.56 778 GLY A N 1
ATOM 5834 C CA . GLY A 1 778 ? -0.457 26.040 -13.926 1.00 84.56 778 GLY A CA 1
ATOM 5835 C C . GLY A 1 778 ? -0.481 27.572 -13.795 1.00 84.56 778 GLY A C 1
ATOM 5836 O O . GLY A 1 778 ? -0.883 28.243 -14.746 1.00 84.56 778 GLY A O 1
ATOM 5837 N N . ASN A 1 779 ? -0.086 28.116 -12.638 1.00 86.44 779 ASN A N 1
ATOM 5838 C CA . ASN A 1 779 ? 0.004 29.549 -12.349 1.00 86.44 779 ASN A CA 1
ATOM 5839 C C . ASN A 1 779 ? 1.447 30.068 -12.196 1.00 86.44 779 ASN A C 1
ATOM 5841 O O . ASN A 1 779 ? 1.646 31.283 -12.133 1.00 86.44 779 ASN A O 1
ATOM 5845 N N . GLY A 1 780 ? 2.458 29.198 -12.084 1.00 90.75 780 GLY A N 1
ATOM 5846 C CA . GLY A 1 780 ? 3.816 29.619 -11.726 1.00 90.75 780 GLY A CA 1
ATOM 5847 C C . GLY A 1 780 ? 4.731 28.483 -11.282 1.00 90.75 780 GLY A C 1
ATOM 5848 O O . GLY A 1 780 ? 4.277 27.375 -11.020 1.00 90.75 780 GLY A O 1
ATOM 5849 N N . ALA A 1 781 ? 6.030 28.774 -11.194 1.00 93.69 781 ALA A N 1
ATOM 5850 C CA . ALA A 1 781 ? 7.045 27.869 -10.656 1.00 93.69 781 ALA A CA 1
ATOM 5851 C C . ALA A 1 781 ? 7.778 28.495 -9.459 1.00 93.69 781 ALA A C 1
ATOM 5853 O O . ALA A 1 781 ? 7.989 29.713 -9.420 1.00 93.69 781 ALA A O 1
ATOM 5854 N N . LEU A 1 782 ? 8.186 27.656 -8.508 1.00 95.19 782 LEU A N 1
ATOM 5855 C CA . LEU A 1 782 ? 8.987 28.021 -7.338 1.00 95.19 782 LEU A CA 1
ATOM 5856 C C . LEU A 1 782 ? 10.221 27.118 -7.243 1.00 95.19 782 LEU A C 1
ATOM 5858 O O . LEU A 1 782 ? 10.113 25.907 -7.416 1.00 95.19 782 LEU A O 1
ATOM 5862 N N . TYR A 1 783 ? 11.365 27.722 -6.931 1.00 95.12 783 TYR A N 1
ATOM 5863 C CA . TYR A 1 783 ? 12.649 27.066 -6.695 1.00 95.12 783 TYR A CA 1
ATOM 5864 C C . TYR A 1 783 ? 13.040 27.291 -5.244 1.00 95.12 783 TYR A C 1
ATOM 5866 O O . TYR A 1 783 ? 13.100 28.436 -4.786 1.00 95.12 783 TYR A O 1
ATOM 5874 N N . GLY A 1 784 ? 13.311 26.213 -4.523 1.00 92.62 784 GLY A N 1
ATOM 5875 C CA . GLY A 1 784 ? 13.737 26.272 -3.133 1.00 92.62 784 GLY A CA 1
ATOM 5876 C C . GLY A 1 784 ? 14.865 25.299 -2.848 1.00 92.62 784 GLY A C 1
ATOM 5877 O O . GLY A 1 784 ? 15.114 24.379 -3.624 1.00 92.62 784 GLY A O 1
ATOM 5878 N N . THR A 1 785 ? 15.546 25.501 -1.727 1.00 90.00 785 THR A N 1
ATOM 5879 C CA . THR A 1 785 ? 16.447 24.502 -1.155 1.00 90.00 785 THR A CA 1
ATOM 5880 C C . THR A 1 785 ? 16.061 24.191 0.277 1.00 90.00 785 THR A C 1
ATOM 5882 O O . THR A 1 785 ? 15.492 25.027 0.983 1.00 90.00 785 THR A O 1
ATOM 5885 N N . VAL A 1 786 ? 16.377 22.973 0.698 1.00 83.88 786 VAL A N 1
ATOM 5886 C CA . VAL A 1 786 ? 16.339 22.542 2.089 1.00 83.88 786 VAL A CA 1
ATOM 5887 C C . VAL A 1 786 ? 17.722 22.000 2.428 1.00 83.88 786 VAL A C 1
ATOM 5889 O O . VAL A 1 786 ? 18.186 21.053 1.7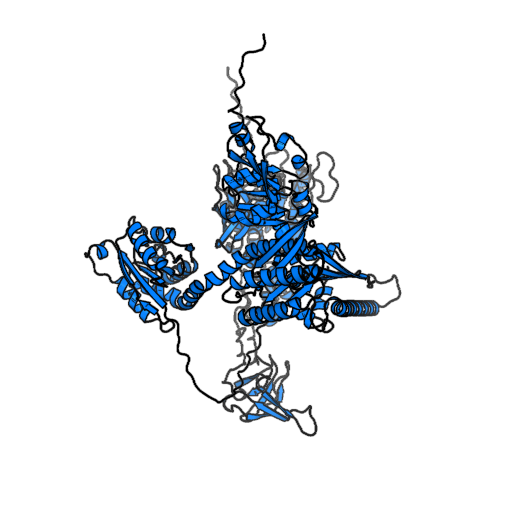99 1.00 83.88 786 VAL A O 1
ATOM 5892 N N . ALA A 1 787 ? 18.393 22.630 3.389 1.00 74.88 787 ALA A N 1
ATOM 5893 C CA . ALA A 1 787 ? 19.672 22.184 3.938 1.00 74.88 787 ALA A CA 1
ATOM 5894 C C . ALA A 1 787 ? 19.530 22.057 5.453 1.00 74.88 787 ALA A C 1
ATOM 5896 O O . ALA A 1 787 ? 19.233 23.053 6.126 1.00 74.88 787 ALA A O 1
ATOM 5897 N N . GLY A 1 788 ? 19.711 20.847 5.989 1.00 66.06 788 GLY A N 1
ATOM 5898 C CA . GLY A 1 788 ? 19.463 20.568 7.406 1.00 66.06 788 GLY A CA 1
ATOM 5899 C C . GLY A 1 788 ? 18.085 21.086 7.833 1.00 66.06 788 GLY A C 1
ATOM 5900 O O . GLY A 1 788 ? 17.081 20.695 7.248 1.00 66.06 788 GLY A O 1
ATOM 5901 N N . ASN A 1 789 ? 18.059 22.027 8.787 1.00 57.97 789 ASN A N 1
ATOM 5902 C CA . ASN A 1 789 ? 16.841 22.636 9.355 1.00 57.97 789 ASN A CA 1
ATOM 5903 C C . ASN A 1 789 ? 16.400 23.946 8.698 1.00 57.97 789 ASN A C 1
ATOM 5905 O O . ASN A 1 789 ? 15.524 24.644 9.210 1.00 57.97 789 ASN A O 1
ATOM 5909 N N . THR A 1 790 ? 17.032 24.334 7.595 1.00 65.81 790 THR A N 1
ATOM 5910 C CA . THR A 1 790 ? 16.754 25.606 6.927 1.00 65.81 790 THR A CA 1
ATOM 5911 C C . THR A 1 790 ? 16.131 25.371 5.563 1.00 65.81 790 THR A C 1
ATOM 5913 O O . THR A 1 790 ? 16.728 24.723 4.705 1.00 65.81 790 THR A O 1
ATOM 5916 N N . ARG A 1 791 ? 14.926 25.922 5.368 1.00 81.81 791 ARG A N 1
ATOM 5917 C CA . ARG A 1 791 ? 14.300 26.063 4.050 1.00 81.81 791 ARG A CA 1
ATOM 5918 C C . ARG A 1 791 ? 14.575 27.460 3.506 1.00 81.81 791 ARG A C 1
ATOM 5920 O O . ARG A 1 791 ? 14.442 28.445 4.232 1.00 81.81 791 ARG A O 1
ATOM 5927 N N . GLU A 1 792 ? 14.892 27.549 2.227 1.00 84.19 792 GLU A N 1
ATOM 5928 C CA . GLU A 1 792 ? 15.171 28.808 1.545 1.00 84.19 792 GLU A CA 1
ATOM 5929 C C . GLU A 1 792 ? 14.461 28.822 0.191 1.00 84.19 792 GLU A C 1
ATOM 5931 O O . GLU A 1 792 ? 14.582 27.877 -0.587 1.00 84.19 792 GLU A O 1
ATOM 5936 N N . ILE A 1 793 ? 13.708 29.883 -0.100 1.00 90.62 793 ILE A N 1
ATOM 5937 C CA . ILE A 1 793 ? 13.094 30.081 -1.417 1.00 90.62 793 ILE A CA 1
ATOM 5938 C C . ILE A 1 793 ? 14.077 30.900 -2.249 1.00 90.62 793 ILE A C 1
ATOM 5940 O O . ILE A 1 793 ? 14.285 32.078 -1.971 1.00 90.62 793 ILE A O 1
ATOM 5944 N N . LEU A 1 794 ? 14.666 30.279 -3.270 1.00 90.19 794 LEU A N 1
ATOM 5945 C CA . LEU A 1 794 ? 15.667 30.915 -4.127 1.00 90.19 794 LEU A CA 1
ATOM 5946 C C . LEU A 1 794 ? 15.016 31.843 -5.152 1.00 90.19 794 LEU A C 1
ATOM 5948 O O . LEU A 1 794 ? 15.444 32.977 -5.356 1.00 90.19 794 LEU A O 1
ATOM 5952 N N . HIS A 1 795 ? 13.970 31.355 -5.820 1.00 91.81 795 HIS A N 1
ATOM 5953 C CA . HIS A 1 795 ? 13.322 32.094 -6.894 1.00 91.81 795 HIS A CA 1
ATOM 5954 C C . HIS A 1 795 ? 11.867 31.665 -7.079 1.00 91.81 795 HIS A C 1
ATOM 5956 O O . HIS A 1 795 ? 11.496 30.521 -6.822 1.00 91.81 795 HIS A O 1
ATOM 5962 N N . ARG A 1 796 ? 11.024 32.576 -7.570 1.00 92.94 796 ARG A N 1
ATOM 5963 C CA . ARG A 1 796 ? 9.649 32.269 -7.976 1.00 92.94 796 ARG A CA 1
ATOM 5964 C C . ARG A 1 796 ? 9.216 33.172 -9.119 1.00 92.94 796 ARG A C 1
ATOM 5966 O O . ARG A 1 796 ? 9.532 34.360 -9.124 1.00 92.94 796 ARG A O 1
ATOM 5973 N N . PHE A 1 797 ? 8.432 32.631 -10.043 1.00 92.62 797 PHE A N 1
ATOM 5974 C CA . PHE A 1 797 ? 7.790 33.422 -11.088 1.00 92.62 797 PHE A CA 1
ATOM 5975 C C . PHE A 1 797 ? 6.404 32.879 -11.427 1.00 92.62 797 PHE A C 1
ATOM 5977 O O . PHE A 1 797 ? 6.142 31.681 -11.325 1.00 92.62 797 PHE A O 1
ATOM 5984 N N . SER A 1 798 ? 5.516 33.767 -11.864 1.00 89.50 798 SER A N 1
ATOM 5985 C CA . SER A 1 798 ? 4.176 33.414 -12.328 1.00 89.50 798 SER A CA 1
ATOM 5986 C C . SER A 1 798 ? 4.125 33.259 -13.848 1.00 89.50 798 SER A C 1
ATOM 5988 O O . SER A 1 798 ? 4.910 33.859 -14.590 1.00 89.50 798 SER A O 1
ATOM 5990 N N . VAL A 1 799 ? 3.189 32.435 -14.318 1.00 88.88 799 VAL A N 1
ATOM 5991 C CA . VAL A 1 799 ? 2.863 32.272 -15.738 1.00 88.88 799 VAL A CA 1
ATOM 5992 C C . VAL A 1 799 ? 1.356 32.260 -15.945 1.00 88.88 799 VAL A C 1
ATOM 5994 O O . VAL A 1 799 ? 0.612 31.663 -15.171 1.00 88.88 799 VAL A O 1
ATOM 5997 N N . ASP A 1 800 ? 0.913 32.897 -17.028 1.00 85.12 800 ASP A N 1
ATOM 5998 C CA . ASP A 1 800 ? -0.486 32.876 -17.449 1.00 85.12 800 ASP A CA 1
ATOM 5999 C C . ASP A 1 800 ? -0.673 31.935 -18.648 1.00 85.12 800 ASP A C 1
ATOM 6001 O O . ASP A 1 800 ? -0.447 32.284 -19.820 1.00 85.12 800 ASP A O 1
ATOM 6005 N N . LEU A 1 801 ? -1.036 30.690 -18.330 1.00 85.75 801 LEU A N 1
ATOM 6006 C CA . LEU A 1 801 ? -1.354 29.660 -19.312 1.00 85.75 801 LEU A CA 1
ATOM 6007 C C . LEU A 1 801 ? -2.818 29.789 -19.770 1.00 85.75 801 LEU A C 1
ATOM 6009 O O . LEU A 1 801 ? -3.705 30.023 -18.956 1.00 85.75 801 LEU A O 1
ATOM 6013 N N . PRO A 1 802 ? -3.128 29.582 -21.061 1.00 82.12 802 PRO A N 1
ATOM 6014 C CA . PRO A 1 802 ? -4.477 29.763 -21.593 1.00 82.12 802 PRO A CA 1
ATOM 6015 C C . PRO A 1 802 ? -5.442 28.673 -21.081 1.00 82.12 802 PRO A C 1
ATOM 6017 O O . PRO A 1 802 ? -5.478 27.541 -21.583 1.00 82.12 802 PRO A O 1
ATOM 6020 N N . LYS A 1 803 ? -6.250 29.027 -20.069 1.00 75.94 803 LYS A N 1
ATOM 6021 C CA . LYS A 1 803 ? -7.153 28.102 -19.351 1.00 75.94 803 LYS A CA 1
ATOM 6022 C C . LYS A 1 803 ? -8.463 27.828 -20.091 1.00 75.94 803 LYS A C 1
ATOM 6024 O O . LYS A 1 803 ? -8.877 26.674 -20.171 1.00 75.94 803 LYS A O 1
ATOM 6029 N N . LYS A 1 804 ? -9.102 28.850 -20.673 1.00 71.56 804 LYS A N 1
ATOM 6030 C CA . LYS A 1 804 ? -10.425 28.746 -21.321 1.00 71.56 804 LYS A CA 1
ATOM 6031 C C . LYS A 1 804 ? -10.418 29.289 -22.747 1.00 71.56 804 LYS A C 1
ATOM 6033 O O . LYS A 1 804 ? -9.665 30.206 -23.058 1.00 71.56 804 LYS A O 1
ATOM 6038 N N . HIS A 1 805 ? -11.283 28.717 -23.583 1.00 66.44 805 HIS A N 1
ATOM 6039 C CA . HIS A 1 805 ? -11.593 29.256 -24.906 1.00 66.44 805 HIS A CA 1
ATOM 6040 C C . HIS A 1 805 ? -12.462 30.516 -24.751 1.00 66.44 805 HIS A C 1
ATOM 6042 O O . HIS A 1 805 ? -13.328 30.563 -23.874 1.00 66.44 805 HIS A O 1
ATOM 6048 N N . GLY A 1 806 ? -12.219 31.548 -25.561 1.00 60.81 806 GLY A N 1
ATOM 6049 C CA . GLY A 1 806 ? -13.039 32.763 -25.568 1.00 60.81 806 GLY A CA 1
ATOM 6050 C C . GLY A 1 806 ? -14.431 32.502 -26.158 1.00 60.81 806 GLY A C 1
ATOM 6051 O O . GLY A 1 806 ? -14.596 31.622 -27.004 1.00 60.81 806 GLY A O 1
ATOM 6052 N N . ARG A 1 807 ? -15.451 33.263 -25.735 1.00 60.62 807 ARG A N 1
ATOM 6053 C CA . ARG A 1 807 ? -16.792 33.199 -26.345 1.00 60.62 807 ARG A CA 1
ATOM 6054 C C . ARG A 1 807 ? -16.741 33.762 -27.774 1.00 60.62 807 ARG A C 1
ATOM 6056 O O . ARG A 1 807 ? -16.789 34.970 -27.953 1.00 60.62 807 ARG A O 1
ATOM 6063 N N . GLY A 1 808 ? -16.678 32.864 -28.761 1.00 59.47 808 GLY A N 1
ATOM 6064 C CA . GLY A 1 808 ? -16.849 33.154 -30.190 1.00 59.47 808 GLY A CA 1
ATOM 6065 C C . GLY A 1 808 ? -15.560 33.523 -30.937 1.00 59.47 808 GLY A C 1
ATOM 6066 O O . GLY A 1 808 ? -14.847 34.443 -30.557 1.00 59.47 808 GLY A O 1
ATOM 6067 N N . GLY A 1 809 ? -15.282 32.811 -32.039 1.00 58.62 809 GLY A N 1
ATOM 6068 C CA . GLY A 1 809 ? -14.418 33.308 -33.121 1.00 58.62 809 GLY A CA 1
ATOM 6069 C C . GLY A 1 809 ? -13.048 32.650 -33.344 1.00 58.62 809 GLY A C 1
ATOM 6070 O O . GLY A 1 809 ? -12.399 33.003 -34.323 1.00 58.62 809 GLY A O 1
ATOM 6071 N N . GLN A 1 810 ? -12.579 31.695 -32.527 1.00 62.53 810 GLN A N 1
ATOM 6072 C CA . GLN A 1 810 ? -11.340 30.953 -32.849 1.00 62.53 810 GLN A CA 1
ATOM 6073 C C . GLN A 1 810 ? -11.579 29.445 -32.974 1.00 62.53 810 GLN A C 1
ATOM 6075 O O . GLN A 1 810 ? -12.320 28.852 -32.190 1.00 62.53 810 GLN A O 1
ATOM 6080 N N . SER A 1 811 ? -10.929 28.826 -33.963 1.00 75.88 811 SER A N 1
ATOM 6081 C CA . SER A 1 811 ? -10.920 27.371 -34.155 1.00 75.88 811 SER A CA 1
ATOM 6082 C C . SER A 1 811 ? -10.364 26.659 -32.915 1.00 75.88 811 SER A C 1
ATOM 6084 O O . SER A 1 811 ? -9.316 27.048 -32.391 1.00 75.88 811 SER A O 1
ATOM 6086 N N . ALA A 1 812 ? -11.041 25.593 -32.474 1.00 74.81 812 ALA A N 1
ATOM 6087 C CA . ALA A 1 812 ? -10.618 24.768 -31.340 1.00 74.81 812 ALA A CA 1
ATOM 6088 C C . ALA A 1 812 ? -9.188 24.222 -31.518 1.00 74.81 812 ALA A C 1
ATOM 6090 O O . ALA A 1 812 ? -8.410 24.197 -30.565 1.00 74.81 812 ALA A O 1
ATOM 6091 N N . LEU A 1 813 ? -8.805 23.884 -32.756 1.00 82.50 813 LEU A N 1
ATOM 6092 C CA . LEU A 1 813 ? -7.468 23.391 -33.091 1.00 82.50 813 LEU A CA 1
ATOM 6093 C C . LEU A 1 813 ? -6.387 24.469 -32.903 1.00 82.50 813 LEU A C 1
ATOM 6095 O O . LEU A 1 813 ? -5.296 24.188 -32.409 1.00 82.50 813 LEU A O 1
ATOM 6099 N N . ARG A 1 814 ? -6.697 25.727 -33.246 1.00 80.31 814 ARG A N 1
ATOM 6100 C CA . ARG A 1 814 ? -5.781 26.863 -33.048 1.00 80.31 814 ARG A CA 1
ATOM 6101 C C . ARG A 1 814 ? -5.548 27.132 -31.563 1.00 80.31 814 ARG A C 1
ATOM 6103 O O . ARG A 1 814 ? -4.417 27.380 -31.158 1.00 80.31 814 ARG A O 1
ATOM 6110 N N . PHE A 1 815 ? -6.604 27.062 -30.757 1.00 82.75 815 PHE A N 1
ATOM 6111 C CA . PHE A 1 815 ? -6.500 27.236 -29.311 1.00 82.75 815 PHE A CA 1
ATOM 6112 C C . PHE A 1 815 ? -5.713 26.094 -28.648 1.00 82.75 815 PHE A C 1
ATOM 6114 O O . PHE A 1 815 ? -4.868 26.356 -27.794 1.00 82.75 815 PHE A O 1
ATOM 6121 N N . ALA A 1 816 ? -5.912 24.848 -29.094 1.00 82.06 816 ALA A N 1
ATOM 6122 C CA . ALA A 1 816 ? -5.107 23.710 -28.655 1.00 82.06 816 ALA A CA 1
ATOM 6123 C C . ALA A 1 816 ? -3.615 23.907 -28.982 1.00 82.06 816 ALA A C 1
ATOM 6125 O O . ALA A 1 816 ? -2.776 23.735 -28.100 1.00 82.06 816 ALA A O 1
ATOM 6126 N N . ARG A 1 817 ? -3.284 24.364 -30.201 1.00 85.69 817 ARG A N 1
ATOM 6127 C CA . ARG A 1 817 ? -1.898 24.657 -30.607 1.00 85.69 817 ARG A CA 1
ATOM 6128 C C . ARG A 1 817 ? -1.254 25.745 -29.740 1.00 85.69 817 ARG A C 1
ATOM 6130 O O . ARG A 1 817 ? -0.186 25.512 -29.189 1.00 85.69 817 ARG A O 1
ATOM 6137 N N . LEU A 1 818 ? -1.933 26.881 -29.549 1.00 85.88 818 LEU A N 1
ATOM 6138 C CA . LEU A 1 818 ? -1.455 27.977 -28.690 1.00 85.88 818 LEU A CA 1
ATOM 6139 C C . LEU A 1 818 ? -1.256 27.538 -27.233 1.00 85.88 818 LEU A C 1
ATOM 6141 O O . LEU A 1 818 ? -0.344 28.009 -26.553 1.00 85.88 818 LEU A O 1
ATOM 6145 N N . ARG A 1 819 ? -2.113 26.640 -26.736 1.00 85.38 819 ARG A N 1
ATOM 6146 C CA . ARG A 1 819 ? -1.983 26.079 -25.391 1.00 85.38 819 ARG A CA 1
ATOM 6147 C C . ARG A 1 819 ? -0.752 25.185 -25.276 1.00 85.38 819 ARG A C 1
ATOM 6149 O O . ARG A 1 819 ? -0.005 25.359 -24.318 1.00 85.38 819 ARG A O 1
ATOM 6156 N N . MET A 1 820 ? -0.529 24.276 -26.224 1.00 87.25 820 MET A N 1
ATOM 6157 C CA . MET A 1 820 ? 0.657 23.410 -26.222 1.00 87.25 820 MET A CA 1
ATOM 6158 C C . MET A 1 820 ? 1.949 24.219 -26.369 1.00 87.25 820 MET A C 1
ATOM 6160 O O . MET A 1 820 ? 2.901 23.982 -25.635 1.00 87.25 820 MET A O 1
ATOM 6164 N N . GLU A 1 821 ? 1.953 25.240 -27.226 1.00 88.12 821 GLU A N 1
ATOM 6165 C CA . GLU A 1 821 ? 3.095 26.142 -27.409 1.00 88.12 821 GLU A CA 1
ATOM 6166 C C . GLU A 1 821 ? 3.433 26.912 -26.121 1.00 88.12 821 GLU A C 1
ATOM 6168 O O . GLU A 1 821 ? 4.580 26.915 -25.674 1.00 88.12 821 GLU A O 1
ATOM 6173 N N . LYS A 1 822 ? 2.432 27.506 -25.454 1.00 88.06 822 LYS A N 1
ATOM 6174 C CA . LYS A 1 822 ? 2.648 28.192 -24.169 1.00 88.06 822 LYS A CA 1
ATOM 6175 C C . LYS A 1 822 ? 3.082 27.244 -23.048 1.00 88.06 822 LYS A C 1
ATOM 6177 O O . LYS A 1 822 ? 3.874 27.655 -22.204 1.00 88.06 822 LYS A O 1
ATOM 6182 N N . ARG A 1 823 ? 2.593 25.999 -23.033 1.00 89.44 823 ARG A N 1
ATOM 6183 C CA . ARG A 1 823 ? 3.041 24.964 -22.085 1.00 89.44 823 ARG A CA 1
ATOM 6184 C C . ARG A 1 823 ? 4.502 24.586 -22.317 1.00 89.44 823 ARG A C 1
ATOM 6186 O O . ARG A 1 823 ? 5.278 24.616 -21.371 1.00 89.44 823 ARG A O 1
ATOM 6193 N N . HIS A 1 824 ? 4.894 24.342 -23.565 1.00 89.81 824 HIS A N 1
ATOM 6194 C CA . HIS A 1 824 ? 6.281 24.047 -23.921 1.00 89.81 824 HIS A CA 1
ATOM 6195 C C . HIS A 1 824 ? 7.229 25.201 -23.552 1.00 89.81 824 HIS A C 1
ATOM 6197 O O . HIS A 1 824 ? 8.277 24.976 -22.951 1.00 89.81 824 HIS A O 1
ATOM 6203 N N . ASN A 1 825 ? 6.832 26.452 -23.815 1.00 90.25 825 ASN A N 1
ATOM 6204 C CA . ASN A 1 825 ? 7.606 27.632 -23.409 1.00 90.25 825 ASN A CA 1
ATOM 6205 C C . ASN A 1 825 ? 7.725 27.764 -21.883 1.00 90.25 825 ASN A C 1
ATOM 6207 O O . ASN A 1 825 ? 8.754 28.219 -21.385 1.00 90.25 825 ASN A O 1
ATOM 6211 N N . TYR A 1 826 ? 6.692 27.368 -21.134 1.00 92.00 826 TYR A N 1
ATOM 6212 C CA . TYR A 1 826 ? 6.749 27.336 -19.676 1.00 92.00 826 TYR A CA 1
ATOM 6213 C C . TYR A 1 826 ? 7.736 26.275 -19.171 1.00 92.00 826 TYR A C 1
ATOM 6215 O O . TYR A 1 826 ? 8.595 26.614 -18.361 1.00 92.00 826 TYR A O 1
ATOM 6223 N N . VAL A 1 827 ? 7.688 25.045 -19.698 1.00 91.50 827 VAL A N 1
ATOM 6224 C CA . VAL A 1 827 ? 8.649 23.975 -19.361 1.00 91.50 827 VAL A CA 1
ATOM 6225 C C . VAL A 1 827 ? 10.084 24.401 -19.686 1.00 91.50 827 VAL A C 1
ATOM 6227 O O . VAL A 1 827 ? 10.964 24.251 -18.844 1.00 91.50 827 VAL A O 1
ATOM 6230 N N . ARG A 1 828 ? 10.314 25.028 -20.849 1.00 91.75 828 ARG A N 1
ATOM 6231 C CA . ARG A 1 828 ? 11.626 25.578 -21.229 1.00 91.75 828 ARG A CA 1
ATOM 6232 C C . ARG A 1 828 ? 12.135 26.605 -20.223 1.00 91.75 828 ARG A C 1
ATOM 6234 O O . ARG A 1 828 ? 13.241 26.472 -19.715 1.00 91.75 828 ARG A O 1
ATOM 6241 N N . LYS A 1 829 ? 11.307 27.604 -19.901 1.00 93.25 829 LYS A N 1
ATOM 6242 C CA . LYS A 1 829 ? 11.665 28.641 -18.927 1.00 93.25 829 LYS A CA 1
ATOM 6243 C C . LYS A 1 829 ? 11.981 28.036 -17.558 1.00 93.25 829 LYS A C 1
ATOM 6245 O O . LYS A 1 829 ? 12.867 28.530 -16.865 1.00 93.25 829 LYS A O 1
ATOM 6250 N N . VAL A 1 830 ? 11.258 26.985 -17.164 1.00 93.25 830 VAL A N 1
ATOM 6251 C CA . VAL A 1 830 ? 11.511 26.289 -15.900 1.00 93.25 830 VAL A CA 1
ATOM 6252 C C . VAL A 1 830 ? 12.863 25.575 -15.915 1.00 93.25 830 VAL A C 1
ATOM 6254 O O . VAL A 1 830 ? 13.656 25.760 -14.995 1.00 93.25 830 VAL A O 1
ATOM 6257 N N . ALA A 1 831 ? 13.162 24.834 -16.982 1.00 93.31 831 ALA A N 1
ATOM 6258 C CA . ALA A 1 831 ? 14.439 24.146 -17.146 1.00 93.31 831 ALA A CA 1
ATOM 6259 C C . ALA A 1 831 ? 15.638 25.115 -17.140 1.00 93.31 831 ALA A C 1
ATOM 6261 O O . ALA A 1 831 ? 16.581 24.922 -16.379 1.00 93.31 831 ALA A O 1
ATOM 6262 N N . GLU A 1 832 ? 15.566 26.209 -17.905 1.00 92.44 832 GLU A N 1
ATOM 6263 C CA . GLU A 1 832 ? 16.633 27.221 -17.971 1.00 92.44 832 GLU A CA 1
ATOM 6264 C C . GLU A 1 832 ? 16.884 27.891 -16.610 1.00 92.44 832 GLU A C 1
ATOM 6266 O O . GLU A 1 832 ? 18.030 28.107 -16.212 1.00 92.44 832 GLU A O 1
ATOM 6271 N N . THR A 1 833 ? 15.813 28.195 -15.869 1.00 92.25 833 THR A N 1
ATOM 6272 C CA . THR A 1 833 ? 15.927 28.801 -14.534 1.00 92.25 833 THR A CA 1
ATOM 6273 C C . THR A 1 833 ? 16.503 27.803 -13.525 1.00 92.25 833 THR A C 1
ATOM 6275 O O . THR A 1 833 ? 17.309 28.190 -12.684 1.00 92.25 833 THR A O 1
ATOM 6278 N N . ALA A 1 834 ? 16.152 26.515 -13.621 1.00 92.81 834 ALA A N 1
ATOM 6279 C CA . ALA A 1 834 ? 16.713 25.469 -12.764 1.00 92.81 834 ALA A CA 1
ATOM 6280 C C . ALA A 1 834 ? 18.239 25.375 -12.905 1.00 92.81 834 ALA A C 1
ATOM 6282 O O . ALA A 1 834 ? 18.946 25.348 -11.897 1.00 92.81 834 ALA A O 1
ATOM 6283 N N . THR A 1 835 ? 18.750 25.408 -14.140 1.00 89.94 835 THR A N 1
ATOM 6284 C CA . THR A 1 835 ? 20.191 25.413 -14.427 1.00 89.94 835 THR A CA 1
ATOM 6285 C C . THR A 1 835 ? 20.890 26.618 -13.800 1.00 89.94 835 THR A C 1
ATOM 6287 O O . THR A 1 835 ? 21.945 26.462 -13.195 1.00 89.94 835 THR A O 1
ATOM 6290 N N . GLN A 1 836 ? 20.292 27.811 -13.880 1.00 89.25 836 GLN A N 1
ATOM 6291 C CA . GLN A 1 836 ? 20.864 29.026 -13.284 1.00 89.25 836 GLN A CA 1
ATOM 6292 C C . GLN A 1 836 ? 20.919 28.980 -11.751 1.00 89.25 836 GLN A C 1
ATOM 6294 O O . GLN A 1 836 ? 21.810 29.581 -11.160 1.00 89.25 836 GLN A O 1
ATOM 6299 N N . MET A 1 837 ? 19.957 28.314 -11.105 1.00 88.00 837 MET A N 1
ATOM 6300 C CA . MET A 1 837 ? 19.845 28.295 -9.642 1.00 88.00 837 MET A CA 1
ATOM 6301 C C . MET A 1 837 ? 20.634 27.152 -8.991 1.00 88.00 837 MET A C 1
ATOM 6303 O O . MET A 1 837 ? 21.187 27.332 -7.907 1.00 88.00 837 MET A O 1
ATOM 6307 N N . PHE A 1 838 ? 20.677 25.977 -9.624 1.00 91.00 838 PHE A N 1
ATOM 6308 C CA . PHE A 1 838 ? 21.210 24.754 -9.014 1.00 91.00 838 PHE A CA 1
ATOM 6309 C C . PHE A 1 838 ? 22.558 24.294 -9.577 1.00 91.00 838 PHE A C 1
ATOM 6311 O O . PHE A 1 838 ? 23.108 23.317 -9.073 1.00 91.00 838 PHE A O 1
ATOM 6318 N N . ILE A 1 839 ? 23.123 24.979 -10.577 1.00 87.00 839 ILE A N 1
ATOM 6319 C CA . ILE A 1 839 ? 24.469 24.692 -11.092 1.00 87.00 839 ILE A CA 1
ATOM 6320 C C . ILE A 1 839 ? 25.397 25.868 -10.790 1.00 87.00 839 ILE A C 1
ATOM 6322 O O . ILE A 1 839 ? 25.155 26.995 -11.216 1.00 87.00 839 ILE A O 1
ATOM 6326 N N . ALA A 1 840 ? 26.493 25.592 -10.083 1.00 80.94 840 ALA A N 1
ATOM 6327 C CA . ALA A 1 840 ? 27.554 26.552 -9.798 1.00 80.94 840 ALA A CA 1
ATOM 6328 C C . ALA A 1 840 ? 28.915 25.922 -10.122 1.00 80.94 840 ALA A C 1
ATOM 6330 O O . ALA A 1 840 ? 29.181 24.781 -9.756 1.00 80.94 840 ALA A O 1
ATOM 6331 N N . SER A 1 841 ? 29.792 26.656 -10.816 1.00 75.81 841 SER A N 1
ATOM 6332 C CA . SER A 1 841 ? 31.136 26.169 -11.186 1.00 75.81 841 SER A CA 1
ATOM 6333 C C . SER A 1 841 ? 31.125 24.812 -11.913 1.00 75.81 841 SER A C 1
ATOM 6335 O O . SER A 1 841 ? 31.909 23.919 -11.597 1.00 75.81 841 SER A O 1
ATOM 6337 N N . ASP A 1 842 ? 30.211 24.662 -12.878 1.00 74.94 842 ASP A N 1
ATOM 6338 C CA . ASP A 1 842 ? 30.038 23.469 -13.728 1.00 74.94 842 ASP A CA 1
ATOM 6339 C C . ASP A 1 842 ? 29.625 22.174 -12.993 1.00 74.94 842 ASP A C 1
ATOM 6341 O O . ASP A 1 842 ? 29.622 21.084 -13.571 1.00 74.94 842 ASP A O 1
ATOM 6345 N N . ARG A 1 843 ? 29.210 22.283 -11.723 1.00 77.50 843 ARG A N 1
ATOM 6346 C CA . ARG A 1 843 ? 28.702 21.171 -10.907 1.00 77.50 843 ARG A CA 1
ATOM 6347 C C . ARG A 1 843 ? 27.386 21.542 -10.209 1.00 77.50 843 ARG A C 1
ATOM 6349 O O . ARG A 1 843 ? 27.162 22.722 -9.928 1.00 77.50 843 ARG A O 1
ATOM 6356 N N . PRO A 1 844 ? 26.504 20.570 -9.919 1.00 81.56 844 PRO A N 1
ATOM 6357 C CA . PRO A 1 844 ? 25.335 20.826 -9.087 1.00 81.56 844 PRO A CA 1
ATOM 6358 C C . PRO A 1 844 ? 25.743 21.337 -7.698 1.00 81.56 844 PRO A C 1
ATOM 6360 O O . PRO A 1 844 ? 26.616 20.760 -7.053 1.00 81.56 844 PRO A O 1
ATOM 6363 N N . SER A 1 845 ? 25.115 22.420 -7.238 1.00 81.69 845 SER A N 1
ATOM 6364 C CA . SER A 1 845 ? 25.301 22.985 -5.889 1.00 81.69 845 SER A CA 1
ATOM 6365 C C . SER A 1 845 ? 24.470 22.268 -4.815 1.00 81.69 845 SER A C 1
ATOM 6367 O O . SER A 1 845 ? 24.539 22.615 -3.635 1.00 81.69 845 SER A O 1
ATOM 6369 N N . ILE A 1 846 ? 23.665 21.295 -5.242 1.00 85.75 846 ILE A N 1
ATOM 6370 C CA . ILE A 1 846 ? 22.734 20.502 -4.445 1.00 85.75 846 ILE A CA 1
ATOM 6371 C C . ILE A 1 846 ? 23.038 19.013 -4.618 1.00 85.75 846 ILE A C 1
ATOM 6373 O O . ILE A 1 846 ? 23.504 18.579 -5.670 1.00 85.75 846 ILE A O 1
ATOM 6377 N N . SER A 1 847 ? 22.730 18.238 -3.589 1.00 77.31 847 SER A N 1
ATOM 6378 C CA . SER A 1 847 ? 23.011 16.801 -3.489 1.00 77.31 847 SER A CA 1
ATOM 6379 C C . SER A 1 847 ? 21.893 15.948 -4.080 1.00 77.31 847 SER A C 1
ATOM 6381 O O . SER A 1 847 ? 22.118 14.811 -4.478 1.00 77.31 847 SER A O 1
ATOM 6383 N N . GLY A 1 848 ? 20.685 16.505 -4.157 1.00 84.38 848 GLY A N 1
ATOM 6384 C CA . GLY A 1 848 ? 19.527 15.864 -4.762 1.00 84.38 848 GLY A CA 1
ATOM 6385 C C . GLY A 1 848 ? 18.433 16.874 -5.082 1.00 84.38 848 GLY A C 1
ATOM 6386 O O . GLY A 1 848 ? 18.354 17.936 -4.463 1.00 84.38 848 GLY A O 1
ATOM 6387 N N . LEU A 1 849 ? 17.590 16.549 -6.056 1.00 90.56 849 LEU A N 1
ATOM 6388 C CA . LEU A 1 849 ? 16.536 17.421 -6.563 1.00 90.56 849 LEU A CA 1
ATOM 6389 C C . LEU A 1 849 ? 15.166 16.740 -6.467 1.00 90.56 849 LEU A C 1
ATOM 6391 O O . LEU A 1 849 ? 14.997 15.594 -6.877 1.00 90.56 849 LEU A O 1
ATOM 6395 N N . VAL A 1 850 ? 14.170 17.457 -5.953 1.00 92.75 850 VAL A N 1
ATOM 6396 C CA . VAL A 1 850 ? 12.775 17.005 -5.893 1.00 92.75 850 VAL A CA 1
ATOM 6397 C C . VAL A 1 850 ? 11.930 17.835 -6.854 1.00 92.75 850 VAL A C 1
ATOM 6399 O O . VAL A 1 850 ? 11.892 19.066 -6.769 1.00 92.75 850 VAL A O 1
ATOM 6402 N N . LEU A 1 851 ? 11.218 17.161 -7.756 1.00 93.81 851 LEU A N 1
ATOM 6403 C CA . LEU A 1 851 ? 10.272 17.793 -8.675 1.00 93.81 851 LEU A CA 1
ATOM 6404 C C . LEU A 1 851 ? 8.853 17.619 -8.132 1.00 93.81 851 LEU A C 1
ATOM 6406 O O . LEU A 1 851 ? 8.401 16.496 -7.943 1.00 93.81 851 LEU A O 1
ATOM 6410 N N . ALA A 1 852 ? 8.128 18.707 -7.897 1.00 93.69 852 ALA A N 1
ATOM 6411 C CA . ALA A 1 852 ? 6.781 18.674 -7.338 1.00 93.69 852 ALA A CA 1
ATOM 6412 C C . ALA A 1 852 ? 5.776 19.435 -8.211 1.00 93.69 852 ALA A C 1
ATOM 6414 O O . ALA A 1 852 ? 6.108 20.457 -8.807 1.00 93.69 852 ALA A O 1
ATOM 6415 N N . GLY A 1 853 ? 4.528 18.971 -8.285 1.00 89.81 853 GLY A N 1
ATOM 6416 C CA . GLY A 1 853 ? 3.458 19.697 -8.981 1.00 89.81 853 GLY A CA 1
ATOM 6417 C C . GLY A 1 853 ? 2.123 18.953 -9.052 1.00 89.81 853 GLY A C 1
ATOM 6418 O O . GLY A 1 853 ? 2.066 17.747 -8.846 1.00 89.81 853 GLY A O 1
ATOM 6419 N N . SER A 1 854 ? 1.049 19.673 -9.378 1.00 73.62 854 SER A N 1
ATOM 6420 C CA . SER A 1 854 ? -0.346 19.185 -9.372 1.00 73.62 854 SER A CA 1
ATOM 6421 C C . SER A 1 854 ? -0.806 18.498 -10.668 1.00 73.62 854 SER A C 1
ATOM 6423 O O . SER A 1 854 ? -1.923 17.992 -10.743 1.00 73.62 854 SER A O 1
ATOM 6425 N N . ALA A 1 855 ? 0.036 18.490 -11.705 1.00 70.06 855 ALA A N 1
ATOM 6426 C CA . ALA A 1 855 ? -0.267 17.956 -13.036 1.00 70.06 855 ALA A CA 1
ATOM 6427 C C . ALA A 1 855 ? 0.980 17.325 -13.682 1.00 70.06 855 ALA A C 1
ATOM 6429 O O . ALA A 1 855 ? 2.069 17.365 -13.105 1.00 70.06 855 ALA A O 1
ATOM 6430 N N . ASP A 1 856 ? 0.849 16.809 -14.906 1.00 81.44 856 ASP A N 1
ATOM 6431 C CA . ASP A 1 856 ? 1.941 16.166 -15.658 1.00 81.44 856 ASP A CA 1
ATOM 6432 C C . ASP A 1 856 ? 3.122 17.081 -16.021 1.00 81.44 856 ASP A C 1
ATOM 6434 O O . ASP A 1 856 ? 4.133 16.592 -16.508 1.00 81.44 856 ASP A O 1
ATOM 6438 N N . PHE A 1 857 ? 3.069 18.387 -15.733 1.00 85.44 857 PHE A N 1
ATOM 6439 C CA . PHE A 1 857 ? 4.161 19.325 -16.041 1.00 85.44 857 PHE A CA 1
ATOM 6440 C C . PHE A 1 857 ? 5.524 18.912 -15.474 1.00 85.44 857 PHE A C 1
ATOM 6442 O O . PHE A 1 857 ? 6.543 19.110 -16.129 1.00 85.44 857 PHE A O 1
ATOM 6449 N N . LYS A 1 858 ? 5.548 18.325 -14.275 1.00 86.75 858 LYS A N 1
ATOM 6450 C CA . LYS A 1 858 ? 6.772 17.807 -13.643 1.00 86.75 858 LYS A CA 1
ATOM 6451 C C . LYS A 1 858 ? 7.326 16.566 -14.352 1.00 86.75 858 LYS A C 1
ATOM 6453 O O . LYS A 1 858 ? 8.538 16.416 -14.454 1.00 86.75 858 LYS A O 1
ATOM 6458 N N . ASN A 1 859 ? 6.440 15.723 -14.886 1.00 87.12 859 ASN A N 1
ATOM 6459 C CA . ASN A 1 859 ? 6.801 14.540 -15.666 1.00 87.12 859 ASN A CA 1
ATOM 6460 C C . ASN A 1 859 ? 7.317 14.962 -17.050 1.00 87.12 859 ASN A C 1
ATOM 6462 O O . ASN A 1 859 ? 8.341 14.461 -17.502 1.00 87.12 859 ASN A O 1
ATOM 6466 N N . GLU A 1 860 ? 6.658 15.945 -17.678 1.00 86.88 860 GLU A N 1
ATOM 6467 C CA . GLU A 1 860 ? 7.110 16.571 -18.926 1.00 86.88 860 GLU A CA 1
ATOM 6468 C C . GLU A 1 860 ? 8.474 17.254 -18.759 1.00 86.88 860 GLU A C 1
ATOM 6470 O O . GLU A 1 860 ? 9.297 17.161 -19.660 1.00 86.88 860 GLU A O 1
ATOM 6475 N N . LEU A 1 861 ? 8.745 17.914 -17.625 1.00 88.44 861 LEU A N 1
ATOM 6476 C CA . LEU A 1 861 ? 10.062 18.491 -17.343 1.00 88.44 861 LEU A CA 1
ATOM 6477 C C . LEU A 1 861 ? 11.133 17.400 -17.195 1.00 88.44 861 LEU A C 1
ATOM 6479 O O . LEU A 1 861 ? 12.189 17.518 -17.806 1.00 88.44 861 LEU A O 1
ATOM 6483 N N . ASN A 1 862 ? 10.854 16.344 -16.422 1.00 88.00 862 ASN A N 1
ATOM 6484 C CA . ASN A 1 862 ? 11.816 15.270 -16.153 1.00 88.00 862 ASN A CA 1
ATOM 6485 C C . ASN A 1 862 ? 12.157 14.441 -17.406 1.00 88.00 862 ASN A C 1
ATOM 6487 O O . ASN A 1 862 ? 13.291 14.014 -17.578 1.00 88.00 862 ASN A O 1
ATOM 6491 N N . GLY A 1 863 ? 11.177 14.221 -18.288 1.00 82.00 863 GLY A N 1
ATOM 6492 C CA . GLY A 1 863 ? 11.359 13.494 -19.549 1.00 82.00 863 GLY A CA 1
ATOM 6493 C C . GLY A 1 863 ? 11.800 14.360 -20.735 1.00 82.00 863 GLY A C 1
ATOM 6494 O O . GLY A 1 863 ? 11.890 13.850 -21.849 1.00 82.00 863 GLY A O 1
ATOM 6495 N N . SER A 1 864 ? 12.022 15.664 -20.540 1.00 85.31 864 SER A N 1
ATOM 6496 C CA . SER A 1 864 ? 12.354 16.600 -21.619 1.00 85.31 864 SER A CA 1
ATOM 6497 C C . SER A 1 864 ? 13.861 16.731 -21.826 1.00 85.31 864 SER A C 1
ATOM 6499 O O . SER A 1 864 ? 14.616 16.928 -20.879 1.00 85.31 864 SER A O 1
ATOM 6501 N N . GLU A 1 865 ? 14.290 16.767 -23.090 1.00 84.56 865 GLU A N 1
ATOM 6502 C CA . GLU A 1 865 ? 15.677 17.073 -23.479 1.00 84.56 865 GLU A CA 1
ATOM 6503 C C . GLU A 1 865 ? 16.121 18.499 -23.105 1.00 84.56 865 GLU A C 1
ATOM 6505 O O . GLU A 1 865 ? 17.310 18.807 -23.131 1.00 84.56 865 GLU A O 1
ATOM 6510 N N . LEU A 1 866 ? 15.173 19.384 -22.769 1.00 86.19 866 LEU A N 1
ATOM 6511 C CA . LEU A 1 866 ? 15.462 20.755 -22.338 1.00 86.19 866 LEU A CA 1
ATOM 6512 C C . LEU A 1 866 ? 16.027 20.820 -20.914 1.00 86.19 866 LEU A C 1
ATOM 6514 O O . LEU A 1 866 ? 16.569 21.856 -20.532 1.00 86.19 866 LEU A O 1
ATOM 6518 N N . PHE A 1 867 ? 15.851 19.766 -20.116 1.00 91.69 867 PHE A N 1
ATOM 6519 C CA . PHE A 1 867 ? 16.323 19.720 -18.741 1.00 91.69 867 PHE A CA 1
ATOM 6520 C C . PHE A 1 867 ? 17.798 19.292 -18.691 1.00 91.69 867 PHE A C 1
ATOM 6522 O O . PHE A 1 867 ? 18.195 18.337 -19.356 1.00 91.69 867 PHE A O 1
ATOM 6529 N N . ASP A 1 868 ? 18.634 20.023 -17.942 1.00 89.94 868 ASP A N 1
ATOM 6530 C CA . ASP A 1 868 ? 20.078 19.746 -17.886 1.00 89.94 868 ASP A CA 1
ATOM 6531 C C . ASP A 1 868 ? 20.322 18.338 -17.326 1.00 89.94 868 ASP A C 1
ATOM 6533 O O . ASP A 1 868 ? 19.863 18.007 -16.231 1.00 89.94 868 ASP A O 1
ATOM 6537 N N . LYS A 1 869 ? 21.067 17.514 -18.072 1.00 85.44 869 LYS A N 1
ATOM 6538 C CA . LYS A 1 869 ? 21.322 16.107 -17.727 1.00 85.44 869 LYS A CA 1
ATOM 6539 C C . LYS A 1 869 ? 21.937 15.941 -16.336 1.00 85.44 869 LYS A C 1
ATOM 6541 O O . LYS A 1 869 ? 21.581 15.011 -15.626 1.00 85.44 869 LYS A O 1
ATOM 6546 N N . ARG A 1 870 ? 22.779 16.885 -15.899 1.00 86.88 870 ARG A N 1
ATOM 6547 C CA . ARG A 1 870 ? 23.401 16.840 -14.565 1.00 86.88 870 ARG A CA 1
ATOM 6548 C C . ARG A 1 870 ? 22.387 17.029 -13.444 1.00 86.88 870 ARG A C 1
ATOM 6550 O O . ARG A 1 870 ? 22.604 16.524 -12.350 1.00 86.88 870 ARG A O 1
ATOM 6557 N N . LEU A 1 871 ? 21.314 17.782 -13.697 1.00 87.50 871 LEU A N 1
ATOM 6558 C CA . LEU A 1 871 ? 20.207 17.938 -12.755 1.00 87.50 871 LEU A CA 1
ATOM 6559 C C . LEU A 1 871 ? 19.236 16.757 -12.838 1.00 87.50 871 LEU A C 1
ATOM 6561 O O . LEU A 1 871 ? 18.704 16.363 -11.806 1.00 87.50 871 LEU A O 1
ATOM 6565 N N . ALA A 1 872 ? 19.037 16.183 -14.030 1.00 86.44 872 ALA A N 1
ATOM 6566 C CA . ALA A 1 872 ? 18.223 14.985 -14.239 1.00 86.44 872 ALA A CA 1
ATOM 6567 C C . ALA A 1 872 ? 18.777 13.768 -13.476 1.00 86.44 872 ALA A C 1
ATOM 6569 O O . ALA A 1 872 ? 18.020 13.081 -12.794 1.00 86.44 872 ALA A O 1
ATOM 6570 N N . ASP A 1 873 ? 20.098 13.563 -13.511 1.00 81.94 873 ASP A N 1
ATOM 6571 C CA . ASP A 1 873 ? 20.773 12.444 -12.835 1.00 81.94 873 ASP A CA 1
ATOM 6572 C C . ASP A 1 873 ? 20.665 12.507 -11.299 1.00 81.94 873 ASP A C 1
ATOM 6574 O O . ASP A 1 873 ? 20.782 11.485 -10.625 1.00 81.94 873 ASP A O 1
ATOM 6578 N N . ILE A 1 874 ? 20.422 13.697 -10.735 1.00 83.69 874 ILE A N 1
ATOM 6579 C CA . ILE A 1 874 ? 20.264 13.912 -9.288 1.00 83.69 874 ILE A CA 1
ATOM 6580 C C . ILE A 1 874 ? 18.797 14.076 -8.861 1.00 83.69 874 ILE A C 1
ATOM 6582 O O . ILE A 1 874 ? 18.536 14.464 -7.718 1.00 83.69 874 ILE A O 1
ATOM 6586 N N . VAL A 1 875 ? 17.820 13.818 -9.744 1.00 87.88 875 VAL A N 1
ATOM 6587 C CA . VAL A 1 875 ? 16.397 13.819 -9.363 1.00 87.88 875 VAL A CA 1
ATOM 6588 C C . VAL A 1 875 ? 16.120 12.624 -8.454 1.00 87.88 875 VAL A C 1
ATOM 6590 O O . VAL A 1 875 ? 16.135 11.473 -8.877 1.00 87.88 875 VAL A O 1
ATOM 6593 N N . VAL A 1 876 ? 15.825 12.912 -7.188 1.00 84.31 876 VAL A N 1
ATOM 6594 C CA . VAL A 1 876 ? 15.598 11.907 -6.141 1.00 84.31 876 VAL A CA 1
ATOM 6595 C C . VAL A 1 876 ? 14.155 11.411 -6.156 1.00 84.31 876 VAL A C 1
ATOM 6597 O O . VAL A 1 876 ? 13.891 10.225 -5.966 1.00 84.31 876 VAL A O 1
ATOM 6600 N N . LYS A 1 877 ? 13.195 12.326 -6.341 1.00 86.62 877 LYS A N 1
ATOM 6601 C CA . LYS A 1 877 ? 11.766 12.002 -6.291 1.00 86.62 877 LYS A CA 1
ATOM 6602 C C . LYS A 1 877 ? 10.938 12.995 -7.093 1.00 86.62 877 LYS A C 1
ATOM 6604 O O . LYS A 1 877 ? 11.197 14.199 -7.076 1.00 86.62 877 LYS A O 1
ATOM 6609 N N . VAL A 1 878 ? 9.890 12.479 -7.729 1.00 90.88 878 VAL A N 1
ATOM 6610 C CA . VAL A 1 878 ? 8.821 13.279 -8.330 1.00 90.88 878 VAL A CA 1
ATOM 6611 C C . VAL A 1 878 ? 7.572 13.147 -7.457 1.00 90.88 878 VAL A C 1
ATOM 6613 O O . VAL A 1 878 ? 7.176 12.037 -7.110 1.00 90.88 878 VAL A O 1
ATOM 6616 N N . VAL A 1 879 ? 6.977 14.271 -7.058 1.00 90.44 879 VAL A N 1
ATOM 6617 C CA . VAL A 1 879 ? 5.911 14.338 -6.050 1.00 90.44 879 VAL A CA 1
ATOM 6618 C C . VAL A 1 879 ? 4.670 15.041 -6.601 1.00 90.44 879 VAL A C 1
ATOM 6620 O O . VAL A 1 879 ? 4.738 16.147 -7.142 1.00 90.44 879 VAL A O 1
ATOM 6623 N N . ASP A 1 880 ? 3.509 14.420 -6.415 1.00 90.56 880 ASP A N 1
ATOM 6624 C CA . ASP A 1 880 ? 2.213 15.048 -6.666 1.00 90.56 880 ASP A CA 1
ATOM 6625 C C . ASP A 1 880 ? 1.792 15.916 -5.474 1.00 90.56 880 ASP A C 1
ATOM 6627 O O . ASP A 1 880 ? 1.614 15.418 -4.364 1.00 90.56 880 ASP A O 1
ATOM 6631 N N . VAL A 1 881 ? 1.607 17.221 -5.700 1.00 89.94 881 VAL A N 1
ATOM 6632 C CA . VAL A 1 881 ? 1.118 18.161 -4.673 1.00 89.94 881 VAL A CA 1
ATOM 6633 C C . VAL A 1 881 ? -0.226 18.754 -5.077 1.00 89.94 881 VAL A C 1
ATOM 6635 O O . VAL A 1 881 ? -0.471 19.045 -6.244 1.00 89.94 881 VAL A O 1
ATOM 6638 N N . SER A 1 882 ? -1.117 18.951 -4.107 1.00 82.44 882 SER A N 1
ATOM 6639 C CA . SER A 1 882 ? -2.480 19.448 -4.342 1.00 82.44 882 SER A CA 1
ATOM 6640 C C . SER A 1 882 ? -2.515 20.938 -4.691 1.00 82.44 882 SER A C 1
ATOM 6642 O O . SER A 1 882 ? -3.454 21.405 -5.334 1.00 82.44 882 SER A O 1
ATOM 6644 N N . TYR A 1 883 ? -1.494 21.686 -4.268 1.00 79.69 883 TYR A N 1
ATOM 6645 C CA . TYR A 1 883 ? -1.393 23.133 -4.432 1.00 79.69 883 TYR A CA 1
ATOM 6646 C C . TYR A 1 883 ? -0.024 23.520 -4.999 1.00 79.69 883 TYR A C 1
ATOM 6648 O O . TYR A 1 883 ? 0.967 22.843 -4.749 1.00 79.69 883 TYR A O 1
ATOM 6656 N N . GLY A 1 884 ? 0.041 24.625 -5.745 1.00 80.56 884 GLY A N 1
ATOM 6657 C CA . GLY A 1 884 ? 1.298 25.231 -6.196 1.00 80.56 884 GLY A CA 1
ATOM 6658 C C . GLY A 1 884 ? 1.916 26.201 -5.181 1.00 80.56 884 GLY A C 1
ATOM 6659 O O . GLY A 1 884 ? 1.351 26.470 -4.118 1.00 80.56 884 GLY A O 1
ATOM 6660 N N . GLY A 1 885 ? 3.067 26.780 -5.532 1.00 84.44 885 GLY A N 1
ATOM 6661 C CA . GLY A 1 885 ? 3.722 27.827 -4.739 1.00 84.44 885 GLY A CA 1
ATOM 6662 C C . GLY A 1 885 ? 4.269 27.333 -3.394 1.00 84.44 885 GLY A C 1
ATOM 6663 O O . GLY A 1 885 ? 4.749 26.210 -3.289 1.00 84.44 885 GLY A O 1
ATOM 6664 N N . GLU A 1 886 ? 4.216 28.178 -2.362 1.00 86.12 886 GLU A N 1
ATOM 6665 C CA . GLU A 1 886 ? 4.820 27.894 -1.046 1.00 86.12 886 GLU A CA 1
ATOM 6666 C C . GLU A 1 886 ? 4.098 26.784 -0.270 1.00 86.12 886 GLU A C 1
ATOM 6668 O O . GLU A 1 886 ? 4.737 25.979 0.404 1.00 86.12 886 GLU A O 1
ATOM 6673 N N . ASN A 1 887 ? 2.773 26.684 -0.403 1.00 85.25 887 ASN A N 1
ATOM 6674 C CA . ASN A 1 887 ? 2.013 25.590 0.209 1.00 85.25 887 ASN A CA 1
ATOM 6675 C C . ASN A 1 887 ? 2.349 24.249 -0.456 1.00 85.25 887 ASN A C 1
ATOM 6677 O O . ASN A 1 887 ? 2.552 23.254 0.237 1.00 85.25 887 ASN A O 1
ATOM 6681 N N . GLY A 1 888 ? 2.481 24.250 -1.788 1.00 87.38 888 GLY A N 1
ATOM 6682 C CA . GLY A 1 888 ? 2.984 23.105 -2.544 1.00 87.38 888 GLY A CA 1
ATOM 6683 C C . GLY A 1 888 ? 4.412 22.730 -2.169 1.00 87.38 888 GLY A C 1
ATOM 6684 O O . GLY A 1 888 ? 4.729 21.553 -2.076 1.00 87.38 888 GLY A O 1
ATOM 6685 N N . PHE A 1 889 ? 5.263 23.718 -1.887 1.00 90.31 889 PHE A N 1
ATOM 6686 C CA . PHE A 1 889 ? 6.628 23.486 -1.423 1.00 90.31 889 PHE A CA 1
ATOM 6687 C C . PHE A 1 889 ? 6.662 22.762 -0.072 1.00 90.31 889 PHE A C 1
ATOM 6689 O O . PHE A 1 889 ? 7.382 21.780 0.064 1.00 90.31 889 PHE A O 1
ATOM 6696 N N . ASN A 1 890 ? 5.828 23.158 0.892 1.00 86.12 890 ASN A N 1
ATOM 6697 C CA . ASN A 1 890 ? 5.746 22.465 2.186 1.00 86.12 890 ASN A CA 1
ATOM 6698 C C . ASN A 1 890 ? 5.229 21.034 2.039 1.00 86.12 890 ASN A C 1
ATOM 6700 O O . ASN A 1 890 ? 5.821 20.106 2.581 1.00 86.12 890 ASN A O 1
ATOM 6704 N N . GLN A 1 891 ? 4.172 20.854 1.246 1.00 86.31 891 GLN A N 1
ATOM 6705 C CA . GLN A 1 891 ? 3.625 19.531 0.964 1.00 86.31 891 GLN A CA 1
ATOM 6706 C C . GLN A 1 891 ? 4.654 18.640 0.248 1.00 86.31 891 GLN A C 1
ATOM 6708 O O . GLN A 1 891 ? 4.763 17.455 0.548 1.00 86.31 891 GLN A O 1
ATOM 6713 N N . ALA A 1 892 ? 5.447 19.210 -0.664 1.00 88.75 892 ALA A N 1
ATOM 6714 C CA . ALA A 1 892 ? 6.520 18.498 -1.347 1.00 88.75 892 ALA A CA 1
ATOM 6715 C C . ALA A 1 892 ? 7.618 18.047 -0.379 1.00 88.75 892 ALA A C 1
ATOM 6717 O O . ALA A 1 892 ? 8.086 16.918 -0.493 1.00 88.75 892 ALA A O 1
ATOM 6718 N N . ILE A 1 893 ? 8.006 18.895 0.580 1.00 85.44 893 ILE A N 1
ATOM 6719 C CA . ILE A 1 893 ? 8.983 18.544 1.621 1.00 85.44 893 ILE A CA 1
ATOM 6720 C C . ILE A 1 893 ? 8.461 17.377 2.470 1.00 85.44 893 ILE A C 1
ATOM 6722 O O . ILE A 1 893 ? 9.195 16.421 2.700 1.00 85.44 893 ILE A O 1
ATOM 6726 N N . GLU A 1 894 ? 7.192 17.415 2.884 1.00 81.25 894 GLU A N 1
ATOM 6727 C CA . GLU A 1 894 ? 6.581 16.352 3.694 1.00 81.25 894 GLU A CA 1
ATOM 6728 C C . GLU A 1 894 ? 6.481 15.021 2.940 1.00 81.25 894 GLU A C 1
ATOM 6730 O O . GLU A 1 894 ? 6.836 13.976 3.474 1.00 81.25 894 GLU A O 1
ATOM 6735 N N . LEU A 1 895 ? 6.061 15.043 1.676 1.00 82.81 895 LEU A N 1
ATOM 6736 C CA . LEU A 1 895 ? 5.940 13.834 0.853 1.00 82.81 895 LEU A CA 1
ATOM 6737 C C . LEU A 1 895 ? 7.300 13.276 0.397 1.00 82.81 895 LEU A C 1
ATOM 6739 O O . LEU A 1 895 ? 7.427 12.082 0.099 1.00 82.81 895 LEU A O 1
ATOM 6743 N N . ALA A 1 896 ? 8.327 14.123 0.320 1.00 81.69 896 ALA A N 1
ATOM 6744 C CA . ALA A 1 896 ? 9.694 13.714 0.017 1.00 81.69 896 ALA A CA 1
ATOM 6745 C C . ALA A 1 896 ? 10.480 13.273 1.265 1.00 81.69 896 ALA A C 1
ATOM 6747 O O . ALA A 1 896 ? 11.551 12.693 1.114 1.00 81.69 896 ALA A O 1
ATOM 6748 N N . ALA A 1 897 ? 9.938 13.469 2.471 1.00 70.75 897 ALA A N 1
ATOM 6749 C CA . ALA A 1 897 ? 10.601 13.222 3.750 1.00 70.75 897 ALA A CA 1
ATOM 6750 C C . ALA A 1 897 ? 11.202 11.811 3.893 1.00 70.75 897 ALA A C 1
ATOM 6752 O O . ALA A 1 897 ? 12.334 11.673 4.343 1.00 70.75 897 ALA A O 1
ATOM 6753 N N . GLU A 1 898 ? 10.484 10.769 3.463 1.00 64.94 898 GLU A N 1
ATOM 6754 C CA . GLU A 1 898 ? 10.962 9.375 3.539 1.00 64.94 898 GLU A CA 1
ATOM 6755 C C . GLU A 1 898 ? 12.167 9.098 2.632 1.00 64.94 898 GLU A C 1
ATOM 6757 O O . GLU A 1 898 ? 12.988 8.235 2.924 1.00 64.94 898 GLU A O 1
ATOM 6762 N N . THR A 1 899 ? 12.269 9.820 1.516 1.00 65.44 899 THR A N 1
ATOM 6763 C CA . THR A 1 899 ? 13.336 9.649 0.517 1.00 65.44 899 THR A CA 1
ATOM 6764 C C . THR A 1 899 ? 14.513 10.582 0.804 1.00 65.44 899 THR A C 1
ATOM 6766 O O . THR A 1 899 ? 15.653 10.287 0.465 1.00 65.44 899 THR A O 1
ATOM 6769 N N . LEU A 1 900 ? 14.243 11.680 1.507 1.00 65.06 900 LEU A N 1
ATOM 6770 C CA . LEU A 1 900 ? 15.205 12.636 2.039 1.00 65.06 900 LEU A CA 1
ATOM 6771 C C . LEU A 1 900 ? 15.720 12.206 3.425 1.00 65.06 900 LEU A C 1
ATOM 6773 O O . LEU A 1 900 ? 15.973 13.061 4.266 1.00 65.06 900 LEU A O 1
ATOM 6777 N N . ALA A 1 901 ? 15.856 10.899 3.684 1.00 51.72 901 ALA A N 1
ATOM 6778 C CA . ALA A 1 901 ? 16.078 10.322 5.018 1.00 51.72 901 ALA A CA 1
ATOM 6779 C C . ALA A 1 901 ? 17.289 10.891 5.796 1.00 51.72 901 ALA A C 1
ATOM 6781 O O . ALA A 1 901 ? 17.323 10.778 7.020 1.00 51.72 901 ALA A O 1
ATOM 6782 N N . ASN A 1 902 ? 18.224 11.565 5.116 1.00 53.44 902 ASN A N 1
ATOM 6783 C CA . ASN A 1 902 ? 19.376 12.248 5.718 1.00 53.44 902 ASN A CA 1
ATOM 6784 C C . ASN A 1 902 ? 19.116 13.720 6.103 1.00 53.44 902 ASN A C 1
ATOM 6786 O O . ASN A 1 902 ? 20.013 14.408 6.588 1.00 53.44 902 ASN A O 1
ATOM 6790 N N . VAL A 1 903 ? 17.906 14.250 5.904 1.00 57.28 903 VAL A N 1
ATOM 6791 C CA . VAL A 1 903 ? 17.585 15.637 6.263 1.00 57.28 903 VAL A CA 1
ATOM 6792 C C . VAL A 1 903 ? 17.208 15.709 7.743 1.00 57.28 903 VAL A C 1
ATOM 6794 O O . VAL A 1 903 ? 16.094 15.361 8.139 1.00 57.28 903 VAL A O 1
ATOM 6797 N N . LYS A 1 904 ? 18.143 16.228 8.549 1.00 60.47 904 LYS A N 1
ATOM 6798 C CA . LYS A 1 904 ? 18.041 16.433 10.010 1.00 60.47 904 LYS A CA 1
ATOM 6799 C C . LYS A 1 904 ? 16.703 17.043 10.467 1.00 60.47 904 LYS A C 1
ATOM 6801 O O . LYS A 1 904 ? 16.160 16.624 11.481 1.00 60.47 904 LYS A O 1
ATOM 6806 N N . PHE A 1 905 ? 16.102 17.932 9.671 1.00 60.91 905 PHE A N 1
ATOM 6807 C CA . PHE A 1 905 ? 14.803 18.551 9.976 1.00 60.91 905 PHE A CA 1
ATOM 6808 C C . PHE A 1 905 ? 13.657 17.551 10.108 1.00 60.91 905 PHE A C 1
ATOM 6810 O O . PHE A 1 905 ? 12.778 17.698 10.955 1.00 60.91 905 PHE A O 1
ATOM 6817 N N . VAL A 1 906 ? 13.644 16.543 9.237 1.00 64.69 906 VAL A N 1
ATOM 6818 C CA . VAL A 1 906 ? 12.596 15.522 9.218 1.00 64.69 906 VAL A CA 1
ATOM 6819 C C . VAL A 1 906 ? 12.760 14.596 10.417 1.00 64.69 906 VAL A C 1
ATOM 6821 O O . VAL A 1 906 ? 11.766 14.248 11.050 1.00 64.69 906 VAL A O 1
ATOM 6824 N N . GLN A 1 907 ? 14.003 14.232 10.745 1.00 66.19 907 GLN A N 1
ATOM 6825 C CA . GLN A 1 907 ? 14.318 13.401 11.906 1.00 66.19 907 GLN A CA 1
ATOM 6826 C C . GLN A 1 907 ? 13.934 14.113 13.210 1.00 66.19 907 GLN A C 1
ATOM 6828 O O . GLN A 1 907 ? 13.208 13.537 14.016 1.00 66.19 907 GLN A O 1
ATOM 6833 N N . GLU A 1 908 ? 14.296 15.392 13.355 1.00 73.75 908 GLU A N 1
ATOM 6834 C CA . GLU A 1 908 ? 13.923 16.229 14.501 1.00 73.75 908 GLU A CA 1
ATOM 6835 C C . GLU A 1 908 ? 12.402 16.371 14.633 1.00 73.75 908 GLU A C 1
ATOM 6837 O O . GLU A 1 908 ? 11.844 16.108 15.698 1.00 73.75 908 GLU A O 1
ATOM 6842 N N . LYS A 1 909 ? 11.695 16.716 13.544 1.00 76.31 909 LYS A N 1
ATOM 6843 C CA . LYS A 1 909 ? 10.227 16.817 13.564 1.00 76.31 909 LYS A CA 1
ATOM 6844 C C . LYS A 1 909 ? 9.592 15.485 13.959 1.00 76.31 909 LYS A C 1
ATOM 6846 O O . LYS A 1 909 ? 8.687 15.468 14.783 1.00 76.31 909 LYS A O 1
ATOM 6851 N N . LYS A 1 910 ? 10.074 14.366 13.411 1.00 78.44 910 LYS A N 1
ATOM 6852 C CA . LYS A 1 910 ? 9.560 13.028 13.726 1.00 78.44 910 LYS A CA 1
ATOM 6853 C C . LYS A 1 910 ? 9.805 12.649 15.188 1.00 78.44 910 LYS A C 1
ATOM 6855 O O . LYS A 1 910 ? 8.904 12.095 15.811 1.00 78.44 910 LYS A O 1
ATOM 6860 N N . LEU A 1 911 ? 10.980 12.964 15.732 1.00 84.56 911 LEU A N 1
ATOM 6861 C CA . LEU A 1 911 ? 11.317 12.728 17.136 1.00 84.56 911 LEU A CA 1
ATOM 6862 C C . LEU A 1 911 ? 10.398 13.524 18.069 1.00 84.56 911 LEU A C 1
ATOM 6864 O O . LEU A 1 911 ? 9.813 12.951 18.985 1.00 84.56 911 LEU A O 1
ATOM 6868 N N . ILE A 1 912 ? 10.214 14.820 17.803 1.00 88.62 912 ILE A N 1
ATOM 6869 C CA . ILE A 1 912 ? 9.343 15.670 18.622 1.00 88.62 912 ILE A CA 1
ATOM 6870 C C . ILE A 1 912 ? 7.877 15.263 18.458 1.00 88.62 912 ILE A C 1
ATOM 6872 O O . ILE A 1 912 ? 7.156 15.219 19.446 1.00 88.62 912 ILE A O 1
ATOM 6876 N N . CYS A 1 913 ? 7.423 14.898 17.255 1.00 85.12 913 CYS A N 1
ATOM 6877 C CA . CYS A 1 913 ? 6.079 14.349 17.064 1.00 85.12 913 CYS A CA 1
ATOM 6878 C C . CYS A 1 913 ? 5.878 13.063 17.871 1.00 85.12 913 CYS A C 1
ATOM 6880 O O . CYS A 1 913 ? 4.868 12.960 18.555 1.00 85.12 913 CYS A O 1
ATOM 6882 N N . LYS A 1 914 ? 6.846 12.135 17.866 1.00 87.38 914 LYS A N 1
ATOM 6883 C CA . LYS A 1 914 ? 6.801 10.922 18.699 1.00 87.38 914 LYS A CA 1
ATOM 6884 C C . LYS A 1 914 ? 6.691 11.280 20.184 1.00 87.38 914 LYS A C 1
ATOM 6886 O O . LYS A 1 914 ? 5.838 10.747 20.878 1.00 87.38 914 LYS A O 1
ATOM 6891 N N . TYR A 1 915 ? 7.501 12.224 20.659 1.00 91.38 915 TYR A N 1
ATOM 6892 C CA . TYR A 1 915 ? 7.435 12.712 22.038 1.00 91.38 915 TYR A CA 1
ATOM 6893 C C . TYR A 1 915 ? 6.065 13.327 22.386 1.00 91.38 915 TYR A C 1
ATOM 6895 O O . TYR A 1 915 ? 5.475 13.001 23.411 1.00 91.38 915 TYR A O 1
ATOM 6903 N N . MET A 1 916 ? 5.511 14.164 21.505 1.00 88.12 916 MET A N 1
ATOM 6904 C CA . MET A 1 916 ? 4.187 14.770 21.691 1.00 88.12 916 MET A CA 1
ATOM 6905 C C . MET A 1 916 ? 3.052 13.741 21.599 1.00 88.12 916 MET A C 1
ATOM 6907 O O . MET A 1 916 ? 2.018 13.923 22.234 1.00 88.12 916 MET A O 1
ATOM 6911 N N . GLU A 1 917 ? 3.217 12.668 20.823 1.00 86.81 917 GLU A N 1
ATOM 6912 C CA . GLU A 1 917 ? 2.267 11.556 20.752 1.00 86.81 917 GLU A CA 1
ATOM 6913 C C . GLU A 1 917 ? 2.207 10.779 22.068 1.00 86.81 917 GLU A C 1
ATOM 6915 O O . GLU A 1 917 ? 1.103 10.480 22.517 1.00 86.81 917 GLU A O 1
ATOM 6920 N N . GLU A 1 918 ? 3.348 10.518 22.717 1.00 87.75 918 GLU A N 1
ATOM 6921 C CA . GLU A 1 918 ? 3.385 9.894 24.051 1.00 87.75 918 GLU A CA 1
ATOM 6922 C C . GLU A 1 918 ? 2.631 10.748 25.086 1.00 87.75 918 GLU A C 1
ATOM 6924 O O . GLU A 1 918 ? 1.871 10.216 25.898 1.00 87.75 918 GLU A O 1
ATOM 6929 N N . ILE A 1 919 ? 2.759 12.078 24.999 1.00 86.56 919 ILE A N 1
ATOM 6930 C CA . ILE A 1 919 ? 1.996 13.025 25.828 1.00 86.56 919 ILE A CA 1
ATOM 6931 C C . ILE A 1 919 ? 0.502 12.987 25.474 1.00 86.56 919 ILE A C 1
ATOM 6933 O O . ILE A 1 919 ? -0.351 12.898 26.353 1.00 86.56 919 ILE A O 1
ATOM 6937 N N . ALA A 1 920 ? 0.154 13.047 24.186 1.00 84.50 920 ALA A N 1
ATOM 6938 C CA . ALA A 1 920 ? -1.235 13.126 23.731 1.00 84.50 920 ALA A CA 1
ATOM 6939 C C . ALA A 1 920 ? -2.033 11.836 23.980 1.00 84.50 920 ALA A C 1
ATOM 6941 O O . ALA A 1 920 ? -3.256 11.886 24.126 1.00 84.50 920 ALA A O 1
ATOM 6942 N N . GLN A 1 921 ? -1.357 10.688 23.988 1.00 83.25 921 GLN A N 1
ATOM 6943 C CA . GLN A 1 921 ? -1.947 9.379 24.266 1.00 83.25 921 GLN A CA 1
ATOM 6944 C C . GLN A 1 921 ? -1.991 9.045 25.764 1.00 83.25 921 GLN A C 1
ATOM 6946 O O . GLN A 1 921 ? -2.576 8.021 26.114 1.00 83.25 921 GLN A O 1
ATOM 6951 N N . ASP A 1 922 ? -1.414 9.892 26.625 1.00 81.12 922 ASP A N 1
ATOM 6952 C CA . ASP A 1 922 ? -1.317 9.691 28.077 1.00 81.12 922 ASP A CA 1
ATOM 6953 C C . ASP A 1 922 ? -0.730 8.313 28.443 1.00 81.12 922 ASP A C 1
ATOM 6955 O O . ASP A 1 922 ? -1.226 7.570 29.293 1.00 81.12 922 ASP A O 1
ATOM 6959 N N . THR A 1 923 ? 0.338 7.921 27.741 1.00 82.69 923 THR A N 1
ATOM 6960 C CA . THR A 1 923 ? 0.995 6.620 27.956 1.00 82.69 923 THR A CA 1
ATOM 6961 C C . THR A 1 923 ? 1.775 6.575 29.271 1.00 82.69 923 THR A C 1
ATOM 6963 O O . THR A 1 923 ? 2.116 5.491 29.752 1.00 82.69 923 THR A O 1
ATOM 6966 N N . GLY A 1 924 ? 2.080 7.746 29.846 1.00 82.75 924 GLY A N 1
ATOM 6967 C CA . GLY A 1 924 ? 2.961 7.926 31.000 1.00 82.75 924 GLY A CA 1
ATOM 6968 C C . GLY A 1 924 ? 4.439 7.634 30.707 1.00 82.75 924 GLY A C 1
ATOM 6969 O O . GLY A 1 924 ? 5.230 7.514 31.637 1.00 82.75 924 GLY A O 1
ATOM 6970 N N . LYS A 1 925 ? 4.827 7.482 29.432 1.00 89.81 925 LYS A N 1
ATOM 6971 C CA . LYS A 1 925 ? 6.205 7.183 29.001 1.00 89.81 925 LYS A CA 1
ATOM 6972 C C . LYS A 1 925 ? 6.968 8.422 28.533 1.00 89.81 925 LYS A C 1
ATOM 6974 O O . LYS A 1 925 ? 7.719 8.383 27.558 1.00 89.81 925 LYS A O 1
ATOM 6979 N N . TYR A 1 926 ? 6.778 9.537 29.217 1.00 92.31 926 TYR A N 1
ATOM 6980 C CA . TYR A 1 926 ? 7.456 10.786 28.905 1.00 92.31 926 TYR A CA 1
ATOM 6981 C C . TYR A 1 926 ? 7.825 11.513 30.198 1.00 92.31 926 TYR A C 1
ATOM 6983 O O . TYR A 1 926 ? 7.171 11.344 31.222 1.00 92.31 926 TYR A O 1
ATOM 6991 N N . CYS A 1 927 ? 8.857 12.345 30.139 1.00 90.19 927 CYS A N 1
ATOM 6992 C CA . CYS A 1 927 ? 9.175 13.328 31.171 1.00 90.19 927 CYS A CA 1
ATOM 6993 C C . CYS A 1 927 ? 9.461 14.688 30.524 1.00 90.19 927 CYS A C 1
ATOM 6995 O O . CYS A 1 927 ? 9.854 14.766 29.351 1.00 90.19 927 CYS A O 1
ATOM 6997 N N . PHE A 1 928 ? 9.228 15.767 31.264 1.00 90.25 928 PHE A N 1
ATOM 6998 C CA . PHE A 1 928 ? 9.541 17.132 30.848 1.00 90.25 928 PHE A CA 1
ATOM 6999 C C . PHE A 1 928 ? 10.023 17.942 32.048 1.00 90.25 928 PHE A C 1
ATOM 7001 O O . PHE A 1 928 ? 9.665 17.651 33.181 1.00 90.25 928 PHE A O 1
ATOM 7008 N N . GLY A 1 929 ? 10.824 18.976 31.801 1.00 87.62 929 GLY A N 1
ATOM 7009 C CA . GLY A 1 929 ? 11.394 19.789 32.873 1.00 87.62 929 GLY A CA 1
ATOM 7010 C C . GLY A 1 929 ? 12.658 19.176 33.482 1.00 87.62 929 GLY A C 1
ATOM 7011 O O . GLY A 1 929 ? 12.926 17.981 33.377 1.00 87.62 929 GLY A O 1
ATOM 7012 N N . VAL A 1 930 ? 13.492 20.033 34.073 1.00 86.38 930 VAL A N 1
ATOM 7013 C CA . VAL A 1 930 ? 14.847 19.664 34.514 1.00 86.38 930 VAL A CA 1
ATOM 7014 C C . VAL A 1 930 ? 14.818 18.636 35.651 1.00 86.38 930 VAL A C 1
ATOM 7016 O O . VAL A 1 930 ? 15.563 17.664 35.588 1.00 86.38 930 VAL A O 1
ATOM 7019 N N . SER A 1 931 ? 13.959 18.840 36.657 1.00 84.75 931 SER A N 1
ATOM 7020 C CA . SER A 1 931 ? 13.858 17.974 37.843 1.00 84.75 931 SER A CA 1
ATOM 7021 C C . SER A 1 931 ? 13.461 16.545 37.462 1.00 84.75 931 SER A C 1
ATOM 7023 O O . SER A 1 931 ? 14.239 15.610 37.648 1.00 84.75 931 SER A O 1
ATOM 7025 N N . ASP A 1 932 ? 12.303 16.390 36.822 1.00 88.19 932 ASP A N 1
ATOM 7026 C CA . ASP A 1 932 ? 11.730 15.092 36.458 1.00 88.19 932 ASP A CA 1
ATOM 7027 C C . ASP A 1 932 ? 12.629 14.336 35.478 1.00 88.19 932 ASP A C 1
ATOM 7029 O O . ASP A 1 932 ? 12.800 13.121 35.580 1.00 88.19 932 ASP A O 1
ATOM 7033 N N . THR A 1 933 ? 13.260 15.058 34.545 1.00 89.88 933 THR A N 1
ATOM 7034 C CA . THR A 1 933 ? 14.199 14.455 33.594 1.00 89.88 933 THR A CA 1
ATOM 7035 C C . THR A 1 933 ? 15.449 13.931 34.299 1.00 89.88 933 THR A C 1
ATOM 7037 O O . THR A 1 933 ? 15.910 12.845 33.958 1.00 89.88 933 THR A O 1
ATOM 7040 N N . MET A 1 934 ? 15.983 14.650 35.293 1.00 87.31 934 MET A N 1
ATOM 7041 C CA . MET A 1 934 ? 17.129 14.183 36.082 1.00 87.31 934 MET A CA 1
ATOM 7042 C C . MET A 1 934 ? 16.768 12.975 36.950 1.00 87.31 934 MET A C 1
ATOM 7044 O O . MET A 1 934 ? 17.479 11.975 36.891 1.00 87.31 934 MET A O 1
ATOM 7048 N N . LYS A 1 935 ? 15.630 13.014 37.658 1.00 86.62 935 LYS A N 1
ATOM 7049 C CA . LYS A 1 935 ? 15.131 11.872 38.447 1.00 86.62 935 LYS A CA 1
ATOM 7050 C C . LYS A 1 935 ? 14.952 10.627 37.571 1.00 86.62 935 LYS A C 1
ATOM 7052 O O . LYS A 1 935 ? 15.445 9.548 37.891 1.00 86.62 935 LYS A O 1
ATOM 7057 N N . ALA A 1 936 ? 14.304 10.777 36.414 1.00 88.31 936 ALA A N 1
ATOM 7058 C CA . ALA A 1 936 ? 14.104 9.677 35.472 1.00 88.31 936 ALA A CA 1
ATOM 7059 C C . ALA A 1 936 ? 15.425 9.125 34.911 1.00 88.31 936 ALA A C 1
ATOM 7061 O O . ALA A 1 936 ? 15.527 7.928 34.622 1.00 88.31 936 ALA A O 1
ATOM 7062 N N . LEU A 1 937 ? 16.428 9.988 34.735 1.00 88.25 937 LEU A N 1
ATOM 7063 C CA . LEU A 1 937 ? 17.743 9.603 34.240 1.00 88.25 937 LEU A CA 1
ATOM 7064 C C . LEU A 1 937 ? 18.543 8.828 35.295 1.00 88.25 937 LEU A C 1
ATOM 7066 O O . LEU A 1 937 ? 19.141 7.808 34.959 1.00 88.25 937 LEU A O 1
ATOM 7070 N N . GLU A 1 938 ? 18.503 9.254 36.558 1.00 85.44 938 GLU A N 1
ATOM 7071 C CA . GLU A 1 938 ? 19.134 8.555 37.688 1.00 85.44 938 GLU A CA 1
ATOM 7072 C C . GLU A 1 938 ? 18.523 7.167 37.923 1.00 85.44 938 GLU A C 1
ATOM 7074 O O . GLU A 1 938 ? 19.242 6.214 38.219 1.00 85.44 938 GLU A O 1
ATOM 7079 N N . LEU A 1 939 ? 17.216 7.016 37.683 1.00 84.56 939 LEU A N 1
ATOM 7080 C CA . LEU A 1 939 ? 16.520 5.725 37.706 1.00 84.56 939 LEU A CA 1
ATOM 7081 C C . LEU A 1 939 ? 16.796 4.838 36.475 1.00 84.56 939 LEU A C 1
ATOM 7083 O O . LEU A 1 939 ? 16.303 3.711 36.405 1.00 84.56 939 LEU A O 1
ATOM 7087 N N . GLY A 1 940 ? 17.535 5.331 35.474 1.00 85.38 940 GLY A N 1
ATOM 7088 C CA . GLY A 1 940 ? 17.818 4.603 34.231 1.00 85.38 940 GLY A CA 1
ATOM 7089 C C . GLY A 1 940 ? 16.590 4.367 33.341 1.00 85.38 940 GLY A C 1
ATOM 7090 O O . GLY A 1 940 ? 16.611 3.495 32.468 1.00 85.38 940 GLY A O 1
ATOM 7091 N N . ALA A 1 941 ? 15.508 5.123 33.553 1.00 87.19 941 ALA A N 1
ATOM 7092 C CA . ALA A 1 941 ? 14.234 4.937 32.862 1.00 87.19 941 ALA A CA 1
ATOM 7093 C C . ALA A 1 941 ? 14.170 5.619 31.492 1.00 87.19 941 ALA A C 1
ATOM 7095 O O . ALA A 1 941 ? 13.298 5.295 30.686 1.00 87.19 941 ALA A O 1
ATOM 7096 N N . VAL A 1 942 ? 15.078 6.552 31.203 1.00 91.12 942 VAL A N 1
ATOM 7097 C CA . VAL A 1 942 ? 15.090 7.306 29.943 1.00 91.12 942 VAL A CA 1
ATOM 7098 C C . VAL A 1 942 ? 15.650 6.439 28.805 1.00 91.12 942 VAL A C 1
ATOM 7100 O O . VAL A 1 942 ? 16.750 5.892 28.883 1.00 91.12 942 VAL A O 1
ATOM 7103 N N . GLU A 1 943 ? 14.882 6.297 27.725 1.00 90.38 943 GLU A N 1
ATOM 7104 C CA . GLU A 1 943 ? 15.343 5.697 26.467 1.00 90.38 943 GLU A CA 1
ATOM 7105 C C . GLU A 1 943 ? 16.074 6.741 25.625 1.00 90.38 943 GLU A C 1
ATOM 7107 O O . GLU A 1 943 ? 17.230 6.543 25.255 1.00 90.38 943 GLU A O 1
ATOM 7112 N N . THR A 1 944 ? 15.398 7.866 25.373 1.00 90.62 944 THR A N 1
ATOM 7113 C CA . THR A 1 944 ? 15.896 8.961 24.539 1.00 90.62 944 THR A CA 1
ATOM 7114 C C . THR A 1 944 ? 15.742 10.285 25.268 1.00 90.62 944 THR A C 1
ATOM 7116 O O . THR A 1 944 ? 14.624 10.710 25.559 1.00 90.62 944 THR A O 1
ATOM 7119 N N . LEU A 1 945 ? 16.868 10.937 25.548 1.00 91.62 945 LEU A N 1
ATOM 7120 C CA . LEU A 1 945 ? 16.948 12.267 26.138 1.00 91.62 945 LEU A CA 1
ATOM 7121 C C . LEU A 1 945 ? 16.935 13.325 25.026 1.00 91.62 945 LEU A C 1
ATOM 7123 O O . LEU A 1 945 ? 17.798 13.321 24.152 1.00 91.62 945 LEU A O 1
ATOM 7127 N N . ILE A 1 946 ? 15.968 14.237 25.077 1.00 92.50 946 ILE A N 1
ATOM 7128 C CA . ILE A 1 946 ? 15.763 15.309 24.101 1.00 92.50 946 ILE A CA 1
ATOM 7129 C C . ILE A 1 946 ? 16.172 16.638 24.748 1.00 92.50 946 ILE A C 1
ATOM 7131 O O . ILE A 1 946 ? 15.565 17.079 25.728 1.00 92.50 946 ILE A O 1
ATOM 7135 N N . LEU A 1 947 ? 17.195 17.297 24.198 1.00 90.81 947 LEU A N 1
ATOM 7136 C CA . LEU A 1 947 ? 17.720 18.567 24.710 1.00 90.81 947 LEU A CA 1
ATOM 7137 C C . LEU A 1 947 ? 17.687 19.671 23.663 1.00 90.81 947 LEU A C 1
ATOM 7139 O O . LEU A 1 947 ? 18.130 19.501 22.531 1.00 90.81 947 LEU A O 1
ATOM 7143 N N . TRP A 1 948 ? 17.248 20.856 24.067 1.00 89.81 948 TRP A N 1
ATOM 7144 C CA . TRP A 1 948 ? 17.416 22.056 23.262 1.00 89.81 948 TRP A CA 1
ATOM 7145 C C . TRP A 1 948 ? 18.882 22.522 23.269 1.00 89.81 948 TRP A C 1
ATOM 7147 O O . TRP A 1 948 ? 19.488 22.677 24.329 1.00 89.81 948 TRP A O 1
ATOM 7157 N N . GLU A 1 949 ? 19.442 22.787 22.084 1.00 84.31 949 GLU A N 1
ATOM 7158 C CA . GLU A 1 949 ? 20.847 23.199 21.909 1.00 84.31 949 GLU A CA 1
ATOM 7159 C C . GLU A 1 949 ? 21.243 24.469 22.691 1.00 84.31 949 GLU A C 1
ATOM 7161 O O . GLU A 1 949 ? 22.380 24.582 23.151 1.00 84.31 949 GLU A O 1
ATOM 7166 N N . ASP A 1 950 ? 20.301 25.400 22.876 1.00 82.69 950 ASP A N 1
ATOM 7167 C CA . ASP A 1 950 ? 20.507 26.684 23.561 1.00 82.69 950 ASP A CA 1
ATOM 7168 C C . ASP A 1 950 ? 19.900 26.693 24.982 1.00 82.69 950 ASP A C 1
ATOM 7170 O O . ASP A 1 950 ? 19.503 27.745 25.492 1.00 82.69 950 ASP A O 1
ATOM 7174 N N . LEU A 1 951 ? 19.798 25.529 25.640 1.00 85.50 951 LEU A N 1
ATOM 7175 C CA . LEU A 1 951 ? 19.257 25.439 26.998 1.00 85.50 951 LEU A CA 1
ATOM 7176 C C . LEU A 1 951 ? 20.077 26.319 27.974 1.00 85.50 951 LEU A C 1
ATOM 7178 O O . LEU A 1 951 ? 21.291 26.137 28.095 1.00 85.50 951 LEU A O 1
ATOM 7182 N N . PRO A 1 952 ? 19.438 27.246 28.714 1.00 81.56 952 PRO A N 1
ATOM 7183 C CA . PRO A 1 952 ? 20.148 28.276 29.476 1.00 81.56 952 PRO A CA 1
ATOM 7184 C C . PRO A 1 952 ? 20.672 27.821 30.850 1.00 81.56 952 PRO A C 1
ATOM 7186 O O . PRO A 1 952 ? 21.319 28.610 31.535 1.00 81.56 952 PRO A O 1
ATOM 7189 N N . HIS A 1 953 ? 20.376 26.591 31.277 1.00 85.62 953 HIS A N 1
ATOM 7190 C CA . HIS A 1 953 ? 20.679 26.091 32.622 1.00 85.62 953 HIS A CA 1
ATOM 7191 C C . HIS A 1 953 ? 22.165 25.740 32.808 1.00 85.62 953 HIS A C 1
ATOM 7193 O O . HIS A 1 953 ? 22.807 25.181 31.911 1.00 85.62 953 HIS A O 1
ATOM 7199 N N . HIS A 1 954 ? 22.692 25.986 34.009 1.00 85.12 954 HIS A N 1
ATOM 7200 C CA . HIS A 1 954 ? 24.030 25.568 34.430 1.00 85.12 954 HIS A CA 1
ATOM 7201 C C . HIS A 1 954 ? 23.939 24.563 35.577 1.00 85.12 954 HIS A C 1
ATOM 7203 O O . HIS A 1 954 ? 23.140 24.718 36.498 1.00 85.12 954 HIS A O 1
ATOM 7209 N N . ARG A 1 955 ? 24.797 23.543 35.535 1.00 85.62 955 ARG A N 1
ATOM 7210 C CA . ARG A 1 955 ? 25.082 22.678 36.676 1.00 85.62 955 ARG A CA 1
ATOM 7211 C C . ARG A 1 955 ? 26.216 23.318 37.474 1.00 85.62 955 ARG A C 1
ATOM 7213 O O . ARG A 1 955 ? 27.327 23.473 36.964 1.00 85.62 955 ARG A O 1
ATOM 7220 N N . VAL A 1 956 ? 25.914 23.710 38.705 1.00 84.44 956 VAL A N 1
ATOM 7221 C CA . VAL A 1 956 ? 26.849 24.339 39.636 1.00 84.44 956 VAL A CA 1
ATOM 7222 C C . VAL A 1 956 ? 27.174 23.341 40.739 1.00 84.44 956 VAL A C 1
ATOM 7224 O O . VAL A 1 956 ? 26.274 22.826 41.404 1.00 84.44 956 VAL A O 1
ATOM 7227 N N . THR A 1 957 ? 28.460 23.061 40.926 1.00 82.25 957 THR A N 1
ATOM 7228 C CA . THR A 1 957 ? 28.943 22.250 42.047 1.00 82.25 957 THR A CA 1
ATOM 7229 C C . THR A 1 957 ? 29.311 23.183 43.187 1.00 82.25 957 THR A C 1
ATOM 7231 O O . THR A 1 957 ? 30.208 24.022 43.061 1.00 82.25 957 THR A O 1
ATOM 7234 N N . LEU A 1 958 ? 28.575 23.052 44.282 1.00 81.88 958 LEU A N 1
ATOM 7235 C CA . LEU A 1 958 ? 28.682 23.864 45.479 1.00 81.88 958 LEU A CA 1
ATOM 7236 C C . LEU A 1 958 ? 29.339 23.042 46.581 1.00 81.88 958 LEU A C 1
ATOM 7238 O O . LEU A 1 958 ? 28.983 21.883 46.779 1.00 81.88 958 LEU A O 1
ATOM 7242 N N . ARG A 1 959 ? 30.277 23.635 47.313 1.00 78.94 959 ARG A N 1
ATOM 7243 C CA . ARG A 1 959 ? 30.933 22.987 48.447 1.00 78.94 959 ARG A CA 1
ATOM 7244 C C . ARG A 1 959 ? 30.635 23.746 49.729 1.00 78.94 959 ARG A C 1
ATOM 7246 O O . ARG A 1 959 ? 30.794 24.965 49.788 1.00 78.94 959 ARG A O 1
ATOM 7253 N N . ASN A 1 960 ? 30.225 23.018 50.761 1.00 75.06 960 ASN A N 1
ATOM 7254 C CA . ASN A 1 960 ? 30.091 23.575 52.099 1.00 75.06 960 ASN A CA 1
ATOM 7255 C C . ASN A 1 960 ? 31.474 23.591 52.776 1.00 75.06 960 ASN A C 1
ATOM 7257 O O . ASN A 1 960 ? 32.088 22.541 52.972 1.00 75.06 960 ASN A O 1
ATOM 7261 N N . GLU A 1 961 ? 31.982 24.774 53.132 1.00 67.88 961 GLU A N 1
ATOM 7262 C CA . GLU A 1 961 ? 33.290 24.923 53.796 1.00 67.88 961 GLU A CA 1
ATOM 7263 C C . GLU A 1 961 ? 33.337 24.271 55.189 1.00 67.88 961 GLU A C 1
ATOM 7265 O O . GLU A 1 961 ? 34.406 23.878 55.653 1.00 67.88 961 GLU A O 1
ATOM 7270 N N . THR A 1 962 ? 32.186 24.138 55.855 1.00 65.38 962 THR A N 1
ATOM 7271 C CA . THR A 1 962 ? 32.093 23.644 57.238 1.00 65.38 962 THR A CA 1
ATOM 7272 C C . THR A 1 962 ? 32.009 22.119 57.295 1.00 65.38 962 THR A C 1
ATOM 7274 O O . THR A 1 962 ? 32.638 21.503 58.153 1.00 65.38 962 THR A O 1
ATOM 7277 N N . THR A 1 963 ? 31.262 21.495 56.382 1.00 66.38 963 THR A N 1
ATOM 7278 C CA . THR A 1 963 ? 31.051 20.033 56.359 1.00 66.38 963 THR A CA 1
ATOM 7279 C C . THR A 1 963 ? 31.903 19.318 55.311 1.00 66.38 963 THR A C 1
ATOM 7281 O O . THR A 1 963 ? 32.097 18.108 55.391 1.00 66.38 963 THR A O 1
ATOM 7284 N N . GLY A 1 964 ? 32.433 20.049 54.327 1.00 66.25 964 GLY A N 1
ATOM 7285 C CA . GLY A 1 964 ? 33.170 19.492 53.196 1.00 66.25 964 GLY A CA 1
ATOM 7286 C C . GLY A 1 964 ? 32.299 18.765 52.167 1.00 66.25 964 GLY A C 1
ATOM 7287 O O . GLY A 1 964 ? 32.861 18.264 51.196 1.00 66.25 964 GLY A O 1
ATOM 7288 N N . ALA A 1 965 ? 30.975 18.716 52.355 1.00 71.00 965 ALA A N 1
ATOM 7289 C CA . ALA A 1 965 ? 30.037 18.066 51.445 1.00 71.00 965 ALA A CA 1
ATOM 7290 C C . ALA A 1 965 ? 29.883 18.853 50.133 1.00 71.00 965 ALA A C 1
ATOM 7292 O O . ALA A 1 965 ? 29.828 20.088 50.136 1.00 71.00 965 ALA A O 1
ATOM 7293 N N . GLU A 1 966 ? 29.814 18.125 49.018 1.00 78.12 966 GLU A N 1
ATOM 7294 C CA . GLU A 1 966 ? 29.570 18.673 47.685 1.00 78.12 966 GLU A CA 1
ATOM 7295 C C . GLU A 1 966 ? 28.107 18.457 47.296 1.00 78.12 966 GLU A C 1
ATOM 7297 O O . GLU A 1 966 ? 27.588 17.345 47.377 1.00 78.12 966 GLU A O 1
ATOM 7302 N N . VAL A 1 967 ? 27.445 19.526 46.861 1.00 77.50 967 VAL A N 1
ATOM 7303 C CA . VAL A 1 967 ? 26.052 19.522 46.410 1.00 77.50 967 VAL A CA 1
ATOM 7304 C C . VAL A 1 967 ? 26.012 20.030 44.976 1.00 77.50 967 VAL A C 1
ATOM 7306 O O . VAL A 1 967 ? 26.564 21.085 44.657 1.00 77.50 967 VAL A O 1
ATOM 7309 N N . HIS A 1 968 ? 25.339 19.298 44.093 1.00 82.19 968 HIS A N 1
ATOM 7310 C CA . HIS A 1 968 ? 25.122 19.736 42.719 1.00 82.19 968 HIS A CA 1
ATOM 7311 C C . HIS A 1 968 ? 23.744 20.383 42.602 1.00 82.19 968 HIS A C 1
ATOM 7313 O O . HIS A 1 968 ? 22.735 19.740 42.871 1.00 82.19 968 HIS A O 1
ATOM 7319 N N . LYS A 1 969 ? 23.693 21.643 42.162 1.00 79.88 969 LYS A N 1
ATOM 7320 C CA . LYS A 1 969 ? 22.435 22.330 41.845 1.00 79.88 969 LYS A CA 1
ATOM 7321 C C . LYS A 1 969 ? 22.380 22.659 40.360 1.00 79.88 969 LYS A C 1
ATOM 7323 O O . LYS A 1 969 ? 23.382 23.065 39.770 1.00 79.88 969 LYS A O 1
ATOM 7328 N N . ILE A 1 970 ? 21.208 22.490 39.755 1.00 84.69 970 ILE A N 1
ATOM 7329 C CA . ILE A 1 970 ? 20.949 22.934 38.385 1.00 84.69 970 ILE A CA 1
ATOM 7330 C C . ILE A 1 970 ? 20.158 24.231 38.475 1.00 84.69 970 ILE A C 1
ATOM 7332 O O . ILE A 1 970 ? 19.052 24.238 39.002 1.00 84.69 970 ILE A O 1
ATOM 7336 N N . LEU A 1 971 ? 20.748 25.321 37.995 1.00 83.19 971 LEU A N 1
ATOM 7337 C CA . LEU A 1 971 ? 20.200 26.665 38.133 1.00 83.19 971 LEU A CA 1
ATOM 7338 C C . LEU A 1 971 ? 19.970 27.281 36.753 1.00 83.19 971 LEU A C 1
ATOM 7340 O O . LEU A 1 971 ? 20.793 27.148 35.841 1.00 83.19 971 LEU A O 1
ATOM 7344 N N . SER A 1 972 ? 18.847 27.971 36.593 1.00 82.38 972 SER A N 1
ATOM 7345 C CA . SER A 1 972 ? 18.629 28.887 35.477 1.00 82.38 972 SER A CA 1
ATOM 7346 C C . SER A 1 972 ? 19.391 30.208 35.696 1.00 82.38 972 SER A C 1
ATOM 7348 O O . SER A 1 972 ? 19.708 30.565 36.835 1.00 82.38 972 SER A O 1
ATOM 7350 N N . PRO A 1 973 ? 19.637 31.015 34.645 1.00 78.31 973 PRO A N 1
ATOM 7351 C CA . PRO A 1 973 ? 20.327 32.299 34.795 1.00 78.31 973 PRO A CA 1
ATOM 7352 C C . PRO A 1 973 ? 19.623 33.282 35.741 1.00 78.31 973 PRO A C 1
ATOM 7354 O O . PRO A 1 973 ? 20.269 34.165 36.296 1.00 78.31 973 PRO A O 1
ATOM 7357 N N . ALA A 1 974 ? 18.305 33.149 35.922 1.00 75.38 974 ALA A N 1
ATOM 7358 C CA . ALA A 1 974 ? 17.550 33.949 36.881 1.00 75.38 974 ALA A CA 1
ATOM 7359 C C . ALA A 1 974 ? 17.811 33.485 38.324 1.00 75.38 974 ALA A C 1
ATOM 7361 O O . ALA A 1 974 ? 18.050 34.310 39.203 1.00 75.38 974 ALA A O 1
ATOM 7362 N N . GLU A 1 975 ? 17.838 32.174 38.562 1.00 75.75 975 GLU A N 1
ATOM 7363 C CA . GLU A 1 975 ? 18.081 31.574 39.881 1.00 75.75 975 GLU A CA 1
ATOM 7364 C C . GLU A 1 975 ? 19.532 31.732 40.348 1.00 75.75 975 GLU A C 1
ATOM 7366 O O . GLU A 1 975 ? 19.775 31.833 41.550 1.00 75.75 975 GLU A O 1
ATOM 7371 N N . GLU A 1 976 ? 20.489 31.844 39.422 1.00 69.69 976 GLU A N 1
ATOM 7372 C CA . GLU A 1 976 ? 21.886 32.187 39.730 1.00 69.69 976 GLU A CA 1
ATOM 7373 C C . GLU A 1 976 ? 22.026 33.573 40.387 1.00 69.69 976 GLU A C 1
ATOM 7375 O O . GLU A 1 976 ? 22.979 33.811 41.124 1.00 69.69 976 GLU A O 1
ATOM 7380 N N . THR A 1 977 ? 21.082 34.496 40.162 1.00 71.38 977 THR A N 1
ATOM 7381 C CA . THR A 1 977 ? 21.118 35.829 40.795 1.00 71.38 977 THR A CA 1
ATOM 7382 C C . THR A 1 977 ? 20.561 35.844 42.220 1.00 71.38 977 THR A C 1
ATOM 7384 O O . THR A 1 977 ? 20.723 36.832 42.941 1.00 71.38 977 THR A O 1
ATOM 7387 N N . VAL A 1 978 ? 19.916 34.756 42.649 1.00 75.69 978 VAL A N 1
ATOM 7388 C CA . VAL A 1 978 ? 19.246 34.667 43.945 1.00 75.69 978 VAL A CA 1
ATOM 7389 C C . VAL A 1 978 ? 20.224 34.144 44.997 1.00 75.69 978 VAL A C 1
ATOM 7391 O O . VAL A 1 978 ? 20.614 32.979 44.995 1.00 75.69 978 VAL A O 1
ATOM 7394 N N . ALA A 1 979 ? 20.592 35.009 45.946 1.00 67.00 979 ALA A N 1
ATOM 7395 C CA . ALA A 1 979 ? 21.591 34.699 46.972 1.00 67.00 979 ALA A CA 1
ATOM 7396 C C . ALA A 1 979 ? 21.212 33.521 47.893 1.00 67.00 979 ALA A C 1
ATOM 7398 O O . ALA A 1 979 ? 22.108 32.870 48.423 1.00 67.00 979 ALA A O 1
ATOM 7399 N N . SER A 1 980 ? 19.918 33.218 48.067 1.00 70.81 980 SER A N 1
ATOM 7400 C CA . SER A 1 980 ? 19.457 32.084 48.885 1.00 70.81 980 SER A CA 1
ATOM 7401 C C . SER A 1 980 ? 19.841 30.722 48.305 1.00 70.81 980 SER A C 1
ATOM 7403 O O . SER A 1 980 ? 19.985 29.768 49.058 1.00 70.81 980 SER A O 1
ATOM 7405 N N . ASN A 1 981 ? 20.079 30.619 46.993 1.00 68.69 981 ASN A N 1
ATOM 7406 C CA . ASN A 1 981 ? 20.455 29.352 46.356 1.00 68.69 981 ASN A CA 1
ATOM 7407 C C . ASN A 1 981 ? 21.883 28.896 46.706 1.00 68.69 981 ASN A C 1
ATOM 7409 O O . ASN A 1 981 ? 22.202 27.713 46.555 1.00 68.69 981 ASN A O 1
ATOM 7413 N N . PHE A 1 982 ? 22.705 29.815 47.223 1.00 72.06 982 PHE A N 1
ATOM 7414 C CA . PHE A 1 982 ? 24.094 29.609 47.647 1.00 72.06 982 PHE A CA 1
ATOM 7415 C C . PHE A 1 982 ? 24.239 29.566 49.174 1.00 72.06 982 PHE A C 1
ATOM 7417 O O . PHE A 1 982 ? 25.324 29.795 49.709 1.00 72.06 982 PHE A O 1
ATOM 7424 N N . VAL A 1 983 ? 23.142 29.305 49.882 1.00 72.19 983 VAL A N 1
ATOM 7425 C CA . VAL A 1 983 ? 23.120 29.074 51.324 1.00 72.19 983 VAL A CA 1
ATOM 7426 C C . VAL A 1 983 ? 22.595 27.660 51.560 1.00 72.19 983 VAL A C 1
ATOM 7428 O O . VAL A 1 983 ? 21.684 27.201 50.870 1.00 72.19 983 VAL A O 1
ATOM 7431 N N . ASP A 1 984 ? 23.235 26.949 52.475 1.00 66.50 984 ASP A N 1
ATOM 7432 C CA . ASP A 1 984 ? 22.851 25.613 52.919 1.00 66.50 984 ASP A CA 1
ATOM 7433 C C . ASP A 1 984 ? 21.564 25.695 53.766 1.00 66.50 984 ASP A C 1
ATOM 7435 O O . ASP A 1 984 ? 21.475 26.551 54.652 1.00 66.50 984 ASP A O 1
ATOM 7439 N N . SER A 1 985 ? 20.558 24.867 53.460 1.00 63.81 985 SER A N 1
ATOM 7440 C CA . SER A 1 985 ? 19.232 24.905 54.101 1.00 63.81 985 SER A CA 1
ATOM 7441 C C . SER A 1 985 ? 19.277 24.551 55.584 1.00 63.81 985 SER A C 1
ATOM 7443 O O . SER A 1 985 ? 18.513 25.117 56.363 1.00 63.81 985 SER A O 1
ATOM 7445 N N . ASP A 1 986 ? 20.216 23.693 55.979 1.00 59.72 986 ASP A N 1
ATOM 7446 C CA . ASP A 1 986 ? 20.219 23.061 57.300 1.00 59.72 986 ASP A CA 1
ATOM 7447 C C . ASP A 1 986 ? 21.183 23.787 58.245 1.00 59.72 986 ASP A C 1
ATOM 7449 O O . ASP A 1 986 ? 20.973 23.871 59.455 1.00 59.72 986 ASP A O 1
ATOM 7453 N N . THR A 1 987 ? 22.259 24.352 57.688 1.00 59.72 987 THR A N 1
ATOM 7454 C CA . THR A 1 987 ? 23.324 25.009 58.463 1.00 59.72 987 THR A CA 1
ATOM 7455 C C . THR A 1 987 ? 23.371 26.528 58.299 1.00 59.72 987 THR A C 1
ATOM 7457 O O . THR A 1 987 ? 24.070 27.203 59.059 1.00 59.72 987 THR A O 1
ATOM 7460 N N . GLY A 1 988 ? 22.664 27.097 57.313 1.00 61.94 988 GLY A N 1
ATOM 7461 C CA . GLY A 1 988 ? 22.705 28.531 56.998 1.00 61.94 988 GLY A CA 1
ATOM 7462 C C . GLY A 1 988 ? 24.076 29.028 56.513 1.00 61.94 988 GLY A C 1
ATOM 7463 O O . GLY A 1 988 ? 24.296 30.238 56.395 1.00 61.94 988 GLY A O 1
ATOM 7464 N N . ALA A 1 989 ? 25.019 28.116 56.253 1.00 66.62 989 ALA A N 1
ATOM 7465 C CA . ALA A 1 989 ? 26.369 28.425 55.805 1.00 66.62 989 ALA A CA 1
ATOM 7466 C C . ALA A 1 989 ? 26.383 28.801 54.316 1.00 66.62 989 ALA A C 1
ATOM 7468 O O . ALA A 1 989 ? 25.623 28.260 53.511 1.00 66.62 989 ALA A O 1
ATOM 7469 N N . LYS A 1 990 ? 27.263 29.733 53.930 1.00 69.88 990 LYS A N 1
ATOM 7470 C CA . LYS A 1 990 ? 27.462 30.082 52.516 1.00 69.88 990 LYS A CA 1
ATOM 7471 C C . LYS A 1 990 ? 28.204 28.955 51.804 1.00 69.88 990 LYS A C 1
ATOM 7473 O O . LYS A 1 990 ? 29.251 28.514 52.269 1.00 69.88 990 LYS A O 1
ATOM 7478 N N . LEU A 1 991 ? 27.670 28.537 50.666 1.00 75.75 991 LEU A N 1
ATOM 7479 C CA . LEU A 1 991 ? 28.251 27.521 49.803 1.00 75.75 991 LEU A CA 1
ATOM 7480 C C . LEU A 1 991 ? 29.183 28.177 48.777 1.00 75.75 991 LEU A C 1
ATOM 7482 O O . LEU A 1 991 ? 28.792 29.122 48.085 1.00 75.75 991 LEU A O 1
ATOM 7486 N N . GLU A 1 992 ? 30.409 27.672 48.659 1.00 76.00 992 GLU A N 1
ATOM 7487 C CA . GLU A 1 992 ? 31.370 28.146 47.661 1.00 76.00 992 GLU A CA 1
ATOM 7488 C C . GLU A 1 992 ? 31.123 27.451 46.316 1.00 76.00 992 GLU A C 1
ATOM 7490 O O . GLU A 1 992 ? 30.907 26.240 46.250 1.00 76.00 992 GLU A O 1
ATOM 7495 N N . THR A 1 993 ? 31.160 28.213 45.221 1.00 78.06 993 THR A N 1
ATOM 7496 C CA . THR A 1 993 ? 31.046 27.661 43.864 1.00 78.06 993 THR A CA 1
ATOM 7497 C C . THR A 1 993 ? 32.394 27.131 43.391 1.00 78.06 993 THR A C 1
ATOM 7499 O O . THR A 1 993 ? 33.318 27.908 43.169 1.00 78.06 993 THR A O 1
ATOM 7502 N N . MET A 1 994 ? 32.492 25.814 43.206 1.00 75.25 994 MET A N 1
ATOM 7503 C CA . MET A 1 994 ? 33.718 25.143 42.760 1.00 75.25 994 MET A CA 1
ATOM 7504 C C . MET A 1 994 ? 33.804 25.041 41.241 1.00 75.25 994 MET A C 1
ATOM 7506 O O . MET A 1 994 ? 34.836 25.359 40.652 1.00 75.25 994 MET A O 1
ATOM 7510 N N . ASP A 1 995 ? 32.718 24.604 40.606 1.00 77.38 995 ASP A N 1
ATOM 7511 C CA . ASP A 1 995 ? 32.663 24.423 39.160 1.00 77.38 995 ASP A CA 1
ATOM 7512 C C . ASP A 1 995 ? 31.300 24.839 38.606 1.00 77.38 995 ASP A C 1
ATOM 7514 O O . ASP A 1 995 ? 30.263 24.700 39.262 1.00 77.38 995 ASP A O 1
ATOM 7518 N N . ARG A 1 996 ? 31.322 25.375 37.386 1.00 79.75 996 ARG A N 1
ATOM 7519 C CA . ARG A 1 996 ? 30.156 25.890 36.671 1.00 79.75 996 ARG A CA 1
ATOM 7520 C C . ARG A 1 996 ? 30.187 25.364 35.247 1.00 79.75 996 ARG A C 1
ATOM 7522 O O . ARG A 1 996 ? 30.865 25.921 34.381 1.00 79.75 996 ARG A O 1
ATOM 7529 N N . THR A 1 997 ? 29.400 24.327 34.991 1.00 82.06 997 THR A N 1
ATOM 7530 C CA . THR A 1 997 ? 29.312 23.692 33.674 1.00 82.06 997 THR A CA 1
ATOM 7531 C C . THR A 1 997 ? 27.936 23.946 33.052 1.00 82.06 997 THR A C 1
ATOM 7533 O O . THR A 1 997 ? 26.919 23.737 33.714 1.00 82.06 997 THR A O 1
ATOM 7536 N N . PRO A 1 998 ? 27.837 24.368 31.779 1.00 85.00 998 PRO A N 1
ATOM 7537 C CA . PRO A 1 998 ? 26.556 24.399 31.074 1.00 85.00 998 PRO A CA 1
ATOM 7538 C C . PRO A 1 998 ? 25.911 23.008 31.049 1.00 85.00 998 PRO A C 1
ATOM 7540 O O . PRO A 1 998 ? 26.577 22.030 30.707 1.00 85.00 998 PRO A O 1
ATOM 7543 N N . LEU A 1 999 ? 24.616 22.908 31.359 1.00 85.31 999 LEU A N 1
ATOM 7544 C CA . LEU A 1 999 ? 23.947 21.610 31.517 1.00 85.31 999 LEU A CA 1
ATOM 7545 C C . LEU A 1 999 ? 23.994 20.767 30.229 1.00 85.31 999 LEU A C 1
ATOM 7547 O O . LEU A 1 999 ? 24.244 19.566 30.274 1.00 85.31 999 LEU A O 1
ATOM 7551 N N . VAL A 1 1000 ? 23.853 21.420 29.072 1.00 85.94 1000 VAL A N 1
ATOM 7552 C CA . VAL A 1 1000 ? 23.966 20.808 27.734 1.00 85.94 1000 VAL A CA 1
ATOM 7553 C C . VAL A 1 1000 ? 25.322 20.124 27.524 1.00 85.94 1000 VAL A C 1
ATOM 7555 O O . VAL A 1 1000 ? 25.408 19.051 26.936 1.00 85.94 1000 VAL A O 1
ATOM 7558 N N . GLU A 1 1001 ? 26.397 20.740 28.019 1.00 83.62 1001 GLU A N 1
ATOM 7559 C CA . GLU A 1 1001 ? 27.757 20.205 27.905 1.00 83.62 1001 GLU A CA 1
ATOM 7560 C C . GLU A 1 1001 ? 27.989 19.046 28.865 1.00 83.62 1001 GLU A C 1
ATOM 7562 O O . GLU A 1 1001 ? 28.633 18.063 28.502 1.00 83.62 1001 GLU A O 1
ATOM 7567 N N . TRP A 1 1002 ? 27.417 19.134 30.065 1.00 86.06 1002 TRP A N 1
ATOM 7568 C CA . TRP A 1 1002 ? 27.467 18.035 31.011 1.00 86.06 1002 TRP A CA 1
ATOM 7569 C C . TRP A 1 1002 ? 26.789 16.780 30.440 1.00 86.06 1002 TRP A C 1
ATOM 7571 O O . TRP A 1 1002 ? 27.411 15.716 30.435 1.00 86.06 1002 TRP A O 1
ATOM 7581 N N . PHE A 1 1003 ? 25.591 16.914 29.857 1.00 87.12 1003 PHE A N 1
ATOM 7582 C CA . PHE A 1 1003 ? 24.910 15.798 29.194 1.00 87.12 1003 PHE A CA 1
ATOM 7583 C C . PHE A 1 1003 ? 25.699 15.250 28.005 1.00 87.12 1003 PHE A C 1
ATOM 7585 O O . PHE A 1 1003 ? 25.870 14.040 27.914 1.00 87.12 1003 PHE A O 1
ATOM 7592 N N . ALA A 1 1004 ? 26.259 16.104 27.143 1.00 83.12 1004 ALA A N 1
ATOM 7593 C CA . ALA A 1 1004 ? 27.063 15.660 25.998 1.00 83.12 1004 ALA A CA 1
ATOM 7594 C C . ALA A 1 1004 ? 28.273 14.783 26.387 1.00 83.12 1004 ALA A C 1
ATOM 7596 O O . ALA A 1 1004 ? 28.745 13.995 25.566 1.00 83.12 1004 ALA A O 1
ATOM 7597 N N . ASN A 1 1005 ? 28.772 14.916 27.620 1.00 82.88 1005 ASN A N 1
ATOM 7598 C CA . ASN A 1 1005 ? 29.913 14.153 28.124 1.00 82.88 1005 ASN A CA 1
ATOM 7599 C C . ASN A 1 1005 ? 29.515 12.916 28.950 1.00 82.88 1005 ASN A C 1
ATOM 7601 O O . ASN A 1 1005 ? 30.270 11.950 28.940 1.00 82.88 1005 ASN A O 1
ATOM 7605 N N . HIS A 1 1006 ? 28.355 12.923 29.619 1.00 84.38 1006 HIS A N 1
ATOM 7606 C CA . HIS A 1 1006 ? 27.973 11.887 30.597 1.00 84.38 1006 HIS A CA 1
ATOM 7607 C C . HIS A 1 1006 ? 26.724 11.080 30.215 1.00 84.38 1006 HIS A C 1
ATOM 7609 O O . HIS A 1 1006 ? 26.363 10.145 30.920 1.00 84.38 1006 HIS A O 1
ATOM 7615 N N . TYR A 1 1007 ? 26.039 11.389 29.107 1.00 83.69 1007 TYR A N 1
ATOM 7616 C CA . TYR A 1 1007 ? 24.801 10.686 28.736 1.00 83.69 1007 TYR A CA 1
ATOM 7617 C C . TYR A 1 1007 ? 24.990 9.163 28.574 1.00 83.69 1007 TYR A C 1
ATOM 7619 O O . TYR A 1 1007 ? 24.078 8.390 28.871 1.00 83.69 1007 TYR A O 1
ATOM 7627 N N . LYS A 1 1008 ? 26.186 8.726 28.153 1.00 82.31 1008 LYS A N 1
ATOM 7628 C CA . LYS A 1 1008 ? 26.532 7.306 27.988 1.00 82.31 1008 LYS A CA 1
ATOM 7629 C C . LYS A 1 1008 ? 26.536 6.543 29.313 1.00 82.31 1008 LYS A C 1
ATOM 7631 O O . LYS A 1 1008 ? 26.186 5.366 29.315 1.00 82.31 1008 LYS A O 1
ATOM 7636 N N . ASP A 1 1009 ? 26.855 7.211 30.420 1.00 83.44 1009 ASP A N 1
ATOM 7637 C CA . ASP A 1 1009 ? 26.919 6.595 31.750 1.00 83.44 1009 ASP A CA 1
ATOM 7638 C C . ASP A 1 1009 ? 25.528 6.151 32.234 1.00 83.44 1009 ASP A C 1
ATOM 7640 O O . ASP A 1 1009 ? 25.401 5.176 32.969 1.00 83.44 1009 ASP A O 1
ATOM 7644 N N . PHE A 1 1010 ? 24.471 6.813 31.749 1.00 82.50 1010 PHE A N 1
ATOM 7645 C CA . PHE A 1 1010 ? 23.072 6.505 32.064 1.00 82.50 1010 PHE A CA 1
ATOM 7646 C C . PHE A 1 1010 ? 22.420 5.533 31.067 1.00 82.50 1010 PHE A C 1
ATOM 7648 O O . PHE A 1 1010 ? 21.237 5.216 31.184 1.00 82.50 1010 PHE A O 1
ATOM 7655 N N . GLY A 1 1011 ? 23.160 5.075 30.051 1.00 80.62 1011 GLY A N 1
ATOM 7656 C CA . GLY A 1 1011 ? 22.651 4.165 29.024 1.00 80.62 1011 GLY A CA 1
ATOM 7657 C C . GLY A 1 1011 ? 21.536 4.750 28.147 1.00 80.62 1011 GLY A C 1
ATOM 7658 O O . GLY A 1 1011 ? 20.782 3.975 27.562 1.00 80.62 1011 GLY A O 1
ATOM 7659 N N . THR A 1 1012 ? 21.407 6.078 28.065 1.00 86.31 1012 THR A N 1
ATOM 7660 C CA . THR A 1 1012 ? 20.392 6.782 27.257 1.00 86.31 1012 THR A CA 1
ATOM 7661 C C . THR A 1 1012 ? 20.951 7.210 25.895 1.00 86.31 1012 THR A C 1
ATOM 7663 O O . THR A 1 1012 ? 22.164 7.347 25.738 1.00 86.31 1012 THR A O 1
ATOM 7666 N N . SER A 1 1013 ? 20.090 7.444 24.901 1.00 86.19 1013 SER A N 1
ATOM 7667 C CA . SER A 1 1013 ? 20.468 8.112 23.647 1.00 86.19 1013 SER A CA 1
ATOM 7668 C C . SER A 1 1013 ? 20.209 9.618 23.746 1.00 86.19 1013 SER A C 1
ATOM 7670 O O . SER A 1 1013 ? 19.098 10.015 24.096 1.00 86.19 1013 SER A O 1
ATOM 7672 N N . LEU A 1 1014 ? 21.195 10.455 23.412 1.00 87.62 1014 LEU A N 1
ATOM 7673 C CA . LEU A 1 1014 ? 21.067 11.913 23.471 1.00 87.62 1014 LEU A CA 1
ATOM 7674 C C . LEU A 1 1014 ? 20.758 12.516 22.094 1.00 87.62 1014 LEU A C 1
ATOM 7676 O O . LEU A 1 1014 ? 21.524 12.323 21.157 1.00 87.62 1014 LEU A O 1
ATOM 7680 N N . GLU A 1 1015 ? 19.688 13.306 22.010 1.00 86.31 1015 GLU A N 1
ATOM 7681 C CA . GLU A 1 1015 ? 19.237 13.980 20.790 1.00 86.31 1015 GLU A CA 1
ATOM 7682 C C . GLU A 1 1015 ? 19.116 15.495 21.009 1.00 86.31 1015 GLU A C 1
ATOM 7684 O O . GLU A 1 1015 ? 18.430 15.957 21.928 1.00 86.31 1015 GLU A O 1
ATOM 7689 N N . PHE A 1 1016 ? 19.767 16.284 20.148 1.00 85.56 1016 PHE A N 1
ATOM 7690 C CA . PHE A 1 1016 ? 19.687 17.746 20.188 1.00 85.56 1016 PHE A CA 1
ATOM 7691 C C . PHE A 1 1016 ? 18.616 18.277 19.233 1.00 85.56 1016 PHE A C 1
ATOM 7693 O O . PHE A 1 1016 ? 18.595 17.935 18.053 1.00 85.56 1016 PHE A O 1
ATOM 7700 N N . VAL A 1 1017 ? 17.766 19.178 19.726 1.00 86.31 1017 VAL A N 1
ATOM 7701 C CA . VAL A 1 1017 ? 16.684 19.810 18.955 1.00 86.31 1017 VAL A CA 1
ATOM 7702 C C . VAL A 1 1017 ? 16.827 21.330 18.906 1.00 86.31 1017 VAL A C 1
ATOM 7704 O O . VAL A 1 1017 ? 17.511 21.940 19.732 1.00 86.31 1017 VAL A O 1
ATOM 7707 N N . THR A 1 1018 ? 16.159 21.961 17.939 1.00 83.56 1018 THR A N 1
ATOM 7708 C CA . THR A 1 1018 ? 16.210 23.404 17.679 1.00 83.56 1018 THR A CA 1
ATOM 7709 C C . THR A 1 1018 ? 14.824 24.044 17.782 1.00 83.56 1018 THR A C 1
ATOM 7711 O O . THR A 1 1018 ? 13.797 23.423 17.526 1.00 83.56 1018 THR A O 1
ATOM 7714 N N . ALA A 1 1019 ? 14.760 25.347 18.062 1.00 81.31 1019 ALA A N 1
ATOM 7715 C CA . ALA A 1 1019 ? 13.489 26.085 18.095 1.00 81.31 1019 ALA A CA 1
ATOM 7716 C C . ALA A 1 1019 ? 13.017 26.574 16.702 1.00 81.31 1019 ALA A C 1
ATOM 7718 O O . ALA A 1 1019 ? 12.222 27.512 16.611 1.00 81.31 1019 ALA A O 1
ATOM 7719 N N . LYS A 1 1020 ? 13.550 26.008 15.606 1.00 75.06 1020 LYS A N 1
ATOM 7720 C CA . LYS A 1 1020 ? 13.293 26.484 14.230 1.00 75.06 1020 LYS A CA 1
ATOM 7721 C C . LYS A 1 1020 ? 12.020 25.909 13.614 1.00 75.06 1020 LYS A C 1
ATOM 7723 O O . LYS A 1 1020 ? 11.401 26.570 12.781 1.00 75.06 1020 LYS A O 1
ATOM 7728 N N . SER A 1 1021 ? 11.651 24.687 13.988 1.00 76.69 1021 SER A N 1
ATOM 7729 C CA . SER A 1 1021 ? 10.374 24.075 13.615 1.00 76.69 1021 SER A CA 1
ATOM 7730 C C . SER A 1 1021 ? 9.254 24.570 14.538 1.00 76.69 1021 SER A C 1
ATOM 7732 O O . SER A 1 1021 ? 9.508 25.095 15.626 1.00 76.69 1021 SER A O 1
ATOM 7734 N N . GLN A 1 1022 ? 7.997 24.428 14.110 1.00 77.31 1022 GLN A N 1
ATOM 7735 C CA . GLN A 1 1022 ? 6.857 24.789 14.955 1.00 77.31 1022 GLN A CA 1
ATOM 7736 C C . GLN A 1 1022 ? 6.800 23.880 16.191 1.00 77.31 1022 GLN A C 1
ATOM 7738 O O . GLN A 1 1022 ? 6.614 24.363 17.305 1.00 77.31 1022 GLN A O 1
ATOM 7743 N N . GLU A 1 1023 ? 7.024 22.584 15.984 1.00 82.38 1023 GLU A N 1
ATOM 7744 C CA . GLU A 1 1023 ? 7.072 21.540 17.004 1.00 82.38 1023 GLU A CA 1
ATOM 7745 C C . GLU A 1 1023 ? 8.269 21.741 17.947 1.00 82.38 1023 GLU A C 1
ATOM 7747 O O . GLU A 1 1023 ? 8.112 21.702 19.164 1.00 82.38 1023 GLU A O 1
ATOM 7752 N N . GLY A 1 1024 ? 9.445 22.075 17.407 1.00 84.56 1024 GLY A N 1
ATOM 7753 C CA . GLY A 1 1024 ? 10.628 22.451 18.183 1.00 84.56 1024 GLY A CA 1
ATOM 7754 C C . GLY A 1 1024 ? 10.399 23.695 19.030 1.00 84.56 1024 GLY A C 1
ATOM 7755 O O . GLY A 1 1024 ? 10.698 23.703 20.220 1.00 84.56 1024 GLY A O 1
ATOM 7756 N N . SER A 1 1025 ? 9.756 24.729 18.478 1.00 84.81 1025 SER A N 1
ATOM 7757 C CA . SER A 1 1025 ? 9.377 25.898 19.274 1.00 84.81 1025 SER A CA 1
ATOM 7758 C C . SER A 1 1025 ? 8.369 25.557 20.378 1.00 84.81 1025 SER A C 1
ATOM 7760 O O . SER A 1 1025 ? 8.407 26.217 21.418 1.00 84.81 1025 SER A O 1
ATOM 7762 N N . GLN A 1 1026 ? 7.468 24.591 20.174 1.00 86.38 1026 GLN A N 1
ATOM 7763 C CA . GLN A 1 1026 ? 6.553 24.116 21.218 1.00 86.38 1026 GLN A CA 1
ATOM 7764 C C . GLN A 1 1026 ? 7.303 23.353 22.310 1.00 86.38 1026 GLN A C 1
ATOM 7766 O O . GLN A 1 1026 ? 7.060 23.606 23.483 1.00 86.38 1026 GLN A O 1
ATOM 7771 N N . PHE A 1 1027 ? 8.256 22.495 21.948 1.00 89.75 1027 PHE A N 1
ATOM 7772 C CA . PHE A 1 1027 ? 9.110 21.801 22.908 1.00 89.75 1027 PHE A CA 1
ATOM 7773 C C . PHE A 1 1027 ? 9.955 22.782 23.742 1.00 89.75 1027 PHE A C 1
ATOM 7775 O O . PHE A 1 1027 ? 9.891 22.776 24.970 1.00 89.75 1027 PHE A O 1
ATOM 7782 N N . CYS A 1 1028 ? 10.672 23.704 23.090 1.00 86.81 1028 CYS A N 1
ATOM 7783 C CA . CYS A 1 1028 ? 11.550 24.662 23.766 1.00 86.81 1028 CYS A CA 1
ATOM 7784 C C . CYS A 1 1028 ? 10.788 25.645 24.667 1.00 86.81 1028 CYS A C 1
ATOM 7786 O O . CYS A 1 1028 ? 11.221 25.908 25.785 1.00 86.81 1028 CYS A O 1
ATOM 7788 N N . LYS A 1 1029 ? 9.665 26.209 24.193 1.00 83.19 1029 LYS A N 1
ATOM 7789 C CA . LYS A 1 1029 ? 8.910 27.228 24.949 1.00 83.19 1029 LYS A CA 1
ATOM 7790 C C . LYS A 1 1029 ? 7.835 26.647 25.862 1.00 83.19 1029 LYS A C 1
ATOM 7792 O O . LYS A 1 1029 ? 7.525 27.265 26.871 1.00 83.19 1029 LYS A O 1
ATOM 7797 N N . GLY A 1 1030 ? 7.234 25.522 25.484 1.00 82.62 1030 GLY A N 1
ATOM 7798 C CA . GLY A 1 1030 ? 6.131 24.898 26.216 1.00 82.62 1030 GLY A CA 1
ATOM 7799 C C . GLY A 1 1030 ? 6.595 23.935 27.304 1.00 82.62 1030 GLY A C 1
ATOM 7800 O O . GLY A 1 1030 ? 6.011 23.934 28.379 1.00 82.62 1030 GLY A O 1
ATOM 7801 N N . PHE A 1 1031 ? 7.662 23.170 27.053 1.00 85.00 1031 PHE A N 1
ATOM 7802 C CA . PHE A 1 1031 ? 8.141 22.104 27.947 1.00 85.00 1031 PHE A CA 1
ATOM 7803 C C . PHE A 1 1031 ? 9.526 22.396 28.554 1.00 85.00 1031 PHE A C 1
ATOM 7805 O O . PHE A 1 1031 ? 10.179 21.510 29.093 1.00 85.00 1031 PHE A O 1
ATOM 7812 N N . GLY A 1 1032 ? 10.003 23.643 28.461 1.00 83.25 1032 GLY A N 1
ATOM 7813 C CA . GLY A 1 1032 ? 11.269 24.076 29.068 1.00 83.25 1032 GLY A CA 1
ATOM 7814 C C . GLY A 1 1032 ? 12.537 23.643 28.321 1.00 83.25 1032 GLY A C 1
ATOM 7815 O O . GLY A 1 1032 ? 13.638 23.880 28.813 1.00 83.25 1032 GLY A O 1
ATOM 7816 N N . GLY A 1 1033 ? 12.407 23.037 27.133 1.00 87.00 1033 GLY A N 1
ATOM 7817 C CA . GLY A 1 1033 ? 13.541 22.668 26.275 1.00 87.00 1033 GLY A CA 1
ATOM 7818 C C . GLY A 1 1033 ? 14.369 21.473 26.755 1.00 87.00 1033 GLY A C 1
ATOM 7819 O O . GLY A 1 1033 ? 15.462 21.258 26.235 1.00 87.00 1033 GLY A O 1
ATOM 7820 N N . ILE A 1 1034 ? 13.863 20.700 27.715 1.00 92.19 1034 ILE A N 1
ATOM 7821 C CA . ILE A 1 1034 ? 14.444 19.444 28.197 1.00 92.19 1034 ILE A CA 1
ATOM 7822 C C . ILE A 1 1034 ? 13.317 18.448 28.479 1.00 92.19 1034 ILE A C 1
ATOM 7824 O O . ILE A 1 1034 ? 12.309 18.795 29.097 1.00 92.19 1034 ILE A O 1
ATOM 7828 N N . GLY A 1 1035 ? 13.487 17.215 28.016 1.00 92.06 1035 GLY A N 1
ATOM 7829 C CA . GLY A 1 1035 ? 12.538 16.134 28.251 1.00 92.06 1035 GLY A CA 1
ATOM 7830 C C . GLY A 1 1035 ? 13.068 14.808 27.730 1.00 92.06 1035 GLY A C 1
ATOM 7831 O O . GLY A 1 1035 ? 14.120 14.754 27.097 1.00 92.06 1035 GLY A O 1
ATOM 7832 N N . GLY A 1 1036 ? 12.344 13.726 27.983 1.00 93.00 1036 GLY A N 1
ATOM 7833 C CA . GLY A 1 1036 ? 12.766 12.395 27.564 1.00 93.00 1036 GLY A CA 1
ATOM 7834 C C . GLY A 1 1036 ? 11.602 11.464 27.271 1.00 93.00 1036 GLY A C 1
ATOM 7835 O O . GLY A 1 1036 ? 10.517 11.604 27.834 1.00 93.00 1036 GLY A O 1
ATOM 7836 N N . ILE A 1 1037 ? 11.843 10.507 26.377 1.00 93.44 1037 ILE A N 1
ATOM 7837 C CA . ILE A 1 1037 ? 10.963 9.356 26.156 1.00 93.44 1037 ILE A CA 1
ATOM 7838 C C . ILE A 1 1037 ? 11.437 8.242 27.089 1.00 93.44 1037 ILE A C 1
ATOM 7840 O O . ILE A 1 1037 ? 12.621 7.893 27.094 1.00 93.44 1037 ILE A O 1
ATOM 7844 N N . LEU A 1 1038 ? 10.523 7.707 27.895 1.00 92.25 1038 LEU A N 1
ATOM 7845 C CA . LEU A 1 1038 ? 10.821 6.712 28.922 1.00 92.25 1038 LEU A CA 1
ATOM 7846 C C . LEU A 1 1038 ? 10.592 5.287 28.398 1.00 92.25 1038 LEU A C 1
ATOM 7848 O O . LEU A 1 1038 ? 9.657 5.021 27.644 1.00 92.25 1038 LEU A O 1
ATOM 7852 N N . ARG A 1 1039 ? 11.411 4.341 28.861 1.00 89.12 1039 ARG A N 1
ATOM 7853 C CA . ARG A 1 1039 ? 11.294 2.903 28.560 1.00 89.12 1039 ARG A CA 1
ATOM 7854 C C . ARG A 1 1039 ? 10.047 2.292 29.206 1.00 89.12 1039 ARG A C 1
ATOM 7856 O O . ARG A 1 1039 ? 9.369 1.449 28.613 1.00 89.12 1039 ARG A O 1
ATOM 7863 N N . TRP A 1 1040 ? 9.738 2.727 30.426 1.00 87.31 1040 TRP A N 1
ATOM 7864 C CA . TRP A 1 1040 ? 8.575 2.323 31.214 1.00 87.31 1040 TRP A CA 1
ATOM 7865 C C . TRP A 1 1040 ? 7.908 3.543 31.852 1.00 87.31 1040 TRP A C 1
ATOM 7867 O O . TRP A 1 1040 ? 8.499 4.617 31.930 1.00 87.31 1040 TRP A O 1
ATOM 7877 N N . LYS A 1 1041 ? 6.650 3.374 32.271 1.00 87.12 1041 LYS A N 1
ATOM 7878 C CA . LYS A 1 1041 ? 5.877 4.437 32.914 1.00 87.12 1041 LYS A CA 1
ATOM 7879 C C . LYS A 1 1041 ? 6.461 4.750 34.295 1.00 87.12 1041 LYS A C 1
ATOM 7881 O O . LYS A 1 1041 ? 6.724 3.824 35.058 1.00 87.12 1041 LYS A O 1
ATOM 7886 N N . LEU A 1 1042 ? 6.616 6.036 34.594 1.00 83.38 1042 LEU A N 1
ATOM 7887 C CA . LEU A 1 1042 ? 6.969 6.564 35.912 1.00 83.38 1042 LEU A CA 1
ATOM 7888 C C . LEU A 1 1042 ? 5.850 7.491 36.386 1.00 83.38 1042 LEU A C 1
ATOM 7890 O O . LEU A 1 1042 ? 5.282 8.228 35.578 1.00 83.38 1042 LEU A O 1
ATOM 7894 N N . ASP A 1 1043 ? 5.523 7.426 37.673 1.00 79.94 1043 ASP A N 1
ATOM 7895 C CA . ASP A 1 1043 ? 4.602 8.364 38.307 1.00 79.94 1043 ASP A CA 1
ATOM 7896 C C . ASP A 1 1043 ? 5.412 9.386 39.104 1.00 79.94 1043 ASP A C 1
ATOM 7898 O O . ASP A 1 1043 ? 5.946 9.086 40.169 1.00 79.94 1043 ASP A O 1
ATOM 7902 N N . PHE A 1 1044 ? 5.559 10.586 38.547 1.00 77.00 1044 PHE A N 1
ATOM 7903 C CA . PHE A 1 1044 ? 6.317 11.656 39.193 1.00 77.00 1044 PHE A CA 1
ATOM 7904 C C . PHE A 1 1044 ? 5.564 12.259 40.388 1.00 77.00 1044 PHE A C 1
ATOM 7906 O O . PHE A 1 1044 ? 6.206 12.821 41.266 1.00 77.00 1044 PHE A O 1
ATOM 7913 N N . MET A 1 1045 ? 4.231 12.108 40.460 1.00 66.38 1045 MET A N 1
ATOM 7914 C CA . MET A 1 1045 ? 3.439 12.646 41.568 1.00 66.38 1045 MET A CA 1
ATOM 7915 C C . MET A 1 1045 ? 3.614 11.812 42.839 1.00 66.38 1045 MET A C 1
ATOM 7917 O O . MET A 1 1045 ? 3.865 12.393 43.885 1.00 66.38 1045 MET A O 1
ATOM 7921 N N . GLU A 1 1046 ? 3.539 10.476 42.768 1.00 59.56 1046 GLU A N 1
ATOM 7922 C CA . GLU A 1 1046 ? 3.803 9.605 43.936 1.00 59.56 1046 GLU A CA 1
ATOM 7923 C C . GLU A 1 1046 ? 5.236 9.763 44.460 1.00 59.56 1046 GLU A C 1
ATOM 7925 O O . GLU A 1 1046 ? 5.458 9.751 45.668 1.00 59.56 1046 GLU A O 1
ATOM 7930 N N . MET A 1 1047 ? 6.197 9.983 43.561 1.00 57.56 1047 MET A N 1
ATOM 7931 C CA . MET A 1 1047 ? 7.589 10.197 43.944 1.00 57.56 1047 MET A CA 1
ATOM 7932 C C . MET A 1 1047 ? 7.824 11.518 44.675 1.00 57.56 1047 MET A C 1
ATOM 7934 O O . MET A 1 1047 ? 8.736 11.574 45.480 1.00 57.56 1047 MET A O 1
ATOM 7938 N N . ASP A 1 1048 ? 7.061 12.580 44.417 1.00 54.38 1048 ASP A N 1
ATOM 7939 C CA . ASP A 1 1048 ? 7.201 13.817 45.197 1.00 54.38 1048 ASP A CA 1
ATOM 7940 C C . ASP A 1 1048 ? 6.577 13.677 46.603 1.00 54.38 1048 ASP A C 1
ATOM 7942 O O . ASP A 1 1048 ? 7.053 14.317 47.533 1.00 54.38 1048 ASP A O 1
ATOM 7946 N N . TYR A 1 1049 ? 5.591 12.785 46.794 1.00 46.34 1049 TYR A N 1
ATOM 7947 C CA . TYR A 1 1049 ? 4.997 12.501 48.111 1.00 46.34 1049 TYR A CA 1
ATOM 7948 C C . TYR A 1 1049 ? 5.882 11.630 49.019 1.00 46.34 1049 TYR A C 1
ATOM 7950 O O . TYR A 1 1049 ? 5.856 11.820 50.228 1.00 46.34 1049 TYR A O 1
ATOM 7958 N N . GLU A 1 1050 ? 6.687 10.710 48.475 1.00 42.22 1050 GLU A N 1
ATOM 7959 C CA . GLU A 1 1050 ? 7.585 9.867 49.292 1.00 42.22 1050 GLU A CA 1
ATOM 7960 C C . GLU A 1 1050 ? 8.809 10.619 49.852 1.00 42.22 1050 GLU A C 1
ATOM 7962 O O . GLU A 1 1050 ? 9.463 10.110 50.759 1.00 42.22 1050 GLU A O 1
ATOM 7967 N N . PHE A 1 1051 ? 9.131 11.814 49.338 1.00 40.53 1051 PHE A N 1
ATOM 7968 C CA . PHE A 1 1051 ? 10.256 12.628 49.828 1.00 40.53 1051 PHE A CA 1
ATOM 7969 C C . PHE A 1 1051 ? 9.853 13.721 50.833 1.00 40.53 1051 PHE A C 1
ATOM 7971 O O . PHE A 1 1051 ? 10.737 14.234 51.513 1.00 40.53 1051 PHE A O 1
ATOM 7978 N N . ASP A 1 1052 ? 8.563 14.054 50.951 1.00 37.72 1052 ASP A N 1
ATOM 7979 C CA . ASP A 1 1052 ? 8.056 15.052 51.914 1.00 37.72 1052 ASP A CA 1
ATOM 7980 C C . ASP A 1 1052 ? 7.666 14.432 53.280 1.00 37.72 1052 ASP A C 1
ATOM 7982 O O . ASP A 1 1052 ? 7.366 15.163 54.220 1.00 37.72 1052 ASP A O 1
ATOM 7986 N N . ASP A 1 1053 ? 7.692 13.099 53.426 1.00 35.69 1053 ASP A N 1
ATOM 7987 C CA . ASP A 1 1053 ? 7.300 12.395 54.666 1.00 35.69 1053 ASP A CA 1
ATOM 7988 C C . ASP A 1 1053 ? 8.403 12.355 55.757 1.00 35.69 1053 ASP A C 1
ATOM 7990 O O . ASP A 1 1053 ? 8.167 11.812 56.838 1.00 35.69 1053 ASP A O 1
ATOM 7994 N N . ASP A 1 1054 ? 9.583 12.945 55.516 1.00 38.28 1054 ASP A N 1
ATOM 7995 C CA . ASP A 1 1054 ? 10.677 13.053 56.506 1.00 38.28 1054 ASP A CA 1
ATOM 7996 C C . ASP A 1 1054 ? 10.743 14.424 57.225 1.00 38.28 1054 ASP A C 1
ATOM 7998 O O . ASP A 1 1054 ? 11.608 14.620 58.082 1.00 38.28 1054 ASP A O 1
ATOM 8002 N N . ASP A 1 1055 ? 9.824 15.361 56.949 1.00 35.34 1055 ASP A N 1
ATOM 8003 C CA . ASP A 1 1055 ? 9.707 16.609 57.718 1.00 35.34 1055 ASP A CA 1
ATOM 8004 C C . ASP A 1 1055 ? 8.649 16.472 58.830 1.00 35.34 1055 ASP A C 1
ATOM 8006 O O . ASP A 1 1055 ? 7.442 16.619 58.621 1.00 35.34 1055 ASP A O 1
ATOM 8010 N N . ASP A 1 1056 ? 9.143 16.203 60.045 1.00 43.22 1056 ASP A N 1
ATOM 8011 C CA . ASP A 1 1056 ? 8.428 16.264 61.324 1.00 43.22 1056 ASP A CA 1
ATOM 8012 C C . ASP A 1 1056 ? 7.486 17.486 61.403 1.00 43.22 1056 ASP A C 1
ATOM 8014 O O . ASP A 1 1056 ? 7.911 18.618 61.657 1.00 43.22 1056 ASP A O 1
ATOM 8018 N N . PHE A 1 1057 ? 6.176 17.258 61.274 1.00 32.72 1057 PHE A N 1
ATOM 8019 C CA . PHE A 1 1057 ? 5.163 18.197 61.756 1.00 32.72 1057 PHE A CA 1
ATOM 8020 C C . PHE A 1 1057 ? 4.631 17.726 63.110 1.00 32.72 1057 PHE A C 1
ATOM 8022 O O . PHE A 1 1057 ? 3.747 16.875 63.208 1.00 32.72 1057 PHE A O 1
ATOM 8029 N N . ASP A 1 1058 ? 5.201 18.330 64.156 1.00 36.69 1058 ASP A N 1
ATOM 8030 C CA . ASP A 1 1058 ? 4.697 18.343 65.527 1.00 36.69 1058 ASP A CA 1
ATOM 8031 C C . ASP A 1 1058 ? 3.221 18.770 65.558 1.00 36.69 1058 ASP A C 1
ATOM 8033 O O . ASP A 1 1058 ? 2.867 19.945 65.416 1.00 36.69 1058 ASP A O 1
ATOM 8037 N N . ASP A 1 1059 ? 2.351 17.798 65.806 1.00 37.44 1059 ASP A N 1
ATOM 8038 C CA . ASP A 1 1059 ? 0.914 17.981 65.978 1.00 37.44 1059 ASP A CA 1
ATOM 8039 C C . ASP A 1 1059 ? 0.604 18.361 67.443 1.00 37.44 1059 ASP A C 1
ATOM 8041 O O . ASP A 1 1059 ? -0.077 17.642 68.172 1.00 37.44 1059 ASP A O 1
ATOM 8045 N N . GLU A 1 1060 ? 1.148 19.486 67.925 1.00 41.28 1060 GLU A N 1
ATOM 8046 C CA . GLU A 1 1060 ? 0.782 20.029 69.242 1.00 41.28 1060 GLU A CA 1
ATOM 8047 C C . GLU A 1 1060 ? 1.021 21.549 69.376 1.00 41.28 1060 GLU A C 1
ATOM 8049 O O . GLU A 1 1060 ? 1.816 21.988 70.197 1.00 41.28 1060 GLU A O 1
ATOM 8054 N N . LEU A 1 1061 ? 0.305 22.396 68.615 1.00 35.12 1061 LEU A N 1
ATOM 8055 C CA . LEU A 1 1061 ? 0.016 23.774 69.069 1.00 35.12 1061 LEU A CA 1
ATOM 8056 C C . LEU A 1 1061 ? -1.162 24.455 68.336 1.00 35.12 1061 LEU A C 1
ATOM 8058 O O . LEU A 1 1061 ? -0.995 25.383 67.550 1.00 35.12 1061 LEU A O 1
ATOM 8062 N N . PHE A 1 1062 ? -2.387 24.045 68.668 1.00 33.56 1062 PHE A N 1
ATOM 8063 C CA . PHE A 1 1062 ? -3.541 24.957 68.699 1.00 33.56 1062 PHE A CA 1
ATOM 8064 C C . PHE A 1 1062 ? -4.359 24.722 69.981 1.00 33.56 1062 PHE A C 1
ATOM 8066 O O . PHE A 1 1062 ? -5.495 24.245 69.961 1.00 33.56 1062 PHE A O 1
ATOM 8073 N N . MET A 1 1063 ? -3.745 25.098 71.109 1.00 31.31 1063 MET A N 1
ATOM 8074 C CA . MET A 1 1063 ? -4.375 25.890 72.173 1.00 31.31 1063 MET A CA 1
ATOM 8075 C C . MET A 1 1063 ? -3.487 27.084 72.494 1.00 31.31 1063 MET A C 1
ATOM 8077 O O . MET A 1 1063 ? -2.258 26.878 72.592 1.00 31.31 1063 MET A O 1
#

Radius of gyration: 40.85 Å; Cα contacts (8 Å, |Δi|>4): 2056; chains: 1; bounding box: 124×92×126 Å

Foldseek 3Di:
DDDDDDPPDQDDPFDADALVRLQVVLLVLFAAADKDKDFLVPQALFFFQFFDWFQAAVVNAWWFQAFAKQAALVLWWFKAFAPEEFEPPDDDPDAHDRRHIHGHHGGTHRHHHGQEGDHHVQKDFDADPVDRVHGGIMTGNGGDDGPYRIDHTRNPHDRGHGLGGGQDGQHPVNSVSCVVRVNGIGITTDAFEEEEEEEEPQEDDQPDDHDPSHDYPPQRVVLVVLCVVSVHHYDYLYYDYLDLVRVLVSVLVVQVPGQEYEYEALQDSDPSSNPVVSQVVQWAKPGQAHQEPPAGRWTWTWGQDPNRIGIYIYFYNQRQRSVVCCQSNVQLSSSNNSRHDNVVSFFDKDKEFEQFKDFFAQRGKYQFFWAWDQDPVVRGIYTYFLPDRPSNPCSSNVNRQKTWTGGHDTMDGGGDITIIGGRDCVRVVCVVDDPPPPDPPDDDDDDDDDDDDDDDDDDDDQDEFEEEEEEEAPCVVVVNDPQPQSVLLQVLQVPQPPHNYDYQYYDYYYLDLVRLLVVVCCCQVVVRGQEYEYEALFFDPPSSCNLVSVVVQAPFWDCVLVCLLLVQVCVPDVCSVRGHWTWHDHQNHTYTYFYNDSVRSSRSCVSCSVVVVVVSVVSVCVVVVVVVVVVVQLVVLLLLVLVVVLVVQQVFFADWQQKKKWWFFAPDFLVVVLVVLVVVLVVLCPDPDPVNSVRNNVQSVLQNVVSVVDRGADRQTKIWIWGWTQDPVRDIDTDTDMDRHPHGQPDGDIGGTRGYDCVSSVVVSQPQAKEWEWFDEQFWIWIWIAAALDIGTPDIDTDHADDDDDDDDDDPVVNVVSRVVSLVVRLLVSQVVCCVRQDDPNAGPHQAYEYEYQDCSSVCSLPDPSHDVRRNVRHQYYYHAPDTDPNRVVVSCVVCCVSSVVRNNSVQVVVLVVQVVCVVVVQLQKWFDDVRQVVCLVVLFFAEKEAESPQQKKWWWWAFPVPRDIDTDIDGPVRVVPQVVQADPPPRGGTDTDDIGRPSVVCSVCVVVSVYRYDYAYCSDVSSVCRCVVRVRIMGGTPHHDDVVVVVVVVVVPDDDDPDDDD

Organism: NCBI:txid4803

pLDDT: mean 83.27, std 16.13, range [22.73, 98.38]